Protein 1XL7 (pdb70)

Nearest PDB structures (foldseek):
  1xmc-assembly2_B  TM=1.001E+00  e=0.000E+00  Mus musculus
  1xmc-assembly1_A  TM=9.806E-01  e=1.579E-100  Mus musculus
  1xl8-assembly1_A  TM=9.799E-01  e=9.121E-100  Mus musculus
  1xmd-assembly1_A  TM=9.799E-01  e=5.006E-99  Mus musculus
  1q6x-assembly1_A  TM=9.072E-01  e=4.981E-45  Rattus norvegicus

Radius of gyration: 62.58 Å; Cα contacts (8 Å, |Δi|>4): 2323; chains: 2; bounding box: 121×152×108 Å

InterPro domains:
  IPR000542 Acyltransferase ChoActase/COT/CPT [PS00439] (20-35)
  IPR000542 Acyltransferase ChoActase/COT/CPT [PS00440] (305-332)
  IPR000542 Acyltransferase ChoActase/COT/CPT [PTHR22589] (8-606)
  IPR023213 Chloramphenicol acetyltransferase-like domain superfamily [G3DSA:3.30.559.10] (394-590)
  IPR039551 Choline/Carnitine o-acyltransferase, domain 1 and 2 [PF00755] (23-596)
  IPR042231 Choline/Carnitine o-acyltransferase, domain 2 [G3DSA:3.30.559.70] (82-559)
  IPR042572 Carnitine o-acyltransferase, N-terminal [G3DSA:1.10.275.20] (17-537)

Secondary structure (DSSP, 8-state):
--TTTTGGGPPPPP---HHHHHHHHHHHHGGG--HHHHHHHHHHHHHHHHTHHHHHHHHHHHHHHH-TTSSHHHHIIIIIIS--S-HHHHT-EEEE-GGGGTT----TT-HHHHH--HHHHHHHHHHHTT-SPPPEETTEE---TT---S-B-B--SS--B------TTT-----EEEEEETTEEEEEESEETTEEPPHHHHHHHHHHHHHHHHTS-----GGGGGGS-HHHHHHHHHHHHHH-HHHHHHHHHHHHSS-EEEE--------SS--HHHH---SS-GGG--TTBS-EEEE-TTS-EEEEE-SSS-----HHHHHHHHHHHHTTT---S------PPPPEE------HHHHHHHHHHHHHHHHHHHTEEEEEEEE---HHHHHHHHHHHHHHHHHSSPPPEEEE--TTSTT----EEE---HHHHHHHH---TT--HHHHHH--HHHHHHH--TTTTT--SHHHHHHHHHHHHHTTPPPPGGGTSHHHHHTTTTT--SEEEEE--SSS---B----TT-EEEEEEEETTEEEEEEEEETT-TT--HHHHH--HHHHH-----TTT-/--TTTTGGGSPPPP---HHHHHHHHHHHHGGG--HHHHHHHHHHHHHHHHTHHHHHHHHHHHHHHT-S-SSHHHHIIIIIIT--S-HHHHT-EEEE-GGGGTT----TT-HHHHH--HHHHHHHHHHHTT-SPPPEETTEE---TT---S-B-B--SS--B------TTT-----EEEEEETTEEEEEESEETTEEPPHHHHHHHHHHHHHHHHTS-----GGGGGGS-HHHHHHHHHHHHHH-THHHHHHHHHHHSS-EEEE--------SS--HHHH---SS-GGG--TTBS-EEEE-TTS-EEEEE-SSS-----HHHHHHHHHHHHHTTS--S------PPPPEE------HHHHHHHHHHHHHHHHHHHTEEEEEEEETT--HHHHGGGT--HHHHHHHHHHHHHHHHHSS---EEEE--TTSTT----EEE---HHHHHHHH---TT--HHHHHH--HHHHHHH--TTTTT--SHHHHHHHHHHHHHHTPPPPHHHHSHHHHHTTTTT--SEEEEE--SSS---B----TT-EEEEEEEETTEEEEEEEEETT-SS--HHHHH--HHHHH-------

Structure (mmCIF, N/CA/C/O backbone):
data_1XL7
#
_entry.id   1XL7
#
_cell.length_a   162.630
_cell.length_b   162.630
_cell.length_c   158.580
_cell.angle_alpha   90.00
_cell.angle_beta   90.00
_cell.angle_gamma   120.00
#
_symmetry.space_group_name_H-M   'H 3'
#
loop_
_entity.id
_entity.type
_entity.pdbx_description
1 polymer 'Peroxisomal carnitine O-octanoyltransferase'
2 non-polymer '4-(2-HYDROXYETHYL)-1-PIPERAZINE ETHANESULFONIC ACID'
3 non-polymer (4S)-2-METHYL-2,4-PENTANEDIOL
4 water water
#
loop_
_atom_site.group_PDB
_atom_site.id
_atom_site.type_symbol
_atom_site.label_atom_id
_atom_site.label_alt_id
_atom_site.label_comp_id
_atom_site.label_asym_id
_atom_site.label_entity_id
_atom_site.label_seq_id
_atom_site.pdbx_PDB_ins_code
_atom_site.Cartn_x
_atom_site.Cartn_y
_atom_site.Cartn_z
_atom_site.occupancy
_atom_site.B_iso_or_equiv
_atom_site.auth_seq_id
_atom_site.auth_comp_id
_atom_site.auth_asym_id
_atom_site.auth_atom_id
_atom_site.pdbx_PDB_model_num
ATOM 1 N N . GLU A 1 11 ? -12.585 163.551 57.171 1.00 43.41 11 GLU A N 1
ATOM 2 C CA . GLU A 1 11 ? -12.474 162.985 58.550 1.00 43.35 11 GLU A CA 1
ATOM 3 C C . GLU A 1 11 ? -11.227 162.118 58.711 1.00 41.65 11 GLU A C 1
ATOM 4 O O . GLU A 1 11 ? -10.955 161.246 57.884 1.00 41.44 11 GLU A O 1
ATOM 10 N N . ARG A 1 12 ? -10.477 162.368 59.781 1.00 39.36 12 ARG A N 1
ATOM 11 C CA . ARG A 1 12 ? -9.249 161.631 60.069 1.00 37.24 12 ARG A CA 1
ATOM 12 C C . ARG A 1 12 ? -9.421 160.634 61.218 1.00 33.84 12 ARG A C 1
ATOM 13 O O . ARG A 1 12 ? -10.087 160.917 62.212 1.00 31.29 12 ARG A O 1
ATOM 21 N N . THR A 1 13 ? -8.792 159.473 61.064 1.00 30.32 13 THR A N 1
ATOM 22 C CA . THR A 1 13 ? -8.852 158.377 62.031 1.00 27.79 13 THR A CA 1
ATOM 23 C C . THR A 1 13 ? -8.775 158.737 63.518 1.00 26.25 13 THR A C 1
ATOM 24 O O . THR A 1 13 ? -9.547 158.211 64.320 1.00 23.65 13 THR A O 1
ATOM 28 N N . PHE A 1 14 ? -7.857 159.626 63.890 1.00 25.37 14 PHE A N 1
ATOM 29 C CA . PHE A 1 14 ? -7.696 159.993 65.296 1.00 25.94 14 PHE A CA 1
ATOM 30 C C . PHE A 1 14 ? -8.141 161.407 65.669 1.00 26.00 14 PHE A C 1
ATOM 31 O O . PHE A 1 14 ? -7.766 161.898 66.729 1.00 25.33 14 PHE A O 1
ATOM 39 N N . GLN A 1 15 ? -8.942 162.058 64.831 1.00 27.03 15 GLN A N 1
ATOM 40 C CA . GLN A 1 15 ? -9.353 163.434 65.124 1.00 29.02 15 GLN A CA 1
ATOM 41 C C . GLN A 1 15 ? -10.267 163.646 66.330 1.00 28.77 15 GLN A C 1
ATOM 42 O O . GLN A 1 15 ? -10.373 164.764 66.833 1.00 29.46 15 GLN A O 1
ATOM 48 N N . TYR A 1 16 ? -10.925 162.592 66.798 1.00 28.60 16 TYR A N 1
ATOM 49 C CA . TYR A 1 16 ? -11.826 162.722 67.941 1.00 30.31 16 TYR A CA 1
ATOM 50 C C . TYR A 1 16 ? -11.175 162.363 69.273 1.00 30.07 16 TYR A C 1
ATOM 51 O O . TYR A 1 16 ? -11.793 162.514 70.328 1.00 30.06 16 TYR A O 1
ATOM 60 N N . GLN A 1 17 ? -9.933 161.891 69.231 1.00 29.38 17 GLN A N 1
ATOM 61 C CA . GLN A 1 17 ? -9.243 161.501 70.457 1.00 28.56 17 GLN A CA 1
ATOM 62 C C . GLN A 1 17 ? -9.219 162.596 71.524 1.00 28.99 17 GLN A C 1
ATOM 63 O O . GLN A 1 17 ? -9.521 162.331 72.688 1.00 26.10 17 GLN A O 1
ATOM 69 N N . ASP A 1 18 ? -8.870 163.820 71.134 1.00 29.28 18 ASP A N 1
ATOM 70 C CA . ASP A 1 18 ? -8.818 164.928 72.088 1.00 31.66 18 ASP A CA 1
ATOM 71 C C . ASP A 1 18 ? -10.195 165.363 72.574 1.00 30.88 18 ASP A C 1
ATOM 72 O O . ASP A 1 18 ? -10.303 166.247 73.417 1.00 32.52 18 ASP A O 1
ATOM 77 N N . SER A 1 19 ? -11.242 164.743 72.043 1.00 30.72 19 SER A N 1
ATOM 78 C CA . SER A 1 19 ? -12.608 165.087 72.427 1.00 31.39 19 SER A CA 1
ATOM 79 C C . SER A 1 19 ? -13.294 164.010 73.255 1.00 29.37 19 SER A C 1
ATOM 80 O O . SER A 1 19 ? -14.411 164.212 73.734 1.00 30.17 19 SER A O 1
ATOM 83 N N . LEU A 1 20 ? -12.645 162.863 73.415 1.00 25.46 20 LEU A N 1
ATOM 84 C CA . LEU A 1 20 ? -13.247 161.773 74.172 1.00 23.11 20 LEU A CA 1
ATOM 85 C C . LEU A 1 20 ? -13.360 162.103 75.650 1.00 21.49 20 LEU A C 1
ATOM 86 O O . LEU A 1 20 ? -12.465 162.718 76.229 1.00 21.50 20 LEU A O 1
ATOM 91 N N . PRO A 1 21 ? -14.475 161.707 76.279 1.00 21.15 21 PRO A N 1
ATOM 92 C CA . PRO A 1 21 ? -14.673 161.973 77.706 1.00 20.54 21 PRO A CA 1
ATOM 93 C C . PRO A 1 21 ? -13.773 161.080 78.568 1.00 20.69 21 PRO A C 1
ATOM 94 O O . PRO A 1 21 ? -13.308 160.025 78.122 1.00 19.69 21 PRO A O 1
ATOM 98 N N . SER A 1 22 ? -13.527 161.515 79.798 1.00 17.36 22 SER A N 1
ATOM 99 C CA . SER A 1 22 ? -12.694 160.765 80.733 1.00 17.29 22 SER A CA 1
ATOM 100 C C . SER A 1 22 ? -13.349 159.465 81.197 1.00 17.38 22 SER A C 1
ATOM 101 O O . SER A 1 22 ? -14.578 159.369 81.271 1.00 17.03 22 SER A O 1
ATOM 104 N N . LEU A 1 23 ? -12.533 158.454 81.491 1.00 16.46 23 LEU A N 1
ATOM 105 C CA . LEU A 1 23 ? -13.071 157.198 82.002 1.00 16.39 23 LEU A CA 1
ATOM 106 C C . LEU A 1 23 ? -13.660 157.615 83.346 1.00 16.55 23 LEU A C 1
ATOM 107 O O . LEU A 1 23 ? -12.982 158.239 84.162 1.00 15.62 23 LEU A O 1
ATOM 112 N N . PRO A 1 24 ? -14.928 157.285 83.597 1.00 17.44 24 PRO A N 1
ATOM 113 C CA . PRO A 1 24 ? -15.492 157.696 84.885 1.00 17.69 24 PRO A CA 1
ATOM 114 C C . PRO A 1 24 ? -15.163 156.799 86.067 1.00 18.93 24 PRO A C 1
ATOM 115 O O . PRO A 1 24 ? -14.636 155.689 85.915 1.00 17.77 24 PRO A O 1
ATOM 119 N N . VAL A 1 25 ? -15.462 157.314 87.255 1.00 18.41 25 VAL A N 1
ATOM 120 C CA . VAL A 1 25 ? -15.295 156.562 88.482 1.00 18.47 25 VAL A CA 1
ATOM 121 C C . VAL A 1 25 ? -16.724 156.496 89.009 1.00 19.67 25 VAL A C 1
ATOM 122 O O . VAL A 1 25 ? -17.311 157.524 89.331 1.00 18.99 25 VAL A O 1
ATOM 126 N N . PRO A 1 26 ? -17.306 155.290 89.080 1.00 20.47 26 PRO A N 1
ATOM 127 C CA . PRO A 1 26 ? -18.677 155.102 89.565 1.00 20.89 26 PRO A CA 1
ATOM 128 C C . PRO A 1 26 ? -18.816 155.519 91.022 1.00 20.83 26 PRO A C 1
ATOM 129 O O . PRO A 1 26 ? -17.817 155.684 91.722 1.00 19.67 26 PRO A O 1
ATOM 133 N N . ALA A 1 27 ? -20.057 155.687 91.471 1.00 20.93 27 ALA A N 1
ATOM 134 C CA . ALA A 1 27 ? -20.320 156.042 92.862 1.00 20.57 27 ALA A CA 1
ATOM 135 C C . ALA A 1 27 ? -20.023 154.787 93.677 1.00 19.82 27 ALA A C 1
ATOM 136 O O . ALA A 1 27 ? -20.390 153.681 93.278 1.00 20.63 27 ALA A O 1
ATOM 138 N N . LEU A 1 28 ? -19.356 154.958 94.812 1.00 20.61 28 LEU A N 1
ATOM 139 C CA . LEU A 1 28 ? -18.988 153.835 95.671 1.00 22.34 28 LEU A CA 1
ATOM 140 C C . LEU A 1 28 ? -20.193 152.971 96.032 1.00 23.32 28 LEU A C 1
ATOM 141 O O . LEU A 1 28 ? -20.153 151.746 95.927 1.00 22.15 28 LEU A O 1
ATOM 146 N N . GLU A 1 29 ? -21.262 153.625 96.470 1.00 24.72 29 GLU A N 1
ATOM 147 C CA . GLU A 1 29 ? -22.481 152.941 96.873 1.00 26.06 29 GLU A CA 1
ATOM 148 C C . GLU A 1 29 ? -23.048 152.030 95.789 1.00 24.91 29 GLU A C 1
ATOM 149 O O . GLU A 1 29 ? -23.454 150.904 96.070 1.00 21.92 29 GLU A O 1
ATOM 155 N N . GLU A 1 30 ? -23.094 152.520 94.554 1.00 23.40 30 GLU A N 1
ATOM 156 C CA . GLU A 1 30 ? -23.623 151.711 93.462 1.00 23.87 30 GLU A CA 1
ATOM 157 C C . GLU A 1 30 ? -22.726 150.502 93.209 1.00 22.27 30 GLU A C 1
ATOM 158 O O . GLU A 1 30 ? -23.213 149.382 93.056 1.00 21.94 30 GLU A O 1
ATOM 164 N N . SER A 1 31 ? -21.414 150.728 93.172 1.00 19.99 31 SER A N 1
ATOM 165 C CA . SER A 1 31 ? -20.473 149.637 92.942 1.00 19.89 31 SER A CA 1
ATOM 166 C C . SER A 1 31 ? -20.576 148.556 94.014 1.00 18.41 31 SER A C 1
ATOM 167 O O . SER A 1 31 ? -20.574 147.369 93.703 1.00 19.26 31 SER A O 1
ATOM 170 N N . LEU A 1 32 ? -20.668 148.965 95.274 1.00 18.57 32 LEU A N 1
ATOM 171 C CA . LEU A 1 32 ? -20.770 147.996 96.358 1.00 19.66 32 LEU A CA 1
ATOM 172 C C . LEU A 1 32 ? -22.107 147.257 96.323 1.00 20.48 32 LEU A C 1
ATOM 173 O O . LEU A 1 32 ? -22.176 146.083 96.673 1.00 22.29 32 LEU A O 1
ATOM 178 N N . LYS A 1 33 ? -23.167 147.940 95.899 1.00 21.97 33 LYS A N 1
ATOM 179 C CA . LYS A 1 33 ? -24.477 147.299 95.792 1.00 24.76 33 LYS A CA 1
ATOM 180 C C . LYS A 1 33 ? -24.424 146.206 94.721 1.00 23.47 33 LYS A C 1
ATOM 181 O O . LYS A 1 33 ? -24.919 145.097 94.923 1.00 21.11 33 LYS A O 1
ATOM 187 N N . LYS A 1 34 ? -23.818 146.525 93.579 1.00 22.29 34 LYS A N 1
ATOM 188 C CA . LYS A 1 34 ? -23.703 145.558 92.493 1.00 21.00 34 LYS A CA 1
ATOM 189 C C . LYS A 1 34 ? -22.831 144.377 92.907 1.00 21.53 34 LYS A C 1
ATOM 190 O O . LYS A 1 34 ? -23.119 143.230 92.553 1.00 21.14 34 LYS A O 1
ATOM 196 N N . TYR A 1 35 ? -21.769 144.655 93.662 1.00 20.23 35 TYR A N 1
ATOM 197 C CA . TYR A 1 35 ? -20.875 143.592 94.128 1.00 20.56 35 TYR A CA 1
ATOM 198 C C . TYR A 1 35 ? -21.633 142.622 95.032 1.00 20.14 35 TYR A C 1
ATOM 199 O O . TYR A 1 35 ? -21.570 141.407 94.844 1.00 20.21 35 TYR A O 1
ATOM 208 N N . LEU A 1 36 ? -22.338 143.162 96.021 1.00 22.04 36 LEU A N 1
ATOM 209 C CA . LEU A 1 36 ? -23.111 142.336 96.948 1.00 23.89 36 LEU A CA 1
ATOM 210 C C . LEU A 1 36 ? -24.105 141.460 96.202 1.00 22.92 36 LEU A C 1
ATOM 211 O O . LEU A 1 36 ? -24.252 140.275 96.497 1.00 23.34 36 LEU A O 1
ATOM 216 N N . GLU A 1 37 ? -24.796 142.056 95.240 1.00 22.20 37 GLU A N 1
ATOM 217 C CA . GLU A 1 37 ? -25.771 141.330 94.444 1.00 23.20 37 GLU A CA 1
ATOM 218 C C . GLU A 1 37 ? -25.073 140.208 93.655 1.00 22.91 37 GLU A C 1
ATOM 219 O O . GLU A 1 37 ? -25.623 139.118 93.498 1.00 22.90 37 GLU A O 1
ATOM 225 N N . SER A 1 38 ? -23.851 140.466 93.192 1.00 20.56 38 SER A N 1
ATOM 226 C CA . SER A 1 38 ? -23.116 139.476 92.406 1.00 21.83 38 SER A CA 1
ATOM 227 C C . SER A 1 38 ? -22.643 138.237 93.168 1.00 20.75 38 SER A C 1
ATOM 228 O O . SER A 1 38 ? -22.429 137.189 92.556 1.00 20.65 38 SER A O 1
ATOM 231 N N . VAL A 1 39 ? -22.483 138.332 94.485 1.00 20.81 39 VAL A N 1
ATOM 232 C CA . VAL A 1 39 ? -22.026 137.167 95.249 1.00 22.92 39 VAL A CA 1
ATOM 233 C C . VAL A 1 39 ? -23.150 136.232 95.696 1.00 22.94 39 VAL A C 1
ATOM 234 O O . VAL A 1 39 ? -22.893 135.109 96.128 1.00 23.65 39 VAL A O 1
ATOM 238 N N . LYS A 1 40 ? -24.393 136.686 95.582 1.00 22.54 40 LYS A N 1
ATOM 239 C CA . LYS A 1 40 ? -25.530 135.878 96.017 1.00 24.42 40 LYS A CA 1
ATOM 240 C C . LYS A 1 40 ? -25.587 134.450 95.473 1.00 25.78 40 LYS A C 1
ATOM 241 O O . LYS A 1 40 ? -25.861 133.511 96.226 1.00 26.42 40 LYS A O 1
ATOM 247 N N . PRO A 1 41 ? -25.320 134.261 94.167 1.00 26.46 41 PRO A N 1
ATOM 248 C CA . PRO A 1 41 ? -25.360 132.917 93.576 1.00 25.42 41 PRO A CA 1
ATOM 249 C C . PRO A 1 41 ? -24.369 131.916 94.162 1.00 26.20 41 PRO A C 1
ATOM 250 O O . PRO A 1 41 ? -24.511 130.710 93.959 1.00 27.59 41 PRO A O 1
ATOM 254 N N . PHE A 1 42 ? -23.369 132.402 94.891 1.00 25.52 42 PHE A N 1
ATOM 255 C CA . PHE A 1 42 ? -22.352 131.506 95.436 1.00 25.84 42 PHE A CA 1
ATOM 256 C C . PHE A 1 42 ? -22.282 131.481 96.959 1.00 26.50 42 PHE A C 1
ATOM 257 O O . PHE A 1 42 ? -21.312 130.979 97.525 1.00 24.66 42 PHE A O 1
ATOM 265 N N . ALA A 1 43 ? -23.303 132.004 97.627 1.00 27.42 43 ALA A N 1
ATOM 266 C CA . ALA A 1 43 ? -23.268 132.038 99.084 1.00 28.90 43 ALA A CA 1
ATOM 267 C C . ALA A 1 43 ? -24.537 131.582 99.781 1.00 30.27 43 ALA A C 1
ATOM 268 O O . ALA A 1 43 ? -25.632 131.630 99.216 1.00 30.33 43 ALA A O 1
ATOM 270 N N . ASN A 1 44 ? -24.371 131.132 101.021 1.00 31.04 44 ASN A N 1
ATOM 271 C CA . ASN A 1 44 ? -25.503 130.727 101.836 1.00 32.63 44 ASN A CA 1
ATOM 272 C C . ASN A 1 44 ? -25.766 131.934 102.732 1.00 33.52 44 ASN A C 1
ATOM 273 O O . ASN A 1 44 ? -25.019 132.917 102.686 1.00 32.33 44 ASN A O 1
ATOM 278 N N . GLU A 1 45 ? -26.816 131.861 103.540 1.00 33.53 45 GLU A N 1
ATOM 279 C CA . GLU A 1 45 ? -27.184 132.957 104.432 1.00 35.04 45 GLU A CA 1
ATOM 280 C C . GLU A 1 45 ? -26.046 133.524 105.273 1.00 33.68 45 GLU A C 1
ATOM 281 O O . GLU A 1 45 ? -25.862 134.739 105.335 1.00 33.62 45 GLU A O 1
ATOM 287 N N . ASP A 1 46 ? -25.295 132.649 105.931 1.00 32.29 46 ASP A N 1
ATOM 288 C CA . ASP A 1 46 ? -24.203 133.092 106.790 1.00 33.54 46 ASP A CA 1
ATOM 289 C C . ASP A 1 46 ? -23.124 133.876 106.050 1.00 32.32 46 ASP A C 1
ATOM 290 O O . ASP A 1 46 ? -22.794 135.001 106.430 1.00 30.45 46 ASP A O 1
ATOM 295 N N . GLU A 1 47 ? -22.576 133.282 104.995 1.00 30.37 47 GLU A N 1
ATOM 296 C CA . GLU A 1 47 ? -21.533 133.937 104.217 1.00 29.50 47 GLU A CA 1
ATOM 297 C C . GLU A 1 47 ? -22.003 135.281 103.668 1.00 28.20 47 GLU A C 1
ATOM 298 O O . GLU A 1 47 ? -21.252 136.261 103.678 1.00 27.80 47 GLU A O 1
ATOM 304 N N . TYR A 1 48 ? -23.249 135.339 103.208 1.00 27.51 48 TYR A N 1
ATOM 305 C CA . TYR A 1 48 ? -23.776 136.583 102.667 1.00 28.12 48 TYR A CA 1
ATOM 306 C C . TYR A 1 48 ? -23.847 137.674 103.731 1.00 28.41 48 TYR A C 1
ATOM 307 O O . TYR A 1 48 ? -23.485 138.823 103.473 1.00 27.23 48 TYR A O 1
ATOM 316 N N . LYS A 1 49 ? -24.322 137.314 104.921 1.00 28.53 49 LYS A N 1
ATOM 317 C CA . LYS A 1 49 ? -24.432 138.268 106.019 1.00 29.19 49 LYS A CA 1
ATOM 318 C C . LYS A 1 49 ? -23.059 138.794 106.398 1.00 27.93 49 LYS A C 1
ATOM 319 O O . LYS A 1 49 ? -22.897 139.979 106.689 1.00 27.52 49 LYS A O 1
ATOM 325 N N . LYS A 1 50 ? -22.071 137.906 106.400 1.00 27.78 50 LYS A N 1
ATOM 326 C CA . LYS A 1 50 ? -20.704 138.293 106.726 1.00 28.63 50 LYS A CA 1
ATOM 327 C C . LYS A 1 50 ? -20.205 139.301 105.692 1.00 27.56 50 LYS A C 1
ATOM 328 O O . LYS A 1 50 ? -19.678 140.357 106.042 1.00 27.31 50 LYS A O 1
ATOM 334 N N . THR A 1 51 ? -20.384 138.969 104.418 1.00 26.88 51 THR A N 1
ATOM 335 C CA . THR A 1 51 ? -19.950 139.835 103.329 1.00 25.91 51 THR A CA 1
ATOM 336 C C . THR A 1 51 ? -20.662 141.182 103.371 1.00 26.87 51 THR A C 1
ATOM 337 O O . THR A 1 51 ? -20.053 142.221 103.112 1.00 27.36 51 THR A O 1
ATOM 341 N N . GLU A 1 52 ? -21.949 141.167 103.705 1.00 27.33 52 GLU A N 1
ATOM 342 C CA . GLU A 1 52 ? -22.719 142.403 103.777 1.00 27.72 52 GLU A CA 1
ATOM 343 C C . GLU A 1 52 ? -22.146 143.355 104.833 1.00 28.58 52 GLU A C 1
ATOM 344 O O . GLU A 1 52 ? -22.031 144.561 104.596 1.00 26.64 52 GLU A O 1
ATOM 350 N N . GLU A 1 53 ? -21.785 142.814 105.994 1.00 29.05 53 GLU A N 1
ATOM 351 C CA . GLU A 1 53 ? -21.219 143.636 107.059 1.00 31.23 53 GLU A CA 1
ATOM 352 C C . GLU A 1 53 ? -19.833 144.142 106.663 1.00 28.91 53 GLU A C 1
ATOM 353 O O . GLU A 1 53 ? -19.463 145.271 106.976 1.00 27.85 53 GLU A O 1
ATOM 359 N N . ILE A 1 54 ? -19.067 143.301 105.980 1.00 26.82 54 ILE A N 1
ATOM 360 C CA . ILE A 1 54 ? -17.737 143.695 105.531 1.00 25.45 54 ILE A CA 1
ATOM 361 C C . ILE A 1 54 ? -17.875 144.862 104.552 1.00 23.50 54 ILE A C 1
ATOM 362 O O . ILE A 1 54 ? -17.163 145.859 104.645 1.00 23.61 54 ILE A O 1
ATOM 367 N N . VAL A 1 55 ? -18.807 144.737 103.615 1.00 23.56 55 VAL A N 1
ATOM 368 C CA . VAL A 1 55 ? -19.036 145.788 102.629 1.00 23.00 55 VAL A CA 1
ATOM 369 C C . VAL A 1 55 ? -19.533 147.080 103.281 1.00 24.87 55 VAL A C 1
ATOM 370 O O . VAL A 1 55 ? -19.125 148.179 102.895 1.00 22.93 55 VAL A O 1
ATOM 374 N N . GLN A 1 56 ? -20.413 146.954 104.269 1.00 25.56 56 GLN A N 1
ATOM 375 C CA . GLN A 1 56 ? -20.935 148.135 104.947 1.00 28.13 56 GLN A CA 1
ATOM 376 C C . GLN A 1 56 ? -19.817 148.889 105.670 1.00 26.71 56 GLN A C 1
ATOM 377 O O . GLN A 1 56 ? -19.720 150.106 105.562 1.00 26.53 56 GLN A O 1
ATOM 383 N N . LYS A 1 57 ? -18.970 148.170 106.398 1.00 27.22 57 LYS A N 1
ATOM 384 C CA . LYS A 1 57 ? -17.863 148.815 107.103 1.00 28.53 57 LYS A CA 1
ATOM 385 C C . LYS A 1 57 ? -16.939 149.494 106.098 1.00 26.40 57 LYS A C 1
ATOM 386 O O . LYS A 1 57 ? -16.468 150.610 106.324 1.00 24.49 57 LYS A O 1
ATOM 392 N N . PHE A 1 58 ? -16.689 148.812 104.986 1.00 25.46 58 PHE A N 1
ATOM 393 C CA . PHE A 1 58 ? -15.826 149.341 103.937 1.00 24.49 58 PHE A CA 1
ATOM 394 C C . PHE A 1 58 ? -16.402 150.647 103.411 1.00 24.43 58 PHE A C 1
ATOM 395 O O . PHE A 1 58 ? -15.692 151.638 103.277 1.00 23.75 58 PHE A O 1
ATOM 403 N N . GLN A 1 59 ? -17.698 150.641 103.120 1.00 25.34 59 GLN A N 1
ATOM 404 C CA . GLN A 1 59 ? -18.359 151.825 102.598 1.00 27.63 59 GLN A CA 1
ATOM 405 C C . GLN A 1 59 ? -18.257 153.004 103.557 1.00 28.94 59 GLN A C 1
ATOM 406 O O . GLN A 1 59 ? -18.095 154.147 103.131 1.00 28.32 59 GLN A O 1
ATOM 412 N N . GLU A 1 60 ? -18.347 152.710 104.850 1.00 29.86 60 GLU A N 1
ATOM 413 C CA . GLU A 1 60 ? -18.295 153.725 105.892 1.00 32.65 60 GLU A CA 1
ATOM 414 C C . GLU A 1 60 ? -16.886 154.174 106.258 1.00 31.85 60 GLU A C 1
ATOM 415 O O . GLU A 1 60 ? -16.690 155.297 106.717 1.00 32.15 60 GLU A O 1
ATOM 421 N N . GLY A 1 61 ? -15.904 153.304 106.055 1.00 30.30 61 GLY A N 1
ATOM 422 C CA . GLY A 1 61 ? -14.545 153.666 106.412 1.00 28.63 61 GLY A CA 1
ATOM 423 C C . GLY A 1 61 ? -13.513 153.736 105.304 1.00 27.74 61 GLY A C 1
ATOM 424 O O . GLY A 1 61 ? -13.536 154.642 104.467 1.00 25.55 61 GLY A O 1
ATOM 425 N N . ALA A 1 62 ? -12.598 152.770 105.315 1.00 27.41 62 ALA A N 1
ATOM 426 C CA . ALA A 1 62 ? -11.508 152.702 104.348 1.00 26.49 62 ALA A CA 1
ATOM 427 C C . ALA A 1 62 ? -11.935 152.905 102.897 1.00 25.13 62 ALA A C 1
ATOM 428 O O . ALA A 1 62 ? -11.268 153.614 102.146 1.00 25.32 62 ALA A O 1
ATOM 430 N N . GLY A 1 63 ? -13.044 152.284 102.508 1.00 25.60 63 GLY A N 1
ATOM 431 C CA . GLY A 1 63 ? -13.516 152.403 101.140 1.00 23.43 63 GLY A CA 1
ATOM 432 C C . GLY A 1 63 ? -13.849 153.827 100.741 1.00 25.08 63 GLY A C 1
ATOM 433 O O . GLY A 1 63 ? -13.532 154.266 99.633 1.00 23.60 63 GLY A O 1
ATOM 434 N N . LYS A 1 64 ? -14.499 154.552 101.643 1.00 24.32 64 LYS A N 1
ATOM 435 C CA . LYS A 1 64 ? -14.874 155.931 101.375 1.00 26.43 64 LYS A CA 1
ATOM 436 C C . LYS A 1 64 ? -13.616 156.762 101.135 1.00 25.61 64 LYS A C 1
ATOM 437 O O . LYS A 1 64 ? -13.572 157.605 100.239 1.00 25.39 64 LYS A O 1
ATOM 443 N N . ARG A 1 65 ? -12.589 156.502 101.934 1.00 24.72 65 ARG A N 1
ATOM 444 C CA . ARG A 1 65 ? -11.333 157.224 101.822 1.00 23.87 65 ARG A CA 1
ATOM 445 C C . ARG A 1 65 ? -10.577 156.847 100.544 1.00 23.04 65 ARG A C 1
ATOM 446 O O . ARG A 1 65 ? -10.086 157.721 99.832 1.00 23.50 65 ARG A O 1
ATOM 454 N N . LEU A 1 66 ? -10.487 155.552 100.254 1.00 20.24 66 LEU A N 1
ATOM 455 C CA . LEU A 1 66 ? -9.802 155.096 99.046 1.00 19.05 66 LEU A CA 1
ATOM 456 C C . LEU A 1 66 ? -10.522 155.626 97.805 1.00 18.19 66 LEU A C 1
ATOM 457 O O . LEU A 1 66 ? -9.889 155.980 96.811 1.00 17.89 66 LEU A O 1
ATOM 462 N N . HIS A 1 67 ? -11.848 155.681 97.872 1.00 16.82 67 HIS A N 1
ATOM 463 C CA . HIS A 1 67 ? -12.650 156.176 96.760 1.00 18.74 67 HIS A CA 1
ATOM 464 C C . HIS A 1 67 ? -12.305 157.637 96.467 1.00 18.27 67 HIS A C 1
ATOM 465 O O . HIS A 1 67 ? -12.140 158.025 95.310 1.00 17.46 67 HIS A O 1
ATOM 472 N N . GLN A 1 68 ? -12.199 158.440 97.523 1.00 19.31 68 GLN A N 1
ATOM 473 C CA . GLN A 1 68 ? -11.856 159.854 97.392 1.00 20.13 68 GLN A CA 1
ATOM 474 C C . GLN A 1 68 ? -10.499 159.997 96.703 1.00 20.10 68 GLN A C 1
ATOM 475 O O . GLN A 1 68 ? -10.318 160.853 95.841 1.00 18.66 68 GLN A O 1
AT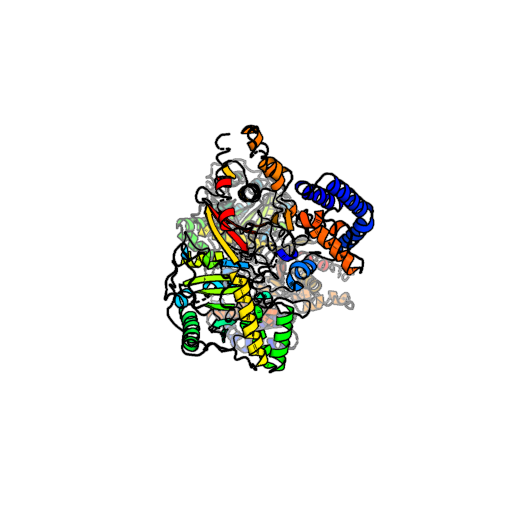OM 481 N N . LYS A 1 69 ? -9.547 159.152 97.091 1.00 19.66 69 LYS A N 1
ATOM 482 C CA . LYS A 1 69 ? -8.211 159.181 96.503 1.00 20.90 69 LYS A CA 1
ATOM 483 C C . LYS A 1 69 ? -8.285 158.782 95.028 1.00 18.99 69 LYS A C 1
ATOM 484 O O . LYS A 1 69 ? -7.541 159.298 94.198 1.00 17.65 69 LYS A O 1
ATOM 490 N N . LEU A 1 70 ? -9.190 157.865 94.708 1.00 19.03 70 LEU A N 1
ATOM 491 C CA . LEU A 1 70 ? -9.360 157.427 93.326 1.00 18.96 70 LEU A CA 1
ATOM 492 C C . LEU A 1 70 ? -9.920 158.602 92.519 1.00 20.57 70 LEU A C 1
ATOM 493 O O . LEU A 1 70 ? -9.516 158.834 91.378 1.00 18.65 70 LEU A O 1
ATOM 498 N N . LEU A 1 71 ? -10.857 159.340 93.114 1.00 20.62 71 LEU A N 1
ATOM 499 C CA . LEU A 1 71 ? -11.442 160.500 92.441 1.00 21.11 71 LEU A CA 1
ATOM 500 C C . LEU A 1 71 ? -10.348 161.520 92.150 1.00 21.21 71 LEU A C 1
ATOM 501 O O . LEU A 1 71 ? -10.336 162.144 91.094 1.00 22.37 71 LEU A O 1
ATOM 506 N N . GLU A 1 72 ? -9.421 161.683 93.087 1.00 22.73 72 GLU A N 1
ATOM 507 C CA . GLU A 1 72 ? -8.317 162.616 92.901 1.00 24.06 72 GLU A CA 1
ATOM 508 C C . GLU A 1 72 ? -7.397 162.160 91.755 1.00 24.16 72 GLU A C 1
ATOM 509 O O . GLU A 1 72 ? -6.832 162.987 91.036 1.00 22.93 72 GLU A O 1
ATOM 515 N N . ARG A 1 73 ? -7.254 160.847 91.583 1.00 22.08 73 ARG A N 1
ATOM 516 C CA . ARG A 1 73 ? -6.421 160.317 90.507 1.00 20.88 73 ARG A CA 1
ATOM 517 C C . ARG A 1 73 ? -7.088 160.655 89.180 1.00 19.81 73 ARG A C 1
ATOM 518 O O . ARG A 1 73 ? -6.438 161.089 88.228 1.00 18.65 73 ARG A O 1
ATOM 526 N N . ALA A 1 74 ? -8.400 160.449 89.130 1.00 19.88 74 ALA A N 1
ATOM 527 C CA . ALA A 1 74 ? -9.183 160.723 87.935 1.00 19.49 74 ALA A CA 1
ATOM 528 C C . ALA A 1 74 ? -9.156 162.206 87.573 1.00 20.56 74 ALA A C 1
ATOM 529 O O . ALA A 1 74 ? -9.277 162.569 86.403 1.00 19.67 74 ALA A O 1
ATOM 531 N N . ARG A 1 75 ? -9.004 163.069 88.573 1.00 20.85 75 ARG A N 1
ATOM 532 C CA . ARG A 1 75 ? -8.955 164.506 88.313 1.00 23.81 75 ARG A CA 1
ATOM 533 C C . ARG A 1 75 ? -7.736 164.853 87.455 1.00 22.76 75 ARG A C 1
ATOM 534 O O . ARG A 1 75 ? -7.763 165.807 86.678 1.00 21.53 75 ARG A O 1
ATOM 542 N N . GLY A 1 76 ? -6.673 164.065 87.594 1.00 21.82 76 GLY A N 1
ATOM 543 C CA . GLY A 1 76 ? -5.465 164.315 86.831 1.00 21.48 76 GLY A CA 1
ATOM 544 C C . GLY A 1 76 ? -5.214 163.385 85.652 1.00 22.62 76 GLY A C 1
ATOM 545 O O . GLY A 1 76 ? -4.217 163.547 84.948 1.00 24.38 76 GLY A O 1
ATOM 546 N N . LYS A 1 77 ? -6.099 162.418 85.420 1.00 21.91 77 LYS A N 1
ATOM 547 C CA . LYS A 1 77 ? -5.916 161.478 84.306 1.00 21.67 77 LYS A CA 1
ATOM 548 C C . LYS A 1 77 ? -7.204 161.239 83.522 1.00 20.38 77 LYS A C 1
ATOM 549 O O . LYS A 1 77 ? -8.225 160.848 84.096 1.00 19.52 77 LYS A O 1
ATOM 555 N N . ARG A 1 78 ? -7.147 161.462 82.212 1.00 19.02 78 ARG A N 1
ATOM 556 C CA . ARG A 1 78 ? -8.310 161.257 81.356 1.00 19.02 78 ARG A CA 1
ATOM 557 C C . ARG A 1 78 ? -8.754 159.797 81.436 1.00 18.69 78 ARG A C 1
ATOM 558 O O . ARG A 1 78 ? -9.896 159.465 81.113 1.00 17.28 78 ARG A O 1
ATOM 566 N N . ASN A 1 79 ? -7.837 158.924 81.847 1.00 16.70 79 ASN A N 1
ATOM 567 C CA . ASN A 1 79 ? -8.160 157.513 82.048 1.00 16.31 79 ASN A CA 1
ATOM 568 C C . ASN A 1 79 ? -7.338 157.032 83.233 1.00 17.30 79 ASN A C 1
ATOM 569 O O . ASN A 1 79 ? -6.170 156.647 83.087 1.00 14.45 79 ASN A O 1
ATOM 574 N N . TRP A 1 80 ? -7.967 157.064 84.405 1.00 16.13 80 TRP A N 1
ATOM 575 C CA . TRP A 1 80 ? -7.341 156.671 85.660 1.00 16.08 80 TRP A CA 1
ATOM 576 C C . TRP A 1 80 ? -6.917 155.209 85.754 1.00 15.60 80 TRP A C 1
ATOM 577 O O . TRP A 1 80 ? -6.101 154.857 86.601 1.00 14.72 80 TRP A O 1
ATOM 588 N N . LEU A 1 81 ? -7.473 154.365 84.893 1.00 16.10 81 LEU A N 1
ATOM 589 C CA . LEU A 1 81 ? -7.194 152.932 84.919 1.00 16.00 81 LEU A CA 1
ATOM 590 C C . LEU A 1 81 ? -6.100 152.414 83.973 1.00 18.04 81 LEU A C 1
ATOM 591 O O . LEU A 1 81 ? -5.384 151.467 84.299 1.00 19.10 81 LEU A O 1
ATOM 596 N N . GLU A 1 82 ? -6.000 153.034 82.805 1.00 17.87 82 GLU A N 1
ATOM 597 C CA . GLU A 1 82 ? -5.063 152.651 81.755 1.00 20.43 82 GLU A CA 1
ATOM 598 C C . GLU A 1 82 ? -3.715 152.044 82.148 1.00 19.38 82 GLU A C 1
ATOM 599 O O . GLU A 1 82 ? -3.435 150.890 81.824 1.00 18.14 82 GLU A O 1
ATOM 605 N N . GLU A 1 83 ? -2.880 152.820 82.826 1.00 18.85 83 GLU A N 1
ATOM 606 C CA . GLU A 1 83 ? -1.559 152.346 83.227 1.00 19.90 83 GLU A CA 1
ATOM 607 C C . GLU A 1 83 ? -1.627 151.170 84.209 1.00 18.37 83 GLU A C 1
ATOM 608 O O . GLU A 1 83 ? -0.916 150.174 84.048 1.00 17.49 83 GLU A O 1
ATOM 614 N N . TRP A 1 84 ? -2.484 151.283 85.218 1.00 16.89 84 TRP A N 1
ATOM 615 C CA . TRP A 1 84 ? -2.659 150.216 86.203 1.00 16.20 84 TRP A CA 1
ATOM 616 C C . TRP A 1 84 ? -3.079 148.893 85.565 1.00 17.23 84 TRP A C 1
ATOM 617 O O . TRP A 1 84 ? -2.537 147.831 85.888 1.00 17.67 84 TRP A O 1
ATOM 628 N N . TRP A 1 85 ? -4.073 148.963 84.681 1.00 16.79 85 TRP A N 1
ATOM 629 C CA . TRP A 1 85 ? -4.592 147.779 84.001 1.00 17.24 85 TRP A CA 1
ATOM 630 C C . TRP A 1 85 ? -3.499 147.107 83.176 1.00 17.33 85 TRP A C 1
ATOM 631 O O . TRP A 1 85 ? -3.337 145.885 83.218 1.00 16.28 85 TRP A O 1
ATOM 642 N N . LEU A 1 86 ? -2.753 147.909 82.424 1.00 17.85 86 LEU A N 1
ATOM 643 C CA . LEU A 1 86 ? -1.682 147.368 81.598 1.00 20.94 86 LEU A CA 1
ATOM 644 C C . LEU A 1 86 ? -0.667 146.587 82.449 1.00 20.17 86 LEU A C 1
ATOM 645 O O . LEU A 1 86 ? -0.270 145.478 82.088 1.00 21.22 86 LEU A O 1
ATOM 650 N N . ASN A 1 87 ? -0.268 147.156 83.583 1.00 19.89 87 ASN A N 1
ATOM 651 C CA . ASN A 1 87 ? 0.709 146.514 84.478 1.00 20.52 87 ASN A CA 1
ATOM 652 C C . ASN A 1 87 ? 0.183 145.309 85.250 1.00 20.28 87 ASN A C 1
ATOM 653 O O . ASN A 1 87 ? 0.787 144.230 85.231 1.00 19.54 87 ASN A O 1
ATOM 658 N N . VAL A 1 88 ? -0.941 145.492 85.939 1.00 18.97 88 VAL A N 1
ATOM 659 C CA . VAL A 1 88 ? -1.506 144.420 86.753 1.00 18.16 88 VAL A CA 1
ATOM 660 C C . VAL A 1 88 ? -2.143 143.267 85.984 1.00 17.55 88 VAL A C 1
ATOM 661 O O . VAL A 1 88 ? -2.050 142.112 86.397 1.00 18.30 88 VAL A O 1
ATOM 665 N N . ALA A 1 89 ? -2.789 143.571 84.869 1.00 16.97 89 ALA A N 1
ATOM 666 C CA . ALA A 1 89 ? -3.440 142.529 84.086 1.00 17.36 89 ALA A CA 1
ATOM 667 C C . ALA A 1 89 ? -2.503 141.853 83.090 1.00 16.40 89 ALA A C 1
ATOM 668 O O . ALA A 1 89 ? -2.746 140.715 82.695 1.00 17.00 89 ALA A O 1
ATOM 670 N N . TYR A 1 90 ? -1.430 142.537 82.702 1.00 16.39 90 TYR A N 1
ATOM 671 C CA . TYR A 1 90 ? -0.515 141.982 81.704 1.00 16.59 90 TYR A CA 1
ATOM 672 C C . TYR A 1 90 ? 0.989 142.003 81.950 1.00 16.73 90 TYR A C 1
ATOM 673 O O . TYR A 1 90 ? 1.618 140.955 82.067 1.00 18.23 90 TYR A O 1
ATOM 682 N N . LEU A 1 91 ? 1.561 143.201 82.001 1.00 16.50 91 LEU A N 1
ATOM 683 C CA . LEU A 1 91 ? 3.006 143.356 82.125 1.00 18.23 91 LEU A CA 1
ATOM 684 C C . LEU A 1 91 ? 3.706 142.781 83.349 1.00 19.77 91 LEU A C 1
ATOM 685 O O . LEU A 1 91 ? 4.856 142.341 83.247 1.00 18.42 91 LEU A O 1
ATOM 690 N N . ASP A 1 92 ? 3.029 142.773 84.494 1.00 20.14 92 ASP A N 1
ATOM 691 C CA . ASP A 1 92 ? 3.624 142.234 85.710 1.00 21.79 92 ASP A CA 1
ATOM 692 C C . ASP A 1 92 ? 3.470 140.722 85.800 1.00 22.53 92 ASP A C 1
ATOM 693 O O . ASP A 1 92 ? 4.247 140.058 86.484 1.00 21.33 92 ASP A O 1
ATOM 698 N N . VAL A 1 93 ? 2.467 140.178 85.115 1.00 22.01 93 VAL A N 1
ATOM 699 C CA . VAL A 1 93 ? 2.224 138.739 85.146 1.00 21.07 93 VAL A CA 1
ATOM 700 C C . VAL A 1 93 ? 3.461 138.009 84.627 1.00 21.52 93 VAL A C 1
ATOM 701 O O . VAL A 1 93 ? 4.038 138.385 83.605 1.00 19.69 93 VAL A O 1
ATOM 705 N N . ARG A 1 94 ? 3.859 136.963 85.343 1.00 22.47 94 ARG A N 1
ATOM 706 C CA . ARG A 1 94 ? 5.063 136.204 85.018 1.00 23.94 94 ARG A CA 1
ATOM 707 C C . ARG A 1 94 ? 4.905 134.940 84.173 1.00 24.00 94 ARG A C 1
ATOM 708 O O . ARG A 1 94 ? 5.872 134.490 83.551 1.00 24.61 94 ARG A O 1
ATOM 716 N N . ILE A 1 95 ? 3.710 134.358 84.145 1.00 22.78 95 ILE A N 1
ATOM 717 C CA . ILE A 1 95 ? 3.512 133.136 83.370 1.00 24.02 95 ILE A CA 1
ATOM 718 C C . ILE A 1 95 ? 3.797 133.364 81.889 1.00 21.87 95 ILE A C 1
ATOM 719 O O . ILE A 1 95 ? 3.763 134.496 81.413 1.00 20.59 95 ILE A O 1
ATOM 724 N N . PRO A 1 96 ? 4.111 132.289 81.146 1.00 22.67 96 PRO A N 1
ATOM 725 C CA . PRO A 1 96 ? 4.392 132.438 79.711 1.00 22.55 96 PRO A CA 1
ATOM 726 C C . PRO A 1 96 ? 3.164 133.064 79.044 1.00 21.37 96 PRO A C 1
ATOM 727 O O . PRO A 1 96 ? 2.093 132.461 79.013 1.00 21.41 96 PRO A O 1
ATOM 731 N N . SER A 1 97 ? 3.325 134.270 78.517 1.00 20.78 97 SER A N 1
ATOM 732 C CA . SER A 1 97 ? 2.213 134.985 77.896 1.00 21.77 97 SER A CA 1
ATOM 733 C C . SER A 1 97 ? 1.840 134.533 76.484 1.00 21.76 97 SER A C 1
ATOM 734 O O . SER A 1 97 ? 0.676 134.609 76.086 1.00 21.20 97 SER A O 1
ATOM 737 N N . GLN A 1 98 ? 2.822 134.053 75.731 1.00 22.36 98 GLN A N 1
ATOM 738 C CA . GLN A 1 98 ? 2.569 133.622 74.368 1.00 22.08 98 GLN A CA 1
ATOM 739 C C . GLN A 1 98 ? 1.419 132.635 74.298 1.00 20.72 98 GLN A C 1
ATOM 740 O O . GLN A 1 98 ? 0.498 132.810 73.514 1.00 19.17 98 GLN A O 1
ATOM 746 N N . LEU A 1 99 ? 1.468 131.603 75.129 1.00 20.67 99 LEU A N 1
ATOM 747 C CA . LEU A 1 99 ? 0.416 130.600 75.138 1.00 20.03 99 LEU A CA 1
ATOM 748 C C . LEU A 1 99 ? -0.786 130.942 76.018 1.00 21.01 99 LEU A C 1
ATOM 749 O O . LEU A 1 99 ? -1.932 130.796 75.600 1.00 18.94 99 LEU A O 1
ATOM 754 N N . ASN A 1 100 ? -0.517 131.409 77.231 1.00 19.72 100 ASN A N 1
ATOM 755 C CA . ASN A 1 100 ? -1.576 131.677 78.195 1.00 20.34 100 ASN A CA 1
ATOM 756 C C . ASN A 1 100 ? -2.282 133.023 78.176 1.00 19.31 100 ASN A C 1
ATOM 757 O O . ASN A 1 100 ? -3.274 133.202 78.882 1.00 18.36 100 ASN A O 1
ATOM 762 N N . VAL A 1 101 ? -1.798 133.964 77.377 1.00 19.91 101 VAL A N 1
ATOM 763 C CA . VAL A 1 101 ? -2.422 135.279 77.351 1.00 19.13 101 VAL A CA 1
ATOM 764 C C . VAL A 1 101 ? -2.736 135.782 75.948 1.00 17.75 101 VAL A C 1
ATOM 765 O O . VAL A 1 101 ? -3.785 136.381 75.732 1.00 15.67 101 VAL A O 1
ATOM 769 N N . ASN A 1 102 ? -1.832 135.548 74.997 1.00 18.22 102 ASN A N 1
ATOM 770 C CA . ASN A 1 102 ? -2.053 135.989 73.619 1.00 17.19 102 ASN A CA 1
ATOM 771 C C . ASN A 1 102 ? -3.375 135.434 73.099 1.00 17.34 102 ASN A C 1
ATOM 772 O O . ASN A 1 102 ? -3.806 134.355 73.512 1.00 15.88 102 ASN A O 1
ATOM 777 N N . PHE A 1 103 ? -4.019 136.174 72.200 1.00 17.31 103 PHE A N 1
ATOM 778 C CA . PHE A 1 103 ? -5.248 135.690 71.592 1.00 17.48 103 PHE A CA 1
ATOM 779 C C . PHE A 1 103 ? -4.935 135.414 70.128 1.00 18.33 103 PHE A C 1
ATOM 780 O O . PHE A 1 103 ? -4.028 136.021 69.551 1.00 15.93 103 PHE A O 1
ATOM 788 N N . VAL A 1 104 ? -5.659 134.476 69.531 1.00 18.05 104 VAL A N 1
ATOM 789 C CA . VAL A 1 104 ? -5.413 134.142 68.135 1.00 20.07 104 VAL A CA 1
ATOM 790 C C . VAL A 1 104 ? -6.697 134.154 67.325 1.00 21.83 104 VAL A C 1
ATOM 791 O O . VAL A 1 104 ? -7.786 133.930 67.858 1.00 21.84 104 VAL A O 1
ATOM 795 N N . GLY A 1 105 ? -6.560 134.417 66.033 1.00 21.54 105 GLY A N 1
ATOM 796 C CA . GLY A 1 105 ? -7.721 134.444 65.166 1.00 23.62 105 GLY A CA 1
ATOM 797 C C . GLY A 1 105 ? -7.425 133.909 63.777 1.00 23.36 105 GLY A C 1
ATOM 798 O O . GLY A 1 105 ? -6.549 134.428 63.089 1.00 21.55 105 GLY A O 1
ATOM 799 N N . PRO A 1 106 ? -8.131 132.855 63.341 1.00 24.32 106 PRO A N 1
ATOM 800 C CA . PRO A 1 106 ? -7.910 132.284 62.009 1.00 24.69 106 PRO A CA 1
ATOM 801 C C . PRO A 1 106 ? -8.431 133.261 60.964 1.00 24.47 106 PRO A C 1
ATOM 802 O O . PRO A 1 106 ? -9.419 133.959 61.206 1.00 24.33 106 PRO A O 1
ATOM 806 N N . CYS A 1 107 ? -7.770 133.327 59.814 1.00 23.33 107 CYS A N 1
ATOM 807 C CA . CYS A 1 107 ? -8.232 134.204 58.742 1.00 25.56 107 CYS A CA 1
ATOM 808 C C . CYS A 1 107 ? -9.277 133.358 57.998 1.00 25.82 107 CYS A C 1
ATOM 809 O O . CYS A 1 107 ? -8.970 132.275 57.505 1.00 24.97 107 CYS A O 1
ATOM 812 N N . PRO A 1 108 ? -10.533 133.839 57.933 1.00 27.40 108 PRO A N 1
ATOM 813 C CA . PRO A 1 108 ? -11.675 133.171 57.289 1.00 28.16 108 PRO A CA 1
ATOM 814 C C . PRO A 1 108 ? -11.716 133.041 55.769 1.00 29.14 108 PRO A C 1
ATOM 815 O O . PRO A 1 108 ? -12.791 132.894 55.188 1.00 30.20 108 PRO A O 1
ATOM 819 N N . HIS A 1 109 ? -10.559 133.051 55.127 1.00 29.12 109 HIS A N 1
ATOM 820 C CA . HIS A 1 109 ? -10.513 132.968 53.674 1.00 31.11 109 HIS A CA 1
ATOM 821 C C . HIS A 1 109 ? -10.786 131.577 53.101 1.00 31.10 109 HIS A C 1
ATOM 822 O O . HIS A 1 109 ? -11.071 131.443 51.909 1.00 31.50 109 HIS A O 1
ATOM 829 N N . PHE A 1 110 ? -10.717 130.545 53.938 1.00 30.32 110 PHE A N 1
ATOM 830 C CA . PHE A 1 110 ? -10.974 129.194 53.456 1.00 31.76 110 PHE A CA 1
ATOM 831 C C . PHE A 1 110 ? -12.473 128.933 53.327 1.00 33.80 110 PHE A C 1
ATOM 832 O O . PHE A 1 110 ? -12.896 127.838 52.956 1.00 33.85 110 PHE A O 1
ATOM 840 N N . GLU A 1 111 ? -13.274 129.950 53.628 1.00 34.62 111 GLU A N 1
ATOM 841 C CA . GLU A 1 111 ? -14.723 129.839 53.501 1.00 36.26 111 GLU A CA 1
ATOM 842 C C . GLU A 1 111 ? -15.107 130.052 52.041 1.00 35.61 111 GLU A C 1
ATOM 843 O O . GLU A 1 111 ? -16.184 129.646 51.608 1.00 35.41 111 GLU A O 1
ATOM 849 N N . HIS A 1 112 ? -14.223 130.700 51.287 1.00 34.24 112 HIS A N 1
ATOM 850 C CA . HIS A 1 112 ? -14.497 130.975 49.887 1.00 32.81 112 HIS A CA 1
ATOM 851 C C . HIS A 1 112 ? -13.354 130.685 48.914 1.00 31.57 112 HIS A C 1
ATOM 852 O O . HIS A 1 112 ? -13.042 129.530 48.637 1.00 31.06 112 HIS A O 1
ATOM 859 N N . TYR A 1 113 ? -12.734 131.741 48.400 1.00 31.04 113 TYR A N 1
ATOM 860 C CA . TYR A 1 113 ? -11.662 131.613 47.418 1.00 32.32 113 TYR A CA 1
ATOM 861 C C . TYR A 1 113 ? -10.361 130.915 47.821 1.00 32.64 113 TYR A C 1
ATOM 862 O O . TYR A 1 113 ? -9.640 130.426 46.952 1.00 32.51 113 TYR A O 1
ATOM 871 N N . TRP A 1 114 ? -10.048 130.857 49.112 1.00 31.70 114 TRP A N 1
ATOM 872 C CA . TRP A 1 114 ? -8.803 130.212 49.535 1.00 31.03 114 TRP A CA 1
ATOM 873 C C . TRP A 1 114 ? -8.970 128.961 50.390 1.00 31.37 114 TRP A C 1
ATOM 874 O O . TRP A 1 114 ? -8.538 128.928 51.543 1.00 31.08 114 TRP A O 1
ATOM 885 N N . PRO A 1 115 ? -9.594 127.910 49.839 1.00 31.90 115 PRO A N 1
ATOM 886 C CA . PRO A 1 115 ? -9.766 126.686 50.625 1.00 32.03 115 PRO A CA 1
ATOM 887 C C . PRO A 1 115 ? -8.401 126.047 50.873 1.00 32.54 115 PRO A C 1
ATOM 888 O O . PRO A 1 115 ? -7.446 126.332 50.154 1.00 31.83 115 PRO A O 1
ATOM 892 N N . ALA A 1 116 ? -8.305 125.196 51.889 1.00 33.09 116 ALA A N 1
ATOM 893 C CA . ALA A 1 116 ? -7.041 124.535 52.195 1.00 34.83 116 ALA A CA 1
ATOM 894 C C . ALA A 1 116 ? -6.533 123.803 50.954 1.00 36.26 116 ALA A C 1
ATOM 895 O O . ALA A 1 116 ? -7.273 123.046 50.325 1.00 36.39 116 ALA A O 1
ATOM 897 N N . ARG A 1 117 ? -5.273 124.040 50.600 1.00 37.14 117 ARG A N 1
ATOM 898 C CA . ARG A 1 117 ? -4.668 123.397 49.437 1.00 39.62 117 ARG A CA 1
ATOM 899 C C . ARG A 1 117 ? -3.150 123.514 49.474 1.00 39.34 117 ARG A C 1
ATOM 900 O O . ARG A 1 117 ? -2.602 124.615 49.525 1.00 38.21 117 ARG A O 1
ATOM 908 N N . GLU A 1 118 ? -2.476 122.369 49.450 1.00 40.70 118 GLU A N 1
ATOM 909 C CA . GLU A 1 118 ? -1.018 122.333 49.480 1.00 41.81 118 GLU A CA 1
ATOM 910 C C . GLU A 1 118 ? -0.432 123.078 48.285 1.00 41.15 118 GLU A C 1
ATOM 911 O O . GLU A 1 118 ? -1.025 123.105 47.208 1.00 41.42 118 GLU A O 1
ATOM 917 N N . GLY A 1 119 ? 0.730 123.690 48.483 1.00 40.35 119 GLY A N 1
ATOM 918 C CA . GLY A 1 119 ? 1.380 124.412 47.405 1.00 39.13 119 GLY A CA 1
ATOM 919 C C . GLY A 1 119 ? 0.912 125.835 47.154 1.00 38.99 119 GLY A C 1
ATOM 920 O O . GLY A 1 119 ? 1.402 126.484 46.228 1.00 39.48 119 GLY A O 1
ATOM 921 N N . THR A 1 120 ? -0.019 126.335 47.964 1.00 37.31 120 THR A N 1
ATOM 922 C CA . THR A 1 120 ? -0.527 127.696 47.780 1.00 35.52 120 THR A CA 1
ATOM 923 C C . THR A 1 120 ? -0.031 128.676 48.847 1.00 33.96 120 THR A C 1
ATOM 924 O O . THR A 1 120 ? -0.425 129.840 48.856 1.00 33.15 120 THR A O 1
ATOM 928 N N . GLN A 1 121 ? 0.840 128.206 49.732 1.00 32.88 121 GLN A N 1
ATOM 929 C CA . GLN A 1 121 ? 1.360 129.038 50.813 1.00 32.50 121 GLN A CA 1
ATOM 930 C C . GLN A 1 121 ? 2.037 130.337 50.377 1.00 31.37 121 GLN A C 1
ATOM 931 O O . GLN A 1 121 ? 1.697 131.416 50.860 1.00 30.15 121 GLN A O 1
ATOM 937 N N . LEU A 1 122 ? 3.000 130.234 49.472 1.00 31.04 122 LEU A N 1
ATOM 938 C CA . LEU A 1 122 ? 3.724 131.410 49.003 1.00 31.15 122 LEU A CA 1
ATOM 939 C C . LEU A 1 122 ? 2.863 132.392 48.221 1.00 30.98 122 LEU A C 1
ATOM 940 O O . LEU A 1 122 ? 2.872 133.591 48.502 1.00 30.30 122 LEU A O 1
ATOM 945 N N . GLU A 1 123 ? 2.114 131.888 47.244 1.00 30.26 123 GLU A N 1
ATOM 946 C CA . GLU A 1 123 ? 1.258 132.742 46.430 1.00 30.45 123 GLU A CA 1
ATOM 947 C C . GLU A 1 123 ? 0.222 133.494 47.259 1.00 28.25 123 GLU A C 1
ATOM 948 O O . GLU A 1 123 ? 0.111 134.715 47.163 1.00 26.25 123 GLU A O 1
ATOM 954 N N . ARG A 1 124 ? -0.541 132.773 48.074 1.00 27.33 124 ARG A N 1
ATOM 955 C CA . ARG A 1 124 ? -1.545 133.434 48.900 1.00 27.55 124 ARG A CA 1
ATOM 956 C C . ARG A 1 124 ? -0.835 134.365 49.879 1.00 27.47 124 ARG A C 1
ATOM 957 O O . ARG A 1 124 ? -1.305 135.469 50.154 1.00 27.28 124 ARG A O 1
ATOM 965 N N . GLY A 1 125 ? 0.315 133.918 50.377 1.00 26.68 125 GLY A N 1
ATOM 966 C CA . GLY A 1 125 ? 1.086 134.714 51.313 1.00 27.22 125 GLY A CA 1
ATOM 967 C C . GLY A 1 125 ? 1.443 136.086 50.771 1.00 27.28 125 GLY A C 1
ATOM 968 O O . GLY A 1 125 ? 1.363 137.085 51.491 1.00 26.81 125 GLY A O 1
ATOM 969 N N . SER A 1 126 ? 1.832 136.142 49.500 1.00 26.24 126 SER A N 1
ATOM 970 C CA . SER A 1 126 ? 2.204 137.407 48.877 1.00 24.90 126 SER A CA 1
ATOM 971 C C . SER A 1 126 ? 1.033 138.382 48.907 1.00 24.43 126 SER A C 1
ATOM 972 O O . SER A 1 126 ? 1.220 139.585 49.079 1.00 24.01 126 SER A O 1
ATOM 991 N N . LEU A 1 129 ? 0.213 139.667 52.618 1.00 26.21 129 LEU A N 1
ATOM 992 C CA . LEU A 1 129 ? 1.093 140.767 53.000 1.00 25.00 129 LEU A CA 1
ATOM 993 C C . LEU A 1 129 ? 0.680 142.069 52.323 1.00 24.88 129 LEU A C 1
ATOM 994 O O . LEU A 1 129 ? 0.700 143.137 52.942 1.00 23.35 129 LEU A O 1
ATOM 999 N N . TRP A 1 130 ? 0.318 141.975 51.046 1.00 24.26 130 TRP A N 1
ATOM 1000 C CA . TRP A 1 130 ? -0.098 143.140 50.265 1.00 24.19 130 TRP A CA 1
ATOM 1001 C C . TRP A 1 130 ? -1.292 143.852 50.904 1.00 22.62 130 TRP A C 1
ATOM 1002 O O . TRP A 1 130 ? -1.264 145.066 51.117 1.00 22.58 130 TRP A O 1
ATOM 1013 N N . HIS A 1 131 ? -2.335 143.094 51.217 1.00 22.10 131 HIS A N 1
ATOM 1014 C CA . HIS A 1 131 ? -3.526 143.668 51.836 1.00 21.99 131 HIS A CA 1
ATOM 1015 C C . HIS A 1 131 ? -3.244 144.191 53.247 1.00 21.97 131 HIS A C 1
ATOM 1016 O O . HIS A 1 131 ? -3.717 145.264 53.629 1.00 22.38 131 HIS A O 1
ATOM 1023 N N . ASN A 1 132 ? -2.467 143.446 54.022 1.00 21.84 132 ASN A N 1
ATOM 1024 C CA . ASN A 1 132 ? -2.141 143.891 55.370 1.00 23.23 132 ASN A CA 1
ATOM 1025 C C . ASN A 1 132 ? -1.400 145.220 55.309 1.00 22.98 132 ASN A C 1
ATOM 1026 O O . ASN A 1 132 ? -1.677 146.136 56.090 1.00 22.95 132 ASN A O 1
ATOM 1031 N N . LEU A 1 133 ? -0.475 145.332 54.360 1.00 22.38 133 LEU A N 1
ATOM 1032 C CA . LEU A 1 133 ? 0.303 146.555 54.200 1.00 23.10 133 LEU A CA 1
ATOM 1033 C C . LEU A 1 133 ? -0.545 147.724 53.711 1.00 23.64 133 LEU A C 1
ATOM 1034 O O . LEU A 1 133 ? -0.273 148.875 54.052 1.00 23.64 133 LEU A O 1
ATOM 1039 N N . ASN A 1 134 ? -1.565 147.438 52.908 1.00 23.62 134 ASN A N 1
ATOM 1040 C CA . ASN A 1 134 ? -2.447 148.500 52.436 1.00 25.08 134 ASN A CA 1
ATOM 1041 C C . ASN A 1 134 ? -3.232 149.025 53.641 1.00 24.37 134 ASN A C 1
ATOM 1042 O O . ASN A 1 134 ? -3.555 150.208 53.715 1.00 21.24 134 ASN A O 1
ATOM 1047 N N . TYR A 1 135 ? -3.532 148.140 54.588 1.00 23.89 135 TYR A N 1
ATOM 1048 C CA . TYR A 1 135 ? -4.259 148.559 55.781 1.00 24.22 135 TYR A CA 1
ATOM 1049 C C . TYR A 1 135 ? -3.369 149.534 56.541 1.00 23.99 135 TYR A C 1
ATOM 1050 O O . TYR A 1 135 ? -3.824 150.595 56.978 1.00 23.24 135 TYR A O 1
ATOM 1059 N N . TRP A 1 136 ? -2.095 149.173 56.678 1.00 24.43 136 TRP A N 1
ATOM 1060 C CA . TRP A 1 136 ? -1.118 150.018 57.358 1.00 24.74 136 TRP A CA 1
ATOM 1061 C C . TRP A 1 136 ? -1.039 151.401 56.710 1.00 25.76 136 TRP A C 1
ATOM 1062 O O . TRP A 1 136 ? -0.988 152.416 57.405 1.00 25.33 136 TRP A O 1
ATOM 1073 N N . GLN A 1 137 ? -1.021 151.443 55.379 1.00 27.66 137 GLN A N 1
ATOM 1074 C CA . GLN A 1 137 ? -0.953 152.720 54.676 1.00 28.85 137 GLN A CA 1
ATOM 1075 C C . GLN A 1 137 ? -2.163 153.580 55.019 1.00 29.13 137 GLN A C 1
ATOM 1076 O O . GLN A 1 137 ? -2.035 154.785 55.245 1.00 28.16 137 GLN A O 1
ATOM 1082 N N . LEU A 1 138 ? -3.337 152.956 55.046 1.00 27.76 138 LEU A N 1
ATOM 1083 C CA . LEU A 1 138 ? -4.570 153.664 55.371 1.00 30.30 138 LEU A CA 1
ATOM 1084 C C . LEU A 1 138 ? -4.482 154.261 56.772 1.00 30.19 138 LEU A C 1
ATOM 1085 O O . LEU A 1 138 ? -4.890 155.400 57.004 1.00 28.55 138 LEU A O 1
ATOM 1090 N N . LEU A 1 139 ? -3.942 153.482 57.703 1.00 30.01 139 LEU A N 1
ATOM 1091 C CA . LEU A 1 139 ? -3.809 153.929 59.080 1.00 30.53 139 LEU A CA 1
ATOM 1092 C C . LEU A 1 139 ? -2.803 155.070 59.186 1.00 30.39 139 LEU A C 1
ATOM 1093 O O . LEU A 1 139 ? -3.051 156.070 59.859 1.00 28.88 139 LEU A O 1
ATOM 1098 N N . ARG A 1 140 ? -1.664 154.921 58.519 1.00 30.75 140 ARG A N 1
ATOM 1099 C CA . ARG A 1 140 ? -0.641 155.955 58.565 1.00 32.96 140 ARG A CA 1
ATOM 1100 C C . ARG A 1 140 ? -1.139 157.277 57.977 1.00 33.37 140 ARG A C 1
ATOM 1101 O O . ARG A 1 140 ? -0.707 158.353 58.398 1.00 33.34 140 ARG A O 1
ATOM 1109 N N . ARG A 1 141 ? -2.051 157.196 57.012 1.00 31.95 141 ARG A N 1
ATOM 1110 C CA . ARG A 1 141 ? -2.605 158.388 56.385 1.00 33.74 141 ARG A CA 1
ATOM 1111 C C . ARG A 1 141 ? -3.882 158.812 57.105 1.00 33.87 141 ARG A C 1
ATOM 1112 O O . ARG A 1 141 ? -4.536 159.783 56.716 1.00 32.51 141 ARG A O 1
ATOM 1120 N N . GLU A 1 142 ? -4.228 158.077 58.159 1.00 33.40 142 GLU A N 1
ATOM 1121 C CA . GLU A 1 142 ? -5.432 158.348 58.935 1.00 33.16 142 GLU A CA 1
ATOM 1122 C C . GLU A 1 142 ? -6.672 158.345 58.049 1.00 32.62 142 GLU A C 1
ATOM 1123 O O . GLU A 1 142 ? -7.542 159.208 58.175 1.00 31.04 142 GLU A O 1
ATOM 1129 N N . LYS A 1 143 ? -6.744 157.364 57.156 1.00 31.42 143 LYS A N 1
ATOM 1130 C CA . LYS A 1 143 ? -7.870 157.228 56.242 1.00 32.21 143 LYS A CA 1
ATOM 1131 C C . LYS A 1 143 ? -8.845 156.171 56.744 1.00 31.92 143 LYS A C 1
ATOM 1132 O O . LYS A 1 143 ? -9.917 155.985 56.175 1.00 32.76 143 LYS A O 1
ATOM 1138 N N . LEU A 1 144 ? -8.461 155.474 57.808 1.00 30.76 144 LEU A N 1
ATOM 1139 C CA . LEU A 1 144 ? -9.306 154.444 58.391 1.00 30.00 144 LEU A CA 1
ATOM 1140 C C . LEU A 1 144 ? -10.518 155.119 59.035 1.00 28.42 144 LEU A C 1
ATOM 1141 O O . LEU A 1 144 ? -10.371 156.047 59.830 1.00 25.24 144 LEU A O 1
ATOM 1146 N N . PRO A 1 145 ? -11.731 154.662 58.691 1.00 28.31 145 PRO A N 1
ATOM 1147 C CA . PRO A 1 145 ? -12.971 155.227 59.235 1.00 29.33 145 PRO A CA 1
ATOM 1148 C C . PRO A 1 145 ? -13.024 155.212 60.763 1.00 28.69 145 PRO A C 1
ATOM 1149 O O . PRO A 1 145 ? -12.682 154.214 61.400 1.00 27.34 145 PRO A O 1
ATOM 1153 N N . VAL A 1 146 ? -13.447 156.328 61.342 1.00 28.66 146 VAL A N 1
ATOM 1154 C CA . VAL A 1 146 ? -13.571 156.438 62.788 1.00 28.57 146 VAL A CA 1
ATOM 1155 C C . VAL A 1 146 ? -14.763 155.602 63.233 1.00 28.80 146 VAL A C 1
ATOM 1156 O O . VAL A 1 146 ? -15.833 155.670 62.630 1.00 28.19 146 VAL A O 1
ATOM 1160 N N . HIS A 1 147 ? -14.579 154.802 64.276 1.00 28.03 147 HIS A N 1
ATOM 1161 C CA . HIS A 1 147 ? -15.676 153.988 64.781 1.00 29.05 147 HIS A CA 1
ATOM 1162 C C . HIS A 1 147 ? -16.638 154.870 65.563 1.00 29.93 147 HIS A C 1
ATOM 1163 O O . HIS A 1 147 ? -16.217 155.749 66.316 1.00 27.75 147 HIS A O 1
ATOM 1170 N N . LYS A 1 148 ? -17.931 154.633 65.383 1.00 31.78 148 LYS A N 1
ATOM 1171 C CA . LYS A 1 148 ? -18.935 155.429 66.072 1.00 32.83 148 LYS A CA 1
ATOM 1172 C C . LYS A 1 148 ? -20.155 154.624 66.471 1.00 33.59 148 LYS A C 1
ATOM 1173 O O . LYS A 1 148 ? -20.480 153.612 65.853 1.00 33.25 148 LYS A O 1
ATOM 1179 N N . SER A 1 149 ? -20.808 155.081 67.531 1.00 34.36 149 SER A N 1
ATOM 1180 C CA . SER A 1 149 ? -22.040 154.479 68.016 1.00 36.08 149 SER A CA 1
ATOM 1181 C C . SER A 1 149 ? -22.991 155.627 67.729 1.00 36.14 149 SER A C 1
ATOM 1182 O O . SER A 1 149 ? -22.972 156.646 68.421 1.00 35.15 149 SER A O 1
ATOM 1185 N N . GLY A 1 150 ? -23.804 155.482 66.691 1.00 36.65 150 GLY A N 1
ATOM 1186 C CA . GLY A 1 150 ? -24.686 156.572 66.332 1.00 38.44 150 GLY A CA 1
ATOM 1187 C C . GLY A 1 150 ? -23.759 157.658 65.816 1.00 38.38 150 GLY A C 1
ATOM 1188 O O . GLY A 1 150 ? -22.997 157.424 64.880 1.00 38.83 150 GLY A O 1
ATOM 1189 N N . ASN A 1 151 ? -23.799 158.836 66.424 1.00 39.05 151 ASN A N 1
ATOM 1190 C CA . ASN A 1 151 ? -22.929 159.928 66.001 1.00 39.33 151 ASN A CA 1
ATOM 1191 C C . ASN A 1 151 ? -21.830 160.138 67.036 1.00 38.27 151 ASN A C 1
ATOM 1192 O O . ASN A 1 151 ? -21.054 161.090 66.952 1.00 38.76 151 ASN A O 1
ATOM 1197 N N . THR A 1 152 ? -21.774 159.239 68.014 1.00 36.24 152 THR A N 1
ATOM 1198 C CA . THR A 1 152 ? -20.778 159.315 69.075 1.00 35.20 152 THR A CA 1
ATOM 1199 C C . THR A 1 152 ? -19.518 158.529 68.720 1.00 31.85 152 THR A C 1
ATOM 1200 O O . THR A 1 152 ? -19.561 157.313 68.546 1.00 30.80 152 THR A O 1
ATOM 1204 N N . PRO A 1 153 ? -18.375 159.221 68.614 1.00 30.34 153 PRO A N 1
ATOM 1205 C CA . PRO A 1 153 ? -17.104 158.572 68.278 1.00 28.78 153 PRO A CA 1
ATOM 1206 C C . PRO A 1 153 ? -16.593 157.652 69.384 1.00 27.00 153 PRO A C 1
ATOM 1207 O O . PRO A 1 153 ? -16.844 157.881 70.571 1.00 24.90 153 PRO A O 1
ATOM 1211 N N . LEU A 1 154 ? -15.882 156.607 68.980 1.00 24.88 154 LEU A N 1
ATOM 1212 C CA . LEU A 1 154 ? -15.312 155.656 69.921 1.00 23.43 154 LEU A CA 1
ATOM 1213 C C . LEU A 1 154 ? -13.793 155.798 69.866 1.00 22.47 154 LEU A C 1
ATOM 1214 O O . LEU A 1 154 ? -13.239 156.243 68.860 1.00 21.99 154 LEU A O 1
ATOM 1219 N N . ASP A 1 155 ? -13.123 155.422 70.949 1.00 20.76 155 ASP A N 1
ATOM 1220 C CA . ASP A 1 155 ? -11.673 155.525 71.022 1.00 20.09 155 ASP A CA 1
ATOM 1221 C C . ASP A 1 155 ? -11.012 154.682 69.934 1.00 20.37 155 ASP A C 1
ATOM 1222 O O . ASP A 1 155 ? -11.406 153.543 69.704 1.00 19.65 155 ASP A O 1
ATOM 1235 N N . ASN A 1 157 ? -7.421 154.583 69.784 1.00 19.10 157 ASN A N 1
ATOM 1236 C CA . ASN A 1 157 ? -6.035 154.413 70.225 1.00 18.38 157 ASN A CA 1
ATOM 1237 C C . ASN A 1 157 ? -5.426 153.023 70.035 1.00 18.95 157 ASN A C 1
ATOM 1238 O O . ASN A 1 157 ? -4.238 152.907 69.730 1.00 19.04 157 ASN A O 1
ATOM 1243 N N . GLN A 1 158 ? -6.224 151.974 70.209 1.00 17.20 158 GLN A N 1
ATOM 1244 C CA . GLN A 1 158 ? -5.709 150.612 70.052 1.00 18.16 158 GLN A CA 1
ATOM 1245 C C . GLN A 1 158 ? -5.181 150.310 68.647 1.00 19.25 158 GLN A C 1
ATOM 1246 O O . GLN A 1 158 ? -4.379 149.389 68.462 1.00 19.43 158 GLN A O 1
ATOM 1252 N N . PHE A 1 159 ? -5.631 151.073 67.658 1.00 18.33 159 PHE A N 1
ATOM 1253 C CA . PHE A 1 159 ? -5.166 150.861 66.294 1.00 19.75 159 PHE A CA 1
ATOM 1254 C C . PHE A 1 159 ? -3.692 151.247 66.149 1.00 20.05 159 PHE A C 1
ATOM 1255 O O . PHE A 1 159 ? -3.006 150.767 65.250 1.00 19.80 159 PHE A O 1
ATOM 1263 N N . ARG A 1 160 ? -3.201 152.098 67.047 1.00 20.76 160 ARG A N 1
ATOM 1264 C CA . ARG A 1 160 ? -1.794 152.494 67.019 1.00 21.77 160 ARG A CA 1
ATOM 1265 C C . ARG A 1 160 ? -0.895 151.324 67.424 1.00 21.56 160 ARG A C 1
ATOM 1266 O O . ARG A 1 160 ? 0.302 151.326 67.135 1.00 19.74 160 ARG A O 1
ATOM 1282 N N . LEU A 1 162 ? -1.343 148.111 66.477 1.00 20.84 162 LEU A N 1
ATOM 1283 C CA . LEU A 1 162 ? -1.357 147.035 65.492 1.00 20.24 162 LEU A CA 1
ATOM 1284 C C . LEU A 1 162 ? -0.017 146.858 64.783 1.00 20.19 162 LEU A C 1
ATOM 1285 O O . LEU A 1 162 ? 0.489 145.740 64.670 1.00 20.15 162 LEU A O 1
ATOM 1290 N N . PHE A 1 163 ? 0.559 147.963 64.320 1.00 19.93 163 PHE A N 1
ATOM 1291 C CA . PHE A 1 163 ? 1.832 147.921 63.610 1.00 19.96 163 PHE A CA 1
ATOM 1292 C C . PHE A 1 163 ? 3.008 148.485 64.404 1.00 21.33 163 PHE A C 1
ATOM 1293 O O . PHE A 1 163 ? 2.840 149.387 65.234 1.00 19.16 163 PHE A O 1
ATOM 1301 N N . SER A 1 164 ? 4.196 147.949 64.125 1.00 19.81 164 SER A N 1
ATOM 1302 C CA . SER A 1 164 ? 5.437 148.387 64.764 1.00 21.04 164 SER A CA 1
ATOM 1303 C C . SER A 1 164 ? 5.336 148.487 66.285 1.00 19.60 164 SER A C 1
ATOM 1304 O O . SER A 1 164 ? 5.814 149.444 66.894 1.00 19.50 164 SER A O 1
ATOM 1307 N N . THR A 1 165 ? 4.725 147.483 66.896 1.00 19.42 165 THR A N 1
ATOM 1308 C CA . THR A 1 165 ? 4.553 147.468 68.340 1.00 19.46 165 THR A CA 1
ATOM 1309 C C . THR A 1 165 ? 5.018 146.120 68.860 1.00 18.94 165 THR A C 1
ATOM 1310 O O . THR A 1 165 ? 4.700 145.081 68.282 1.00 20.91 165 THR A O 1
ATOM 1314 N N . CYS A 1 166 ? 5.772 146.132 69.952 1.00 18.66 166 CYS A N 1
ATOM 1315 C CA . CYS A 1 166 ? 6.282 144.884 70.493 1.00 19.04 166 CYS A CA 1
ATOM 1316 C C . CYS A 1 166 ? 6.532 144.979 71.988 1.00 19.58 166 CYS A C 1
ATOM 1317 O O . CYS A 1 166 ? 6.894 146.037 72.513 1.00 19.94 166 CYS A O 1
ATOM 1320 N N . LYS A 1 167 ? 6.324 143.866 72.673 1.00 18.83 167 LYS A N 1
ATOM 1321 C CA . LYS A 1 167 ? 6.547 143.818 74.107 1.00 20.54 167 LYS A CA 1
ATOM 1322 C C . LYS A 1 167 ? 8.014 143.431 74.319 1.00 22.78 167 LYS A C 1
ATOM 1323 O O . LYS A 1 167 ? 8.611 142.753 73.479 1.00 22.03 167 LYS A O 1
ATOM 1329 N N . VAL A 1 168 ? 8.593 143.884 75.426 1.00 23.91 168 VAL A N 1
ATOM 1330 C CA . VAL A 1 168 ? 9.977 143.568 75.775 1.00 23.53 168 VAL A CA 1
ATOM 1331 C C . VAL A 1 168 ? 9.917 143.008 77.192 1.00 23.28 168 VAL A C 1
ATOM 1332 O O . VAL A 1 168 ? 9.365 143.642 78.091 1.00 22.53 168 VAL A O 1
ATOM 1336 N N . PRO A 1 169 ? 10.480 141.808 77.411 1.00 22.22 169 PRO A N 1
ATOM 1337 C CA . PRO A 1 169 ? 10.464 141.185 78.738 1.00 22.24 169 PRO A CA 1
ATOM 1338 C C . PRO A 1 169 ? 11.281 141.942 79.780 1.00 22.33 169 PRO A C 1
ATOM 1339 O O . PRO A 1 169 ? 12.297 142.560 79.459 1.00 21.02 169 PRO A O 1
ATOM 1343 N N . GLY A 1 170 ? 10.816 141.891 81.025 1.00 21.37 170 GLY A N 1
ATOM 1344 C CA . GLY A 1 170 ? 11.505 142.546 82.121 1.00 20.79 170 GLY A CA 1
ATOM 1345 C C . GLY A 1 170 ? 11.652 141.542 83.246 1.00 21.50 170 GLY A C 1
ATOM 1346 O O . GLY A 1 170 ? 10.983 140.507 83.241 1.00 20.96 170 GLY A O 1
ATOM 1347 N N . ILE A 1 171 ? 12.521 141.832 84.211 1.00 22.70 171 ILE A N 1
ATOM 1348 C CA . ILE A 1 171 ? 12.728 140.926 85.333 1.00 23.90 171 ILE A CA 1
ATOM 1349 C C . ILE A 1 171 ? 11.471 140.824 86.194 1.00 21.74 171 ILE A C 1
ATOM 1350 O O . ILE A 1 171 ? 11.079 139.727 86.598 1.00 21.73 171 ILE A O 1
ATOM 1355 N N . THR A 1 172 ? 10.846 141.962 86.480 1.00 20.40 172 THR A N 1
ATOM 1356 C CA . THR A 1 172 ? 9.618 141.968 87.276 1.00 20.97 172 THR A CA 1
ATOM 1357 C C . THR A 1 172 ? 8.442 142.597 86.526 1.00 20.00 172 THR A C 1
ATOM 1358 O O . THR A 1 172 ? 7.283 142.356 86.864 1.00 19.89 172 THR A O 1
ATOM 1362 N N . ARG A 1 173 ? 8.744 143.410 85.518 1.00 19.50 173 ARG A N 1
ATOM 1363 C CA . ARG A 1 173 ? 7.706 144.073 84.734 1.00 19.56 173 ARG A CA 1
ATOM 1364 C C . ARG A 1 173 ? 8.119 144.254 83.275 1.00 19.50 173 ARG A C 1
ATOM 1365 O O . ARG A 1 173 ? 9.177 144.825 82.981 1.00 19.40 173 ARG A O 1
ATOM 1373 N N . ASP A 1 174 ? 7.289 143.749 82.362 1.00 18.20 174 ASP A N 1
ATOM 1374 C CA . ASP A 1 174 ? 7.557 143.876 80.931 1.00 18.86 174 ASP A CA 1
ATOM 1375 C C . ASP A 1 174 ? 7.187 145.288 80.504 1.00 19.66 174 ASP A C 1
ATOM 1376 O O . ASP A 1 174 ? 6.613 146.049 81.280 1.00 19.08 174 ASP A O 1
ATOM 1381 N N . SER A 1 175 ? 7.512 145.637 79.265 1.00 21.49 175 SER A N 1
ATOM 1382 C CA . SER A 1 175 ? 7.177 146.957 78.751 1.00 22.68 175 SER A CA 1
ATOM 1383 C C . SER A 1 175 ? 6.703 146.841 77.312 1.00 21.78 175 SER A C 1
ATOM 1384 O O . SER A 1 175 ? 6.977 145.849 76.636 1.00 22.05 175 SER A O 1
ATOM 1387 N N . ILE A 1 176 ? 5.976 147.854 76.857 1.00 21.22 176 ILE A N 1
ATOM 1388 C CA . ILE A 1 176 ? 5.464 147.882 75.499 1.00 21.15 176 ILE A CA 1
ATOM 1389 C C . ILE A 1 176 ? 6.154 148.996 74.725 1.00 21.91 176 ILE A C 1
ATOM 1390 O O . ILE A 1 176 ? 6.199 150.139 75.180 1.00 21.61 176 ILE A O 1
ATOM 1403 N N . ASN A 1 178 ? 5.962 151.089 71.369 1.00 22.09 178 ASN A N 1
ATOM 1404 C CA . ASN A 1 178 ? 5.067 151.446 70.274 1.00 23.16 178 ASN A CA 1
ATOM 1405 C C . ASN A 1 178 ? 5.787 152.417 69.347 1.00 23.37 178 ASN A C 1
ATOM 1406 O O . ASN A 1 178 ? 5.901 153.601 69.650 1.00 23.32 178 ASN A O 1
ATOM 1411 N N . TYR A 1 179 ? 6.273 151.902 68.220 1.00 24.37 179 TYR A N 1
ATOM 1412 C CA . TYR A 1 179 ? 7.019 152.705 67.252 1.00 25.39 179 TYR A CA 1
ATOM 1413 C C . TYR A 1 179 ? 6.162 153.279 66.124 1.00 26.26 179 TYR A C 1
ATOM 1414 O O . TYR A 1 179 ? 6.654 154.048 65.297 1.00 26.47 179 TYR A O 1
ATOM 1423 N N . PHE A 1 180 ? 4.888 152.903 66.076 1.00 27.07 180 PHE A N 1
ATOM 1424 C CA . PHE A 1 180 ? 4.009 153.401 65.025 1.00 26.13 180 PHE A CA 1
ATOM 1425 C C . PHE A 1 180 ? 3.821 154.908 65.105 1.00 26.23 180 PHE A C 1
ATOM 1426 O O . PHE A 1 180 ? 3.794 155.482 66.191 1.00 24.49 180 PHE A O 1
ATOM 1434 N N . LYS A 1 181 ? 3.687 155.533 63.940 1.00 26.35 181 LYS A N 1
ATOM 1435 C CA . LYS A 1 181 ? 3.465 156.971 63.830 1.00 27.21 181 LYS A CA 1
ATOM 1436 C C . LYS A 1 181 ? 2.682 157.249 62.552 1.00 27.53 181 LYS A C 1
ATOM 1437 O O . LYS A 1 181 ? 2.915 156.616 61.522 1.00 26.94 181 LYS A O 1
ATOM 1443 N N . THR A 1 182 ? 1.743 158.181 62.618 1.00 27.33 182 THR A N 1
ATOM 1444 C CA . THR A 1 182 ? 0.975 158.548 61.439 1.00 28.98 182 THR A CA 1
ATOM 1445 C C . THR A 1 182 ? 1.873 159.502 60.651 1.00 31.21 182 THR A C 1
ATOM 1446 O O . THR A 1 182 ? 2.891 159.963 61.170 1.00 29.82 182 THR A O 1
ATOM 1450 N N . GLU A 1 183 ? 1.502 159.804 59.411 1.00 34.37 183 GLU A N 1
ATOM 1451 C CA . GLU A 1 183 ? 2.302 160.708 58.585 1.00 38.12 183 GLU A CA 1
ATOM 1452 C C . GLU A 1 183 ? 2.492 162.073 59.242 1.00 39.25 183 GLU A C 1
ATOM 1453 O O . GLU A 1 183 ? 3.555 162.686 59.131 1.00 38.58 183 GLU A O 1
ATOM 1459 N N . SER A 1 184 ? 1.454 162.543 59.924 1.00 41.00 184 SER A N 1
ATOM 1460 C CA . SER A 1 184 ? 1.491 163.843 60.584 1.00 41.32 184 SER A CA 1
ATOM 1461 C C . SER A 1 184 ? 2.472 163.884 61.744 1.00 41.41 184 SER A C 1
ATOM 1462 O O . SER A 1 184 ? 3.008 164.942 62.075 1.00 41.07 184 SER A O 1
ATOM 1465 N N . GLU A 1 185 ? 2.709 162.731 62.357 1.00 40.97 185 GLU A N 1
ATOM 1466 C CA . GLU A 1 185 ? 3.603 162.655 63.506 1.00 41.46 185 GLU A CA 1
ATOM 1467 C C . GLU A 1 185 ? 5.071 162.456 63.141 1.00 41.58 185 GLU A C 1
ATOM 1468 O O . GLU A 1 185 ? 5.957 162.936 63.847 1.00 41.91 185 GLU A O 1
ATOM 1474 N N . GLY A 1 186 ? 5.334 161.753 62.046 1.00 41.59 186 GLY A N 1
ATOM 1475 C CA . GLY A 1 186 ? 6.714 161.542 61.651 1.00 41.82 186 GLY A CA 1
ATOM 1476 C C . GLY A 1 186 ? 6.970 160.242 60.918 1.00 41.87 186 GLY A C 1
ATOM 1477 O O . GLY A 1 186 ? 6.068 159.677 60.299 1.00 41.07 186 GLY A O 1
ATOM 1478 N N . HIS A 1 187 ? 8.211 159.769 60.995 1.00 41.46 187 HIS A N 1
ATOM 1479 C CA . HIS A 1 187 ? 8.614 158.536 60.332 1.00 42.03 187 HIS A CA 1
ATOM 1480 C C . HIS A 1 187 ? 8.145 157.297 61.084 1.00 40.81 187 HIS A C 1
ATOM 1481 O O . HIS A 1 187 ? 8.061 157.291 62.312 1.00 41.45 187 HIS A O 1
ATOM 1488 N N . CYS A 1 188 ? 7.844 156.250 60.326 1.00 39.14 188 CYS A N 1
ATOM 1489 C CA . CYS A 1 188 ? 7.395 154.974 60.873 1.00 37.48 188 CYS A CA 1
ATOM 1490 C C . CYS A 1 188 ? 8.247 153.899 60.212 1.00 36.11 188 CYS A C 1
ATOM 1491 O O . CYS A 1 188 ? 8.597 154.017 59.038 1.00 36.77 188 CYS A O 1
ATOM 1494 N N . PRO A 1 189 ? 8.618 152.850 60.960 1.00 34.93 189 PRO A N 1
ATOM 1495 C CA . PRO A 1 189 ? 9.431 151.797 60.343 1.00 32.44 189 PRO A CA 1
ATOM 1496 C C . PRO A 1 189 ? 8.708 151.328 59.085 1.00 31.59 189 PRO A C 1
ATOM 1497 O O . PRO A 1 189 ? 7.476 151.377 59.023 1.00 30.34 189 PRO A O 1
ATOM 1501 N N . THR A 1 190 ? 9.459 150.880 58.085 1.00 28.80 190 THR A N 1
ATOM 1502 C CA . THR A 1 190 ? 8.838 150.432 56.845 1.00 27.54 190 THR A CA 1
ATOM 1503 C C . THR A 1 190 ? 9.259 149.029 56.433 1.00 26.90 190 THR A C 1
ATOM 1504 O O . THR A 1 190 ? 9.140 148.653 55.269 1.00 26.41 190 THR A O 1
ATOM 1508 N N . HIS A 1 191 ? 9.742 148.249 57.391 1.00 25.19 191 HIS A N 1
ATOM 1509 C CA . HIS A 1 191 ? 10.157 146.889 57.093 1.00 26.10 191 HIS A CA 1
ATOM 1510 C C . HIS A 1 191 ? 9.318 145.902 57.876 1.00 25.81 191 HIS A C 1
ATOM 1511 O O . HIS A 1 191 ? 8.741 146.249 58.906 1.00 26.09 191 HIS A O 1
ATOM 1518 N N . ILE A 1 192 ? 9.231 144.678 57.370 1.00 26.02 192 ILE A N 1
ATOM 1519 C CA . ILE A 1 192 ? 8.520 143.625 58.074 1.00 26.33 192 ILE A CA 1
ATOM 1520 C C . ILE A 1 192 ? 9.580 142.584 58.393 1.00 26.70 192 ILE A C 1
ATOM 1521 O O . ILE A 1 192 ? 10.684 142.618 57.839 1.00 26.21 192 ILE A O 1
ATOM 1526 N N . ALA A 1 193 ? 9.251 141.667 59.290 1.00 25.10 193 ALA A N 1
ATOM 1527 C CA . ALA A 1 193 ? 10.183 140.621 59.666 1.00 25.45 193 ALA A CA 1
ATOM 1528 C C . ALA A 1 193 ? 9.531 139.280 59.361 1.00 25.32 193 ALA A C 1
ATOM 1529 O O . ALA A 1 193 ? 8.349 139.076 59.649 1.00 24.25 193 ALA A O 1
ATOM 1531 N N . VAL A 1 194 ? 10.301 138.375 58.767 1.00 23.95 194 VAL A N 1
ATOM 1532 C CA . VAL A 1 194 ? 9.797 137.053 58.425 1.00 24.71 194 VAL A CA 1
ATOM 1533 C C . VAL A 1 194 ? 10.569 135.973 59.170 1.00 24.30 194 VAL A C 1
ATOM 1534 O O . VAL A 1 194 ? 11.798 135.947 59.142 1.00 25.98 194 VAL A O 1
ATOM 1538 N N . LEU A 1 195 ? 9.842 135.087 59.844 1.00 24.36 195 LEU A N 1
ATOM 1539 C CA . LEU A 1 195 ? 10.463 133.995 60.585 1.00 25.04 195 LEU A CA 1
ATOM 1540 C C . LEU A 1 195 ? 10.262 132.717 59.788 1.00 25.44 195 LEU A C 1
ATOM 1541 O O . LEU A 1 195 ? 9.149 132.414 59.364 1.00 24.40 195 LEU A O 1
ATOM 1546 N N . CYS A 1 196 ? 11.343 131.971 59.582 1.00 26.66 196 CYS A N 1
ATOM 1547 C CA . CYS A 1 196 ? 11.276 130.729 58.821 1.00 25.98 196 CYS A CA 1
ATOM 1548 C C . CYS A 1 196 ? 12.366 129.765 59.268 1.00 26.14 196 CYS A C 1
ATOM 1549 O O . CYS A 1 196 ? 13.543 130.128 59.336 1.00 25.60 196 CYS A O 1
ATOM 1552 N N . ARG A 1 197 ? 11.967 128.541 59.592 1.00 25.94 197 ARG A N 1
ATOM 1553 C CA . ARG A 1 197 ? 12.917 127.516 60.011 1.00 27.64 197 ARG A CA 1
ATOM 1554 C C . ARG A 1 197 ? 13.893 128.011 61.078 1.00 27.04 197 ARG A C 1
ATOM 1555 O O . ARG A 1 197 ? 15.110 127.904 60.914 1.00 27.33 197 ARG A O 1
ATOM 1563 N N . GLY A 1 198 ? 13.359 128.557 62.166 1.00 26.49 198 GLY A N 1
ATOM 1564 C CA . GLY A 1 198 ? 14.206 129.035 63.247 1.00 24.28 198 GLY A CA 1
ATOM 1565 C C . GLY A 1 198 ? 15.154 130.158 62.875 1.00 24.76 198 GLY A C 1
ATOM 1566 O O . GLY A 1 198 ? 16.149 130.397 63.567 1.00 24.42 198 GLY A O 1
ATOM 1567 N N . ARG A 1 199 ? 14.849 130.854 61.787 1.00 23.35 199 ARG A N 1
ATOM 1568 C CA . ARG A 1 199 ? 15.682 131.957 61.329 1.00 23.84 199 ARG A CA 1
ATOM 1569 C C . ARG A 1 199 ? 14.831 133.211 61.139 1.00 24.92 199 ARG A C 1
ATOM 1570 O O . ARG A 1 199 ? 13.596 133.137 61.125 1.00 25.16 199 ARG A O 1
ATOM 1578 N N . ALA A 1 200 ? 15.486 134.361 60.995 1.00 24.17 200 ALA A N 1
ATOM 1579 C CA . ALA A 1 200 ? 14.768 135.621 60.833 1.00 25.64 200 ALA A CA 1
ATOM 1580 C C . ALA A 1 200 ? 15.304 136.499 59.710 1.00 25.75 200 ALA A C 1
ATOM 1581 O O . ALA A 1 200 ? 16.512 136.673 59.566 1.00 25.92 200 ALA A O 1
ATOM 1583 N N . PHE A 1 201 ? 14.391 137.062 58.926 1.00 25.93 201 PHE A N 1
ATOM 1584 C CA . PHE A 1 201 ? 14.763 137.938 57.821 1.00 27.36 201 PHE A CA 1
ATOM 1585 C C . PHE A 1 201 ? 13.912 139.203 57.861 1.00 27.82 201 PHE A C 1
ATOM 1586 O O . PHE A 1 201 ? 12.845 139.229 58.481 1.00 28.64 201 PHE A O 1
ATOM 1594 N N . VAL A 1 202 ? 14.388 140.250 57.199 1.00 26.44 202 VAL A N 1
ATOM 1595 C CA . VAL A 1 202 ? 13.658 141.507 57.126 1.00 26.78 202 VAL A CA 1
ATOM 1596 C C . VAL A 1 202 ? 13.880 142.142 55.763 1.00 28.34 202 VAL A C 1
ATOM 1597 O O . VAL A 1 202 ? 14.879 141.864 55.089 1.00 26.02 202 VAL A O 1
ATOM 1601 N N . PHE A 1 203 ? 12.930 142.974 55.356 1.00 27.39 203 PHE A N 1
ATOM 1602 C CA . PHE A 1 203 ? 13.027 143.704 54.101 1.00 29.68 203 PHE A CA 1
ATOM 1603 C C . PHE A 1 203 ? 12.039 144.861 54.097 1.00 30.23 203 PHE A C 1
ATOM 1604 O O . PHE A 1 203 ? 10.972 144.790 54.720 1.00 29.38 203 PHE A O 1
ATOM 1612 N N . ASP A 1 204 ? 12.412 145.935 53.411 1.00 30.44 204 ASP A N 1
ATOM 1613 C CA . ASP A 1 204 ? 11.575 147.123 53.328 1.00 31.65 204 ASP A CA 1
ATOM 1614 C C . ASP A 1 204 ? 10.390 146.854 52.408 1.00 31.99 204 ASP A C 1
ATOM 1615 O O . ASP A 1 204 ? 10.541 146.216 51.364 1.00 31.32 204 ASP A O 1
ATOM 1620 N N . VAL A 1 205 ? 9.210 147.329 52.797 1.00 30.34 205 VAL A N 1
ATOM 1621 C CA . VAL A 1 205 ? 8.015 147.107 51.991 1.00 31.12 205 VAL A CA 1
ATOM 1622 C C . VAL A 1 205 ? 7.795 148.212 50.966 1.00 32.35 205 VAL A C 1
ATOM 1623 O O . VAL A 1 205 ? 6.890 148.128 50.142 1.00 32.50 205 VAL A O 1
ATOM 1627 N N . LEU A 1 206 ? 8.627 149.245 51.018 1.00 33.94 206 LEU A N 1
ATOM 1628 C CA . LEU A 1 206 ? 8.509 150.356 50.083 1.00 37.03 206 LEU A CA 1
ATOM 1629 C C . LEU A 1 206 ? 9.635 150.349 49.055 1.00 39.06 206 LEU A C 1
ATOM 1630 O O . LEU A 1 206 ? 10.731 149.859 49.320 1.00 39.41 206 LEU A O 1
ATOM 1635 N N . HIS A 1 207 ? 9.348 150.892 47.879 1.00 41.73 207 HIS A N 1
ATOM 1636 C CA . HIS A 1 207 ? 10.331 150.974 46.810 1.00 45.59 207 HIS A CA 1
ATOM 1637 C C . HIS A 1 207 ? 10.001 152.169 45.929 1.00 47.00 207 HIS A C 1
ATOM 1638 O O . HIS A 1 207 ? 8.938 152.220 45.308 1.00 47.25 207 HIS A O 1
ATOM 1645 N N . GLU A 1 208 ? 10.918 153.128 45.887 1.00 49.52 208 GLU A N 1
ATOM 1646 C CA . GLU A 1 208 ? 10.741 154.337 45.094 1.00 52.08 208 GLU A CA 1
ATOM 1647 C C . GLU A 1 208 ? 9.515 155.125 45.542 1.00 52.19 208 GLU A C 1
ATOM 1648 O O . GLU A 1 208 ? 8.903 155.844 44.753 1.00 52.84 208 GLU A O 1
ATOM 1654 N N . GLY A 1 209 ? 9.155 154.980 46.813 1.00 51.89 209 GLY A N 1
ATOM 1655 C CA . GLY A 1 209 ? 8.017 155.708 47.342 1.00 51.39 209 GLY A CA 1
ATOM 1656 C C . GLY A 1 209 ? 6.693 154.969 47.432 1.00 50.76 209 GLY A C 1
ATOM 1657 O O . GLY A 1 209 ? 5.782 155.434 48.117 1.00 51.63 209 GLY A O 1
ATOM 1658 N N . CYS A 1 210 ? 6.567 153.830 46.758 1.00 49.18 210 CYS A N 1
ATOM 1659 C CA . CYS A 1 210 ? 5.313 153.087 46.804 1.00 47.32 210 CYS A CA 1
ATOM 1660 C C . CYS A 1 210 ? 5.462 151.674 47.356 1.00 44.18 210 CYS A C 1
ATOM 1661 O O . CYS A 1 210 ? 6.562 151.128 47.429 1.00 42.95 210 CYS A O 1
ATOM 1664 N N . LEU A 1 211 ? 4.334 151.090 47.739 1.00 40.96 211 LEU A N 1
ATOM 1665 C CA . LEU A 1 211 ? 4.297 149.747 48.300 1.00 38.85 211 LEU A CA 1
ATOM 1666 C C . LEU A 1 211 ? 4.576 148.705 47.224 1.00 36.69 211 LEU A C 1
ATOM 1667 O O . LEU A 1 211 ? 4.042 148.795 46.117 1.00 35.29 211 LEU A O 1
ATOM 1672 N N . ILE A 1 212 ? 5.411 147.718 47.539 1.00 33.81 212 ILE A N 1
ATOM 1673 C CA . ILE A 1 212 ? 5.713 146.682 46.561 1.00 31.86 212 ILE A CA 1
ATOM 1674 C C . ILE A 1 212 ? 4.511 145.763 46.370 1.00 32.20 212 ILE A C 1
ATOM 1675 O O . ILE A 1 212 ? 3.714 145.551 47.287 1.00 31.65 212 ILE A O 1
ATOM 1680 N N . THR A 1 213 ? 4.395 145.223 45.164 1.00 31.18 213 THR A N 1
ATOM 1681 C CA . THR A 1 213 ? 3.276 144.375 44.780 1.00 30.36 213 THR A CA 1
ATOM 1682 C C . THR A 1 213 ? 3.382 142.902 45.159 1.00 29.42 213 THR A C 1
ATOM 1683 O O . THR A 1 213 ? 4.442 142.418 45.550 1.00 29.24 213 THR A O 1
ATOM 1687 N N . PRO A 1 214 ? 2.262 142.171 45.045 1.00 28.31 214 PRO A N 1
ATOM 1688 C CA . PRO A 1 214 ? 2.208 140.744 45.363 1.00 29.99 214 PRO A CA 1
ATOM 1689 C C . PRO A 1 214 ? 3.297 139.942 44.650 1.00 31.52 214 PRO A C 1
ATOM 1690 O O . PRO A 1 214 ? 3.936 139.082 45.256 1.00 32.64 214 PRO A O 1
ATOM 1694 N N . PRO A 1 215 ? 3.518 140.202 43.348 1.00 31.68 215 PRO A N 1
ATOM 1695 C CA . PRO A 1 215 ? 4.562 139.451 42.640 1.00 30.91 215 PRO A CA 1
ATOM 1696 C C . PRO A 1 215 ? 5.929 139.696 43.286 1.00 30.06 215 PRO A C 1
ATOM 1697 O O . PRO A 1 215 ? 6.735 138.779 43.433 1.00 30.21 215 PRO A O 1
ATOM 1701 N N . GLU A 1 216 ? 6.174 140.943 43.673 1.00 29.19 216 GLU A N 1
ATOM 1702 C CA . GLU A 1 216 ? 7.428 141.315 44.311 1.00 29.81 216 GLU A CA 1
ATOM 1703 C C . GLU A 1 216 ? 7.509 140.686 45.705 1.00 29.45 216 GLU A C 1
ATOM 1704 O O . GLU A 1 216 ? 8.556 140.175 46.112 1.00 27.85 216 GLU A O 1
ATOM 1710 N N . LEU A 1 217 ? 6.396 140.719 46.429 1.00 28.24 217 LEU A N 1
ATOM 1711 C CA . LEU A 1 217 ? 6.346 140.134 47.761 1.00 28.21 217 LEU A CA 1
ATOM 1712 C C . LEU A 1 217 ? 6.537 138.630 47.640 1.00 28.05 217 LEU A C 1
ATOM 1713 O O . LEU A 1 217 ? 7.121 137.994 48.516 1.00 27.29 217 LEU A O 1
ATOM 1718 N N . LEU A 1 218 ? 6.042 138.064 46.542 1.00 27.73 218 LEU A N 1
ATOM 1719 C CA . LEU A 1 218 ? 6.167 136.635 46.309 1.00 28.40 218 LEU A CA 1
ATOM 1720 C C . LEU A 1 218 ? 7.630 136.253 46.098 1.00 29.26 218 LEU A C 1
ATOM 1721 O O . LEU A 1 218 ? 8.059 135.174 46.509 1.00 30.26 218 LEU A O 1
ATOM 1726 N N . ARG A 1 219 ? 8.399 137.133 45.465 1.00 30.19 219 ARG A N 1
ATOM 1727 C CA . ARG A 1 219 ? 9.810 136.836 45.234 1.00 32.31 219 ARG A CA 1
ATOM 1728 C C . ARG A 1 219 ? 10.554 136.806 46.566 1.00 31.08 219 ARG A C 1
ATOM 1729 O O . ARG A 1 219 ? 11.424 135.960 46.784 1.00 30.11 219 ARG A O 1
ATOM 1737 N N . GLN A 1 220 ? 10.205 137.732 47.456 1.00 30.10 220 GLN A N 1
ATOM 1738 C CA . GLN A 1 220 ? 10.839 137.798 48.769 1.00 30.13 220 GLN A CA 1
ATOM 1739 C C . GLN A 1 220 ? 10.554 136.528 49.569 1.00 29.63 220 GLN A C 1
ATOM 1740 O O . GLN A 1 220 ? 11.472 135.903 50.096 1.00 28.26 220 GLN A O 1
ATOM 1746 N N . LEU A 1 221 ? 9.282 136.147 49.653 1.00 29.77 221 LEU A N 1
ATOM 1747 C CA . LEU A 1 221 ? 8.898 134.952 50.400 1.00 30.23 221 LEU A CA 1
ATOM 1748 C C . LEU A 1 221 ? 9.466 133.682 49.784 1.00 30.15 221 LEU A C 1
ATOM 1749 O O . LEU A 1 221 ? 9.936 132.796 50.499 1.00 29.27 221 LEU A O 1
ATOM 1754 N N . THR A 1 222 ? 9.411 133.586 48.459 1.00 29.94 222 THR A N 1
ATOM 1755 C CA . THR A 1 222 ? 9.930 132.403 47.781 1.00 29.57 222 THR A CA 1
ATOM 1756 C C . THR A 1 222 ? 11.413 132.276 48.078 1.00 28.25 222 THR A C 1
ATOM 1757 O O . THR A 1 222 ? 11.903 131.191 48.407 1.00 28.39 222 THR A O 1
ATOM 1761 N N . TYR A 1 223 ? 12.124 133.391 47.963 1.00 27.54 223 TYR A N 1
ATOM 1762 C CA . TYR A 1 223 ? 13.551 133.405 48.243 1.00 28.09 223 TYR A CA 1
ATOM 1763 C C . TYR A 1 223 ? 13.815 132.851 49.640 1.00 28.12 223 TYR A C 1
ATOM 1764 O O . TYR A 1 223 ? 14.610 131.927 49.811 1.00 26.52 223 TYR A O 1
ATOM 1773 N N . ILE A 1 224 ? 13.137 133.413 50.640 1.00 28.31 224 ILE A N 1
ATOM 1774 C CA . ILE A 1 224 ? 13.309 132.962 52.018 1.00 27.27 224 ILE A CA 1
ATOM 1775 C C . ILE A 1 224 ? 12.949 131.490 52.181 1.00 27.59 224 ILE A C 1
ATOM 1776 O O . ILE A 1 224 ? 13.728 130.714 52.739 1.00 27.25 224 ILE A O 1
ATOM 1781 N N . HIS A 1 225 ? 11.774 131.103 51.690 1.00 27.81 225 HIS A N 1
ATOM 1782 C CA . HIS A 1 225 ? 11.330 129.716 51.813 1.00 30.54 225 HIS A CA 1
ATOM 1783 C C . HIS A 1 225 ? 12.321 128.710 51.223 1.00 30.82 225 HIS A C 1
ATOM 1784 O O . HIS A 1 225 ? 12.705 127.746 51.889 1.00 29.74 225 HIS A O 1
ATOM 1791 N N . LYS A 1 226 ? 12.712 128.932 49.969 1.00 31.74 226 LYS A N 1
ATOM 1792 C CA . LYS A 1 226 ? 13.653 128.054 49.273 1.00 33.29 226 LYS A CA 1
ATOM 1793 C C . LYS A 1 226 ? 15.012 127.969 49.965 1.00 32.57 226 LYS A C 1
ATOM 1794 O O . LYS A 1 226 ? 15.587 126.885 50.088 1.00 32.18 226 LYS A O 1
ATOM 1800 N N . LYS A 1 227 ? 15.528 129.113 50.404 1.00 30.79 227 LYS A N 1
ATOM 1801 C CA . LYS A 1 227 ? 16.816 129.156 51.089 1.00 30.65 227 LYS A CA 1
ATOM 1802 C C . LYS A 1 227 ? 16.859 128.278 52.342 1.00 30.59 227 LYS A C 1
ATOM 1803 O O . LYS A 1 227 ? 17.818 127.536 52.556 1.00 28.40 227 LYS A O 1
ATOM 1809 N N . CYS A 1 228 ? 15.815 128.366 53.162 1.00 31.38 228 CYS A N 1
ATOM 1810 C CA . CYS A 1 228 ? 15.739 127.618 54.418 1.00 32.19 228 CYS A CA 1
ATOM 1811 C C . CYS A 1 228 ? 15.253 126.171 54.335 1.00 33.44 228 CYS A C 1
ATOM 1812 O O . CYS A 1 228 ? 15.654 125.338 55.148 1.00 33.28 228 CYS A O 1
ATOM 1815 N N . SER A 1 229 ? 14.385 125.878 53.369 1.00 34.80 229 SER A N 1
ATOM 1816 C CA . SER A 1 229 ? 13.812 124.539 53.221 1.00 35.59 229 SER A CA 1
ATOM 1817 C C . SER A 1 229 ? 14.803 123.380 53.279 1.00 36.12 229 SER A C 1
ATOM 1818 O O . SER A 1 229 ? 14.613 122.442 54.052 1.00 36.19 229 SER A O 1
ATOM 1821 N N . ASN A 1 230 ? 15.854 123.437 52.467 1.00 35.84 230 ASN A N 1
ATOM 1822 C CA . ASN A 1 230 ? 16.842 122.360 52.443 1.00 35.99 230 ASN A CA 1
ATOM 1823 C C . ASN A 1 230 ? 18.091 122.646 53.279 1.00 36.71 230 ASN A C 1
ATOM 1824 O O . ASN A 1 230 ? 19.190 122.196 52.948 1.00 35.46 230 ASN A O 1
ATOM 1829 N N . GLU A 1 231 ? 17.909 123.401 54.359 1.00 36.45 231 GLU A N 1
ATOM 1830 C CA . GLU A 1 231 ? 18.992 123.740 55.279 1.00 36.02 231 GLU A CA 1
ATOM 1831 C C . GLU A 1 231 ? 18.477 123.499 56.698 1.00 35.48 231 GLU A C 1
ATOM 1832 O O . GLU A 1 231 ? 17.282 123.642 56.965 1.00 34.49 231 GLU A O 1
ATOM 1838 N N . PRO A 1 232 ? 19.370 123.125 57.628 1.00 34.65 232 PRO A N 1
ATOM 1839 C CA . PRO A 1 232 ? 18.940 122.872 59.008 1.00 33.39 232 PRO A CA 1
ATOM 1840 C C . PRO A 1 232 ? 18.267 124.066 59.684 1.00 32.03 232 PRO A C 1
ATOM 1841 O O . PRO A 1 232 ? 18.509 125.223 59.328 1.00 28.81 232 PRO A O 1
ATOM 1845 N N . VAL A 1 233 ? 17.412 123.771 60.656 1.00 32.39 233 VAL A N 1
ATOM 1846 C CA . VAL A 1 233 ? 16.705 124.807 61.400 1.00 32.01 233 VAL A CA 1
ATOM 1847 C C . VAL A 1 233 ? 17.738 125.701 62.078 1.00 31.43 233 VAL A C 1
ATOM 1848 O O . VAL A 1 233 ? 18.751 125.212 62.579 1.00 30.74 233 VAL A O 1
ATOM 1852 N N . GLY A 1 234 ? 17.482 127.008 62.084 1.00 31.28 234 GLY A N 1
ATOM 1853 C CA . GLY A 1 234 ? 18.405 127.952 62.695 1.00 29.07 234 GLY A CA 1
ATOM 1854 C C . GLY A 1 234 ? 18.442 127.908 64.214 1.00 28.72 234 GLY A C 1
ATOM 1855 O O . GLY A 1 234 ? 17.824 127.034 64.824 1.00 29.77 234 GLY A O 1
ATOM 1856 N N . PRO A 1 235 ? 19.156 128.846 64.859 1.00 28.60 235 PRO A N 1
ATOM 1857 C CA . PRO A 1 235 ? 19.257 128.887 66.323 1.00 28.72 235 PRO A CA 1
ATOM 1858 C C . PRO A 1 235 ? 17.908 129.048 67.042 1.00 28.96 235 PRO A C 1
ATOM 1859 O O . PRO A 1 235 ? 17.806 128.819 68.248 1.00 28.90 235 PRO A O 1
ATOM 1863 N N . SER A 1 236 ? 16.879 129.446 66.298 1.00 28.67 236 SER A N 1
ATOM 1864 C CA . SER A 1 236 ? 15.536 129.589 66.859 1.00 27.34 236 SER A CA 1
ATOM 1865 C C . SER A 1 236 ? 15.425 130.525 68.065 1.00 26.45 236 SER A C 1
ATOM 1866 O O . SER A 1 236 ? 14.791 130.174 69.058 1.00 25.86 236 SER A O 1
ATOM 1869 N N . ILE A 1 237 ? 16.033 131.704 67.980 1.00 25.73 237 ILE A N 1
ATOM 1870 C CA . ILE A 1 237 ? 15.981 132.675 69.071 1.00 25.76 237 ILE A CA 1
ATOM 1871 C C . ILE A 1 237 ? 14.532 133.044 69.409 1.00 26.03 237 ILE A C 1
ATOM 1872 O O . ILE A 1 237 ? 14.197 133.281 70.569 1.00 27.19 237 ILE A O 1
ATOM 1877 N N . ALA A 1 238 ? 13.674 133.081 68.392 1.00 24.67 238 ALA A N 1
ATOM 1878 C CA . ALA A 1 238 ? 12.267 133.419 68.590 1.00 23.95 238 ALA A CA 1
ATOM 1879 C C . ALA A 1 238 ? 11.579 132.544 69.642 1.00 23.69 238 ALA A C 1
ATOM 1880 O O . ALA A 1 238 ? 10.691 133.013 70.357 1.00 24.00 238 ALA A O 1
ATOM 1882 N N . ALA A 1 239 ? 11.985 131.281 69.744 1.00 21.81 239 ALA A N 1
ATOM 1883 C CA . ALA A 1 239 ? 11.367 130.371 70.706 1.00 22.85 239 ALA A CA 1
ATOM 1884 C C . ALA A 1 239 ? 11.448 130.886 72.143 1.00 23.16 239 ALA A C 1
ATOM 1885 O O . ALA A 1 239 ? 10.638 130.508 72.995 1.00 22.92 239 ALA A O 1
ATOM 1887 N N . LEU A 1 240 ? 12.423 131.746 72.414 1.00 23.54 240 LEU A N 1
ATOM 1888 C CA . LEU A 1 240 ? 12.581 132.292 73.757 1.00 23.87 240 LEU A CA 1
ATOM 1889 C C . LEU A 1 240 ? 11.399 133.185 74.149 1.00 24.44 240 LEU A C 1
ATOM 1890 O O . LEU A 1 240 ? 11.138 133.385 75.333 1.00 25.46 240 LEU A O 1
ATOM 1895 N N . THR A 1 241 ? 10.683 133.720 73.163 1.00 23.25 241 THR A N 1
ATOM 1896 C CA . THR A 1 241 ? 9.550 134.593 73.460 1.00 21.85 241 THR A CA 1
ATOM 1897 C C . THR A 1 241 ? 8.366 133.845 74.068 1.00 21.56 241 THR A C 1
ATOM 1898 O O . THR A 1 241 ? 7.445 134.465 74.597 1.00 21.55 241 THR A O 1
ATOM 1902 N N . SER A 1 242 ? 8.392 132.517 74.009 1.00 20.24 242 SER A N 1
ATOM 1903 C CA . SER A 1 242 ? 7.291 131.718 74.540 1.00 20.42 242 SER A CA 1
ATOM 1904 C C . SER A 1 242 ? 7.494 131.281 75.984 1.00 20.12 242 SER A C 1
ATOM 1905 O O . SER A 1 242 ? 6.657 130.580 76.550 1.00 18.67 242 SER A O 1
ATOM 1908 N N . GLU A 1 243 ? 8.610 131.691 76.572 1.00 21.77 243 GLU A N 1
ATOM 1909 C CA . GLU A 1 243 ? 8.956 131.318 77.940 1.00 22.46 243 GLU A CA 1
ATOM 1910 C C . GLU A 1 243 ? 8.308 132.136 79.048 1.00 22.74 243 GLU A C 1
ATOM 1911 O O . GLU A 1 243 ? 7.630 133.132 78.799 1.00 20.84 243 GLU A O 1
ATOM 1917 N N . GLU A 1 244 ? 8.537 131.678 80.276 1.00 22.61 244 GLU A N 1
ATOM 1918 C CA . GLU A 1 244 ? 8.075 132.343 81.488 1.00 22.69 244 GLU A CA 1
ATOM 1919 C C . GLU A 1 244 ? 8.736 133.714 81.333 1.00 21.74 244 GLU A C 1
ATOM 1920 O O . GLU A 1 244 ? 9.882 133.795 80.899 1.00 21.77 244 GLU A O 1
ATOM 1926 N N . ARG A 1 245 ? 8.025 134.787 81.669 1.00 20.15 245 ARG A N 1
ATOM 1927 C CA . ARG A 1 245 ? 8.546 136.137 81.463 1.00 20.34 245 ARG A CA 1
ATOM 1928 C C . ARG A 1 245 ? 9.923 136.492 82.025 1.00 21.10 245 ARG A C 1
ATOM 1929 O O . ARG A 1 245 ? 10.712 137.167 81.359 1.00 19.64 245 ARG A O 1
ATOM 1937 N N . THR A 1 246 ? 10.213 136.057 83.242 1.00 20.95 246 THR A N 1
ATOM 1938 C CA . THR A 1 246 ? 11.503 136.357 83.845 1.00 23.88 246 THR A CA 1
ATOM 1939 C C . THR A 1 246 ? 12.617 135.554 83.174 1.00 23.32 246 THR A C 1
ATOM 1940 O O . THR A 1 246 ? 13.716 136.064 82.974 1.00 22.52 246 THR A O 1
ATOM 1944 N N . ARG A 1 247 ? 12.332 134.306 82.816 1.00 24.41 247 ARG A N 1
ATOM 1945 C CA . ARG A 1 247 ? 13.334 133.485 82.144 1.00 26.23 247 ARG A CA 1
ATOM 1946 C C . ARG A 1 247 ? 13.711 134.102 80.798 1.00 25.40 247 ARG A C 1
ATOM 1947 O O . ARG A 1 247 ? 14.874 134.076 80.401 1.00 26.03 247 ARG A O 1
ATOM 1955 N N . TRP A 1 248 ? 12.724 134.664 80.102 1.00 24.28 248 TRP A N 1
ATOM 1956 C CA . TRP A 1 248 ? 12.951 135.307 78.806 1.00 22.60 248 TRP A CA 1
ATOM 1957 C C . TRP A 1 248 ? 13.734 136.610 79.008 1.00 22.55 248 TRP A C 1
ATOM 1958 O O . TRP A 1 248 ? 14.652 136.917 78.248 1.00 22.64 248 TRP A O 1
ATOM 1969 N N . ALA A 1 249 ? 13.385 137.375 80.039 1.00 22.29 249 ALA A N 1
ATOM 1970 C CA . ALA A 1 249 ? 14.093 138.625 80.301 1.00 22.72 249 ALA A CA 1
ATOM 1971 C C . ALA A 1 249 ? 15.581 138.350 80.525 1.00 22.99 249 ALA A C 1
ATOM 1972 O O . ALA A 1 249 ? 16.436 139.056 79.996 1.00 22.41 249 ALA A O 1
ATOM 1974 N N . LYS A 1 250 ? 15.886 137.321 81.310 1.00 23.93 250 LYS A N 1
ATOM 1975 C CA . LYS A 1 250 ? 17.278 136.977 81.591 1.00 27.00 250 LYS A CA 1
ATOM 1976 C C . LYS A 1 250 ? 17.972 136.418 80.355 1.00 26.88 250 LYS A C 1
ATOM 1977 O O . LYS A 1 250 ? 19.126 136.742 80.088 1.00 27.42 250 LYS A O 1
ATOM 1983 N N . ALA A 1 251 ? 17.267 135.583 79.597 1.00 26.56 251 ALA A N 1
ATOM 1984 C CA . ALA A 1 251 ? 17.846 135.013 78.386 1.00 26.78 251 ALA A CA 1
ATOM 1985 C C . ALA A 1 251 ? 18.157 136.140 77.408 1.00 27.63 251 ALA A C 1
ATOM 1986 O O . ALA A 1 251 ? 19.169 136.105 76.708 1.00 28.36 251 ALA A O 1
ATOM 1988 N N . ARG A 1 252 ? 17.285 137.146 77.372 1.00 28.14 252 ARG A N 1
ATOM 1989 C CA . ARG A 1 252 ? 17.457 138.290 76.482 1.00 28.29 252 ARG A CA 1
ATOM 1990 C C . ARG A 1 252 ? 18.670 139.125 76.878 1.00 30.66 252 ARG A C 1
ATOM 1991 O O . ARG A 1 252 ? 19.394 139.636 76.015 1.00 29.26 252 ARG A O 1
ATOM 1999 N N . GLU A 1 253 ? 18.891 139.269 78.183 1.00 31.91 253 GLU A N 1
ATOM 2000 C CA . GLU A 1 253 ? 20.035 140.040 78.664 1.00 35.41 253 GLU A CA 1
ATOM 2001 C C . GLU A 1 253 ? 21.315 139.287 78.326 1.00 34.51 253 GLU A C 1
ATOM 2002 O O . GLU A 1 253 ? 22.296 139.881 77.881 1.00 34.89 253 GLU A O 1
ATOM 2008 N N . TYR A 1 254 ? 21.296 137.976 78.539 1.00 34.18 254 TYR A N 1
ATOM 2009 C CA . TYR A 1 254 ? 22.454 137.143 78.251 1.00 34.66 254 TYR A CA 1
ATOM 2010 C C . TYR A 1 254 ? 22.776 137.205 76.765 1.00 34.13 254 TYR A C 1
ATOM 2011 O O . TYR A 1 254 ? 23.924 137.418 76.379 1.00 32.90 254 TYR A O 1
ATOM 2020 N N . LEU A 1 255 ? 21.755 137.027 75.934 1.00 33.05 255 LEU A N 1
ATOM 2021 C CA . LEU A 1 255 ? 21.933 137.073 74.487 1.00 32.29 255 LEU A CA 1
ATOM 2022 C C . LEU A 1 255 ? 22.608 138.379 74.072 1.00 31.92 255 LEU A C 1
ATOM 2023 O O . LEU A 1 255 ? 23.539 138.386 73.263 1.00 31.27 255 LEU A O 1
ATOM 2028 N N . ILE A 1 256 ? 22.140 139.485 74.638 1.00 31.97 256 ILE A N 1
ATOM 2029 C CA . ILE A 1 256 ? 22.693 140.795 74.320 1.00 32.71 256 ILE A CA 1
ATOM 2030 C C . ILE A 1 256 ? 24.139 140.943 74.796 1.00 34.88 256 ILE A C 1
ATOM 2031 O O . ILE A 1 256 ? 24.945 141.604 74.143 1.00 35.15 256 ILE A O 1
ATOM 2036 N N . SER A 1 257 ? 24.470 140.326 75.926 1.00 35.97 257 SER A N 1
ATOM 2037 C CA . SER A 1 257 ? 25.828 140.418 76.452 1.00 38.42 257 SER A CA 1
ATOM 2038 C C . SER A 1 257 ? 26.818 139.709 75.531 1.00 40.28 257 SER A C 1
ATOM 2039 O O . SER A 1 257 ? 27.993 140.073 75.478 1.00 41.51 257 SER A O 1
ATOM 2042 N N . LEU A 1 258 ? 26.340 138.699 74.807 1.00 40.48 258 LEU A N 1
ATOM 2043 C CA . LEU A 1 258 ? 27.183 137.942 73.886 1.00 41.67 258 LEU A CA 1
ATOM 2044 C C . LEU A 1 258 ? 27.653 138.777 72.703 1.00 41.84 258 LEU A C 1
ATOM 2045 O O . LEU A 1 258 ? 28.716 138.522 72.137 1.00 42.18 258 LEU A O 1
ATOM 2050 N N . ASP A 1 259 ? 26.858 139.773 72.329 1.00 41.84 259 ASP A N 1
ATOM 2051 C CA . ASP A 1 259 ? 27.200 140.627 71.200 1.00 42.08 259 ASP A CA 1
ATOM 2052 C C . ASP A 1 259 ? 26.250 141.817 71.134 1.00 43.21 259 ASP A C 1
ATOM 2053 O O . ASP A 1 259 ? 25.044 141.649 70.961 1.00 44.12 259 ASP A O 1
ATOM 2058 N N . PRO A 1 260 ? 26.785 143.039 71.274 1.00 43.50 260 PRO A N 1
ATOM 2059 C CA . PRO A 1 260 ? 25.962 144.250 71.227 1.00 43.95 260 PRO A CA 1
ATOM 2060 C C . PRO A 1 260 ? 25.024 144.232 70.026 1.00 43.96 260 PRO A C 1
ATOM 2061 O O . PRO A 1 260 ? 23.858 144.616 70.121 1.00 43.81 260 PRO A O 1
ATOM 2065 N N . GLU A 1 261 ? 25.547 143.770 68.898 1.00 43.10 261 GLU A N 1
ATOM 2066 C CA . GLU A 1 261 ? 24.778 143.703 67.664 1.00 42.50 261 GLU A CA 1
ATOM 2067 C C . GLU A 1 261 ? 23.485 142.912 67.833 1.00 38.92 261 GLU A C 1
ATOM 2068 O O . GLU A 1 261 ? 22.513 143.155 67.118 1.00 38.56 261 GLU A O 1
ATOM 2074 N N . ASN A 1 262 ? 23.472 141.966 68.769 1.00 34.79 262 ASN A N 1
ATOM 2075 C CA . ASN A 1 262 ? 22.272 141.175 69.003 1.00 32.46 262 ASN A CA 1
ATOM 2076 C C . ASN A 1 262 ? 21.095 142.061 69.401 1.00 32.07 262 ASN A C 1
ATOM 2077 O O . ASN A 1 262 ? 19.948 141.765 69.072 1.00 30.26 262 ASN A O 1
ATOM 2082 N N . LEU A 1 263 ? 21.378 143.147 70.113 1.00 31.48 263 LEU A N 1
ATOM 2083 C CA . LEU A 1 263 ? 20.322 144.064 70.517 1.00 30.89 263 LEU A CA 1
ATOM 2084 C C . LEU A 1 263 ? 19.748 144.703 69.259 1.00 30.82 263 LEU A C 1
ATOM 2085 O O . LEU A 1 263 ? 18.534 144.858 69.121 1.00 31.61 263 LEU A O 1
ATOM 2090 N N . THR A 1 264 ? 20.635 145.069 68.341 1.00 29.47 264 THR A N 1
ATOM 2091 C CA . THR A 1 264 ? 20.237 145.688 67.084 1.00 29.53 264 THR A CA 1
ATOM 2092 C C . THR A 1 264 ? 19.287 144.752 66.337 1.00 29.21 264 THR A C 1
ATOM 2093 O O . THR A 1 264 ? 18.289 145.192 65.767 1.00 28.93 264 THR A O 1
ATOM 2097 N N . LEU A 1 265 ? 19.610 143.461 66.339 1.00 28.57 265 LEU A N 1
ATOM 2098 C CA . LEU A 1 265 ? 18.778 142.467 65.677 1.00 28.86 265 LEU A CA 1
ATOM 2099 C C . LEU A 1 265 ? 17.406 142.411 66.354 1.00 29.46 265 LEU A C 1
ATOM 2100 O O . LEU A 1 265 ? 16.370 142.417 65.680 1.00 27.71 265 LEU A O 1
ATOM 2105 N N . LEU A 1 266 ? 17.404 142.366 67.684 1.00 27.60 266 LEU A N 1
ATOM 2106 C CA . LEU A 1 266 ? 16.157 142.327 68.446 1.00 28.36 266 LEU A CA 1
ATOM 2107 C C . LEU A 1 266 ? 15.287 143.542 68.132 1.00 28.28 266 LEU A C 1
ATOM 2108 O O . LEU A 1 266 ? 14.085 143.412 67.891 1.00 28.45 266 LEU A O 1
ATOM 2113 N N . GLU A 1 267 ? 15.897 144.721 68.128 1.00 28.44 267 GLU A N 1
ATOM 2114 C CA . GLU A 1 267 ? 15.166 145.948 67.840 1.00 29.84 267 GLU A CA 1
ATOM 2115 C C . GLU A 1 267 ? 14.582 145.946 66.426 1.00 29.77 267 GLU A C 1
ATOM 2116 O O . GLU A 1 267 ? 13.513 146.515 66.188 1.00 28.03 267 GLU A O 1
ATOM 2122 N N . LYS A 1 268 ? 15.284 145.316 65.488 1.00 27.79 268 LYS A N 1
ATOM 2123 C CA . LYS A 1 268 ? 14.796 145.248 64.118 1.00 27.59 268 LYS A CA 1
ATOM 2124 C C . LYS A 1 268 ? 13.490 144.463 64.094 1.00 26.07 268 LYS A C 1
ATOM 2125 O O . LYS A 1 268 ? 12.556 144.804 63.364 1.00 25.51 268 LYS A O 1
ATOM 2131 N N . ILE A 1 269 ? 13.428 143.408 64.898 1.00 24.77 269 ILE A N 1
ATOM 2132 C CA . ILE A 1 269 ? 12.225 142.594 64.974 1.00 24.66 269 ILE A CA 1
ATOM 2133 C C . ILE A 1 269 ? 11.146 143.409 65.684 1.00 25.02 269 ILE A C 1
ATOM 2134 O O . ILE A 1 269 ? 9.988 143.433 65.260 1.00 24.94 269 ILE A O 1
ATOM 2139 N N . GLN A 1 270 ? 11.549 144.096 66.751 1.00 23.99 270 GLN A N 1
ATOM 2140 C CA . GLN A 1 270 ? 10.644 144.922 67.547 1.00 23.81 270 GLN A CA 1
ATOM 2141 C C . GLN A 1 270 ? 9.970 146.028 66.746 1.00 23.12 270 GLN A C 1
ATOM 2142 O O . GLN A 1 270 ? 8.767 146.262 66.885 1.00 23.20 270 GLN A O 1
ATOM 2148 N N . THR A 1 271 ? 10.748 146.701 65.905 1.00 22.77 271 THR A N 1
ATOM 2149 C CA . THR A 1 271 ? 10.241 147.810 65.106 1.00 23.33 271 THR A CA 1
ATOM 2150 C C . THR A 1 271 ? 9.558 147.424 63.796 1.00 23.13 271 THR A C 1
ATOM 2151 O O . THR A 1 271 ? 8.988 148.287 63.132 1.00 25.27 271 THR A O 1
ATOM 2155 N N . SER A 1 272 ? 9.617 146.151 63.410 1.00 22.37 272 SER A N 1
ATOM 2156 C CA . SER A 1 272 ? 8.993 145.738 62.154 1.00 22.10 272 SER A CA 1
ATOM 2157 C C . SER A 1 272 ? 7.490 146.008 62.171 1.00 22.28 272 SER A C 1
ATOM 2158 O O . SER A 1 272 ? 6.850 145.910 63.222 1.00 20.80 272 SER A O 1
ATOM 2161 N N . LEU A 1 273 ? 6.935 146.364 61.013 1.00 22.19 273 LEU A N 1
ATOM 2162 C CA . LEU A 1 273 ? 5.504 146.646 60.913 1.00 22.98 273 LEU A CA 1
ATOM 2163 C C . LEU A 1 273 ? 4.749 145.521 61.603 1.00 23.12 273 LEU A C 1
ATOM 2164 O O . LEU A 1 273 ? 3.777 145.751 62.325 1.00 22.36 273 LEU A O 1
ATOM 2169 N N . PHE A 1 274 ? 5.211 144.301 61.367 1.00 22.28 274 PHE A N 1
ATOM 2170 C CA . PHE A 1 274 ? 4.643 143.121 61.990 1.00 23.09 274 PHE A CA 1
ATOM 2171 C C . PHE A 1 274 ? 5.519 141.937 61.632 1.00 23.93 274 PHE A C 1
ATOM 2172 O O . PHE A 1 274 ? 6.402 142.042 60.773 1.00 24.97 274 PHE A O 1
ATOM 2180 N N . VAL A 1 275 ? 5.304 140.822 62.315 1.00 22.96 275 VAL A N 1
ATOM 2181 C CA . VAL A 1 275 ? 6.087 139.632 62.054 1.00 24.02 275 VAL A CA 1
ATOM 2182 C C . VAL A 1 275 ? 5.241 138.641 61.275 1.00 25.03 275 VAL A C 1
ATOM 2183 O O . VAL A 1 275 ? 4.087 138.384 61.627 1.00 24.32 275 VAL A O 1
ATOM 2187 N N . TYR A 1 276 ? 5.825 138.106 60.207 1.00 24.48 276 TYR A N 1
ATOM 2188 C CA . TYR A 1 276 ? 5.161 137.128 59.356 1.00 25.17 276 TYR A CA 1
ATOM 2189 C C . TYR A 1 276 ? 5.866 135.793 59.588 1.00 25.82 276 TYR A C 1
ATOM 2190 O O . TYR A 1 276 ? 7.079 135.682 59.389 1.00 24.84 276 TYR A O 1
ATOM 2199 N N . SER A 1 277 ? 5.108 134.784 60.014 1.00 25.05 277 SER A N 1
ATOM 2200 C CA . SER A 1 277 ? 5.675 133.470 60.301 1.00 24.56 277 SER A CA 1
ATOM 2201 C C . SER A 1 277 ? 5.308 132.387 59.288 1.00 27.14 277 SER A C 1
ATOM 2202 O O . SER A 1 277 ? 4.132 132.177 58.978 1.00 26.66 277 SER A O 1
ATOM 2205 N N . ILE A 1 278 ? 6.326 131.692 58.788 1.00 26.84 278 ILE A N 1
ATOM 2206 C CA . ILE A 1 278 ? 6.122 130.611 57.834 1.00 26.62 278 ILE A CA 1
ATOM 2207 C C . ILE A 1 278 ? 6.189 129.282 58.580 1.00 26.82 278 ILE A C 1
ATOM 2208 O O . ILE A 1 278 ? 7.225 128.922 59.139 1.00 26.11 278 ILE A O 1
ATOM 2213 N N . GLU A 1 279 ? 5.065 128.573 58.608 1.00 26.71 279 GLU A N 1
ATOM 2214 C CA . GLU A 1 279 ? 4.980 127.282 59.276 1.00 28.24 279 GLU A CA 1
ATOM 2215 C C . GLU A 1 279 ? 4.878 126.178 58.231 1.00 28.78 279 GLU A C 1
ATOM 2216 O O . GLU A 1 279 ? 4.350 126.400 57.143 1.00 28.46 279 GLU A O 1
ATOM 2222 N N . ASP A 1 280 ? 5.384 124.993 58.554 1.00 30.10 280 ASP A N 1
ATOM 2223 C CA . ASP A 1 280 ? 5.334 123.878 57.614 1.00 30.79 280 ASP A CA 1
ATOM 2224 C C . ASP A 1 280 ? 4.187 122.921 57.902 1.00 31.27 280 ASP A C 1
ATOM 2225 O O . ASP A 1 280 ? 3.996 121.932 57.188 1.00 31.21 280 ASP A O 1
ATOM 2230 N N . SER A 1 281 ? 3.419 123.218 58.946 1.00 28.63 281 SER A N 1
ATOM 2231 C CA . SER A 1 281 ? 2.291 122.376 59.320 1.00 29.23 281 SER A CA 1
ATOM 2232 C C . SER A 1 281 ? 1.043 122.718 58.500 1.00 29.30 281 SER A C 1
ATOM 2233 O O . SER A 1 281 ? 0.956 123.789 57.890 1.00 27.54 281 SER A O 1
ATOM 2236 N N . SER A 1 282 ? 0.082 121.800 58.489 1.00 29.30 282 SER A N 1
ATOM 2237 C CA . SER A 1 282 ? -1.149 121.993 57.734 1.00 31.05 282 SER A CA 1
ATOM 2238 C C . SER A 1 282 ? -2.378 121.628 58.561 1.00 32.62 282 SER A C 1
ATOM 2239 O O . SER A 1 282 ? -2.812 120.473 58.579 1.00 31.27 282 SER A O 1
ATOM 2242 N N . PRO A 1 283 ? -2.959 122.615 59.260 1.00 33.54 283 PRO A N 1
ATOM 2243 C CA . PRO A 1 283 ? -4.143 122.345 60.079 1.00 34.24 283 PRO A CA 1
ATOM 2244 C C . PRO A 1 283 ? -5.385 122.081 59.234 1.00 35.74 283 PRO A C 1
ATOM 2245 O O . PRO A 1 283 ? -5.614 122.755 58.229 1.00 35.28 283 PRO A O 1
ATOM 2249 N N . HIS A 1 284 ? -6.179 121.092 59.631 1.00 37.75 284 HIS A N 1
ATOM 2250 C CA . HIS A 1 284 ? -7.405 120.794 58.900 1.00 40.40 284 HIS A CA 1
ATOM 2251 C C . HIS A 1 284 ? -8.274 122.040 59.021 1.00 40.17 284 HIS A C 1
ATOM 2252 O O . HIS A 1 284 ? -8.623 122.454 60.130 1.00 38.96 284 HIS A O 1
ATOM 2259 N N . ALA A 1 285 ? -8.613 122.643 57.885 1.00 39.66 285 ALA A N 1
ATOM 2260 C CA . ALA A 1 285 ? -9.416 123.857 57.892 1.00 39.99 285 ALA A CA 1
ATOM 2261 C C . ALA A 1 285 ? -10.486 123.899 56.808 1.00 40.95 285 ALA A C 1
ATOM 2262 O O . ALA A 1 285 ? -10.209 124.249 55.660 1.00 41.34 285 ALA A O 1
ATOM 2264 N N . THR A 1 286 ? -11.710 123.547 57.186 1.00 41.70 286 THR A N 1
ATOM 2265 C CA . THR A 1 286 ? -12.838 123.572 56.264 1.00 42.89 286 THR A CA 1
ATOM 2266 C C . THR A 1 286 ? -13.952 124.352 56.947 1.00 44.16 286 THR A C 1
ATOM 2267 O O . THR A 1 286 ? -13.949 124.504 58.168 1.00 43.42 286 THR A O 1
ATOM 2271 N N . PRO A 1 287 ? -14.918 124.865 56.171 1.00 45.08 287 PRO A N 1
ATOM 2272 C CA . PRO A 1 287 ? -16.017 125.623 56.776 1.00 45.96 287 PRO A CA 1
ATOM 2273 C C . PRO A 1 287 ? -16.705 124.829 57.888 1.00 46.40 287 PRO A C 1
ATOM 2274 O O . PRO A 1 287 ? -17.268 125.404 58.819 1.00 45.86 287 PRO A O 1
ATOM 2278 N N . GLU A 1 288 ? -16.640 123.504 57.787 1.00 46.96 288 GLU A N 1
ATOM 2279 C CA . GLU A 1 288 ? -17.260 122.624 58.772 1.00 48.83 288 GLU A CA 1
ATOM 2280 C C . GLU A 1 288 ? -16.413 122.418 60.024 1.00 48.58 288 GLU A C 1
ATOM 2281 O O . GLU A 1 288 ? -16.900 122.591 61.140 1.00 49.35 288 GLU A O 1
ATOM 2287 N N . GLU A 1 289 ? -15.151 122.042 59.838 1.00 47.51 289 GLU A N 1
ATOM 2288 C CA . GLU A 1 289 ? -14.259 121.802 60.967 1.00 46.73 289 GLU A CA 1
ATOM 2289 C C . GLU A 1 289 ? -12.918 122.510 60.815 1.00 44.78 289 GLU A C 1
ATOM 2290 O O . GLU A 1 289 ? -12.182 122.271 59.857 1.00 43.79 289 GLU A O 1
ATOM 2296 N N . TYR A 1 290 ? -12.602 123.382 61.767 1.00 42.84 290 TYR A N 1
ATOM 2297 C CA . TYR A 1 290 ? -11.344 124.114 61.723 1.00 40.65 290 TYR A CA 1
ATOM 2298 C C . TYR A 1 290 ? -10.786 124.418 63.108 1.00 38.51 290 TYR A C 1
ATOM 2299 O O . TYR A 1 290 ? -9.961 125.314 63.272 1.00 35.46 290 TYR A O 1
ATOM 2308 N N . SER A 1 291 ? -11.232 123.657 64.103 1.00 36.33 291 SER A N 1
ATOM 2309 C CA . SER A 1 291 ? -10.762 123.848 65.468 1.00 35.09 291 SER A CA 1
ATOM 2310 C C . SER A 1 291 ? -9.244 123.695 65.517 1.00 33.19 291 SER A C 1
ATOM 2311 O O . SER A 1 291 ? -8.567 124.309 66.344 1.00 32.84 291 SER A O 1
ATOM 2314 N N . GLN A 1 292 ? -8.713 122.889 64.607 1.00 31.13 292 GLN A N 1
ATOM 2315 C CA . GLN A 1 292 ? -7.278 122.641 64.542 1.00 30.33 292 GLN A CA 1
ATOM 2316 C C . GLN A 1 292 ? -6.457 123.896 64.223 1.00 28.57 292 GLN A C 1
ATOM 2317 O O . GLN A 1 292 ? -5.289 123.991 64.600 1.00 28.20 292 GLN A O 1
ATOM 2323 N N . VAL A 1 293 ? -7.059 124.854 63.524 1.00 26.58 293 VAL A N 1
ATOM 2324 C CA . VAL A 1 293 ? -6.357 126.088 63.189 1.00 25.39 293 VAL A CA 1
ATOM 2325 C C . VAL A 1 293 ? -6.103 126.858 64.489 1.00 25.77 293 VAL A C 1
ATOM 2326 O O . VAL A 1 293 ? -5.022 127.410 64.699 1.00 24.08 293 VAL A O 1
ATOM 2330 N N . PHE A 1 294 ? -7.106 126.883 65.362 1.00 24.73 294 PHE A N 1
ATOM 2331 C CA . PHE A 1 294 ? -6.975 127.562 66.647 1.00 25.93 294 PHE A CA 1
ATOM 2332 C C . PHE A 1 294 ? -5.861 126.909 67.461 1.00 26.68 294 PHE A C 1
ATOM 2333 O O . PHE A 1 294 ? -5.036 127.595 68.058 1.00 26.20 294 PHE A O 1
ATOM 2341 N N . GLU A 1 295 ? -5.845 125.578 67.478 1.00 28.59 295 GLU A N 1
ATOM 2342 C CA . GLU A 1 295 ? -4.845 124.829 68.238 1.00 31.30 295 GLU A CA 1
ATOM 2343 C C . GLU A 1 295 ? -3.417 125.062 67.775 1.00 30.34 295 GLU A C 1
ATOM 2344 O O . GLU A 1 295 ? -2.515 125.237 68.594 1.00 30.82 295 GLU A O 1
ATOM 2358 N N . LEU A 1 297 ? -2.442 127.620 66.154 1.00 28.37 297 LEU A N 1
ATOM 2359 C CA . LEU A 1 297 ? -2.190 129.045 66.282 1.00 27.65 297 LEU A CA 1
ATOM 2360 C C . LEU A 1 297 ? -1.665 129.310 67.696 1.00 27.84 297 LEU A C 1
ATOM 2361 O O . LEU A 1 297 ? -0.694 130.043 67.878 1.00 26.57 297 LEU A O 1
ATOM 2366 N N . LEU A 1 298 ? -2.307 128.704 68.693 1.00 26.83 298 LEU A N 1
ATOM 2367 C CA . LEU A 1 298 ? -1.885 128.874 70.083 1.00 28.02 298 LEU A CA 1
ATOM 2368 C C . LEU A 1 298 ? -0.668 128.004 70.401 1.00 29.40 298 LEU A C 1
ATOM 2369 O O . LEU A 1 298 ? 0.133 128.341 71.276 1.00 30.92 298 LEU A O 1
ATOM 2374 N N . GLY A 1 299 ? -0.539 126.885 69.690 1.00 28.64 299 GLY A N 1
ATOM 2375 C CA . GLY A 1 299 ? 0.598 126.002 69.882 1.00 27.66 299 GLY A CA 1
ATOM 2376 C C . GLY A 1 299 ? 1.635 126.332 68.822 1.00 27.76 299 GLY A C 1
ATOM 2377 O O . GLY A 1 299 ? 2.373 127.311 68.948 1.00 26.08 299 GLY A O 1
ATOM 2378 N N . GLY A 1 300 ? 1.682 125.520 67.770 1.00 27.08 300 GLY A N 1
ATOM 2379 C CA . GLY A 1 300 ? 2.617 125.756 66.685 1.00 27.49 300 GLY A CA 1
ATOM 2380 C C . GLY A 1 300 ? 4.065 125.444 67.005 1.00 28.69 300 GLY A C 1
ATOM 2381 O O . GLY A 1 300 ? 4.368 124.738 67.968 1.00 27.76 300 GLY A O 1
ATOM 2382 N N . ASP A 1 301 ? 4.963 125.973 66.181 1.00 28.76 301 ASP A N 1
ATOM 2383 C CA . ASP A 1 301 ? 6.396 125.770 66.362 1.00 28.19 301 ASP A CA 1
ATOM 2384 C C . ASP A 1 301 ? 7.012 127.078 66.848 1.00 25.59 301 ASP A C 1
ATOM 2385 O O . ASP A 1 301 ? 7.151 128.034 66.085 1.00 23.49 301 ASP A O 1
ATOM 2390 N N . PRO A 1 302 ? 7.403 127.130 68.127 1.00 25.54 302 PRO A N 1
ATOM 2391 C CA . PRO A 1 302 ? 8.005 128.317 68.740 1.00 26.06 302 PRO A CA 1
ATOM 2392 C C . PRO A 1 302 ? 9.178 128.916 67.972 1.00 25.47 302 PRO A C 1
ATOM 2393 O O . PRO A 1 302 ? 9.457 130.112 68.092 1.00 23.50 302 PRO A O 1
ATOM 2397 N N . SER A 1 303 ? 9.858 128.087 67.182 1.00 25.12 303 SER A N 1
ATOM 2398 C CA . SER A 1 303 ? 11.021 128.541 66.425 1.00 25.58 303 SER A CA 1
ATOM 2399 C C . SER A 1 303 ? 10.725 129.604 65.372 1.00 24.39 303 SER A C 1
ATOM 2400 O O . SER A 1 303 ? 11.648 130.259 64.880 1.00 24.44 303 SER A O 1
ATOM 2403 N N . VAL A 1 304 ? 9.452 129.772 65.016 1.00 24.26 304 VAL A N 1
ATOM 2404 C CA . VAL A 1 304 ? 9.069 130.781 64.027 1.00 23.61 304 VAL A CA 1
ATOM 2405 C C . VAL A 1 304 ? 7.921 131.681 64.505 1.00 25.15 304 VAL A C 1
ATOM 2406 O O . VAL A 1 304 ? 7.137 132.177 63.697 1.00 23.60 304 VAL A O 1
ATOM 2410 N N . ARG A 1 305 ? 7.830 131.889 65.819 1.00 25.19 305 ARG A N 1
ATOM 2411 C CA . ARG A 1 305 ? 6.794 132.746 66.396 1.00 23.87 305 ARG A CA 1
ATOM 2412 C C . ARG A 1 305 ? 7.434 133.768 67.327 1.00 23.63 305 ARG A C 1
ATOM 2413 O O . ARG A 1 305 ? 8.283 133.413 68.149 1.00 22.23 305 ARG A O 1
ATOM 2421 N N . TRP A 1 306 ? 7.040 135.034 67.201 1.00 21.96 306 TRP A N 1
ATOM 2422 C CA . TRP A 1 306 ? 7.567 136.053 68.097 1.00 20.89 306 TRP A CA 1
ATOM 2423 C C . TRP A 1 306 ? 6.405 136.472 68.995 1.00 20.09 306 TRP A C 1
ATOM 2424 O O . TRP A 1 306 ? 5.705 137.452 68.728 1.00 18.95 306 TRP A O 1
ATOM 2435 N N . GLY A 1 307 ? 6.210 135.691 70.055 1.00 19.98 307 GLY A N 1
ATOM 2436 C CA . GLY A 1 307 ? 5.134 135.920 71.002 1.00 21.11 307 GLY A CA 1
ATOM 2437 C C . GLY A 1 307 ? 4.935 137.330 71.523 1.00 21.56 307 GLY A C 1
ATOM 2438 O O . GLY A 1 307 ? 3.806 137.698 71.864 1.00 20.25 307 GLY A O 1
ATOM 2439 N N . ASP A 1 308 ? 6.015 138.109 71.592 1.00 21.43 308 ASP A N 1
ATOM 2440 C CA . ASP A 1 308 ? 5.952 139.480 72.089 1.00 20.63 308 ASP A CA 1
ATOM 2441 C C . ASP A 1 308 ? 5.384 140.478 71.086 1.00 20.32 308 ASP A C 1
ATOM 2442 O O . ASP A 1 308 ? 4.996 141.586 71.457 1.00 19.58 308 ASP A O 1
ATOM 2447 N N . LYS A 1 309 ? 5.339 140.097 69.815 1.00 18.27 309 LYS A N 1
ATOM 2448 C CA . LYS A 1 309 ? 4.831 141.003 68.794 1.00 18.78 309 LYS A CA 1
ATOM 2449 C C . LYS A 1 309 ? 3.331 141.229 68.989 1.00 18.83 309 LYS A C 1
ATOM 2450 O O . LYS A 1 309 ? 2.590 140.295 69.309 1.00 18.04 309 LYS A O 1
ATOM 2456 N N . SER A 1 310 ? 2.889 142.471 68.809 1.00 17.36 310 SER A N 1
ATOM 2457 C CA . SER A 1 310 ? 1.474 142.782 68.971 1.00 18.21 310 SER A CA 1
ATOM 2458 C C . SER A 1 310 ? 0.674 142.072 67.885 1.00 19.12 310 SER A C 1
ATOM 2459 O O . SER A 1 310 ? -0.453 141.639 68.114 1.00 17.93 310 SER A O 1
ATOM 2462 N N . TYR A 1 311 ? 1.274 141.944 66.705 1.00 18.44 311 TYR A N 1
ATOM 2463 C CA . TYR A 1 311 ? 0.607 141.307 65.576 1.00 18.49 311 TYR A CA 1
ATOM 2464 C C . TYR A 1 311 ? 1.564 140.364 64.841 1.00 19.57 311 TYR A C 1
ATOM 2465 O O . TYR A 1 311 ? 2.488 140.809 64.165 1.00 20.05 311 TYR A O 1
ATOM 2474 N N . ASN A 1 312 ? 1.339 139.062 64.989 1.00 20.64 312 ASN A N 1
ATOM 2475 C CA . ASN A 1 312 ? 2.168 138.045 64.344 1.00 21.79 312 ASN A CA 1
ATOM 2476 C C . ASN A 1 312 ? 1.266 137.266 63.383 1.00 21.75 312 ASN A C 1
ATOM 2477 O O . ASN A 1 312 ? 0.456 136.441 63.809 1.00 21.88 312 ASN A O 1
ATOM 2482 N N . LEU A 1 313 ? 1.397 137.563 62.091 1.00 23.42 313 LEU A N 1
ATOM 2483 C CA . LEU A 1 313 ? 0.606 136.912 61.043 1.00 24.32 313 LEU A CA 1
ATOM 2484 C C . LEU A 1 313 ? 1.223 135.538 60.773 1.00 24.19 313 LEU A C 1
ATOM 2485 O O . LEU A 1 313 ? 2.419 135.434 60.504 1.00 25.84 313 LEU A O 1
ATOM 2490 N N . ILE A 1 314 ? 0.406 134.492 60.830 1.00 23.86 314 ILE A N 1
ATOM 2491 C CA . ILE A 1 314 ? 0.886 133.124 60.635 1.00 23.31 314 ILE A CA 1
ATOM 2492 C C . ILE A 1 314 ? 0.425 132.491 59.318 1.00 25.53 314 ILE A C 1
ATOM 2493 O O . ILE A 1 314 ? -0.753 132.560 58.961 1.00 23.92 314 ILE A O 1
ATOM 2498 N N . SER A 1 315 ? 1.364 131.848 58.622 1.00 25.20 315 SER A N 1
ATOM 2499 C CA . SER A 1 315 ? 1.094 131.197 57.341 1.00 25.88 315 SER A CA 1
ATOM 2500 C C . SER A 1 315 ? 1.371 129.695 57.390 1.00 26.31 315 SER A C 1
ATOM 2501 O O . SER A 1 315 ? 2.500 129.279 57.648 1.00 25.74 315 SER A O 1
ATOM 2504 N N . PHE A 1 316 ? 0.345 128.885 57.140 1.00 26.05 316 PHE A N 1
ATOM 2505 C CA . PHE A 1 316 ? 0.513 127.435 57.150 1.00 26.54 316 PHE A CA 1
ATOM 2506 C C . PHE A 1 316 ? 0.745 126.862 55.742 1.00 27.50 316 PHE A C 1
ATOM 2507 O O . PHE A 1 316 ? 0.410 127.491 54.737 1.00 25.86 316 PHE A O 1
ATOM 2515 N N . ALA A 1 317 ? 1.317 125.662 55.687 1.00 27.36 317 ALA A N 1
ATOM 2516 C CA . ALA A 1 317 ? 1.636 124.998 54.426 1.00 28.53 317 ALA A CA 1
ATOM 2517 C C . ALA A 1 317 ? 0.466 124.759 53.472 1.00 29.57 317 ALA A C 1
ATOM 2518 O O . ALA A 1 317 ? 0.670 124.671 52.262 1.00 29.85 317 ALA A O 1
ATOM 2520 N N . ASN A 1 318 ? -0.749 124.645 53.999 1.00 28.07 318 ASN A N 1
ATOM 2521 C CA . ASN A 1 318 ? -1.908 124.409 53.145 1.00 27.75 318 ASN A CA 1
ATOM 2522 C C . ASN A 1 318 ? -2.643 125.680 52.728 1.00 27.35 318 ASN A C 1
ATOM 2523 O O . ASN A 1 318 ? -3.834 125.645 52.427 1.00 27.72 318 ASN A O 1
ATOM 2528 N N . GLY A 1 319 ? -1.934 126.804 52.705 1.00 26.58 319 GLY A N 1
ATOM 2529 C CA . GLY A 1 319 ? -2.558 128.051 52.302 1.00 27.25 319 GLY A CA 1
ATOM 2530 C C . GLY A 1 319 ? -3.547 128.627 53.301 1.00 28.15 319 GLY A C 1
ATOM 2531 O O . GLY A 1 319 ? -4.381 129.461 52.947 1.00 27.74 319 GLY A O 1
ATOM 2532 N N . ILE A 1 320 ? -3.466 128.174 54.548 1.00 27.68 320 ILE A N 1
ATOM 2533 C CA . ILE A 1 320 ? -4.347 128.672 55.600 1.00 26.97 320 ILE A CA 1
ATOM 2534 C C . ILE A 1 320 ? -3.566 129.709 56.399 1.00 26.04 320 ILE A C 1
ATOM 2535 O O . ILE A 1 320 ? -2.346 129.608 56.525 1.00 27.21 320 ILE A O 1
ATOM 2540 N N . PHE A 1 321 ? -4.265 130.702 56.939 1.00 25.91 321 PHE A N 1
ATOM 2541 C CA . PHE A 1 321 ? -3.615 131.767 57.700 1.00 24.97 321 PHE A CA 1
ATOM 2542 C C . PHE A 1 321 ? -4.299 132.055 59.034 1.00 24.93 321 PHE A C 1
ATOM 2543 O O . PHE A 1 321 ? -5.443 131.659 59.261 1.00 23.30 321 PHE A O 1
ATOM 2551 N N . GLY A 1 322 ? -3.583 132.751 59.909 1.00 23.10 322 GLY A N 1
ATOM 2552 C CA . GLY A 1 322 ? -4.128 133.103 61.207 1.00 23.31 322 GLY A CA 1
ATOM 2553 C C . GLY A 1 322 ? -3.292 134.197 61.838 1.00 24.71 322 GLY A C 1
ATOM 2554 O O . GLY A 1 322 ? -2.182 134.479 61.374 1.00 23.42 322 GLY A O 1
ATOM 2555 N N . CYS A 1 323 ? -3.818 134.813 62.893 1.00 24.00 323 CYS A N 1
ATOM 2556 C CA . CYS A 1 323 ? -3.115 135.885 63.594 1.00 25.64 323 CYS A CA 1
ATOM 2557 C C . CYS A 1 323 ? -2.920 135.514 65.070 1.00 25.77 323 CYS A C 1
ATOM 2558 O O . CYS A 1 323 ? -3.821 134.952 65.691 1.00 26.23 323 CYS A O 1
ATOM 2561 N N . CYS A 1 324 ? -1.744 135.810 65.618 1.00 24.42 324 CYS A N 1
ATOM 2562 C CA . CYS A 1 324 ? -1.471 135.569 67.038 1.00 24.42 324 CYS A CA 1
ATOM 2563 C C . CYS A 1 324 ? -1.041 136.929 67.573 1.00 23.58 324 CYS A C 1
ATOM 2564 O O . CYS A 1 324 ? -0.061 137.509 67.098 1.00 22.64 324 CYS A O 1
ATOM 2567 N N . CYS A 1 325 ? -1.771 137.437 68.560 1.00 20.74 325 CYS A N 1
ATOM 2568 C CA . CYS A 1 325 ? -1.485 138.761 69.092 1.00 19.01 325 CYS A CA 1
ATOM 2569 C C . CYS A 1 325 ? -1.240 138.848 70.591 1.00 17.45 325 CYS A C 1
ATOM 2570 O O . CYS A 1 325 ? -1.850 138.130 71.381 1.00 16.82 325 CYS A O 1
ATOM 2573 N N . ASP A 1 326 ? -0.343 139.751 70.965 1.00 18.14 326 ASP A N 1
ATOM 2574 C CA . ASP A 1 326 ? -0.047 140.001 72.368 1.00 17.91 326 ASP A CA 1
ATOM 2575 C C . ASP A 1 326 ? -1.289 140.747 72.857 1.00 16.91 326 ASP A C 1
ATOM 2576 O O . ASP A 1 326 ? -1.703 141.736 72.253 1.00 17.46 326 ASP A O 1
ATOM 2581 N N . HIS A 1 327 ? -1.891 140.262 73.935 1.00 17.38 327 HIS A N 1
ATOM 2582 C CA . HIS A 1 327 ? -3.103 140.876 74.475 1.00 17.64 327 HIS A CA 1
ATOM 2583 C C . HIS A 1 327 ? -2.819 142.149 75.273 1.00 17.60 327 HIS A C 1
ATOM 2584 O O . HIS A 1 327 ? -3.722 142.940 75.540 1.00 16.49 327 HIS A O 1
ATOM 2591 N N . ALA A 1 328 ? -1.558 142.353 75.642 1.00 17.22 328 ALA A N 1
ATOM 2592 C CA . ALA A 1 328 ? -1.181 143.504 76.453 1.00 16.66 328 ALA A CA 1
ATOM 2593 C C . ALA A 1 328 ? -1.509 144.907 75.945 1.00 16.74 328 ALA A C 1
ATOM 2594 O O . ALA A 1 328 ? -2.156 145.679 76.655 1.00 16.69 328 ALA A O 1
ATOM 2596 N N . PRO A 1 329 ? -1.075 145.260 74.718 1.00 16.12 329 PRO A N 1
ATOM 2597 C CA . PRO A 1 329 ? -1.329 146.594 74.157 1.00 17.11 329 PRO A CA 1
ATOM 2598 C C . PRO A 1 329 ? -2.729 146.887 73.624 1.00 18.16 329 PRO A C 1
ATOM 2599 O O . PRO A 1 329 ? -3.113 148.049 73.490 1.00 17.39 329 PRO A O 1
ATOM 2603 N N . TYR A 1 330 ? -3.484 145.849 73.293 1.00 18.51 330 TYR A N 1
ATOM 2604 C CA . TYR A 1 330 ? -4.829 146.063 72.781 1.00 18.34 330 TYR A CA 1
ATOM 2605 C C . TYR A 1 330 ? -5.675 144.822 72.885 1.00 19.01 330 TYR A C 1
ATOM 2606 O O . TYR A 1 330 ? -5.182 143.740 73.196 1.00 18.49 330 TYR A O 1
ATOM 2615 N N . ASP A 1 331 ? -6.966 144.993 72.642 1.00 19.55 331 ASP A N 1
ATOM 2616 C CA . ASP A 1 331 ? -7.895 143.889 72.713 1.00 19.69 331 ASP A CA 1
ATOM 2617 C C . ASP A 1 331 ? -8.174 143.402 71.297 1.00 20.06 331 ASP A C 1
ATOM 2618 O O . ASP A 1 331 ? -7.789 144.054 70.328 1.00 20.02 331 ASP A O 1
ATOM 2623 N N . ALA A 1 332 ? -8.837 142.257 71.189 1.00 21.16 332 ALA A N 1
ATOM 2624 C CA . ALA A 1 332 ? -9.113 141.609 69.907 1.00 22.70 332 ALA A CA 1
ATOM 2625 C C . ALA A 1 332 ? -9.773 142.375 68.764 1.00 23.20 332 ALA A C 1
ATOM 2626 O O . ALA A 1 332 ? -9.550 142.044 67.598 1.00 21.56 332 ALA A O 1
ATOM 2636 N N . VAL A 1 334 ? -9.168 145.130 67.234 1.00 20.93 334 VAL A N 1
ATOM 2637 C CA . VAL A 1 334 ? -8.315 145.724 66.212 1.00 20.43 334 VAL A CA 1
ATOM 2638 C C . VAL A 1 334 ? -7.942 144.631 65.206 1.00 20.90 334 VAL A C 1
ATOM 2639 O O . VAL A 1 334 ? -8.031 144.822 63.992 1.00 19.40 334 VAL A O 1
ATOM 2651 N N . VAL A 1 336 ? -9.575 141.899 64.635 1.00 20.78 336 VAL A N 1
ATOM 2652 C CA . VAL A 1 336 ? -10.778 141.501 63.907 1.00 20.95 336 VAL A CA 1
ATOM 2653 C C . VAL A 1 336 ? -10.971 142.428 62.705 1.00 20.84 336 VAL A C 1
ATOM 2654 O O . VAL A 1 336 ? -11.254 141.976 61.591 1.00 20.68 336 VAL A O 1
ATOM 2658 N N . ASN A 1 337 ? -10.805 143.725 62.943 1.00 19.47 337 ASN A N 1
ATOM 2659 C CA . ASN A 1 337 ? -10.957 144.729 61.901 1.00 20.79 337 ASN A CA 1
ATOM 2660 C C . ASN A 1 337 ? -9.999 144.544 60.721 1.00 20.95 337 ASN A C 1
ATOM 2661 O O . ASN A 1 337 ? -10.432 144.553 59.566 1.00 20.05 337 ASN A O 1
ATOM 2666 N N . ILE A 1 338 ? -8.706 144.374 60.984 1.00 19.21 338 ILE A N 1
ATOM 2667 C CA . ILE A 1 338 ? -7.787 144.186 59.865 1.00 19.11 338 ILE A CA 1
ATOM 2668 C C . ILE A 1 338 ? -8.057 142.842 59.177 1.00 18.82 338 ILE A C 1
ATOM 2669 O O . ILE A 1 338 ? -8.081 142.766 57.950 1.00 18.84 338 ILE A O 1
ATOM 2674 N N . ALA A 1 339 ? -8.292 141.790 59.955 1.00 18.07 339 ALA A N 1
ATOM 2675 C CA . ALA A 1 339 ? -8.564 140.479 59.371 1.00 20.12 339 ALA A CA 1
ATOM 2676 C C . ALA A 1 339 ? -9.793 140.534 58.463 1.00 22.06 339 ALA A C 1
ATOM 2677 O O . ALA A 1 339 ? -9.829 139.889 57.415 1.00 22.65 339 ALA A O 1
ATOM 2679 N N . HIS A 1 340 ? -10.801 141.298 58.870 1.00 22.90 340 HIS A N 1
ATOM 2680 C CA . HIS A 1 340 ? -12.012 141.433 58.069 1.00 24.23 340 HIS A CA 1
ATOM 2681 C C . HIS A 1 340 ? -11.696 142.243 56.817 1.00 24.18 340 HIS A C 1
ATOM 2682 O O . HIS A 1 340 ? -12.142 141.909 55.720 1.00 26.22 340 HIS A O 1
ATOM 2689 N N . TYR A 1 341 ? -10.940 143.321 56.992 1.00 24.44 341 TYR A N 1
ATOM 2690 C CA . TYR A 1 341 ? -10.557 144.167 55.870 1.00 25.34 341 TYR A CA 1
ATOM 2691 C C . TYR A 1 341 ? -9.927 143.290 54.801 1.00 25.77 341 TYR A C 1
ATOM 2692 O O . TYR A 1 341 ? -10.297 143.355 53.628 1.00 24.78 341 TYR A O 1
ATOM 2701 N N . VAL A 1 342 ? -8.973 142.462 55.215 1.00 23.71 342 VAL A N 1
ATOM 2702 C CA . VAL A 1 342 ? -8.296 141.579 54.278 1.00 23.51 342 VAL A CA 1
ATOM 2703 C C . VAL A 1 342 ? -9.283 140.604 53.640 1.00 24.21 342 VAL A C 1
ATOM 2704 O O . VAL A 1 342 ? -9.233 140.353 52.435 1.00 23.78 342 VAL A O 1
ATOM 2708 N N . ASP A 1 343 ? -10.184 140.062 54.450 1.00 24.38 343 ASP A N 1
ATOM 2709 C CA . ASP A 1 343 ? -11.178 139.117 53.955 1.00 26.18 343 ASP A CA 1
ATOM 2710 C C . ASP A 1 343 ? -12.029 139.741 52.843 1.00 26.98 343 ASP A C 1
ATOM 2711 O O . ASP A 1 343 ? -12.386 139.068 51.874 1.00 27.28 343 ASP A O 1
ATOM 2716 N N . GLU A 1 344 ? -12.345 141.026 52.980 1.00 28.25 344 GLU A N 1
ATOM 2717 C CA . GLU A 1 344 ? -13.146 141.718 51.977 1.00 30.77 344 GLU A CA 1
ATOM 2718 C C . GLU A 1 344 ? -12.333 141.900 50.706 1.00 30.95 344 GLU A C 1
ATOM 2719 O O . GLU A 1 344 ? -12.852 141.745 49.599 1.00 31.03 344 GLU A O 1
ATOM 2725 N N . ARG A 1 345 ? -11.056 142.233 50.871 1.00 29.59 345 ARG A N 1
ATOM 2726 C CA . ARG A 1 345 ? -10.170 142.430 49.733 1.00 30.22 345 ARG A CA 1
ATOM 2727 C C . ARG A 1 345 ? -10.037 141.125 48.952 1.00 30.15 345 ARG A C 1
ATOM 2728 O O . ARG A 1 345 ? -10.089 141.125 47.723 1.00 31.30 345 ARG A O 1
ATOM 2736 N N . VAL A 1 346 ? -9.874 140.013 49.663 1.00 29.28 346 VAL A N 1
ATOM 2737 C CA . VAL A 1 346 ? -9.754 138.711 49.014 1.00 29.17 346 VAL A CA 1
ATOM 2738 C C . VAL A 1 346 ? -11.041 138.384 48.251 1.00 30.82 346 VAL A C 1
ATOM 2739 O O . VAL A 1 346 ? -11.001 137.821 47.153 1.00 29.48 346 VAL A O 1
ATOM 2743 N N . LEU A 1 347 ? -12.179 138.741 48.837 1.00 30.78 347 LEU A N 1
ATOM 2744 C CA . LEU A 1 347 ? -13.468 138.496 48.202 1.00 33.05 347 LEU A CA 1
ATOM 2745 C C . LEU A 1 347 ? -13.635 139.320 46.927 1.00 33.53 347 LEU A C 1
ATOM 2746 O O . LEU A 1 347 ? -14.032 138.793 45.890 1.00 34.47 347 LEU A O 1
ATOM 2751 N N . GLU A 1 348 ? -13.325 140.610 47.004 1.00 34.71 348 GLU A N 1
ATOM 2752 C CA . GLU A 1 348 ? -13.455 141.489 45.848 1.00 37.39 348 GLU A CA 1
ATOM 2753 C C . GLU A 1 348 ? -12.525 141.110 44.694 1.00 37.04 348 GLU A C 1
ATOM 2754 O O . GLU A 1 348 ? -12.851 141.338 43.530 1.00 37.11 348 GLU A O 1
ATOM 2760 N N . THR A 1 349 ? -11.375 140.530 45.023 1.00 35.88 349 THR A N 1
ATOM 2761 C CA . THR A 1 349 ? -10.380 140.146 44.023 1.00 34.20 349 THR A CA 1
ATOM 2762 C C . THR A 1 349 ? -10.405 138.666 43.664 1.00 34.43 349 THR A C 1
ATOM 2763 O O . THR A 1 349 ? -9.549 138.190 42.914 1.00 33.79 349 THR A O 1
ATOM 2767 N N . GLU A 1 350 ? -11.382 137.939 44.193 1.00 33.93 350 GLU A N 1
ATOM 2768 C CA . GLU A 1 350 ? -11.479 136.512 43.933 1.00 35.30 350 GLU A CA 1
ATOM 2769 C C . GLU A 1 350 ? -10.184 135.836 44.367 1.00 34.05 350 GLU A C 1
ATOM 2770 O O . GLU A 1 350 ? -9.769 134.828 43.791 1.00 32.70 350 GLU A O 1
ATOM 2776 N N . GLY A 1 351 ? -9.549 136.412 45.386 1.00 33.81 351 GLY A N 1
ATOM 2777 C CA . GLY A 1 351 ? -8.310 135.868 45.914 1.00 32.16 351 GLY A CA 1
ATOM 2778 C C . GLY A 1 351 ? -7.171 135.849 44.917 1.00 32.04 351 GLY A C 1
ATOM 2779 O O . GLY A 1 351 ? -6.320 134.960 44.961 1.00 31.92 351 GLY A O 1
ATOM 2780 N N . ARG A 1 352 ? -7.144 136.831 44.022 1.00 31.84 352 ARG A N 1
ATOM 2781 C CA . ARG A 1 352 ? -6.097 136.902 43.008 1.00 32.14 352 ARG A CA 1
ATOM 2782 C C . ARG A 1 352 ? -5.540 138.305 42.825 1.00 32.38 352 ARG A C 1
ATOM 2783 O O . ARG A 1 352 ? -6.177 139.301 43.178 1.00 32.20 352 ARG A O 1
ATOM 2791 N N . TRP A 1 353 ? -4.334 138.365 42.274 1.00 31.71 353 TRP A N 1
ATOM 2792 C CA . TRP A 1 353 ? -3.682 139.629 41.976 1.00 31.65 353 TRP A CA 1
ATOM 2793 C C . TRP A 1 353 ? -3.845 139.781 40.472 1.00 32.57 353 TRP A C 1
ATOM 2794 O O . TRP A 1 353 ? -3.287 139.003 39.697 1.00 31.42 353 TRP A O 1
ATOM 2805 N N . LYS A 1 354 ? -4.622 140.773 40.061 1.00 32.54 354 LYS A N 1
ATOM 2806 C CA . LYS A 1 354 ? -4.868 140.991 38.645 1.00 33.29 354 LYS A CA 1
ATOM 2807 C C . LYS A 1 354 ? -4.168 142.238 38.126 1.00 32.95 354 LYS A C 1
ATOM 2808 O O . LYS A 1 354 ? -4.576 142.823 37.124 1.00 33.49 354 LYS A O 1
ATOM 2814 N N . GLY A 1 355 ? -3.106 142.632 38.822 1.00 33.37 355 GLY A N 1
ATOM 2815 C CA . GLY A 1 355 ? -2.340 143.796 38.424 1.00 32.77 355 GLY A CA 1
ATOM 2816 C C . GLY A 1 355 ? -1.099 143.374 37.654 1.00 33.64 355 GLY A C 1
ATOM 2817 O O . GLY A 1 355 ? -0.987 142.226 37.222 1.00 32.63 355 GLY A O 1
ATOM 2818 N N . SER A 1 356 ? -0.162 144.299 37.485 1.00 34.75 356 SER A N 1
ATOM 2819 C CA . SER A 1 356 ? 1.068 144.010 36.756 1.00 36.87 356 SER A CA 1
ATOM 2820 C C . SER A 1 356 ? 1.838 142.830 37.336 1.00 37.54 356 SER A C 1
ATOM 2821 O O . SER A 1 356 ? 1.927 142.676 38.554 1.00 36.32 356 SER A O 1
ATOM 2824 N N . GLU A 1 357 ? 2.388 142.000 36.453 1.00 38.21 357 GLU A N 1
ATOM 2825 C CA . GLU A 1 357 ? 3.173 140.845 36.870 1.00 40.93 357 GLU A CA 1
ATOM 2826 C C . GLU A 1 357 ? 4.646 141.227 36.984 1.00 40.96 357 GLU A C 1
ATOM 2827 O O . GLU A 1 357 ? 5.491 140.388 37.299 1.00 41.35 357 GLU A O 1
ATOM 2833 N N . LYS A 1 358 ? 4.948 142.497 36.728 1.00 42.08 358 LYS A N 1
ATOM 2834 C CA . LYS A 1 358 ? 6.322 142.985 36.792 1.00 43.47 358 LYS A CA 1
ATOM 2835 C C . LYS A 1 358 ? 6.908 142.857 38.192 1.00 43.96 358 LYS A C 1
ATOM 2836 O O . LYS A 1 358 ? 6.206 143.017 39.194 1.00 43.82 358 LYS A O 1
ATOM 2842 N N . VAL A 1 359 ? 8.203 142.568 38.249 1.00 42.80 359 VAL A N 1
ATOM 2843 C CA . VAL A 1 359 ? 8.915 142.444 39.511 1.00 42.27 359 VAL A CA 1
ATOM 2844 C C . VAL A 1 359 ? 10.156 143.320 39.422 1.00 42.65 359 VAL A C 1
ATOM 2845 O O . VAL A 1 359 ? 11.146 142.945 38.797 1.00 42.01 359 VAL A O 1
ATOM 2849 N N . ARG A 1 360 ? 10.092 144.497 40.036 1.00 43.26 360 ARG A N 1
ATOM 2850 C CA . ARG A 1 360 ? 11.216 145.424 40.014 1.00 44.48 360 ARG A CA 1
ATOM 2851 C C . ARG A 1 360 ? 12.427 144.852 40.742 1.00 44.68 360 ARG A C 1
ATOM 2852 O O . ARG A 1 360 ? 12.314 143.895 41.508 1.00 44.51 360 ARG A O 1
ATOM 2860 N N . ASP A 1 361 ? 13.588 145.443 40.490 1.00 45.03 361 ASP A N 1
ATOM 2861 C CA . ASP A 1 361 ? 14.826 144.989 41.108 1.00 45.13 361 ASP A CA 1
ATOM 2862 C C . ASP A 1 361 ? 14.967 145.551 42.522 1.00 43.58 361 ASP A C 1
ATOM 2863 O O . ASP A 1 361 ? 15.686 146.525 42.747 1.00 43.67 361 ASP A O 1
ATOM 2868 N N . ILE A 1 362 ? 14.267 144.934 43.469 1.00 40.97 362 ILE A N 1
ATOM 2869 C CA . ILE A 1 362 ? 14.310 145.369 44.860 1.00 38.05 362 ILE A CA 1
ATOM 2870 C C . ILE A 1 362 ? 15.279 144.495 45.652 1.00 35.47 362 ILE A C 1
ATOM 2871 O O . ILE A 1 362 ? 15.492 143.332 45.319 1.00 33.42 362 ILE A O 1
ATOM 2876 N N . PRO A 1 363 ? 15.876 145.050 46.718 1.00 34.05 363 PRO A N 1
ATOM 2877 C CA . PRO A 1 363 ? 16.824 144.305 47.550 1.00 32.65 363 PRO A CA 1
ATOM 2878 C C . PRO A 1 363 ? 16.230 143.004 48.080 1.00 32.64 363 PRO A C 1
ATOM 2879 O O . PRO A 1 363 ? 15.042 142.935 48.388 1.00 32.70 363 PRO A O 1
ATOM 2883 N N . LEU A 1 364 ? 17.056 141.972 48.178 1.00 31.21 364 LEU A N 1
ATOM 2884 C CA . LEU A 1 364 ? 16.595 140.696 48.707 1.00 31.29 364 LEU A CA 1
ATOM 2885 C C . LEU A 1 364 ? 16.507 140.801 50.225 1.00 30.92 364 LEU A C 1
ATOM 2886 O O . LEU A 1 364 ? 17.188 141.625 50.839 1.00 30.07 364 LEU A O 1
ATOM 2891 N N . PRO A 1 365 ? 15.662 139.968 50.852 1.00 31.81 365 PRO A N 1
ATOM 2892 C CA . PRO A 1 365 ? 15.521 140.002 52.312 1.00 32.14 365 PRO A CA 1
ATOM 2893 C C . PRO A 1 365 ? 16.885 139.794 52.970 1.00 33.85 365 PRO A C 1
ATOM 2894 O O . PRO A 1 365 ? 17.708 139.031 52.467 1.00 31.62 365 PRO A O 1
ATOM 2898 N N . GLU A 1 366 ? 17.122 140.480 54.082 1.00 34.81 366 GLU A N 1
ATOM 2899 C CA . GLU A 1 366 ? 18.380 140.346 54.805 1.00 36.34 366 GLU A CA 1
ATOM 2900 C C . GLU A 1 366 ? 18.131 139.479 56.035 1.00 35.38 366 GLU A C 1
ATOM 2901 O O . GLU A 1 366 ? 17.123 139.644 56.721 1.00 34.86 366 GLU A O 1
ATOM 2907 N N . GLU A 1 367 ? 19.036 138.543 56.306 1.00 33.47 367 GLU A N 1
ATOM 2908 C CA . GLU A 1 367 ? 18.873 137.672 57.462 1.00 32.70 367 GLU A CA 1
ATOM 2909 C C . GLU A 1 367 ? 19.492 138.270 58.713 1.00 32.29 367 GLU A C 1
ATOM 2910 O O . GLU A 1 367 ? 20.548 138.901 58.657 1.00 30.58 367 GLU A O 1
ATOM 2916 N N . LEU A 1 368 ? 18.814 138.074 59.839 1.00 32.28 368 LEU A N 1
ATOM 2917 C CA . LEU A 1 368 ? 19.292 138.554 61.130 1.00 32.40 368 LEU A CA 1
ATOM 2918 C C . LEU A 1 368 ? 20.001 137.363 61.762 1.00 31.82 368 LEU A C 1
ATOM 2919 O O . LEU A 1 368 ? 19.357 136.435 62.255 1.00 31.68 368 LEU A O 1
ATOM 2924 N N . VAL A 1 369 ? 21.328 137.382 61.724 1.00 32.28 369 VAL A N 1
ATOM 2925 C CA . VAL A 1 369 ? 22.123 136.290 62.271 1.00 33.26 369 VAL A CA 1
ATOM 2926 C C . VAL A 1 369 ? 22.565 136.590 63.694 1.00 33.43 369 VAL A C 1
ATOM 2927 O O . VAL A 1 369 ? 23.503 137.357 63.912 1.00 32.86 369 VAL A O 1
ATOM 2931 N N . PHE A 1 370 ? 21.885 135.980 64.659 1.00 33.39 370 PHE A N 1
ATOM 2932 C CA . PHE A 1 370 ? 22.210 136.194 66.061 1.00 34.72 370 PHE A CA 1
ATOM 2933 C C . PHE A 1 370 ? 23.481 135.472 66.486 1.00 35.10 370 PHE A C 1
ATOM 2934 O O . PHE A 1 370 ? 23.757 134.354 66.042 1.00 33.30 370 PHE A O 1
ATOM 2942 N N . THR A 1 371 ? 24.255 136.127 67.346 1.00 34.80 371 THR A N 1
ATOM 2943 C CA . THR A 1 371 ? 25.470 135.534 67.877 1.00 35.28 371 THR A CA 1
ATOM 2944 C C . THR A 1 371 ? 24.999 134.699 69.058 1.00 36.14 371 THR A C 1
ATOM 2945 O O . THR A 1 371 ? 24.414 135.229 70.005 1.00 35.82 371 THR A O 1
ATOM 2949 N N . VAL A 1 372 ? 25.240 133.395 69.000 1.00 37.06 372 VAL A N 1
ATOM 2950 C CA . VAL A 1 372 ? 24.810 132.504 70.071 1.00 39.00 372 VAL A CA 1
ATOM 2951 C C . VAL A 1 372 ? 25.923 131.575 70.544 1.00 39.63 372 VAL A C 1
ATOM 2952 O O . VAL A 1 372 ? 26.933 131.399 69.864 1.00 39.23 372 VAL A O 1
ATOM 2956 N N . ASP A 1 373 ? 25.732 130.991 71.723 1.00 39.71 373 ASP A N 1
ATOM 2957 C CA . ASP A 1 373 ? 26.695 130.049 72.279 1.00 40.94 373 ASP A CA 1
ATOM 2958 C C . ASP A 1 373 ? 25.927 128.848 72.819 1.00 41.40 373 ASP A C 1
ATOM 2959 O O . ASP A 1 373 ? 24.714 128.744 72.625 1.00 41.68 373 ASP A O 1
ATOM 2964 N N . GLU A 1 374 ? 26.624 127.949 73.503 1.00 41.19 374 GLU A N 1
ATOM 2965 C CA . GLU A 1 374 ? 25.988 126.754 74.037 1.00 41.92 374 GLU A CA 1
ATOM 2966 C C . GLU A 1 374 ? 24.884 127.034 75.053 1.00 40.95 374 GLU A C 1
ATOM 2967 O O . GLU A 1 374 ? 23.871 126.339 75.072 1.00 39.09 374 GLU A O 1
ATOM 2973 N N . LYS A 1 375 ? 25.069 128.044 75.897 1.00 40.29 375 LYS A N 1
ATOM 2974 C CA . LYS A 1 375 ? 24.050 128.357 76.891 1.00 41.05 375 LYS A CA 1
ATOM 2975 C C . LYS A 1 375 ? 22.748 128.835 76.250 1.00 40.48 375 LYS A C 1
ATOM 2976 O O . LYS A 1 375 ? 21.670 128.344 76.584 1.00 40.66 375 LYS A O 1
ATOM 2982 N N . ILE A 1 376 ? 22.851 129.801 75.341 1.00 39.63 376 ILE A N 1
ATOM 2983 C CA . ILE A 1 376 ? 21.676 130.333 74.660 1.00 40.34 376 ILE A CA 1
ATOM 2984 C C . ILE A 1 376 ? 20.913 129.232 73.933 1.00 40.21 376 ILE A C 1
ATOM 2985 O O . ILE A 1 376 ? 19.681 129.205 73.953 1.00 40.22 376 ILE A O 1
ATOM 2990 N N . LEU A 1 377 ? 21.644 128.321 73.298 1.00 38.55 377 LEU A N 1
ATOM 2991 C CA . LEU A 1 377 ? 21.010 127.229 72.572 1.00 37.37 377 LEU A CA 1
ATOM 2992 C C . LEU A 1 377 ? 20.306 126.264 73.525 1.00 36.07 377 LEU A C 1
ATOM 2993 O O . LEU A 1 377 ? 19.304 125.643 73.162 1.00 34.49 377 LEU A O 1
ATOM 2998 N N . ASN A 1 378 ? 20.823 126.137 74.743 1.00 35.16 378 ASN A N 1
ATOM 2999 C CA . ASN A 1 378 ? 20.195 125.261 75.726 1.00 36.45 378 ASN A CA 1
ATOM 3000 C C . ASN A 1 378 ? 18.917 125.923 76.242 1.00 34.84 378 ASN A C 1
ATOM 3001 O O . ASN A 1 378 ? 17.927 125.245 76.521 1.00 33.53 378 ASN A O 1
ATOM 3006 N N . ASP A 1 379 ? 18.939 127.246 76.375 1.00 33.35 379 ASP A N 1
ATOM 3007 C CA . ASP A 1 379 ? 17.754 127.963 76.833 1.00 34.24 379 ASP A CA 1
ATOM 3008 C C . ASP A 1 379 ? 16.694 127.857 75.740 1.00 32.57 379 ASP A C 1
ATOM 3009 O O . ASP A 1 379 ? 15.524 127.603 76.023 1.00 32.31 379 ASP A O 1
ATOM 3014 N N . VAL A 1 380 ? 17.117 128.044 74.493 1.00 31.45 380 VAL A N 1
ATOM 3015 C CA . VAL A 1 380 ? 16.208 127.953 73.355 1.00 31.21 380 VAL A CA 1
ATOM 3016 C C . VAL A 1 380 ? 15.548 126.582 73.359 1.00 31.89 380 VAL A C 1
ATOM 3017 O O . VAL A 1 380 ? 14.335 126.457 73.175 1.00 31.87 380 VAL A O 1
ATOM 3021 N N . SER A 1 381 ? 16.361 125.553 73.571 1.00 32.32 381 SER A N 1
ATOM 3022 C CA . SER A 1 381 ? 15.868 124.186 73.601 1.00 32.35 381 SER A CA 1
ATOM 3023 C C . SER A 1 381 ? 14.828 124.041 74.702 1.00 31.43 381 SER A C 1
ATOM 3024 O O . SER A 1 381 ? 13.764 123.459 74.495 1.00 29.01 381 SER A O 1
ATOM 3027 N N . GLN A 1 382 ? 15.147 124.581 75.874 1.00 30.82 382 GLN A N 1
ATOM 3028 C CA . GLN A 1 382 ? 14.252 124.518 77.023 1.00 31.70 382 GLN A CA 1
ATOM 3029 C C . GLN A 1 382 ? 12.942 125.258 76.720 1.00 29.85 382 GLN A C 1
ATOM 3030 O O . GLN A 1 382 ? 11.852 124.782 77.054 1.00 28.46 382 GLN A O 1
ATOM 3036 N N . ALA A 1 383 ? 13.063 126.415 76.075 1.00 27.84 383 ALA A N 1
ATOM 3037 C CA . ALA A 1 383 ? 11.906 127.235 75.717 1.00 28.53 383 ALA A CA 1
ATOM 3038 C C . ALA A 1 383 ? 10.930 126.486 74.809 1.00 28.24 383 ALA A C 1
ATOM 3039 O O . ALA A 1 383 ? 9.725 126.458 75.075 1.00 26.40 383 ALA A O 1
ATOM 3041 N N . LYS A 1 384 ? 11.454 125.886 73.740 1.00 28.13 384 LYS A N 1
ATOM 3042 C CA . LYS A 1 384 ? 10.630 125.139 72.794 1.00 28.74 384 LYS A CA 1
ATOM 3043 C C . LYS A 1 384 ? 9.889 124.020 73.500 1.00 27.97 384 LYS A C 1
ATOM 3044 O O . LYS A 1 384 ? 8.684 123.843 73.312 1.00 29.15 384 LYS A O 1
ATOM 3050 N N . ALA A 1 385 ? 10.621 123.260 74.308 1.00 26.31 385 ALA A N 1
ATOM 3051 C CA . ALA A 1 385 ? 10.046 122.130 75.024 1.00 25.57 385 ALA A CA 1
ATOM 3052 C C . ALA A 1 385 ? 8.894 122.492 75.960 1.00 25.87 385 ALA A C 1
ATOM 3053 O O . ALA A 1 385 ? 7.846 121.839 75.943 1.00 28.05 385 ALA A O 1
ATOM 3055 N N . GLN A 1 386 ? 9.081 123.515 76.783 1.00 24.42 386 GLN A N 1
ATOM 3056 C CA . GLN A 1 386 ? 8.033 123.903 77.713 1.00 25.52 386 GLN A CA 1
ATOM 3057 C C . GLN A 1 386 ? 6.791 124.398 76.978 1.00 26.65 386 GLN A C 1
ATOM 3058 O O . GLN A 1 386 ? 5.667 124.086 77.375 1.00 26.89 386 GLN A O 1
ATOM 3064 N N . HIS A 1 387 ? 6.985 125.142 75.893 1.00 26.57 387 HIS A N 1
ATOM 3065 C CA . HIS A 1 387 ? 5.846 125.642 75.134 1.00 28.37 387 HIS A CA 1
ATOM 3066 C C . HIS A 1 387 ? 5.086 124.490 74.483 1.00 29.52 387 HIS A C 1
ATOM 3067 O O . HIS A 1 387 ? 3.860 124.414 74.582 1.00 28.39 387 HIS A O 1
ATOM 3074 N N . LEU A 1 388 ? 5.810 123.583 73.831 1.00 29.92 388 LEU A N 1
ATOM 3075 C CA . LEU A 1 388 ? 5.168 122.449 73.175 1.00 31.16 388 LEU A CA 1
ATOM 3076 C C . LEU A 1 388 ? 4.414 121.579 74.171 1.00 31.88 388 LEU A C 1
ATOM 3077 O O . LEU A 1 388 ? 3.293 121.143 73.903 1.00 31.98 388 LEU A O 1
ATOM 3082 N N . LYS A 1 389 ? 5.023 121.328 75.324 1.00 31.86 389 LYS A N 1
ATOM 3083 C CA . LYS A 1 389 ? 4.372 120.500 76.326 1.00 32.78 389 LYS A CA 1
ATOM 3084 C C . LYS A 1 389 ? 3.104 121.174 76.844 1.00 32.12 389 LYS A C 1
ATOM 3085 O O . LYS A 1 389 ? 2.043 120.551 76.912 1.00 30.79 389 LYS A O 1
ATOM 3091 N N . ALA A 1 390 ? 3.220 122.449 77.208 1.00 30.14 390 ALA A N 1
ATO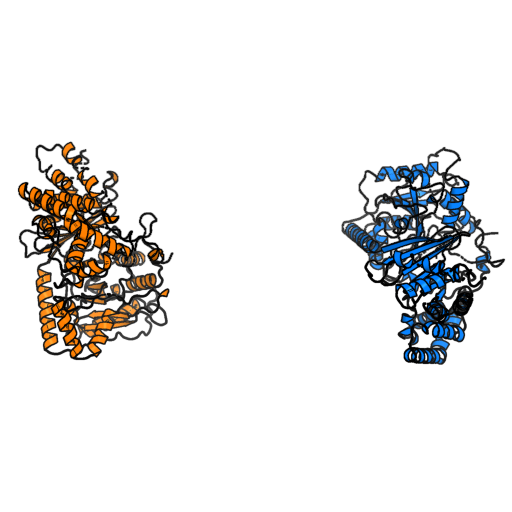M 3092 C CA . ALA A 1 390 ? 2.076 123.195 77.719 1.00 29.19 390 ALA A CA 1
ATOM 3093 C C . ALA A 1 390 ? 0.955 123.265 76.679 1.00 28.48 390 ALA A C 1
ATOM 3094 O O . ALA A 1 390 ? -0.211 123.039 76.996 1.00 27.64 390 ALA A O 1
ATOM 3096 N N . ALA A 1 391 ? 1.319 123.566 75.436 1.00 27.79 391 ALA A N 1
ATOM 3097 C CA . ALA A 1 391 ? 0.346 123.673 74.354 1.00 29.06 391 ALA A CA 1
ATOM 3098 C C . ALA A 1 391 ? -0.370 122.356 74.067 1.00 30.73 391 ALA A C 1
ATOM 3099 O O . ALA A 1 391 ? -1.527 122.354 73.641 1.00 29.11 391 ALA A O 1
ATOM 3101 N N . SER A 1 392 ? 0.312 121.239 74.305 1.00 31.02 392 SER A N 1
ATOM 3102 C CA . SER A 1 392 ? -0.276 119.930 74.041 1.00 32.84 392 SER A CA 1
ATOM 3103 C C . SER A 1 392 ? -1.432 119.608 74.977 1.00 33.37 392 SER A C 1
ATOM 3104 O O . SER A 1 392 ? -2.218 118.702 74.705 1.00 34.31 392 SER A O 1
ATOM 3107 N N . ASP A 1 393 ? -1.543 120.344 76.078 1.00 33.79 393 ASP A N 1
ATOM 3108 C CA . ASP A 1 393 ? -2.622 120.095 77.027 1.00 34.57 393 ASP A CA 1
ATOM 3109 C C . ASP A 1 393 ? -3.870 120.905 76.686 1.00 34.17 393 ASP A C 1
ATOM 3110 O O . ASP A 1 393 ? -4.911 120.772 77.334 1.00 33.46 393 ASP A O 1
ATOM 3115 N N . LEU A 1 394 ? -3.760 121.732 75.653 1.00 34.33 394 LEU A N 1
ATOM 3116 C CA . LEU A 1 394 ? -4.865 122.576 75.224 1.00 35.17 394 LEU A CA 1
ATOM 3117 C C . LEU A 1 394 ? -5.895 121.837 74.368 1.00 36.00 394 LEU A C 1
ATOM 3118 O O . LEU A 1 394 ? -5.544 121.093 73.451 1.00 36.01 394 LEU A O 1
ATOM 3123 N N . GLN A 1 395 ? -7.169 122.035 74.687 1.00 36.11 395 GLN A N 1
ATOM 3124 C CA . GLN A 1 395 ? -8.248 121.434 73.913 1.00 36.82 395 GLN A CA 1
ATOM 3125 C C . GLN A 1 395 ? -9.102 122.566 73.357 1.00 36.14 395 GLN A C 1
ATOM 3126 O O . GLN A 1 395 ? -9.486 123.477 74.089 1.00 34.71 395 GLN A O 1
ATOM 3132 N N . ILE A 1 396 ? -9.391 122.512 72.062 1.00 35.70 396 ILE A N 1
ATOM 3133 C CA . ILE A 1 396 ? -10.210 123.537 71.430 1.00 34.94 396 ILE A CA 1
ATOM 3134 C C . ILE A 1 396 ? -11.384 122.909 70.692 1.00 34.81 396 ILE A C 1
ATOM 3135 O O . ILE A 1 396 ? -11.218 121.947 69.943 1.00 34.90 396 ILE A O 1
ATOM 3140 N N . ALA A 1 397 ? -12.570 123.459 70.919 1.00 33.23 397 ALA A N 1
ATOM 3141 C CA . ALA A 1 397 ? -13.778 122.982 70.267 1.00 33.39 397 ALA A CA 1
ATOM 3142 C C . ALA A 1 397 ? -14.394 124.184 69.572 1.00 33.90 397 ALA A C 1
ATOM 3143 O O . ALA A 1 397 ? -14.659 125.206 70.206 1.00 34.29 397 ALA A O 1
ATOM 3145 N N . ALA A 1 398 ? -14.611 124.069 68.267 1.00 33.86 398 ALA A N 1
ATOM 3146 C CA . ALA A 1 398 ? -15.187 125.162 67.495 1.00 33.97 398 ALA A CA 1
ATOM 3147 C C . ALA A 1 398 ? -16.284 124.652 66.569 1.00 34.10 398 ALA A C 1
ATOM 3148 O O . ALA A 1 398 ? -16.090 123.670 65.850 1.00 34.42 398 ALA A O 1
ATOM 3150 N N . SER A 1 399 ? -17.436 125.319 66.593 1.00 34.21 399 SER A N 1
ATOM 3151 C CA . SER A 1 399 ? -18.569 124.931 65.755 1.00 35.08 399 SER A CA 1
ATOM 3152 C C . SER A 1 399 ? -19.436 126.122 65.376 1.00 35.21 399 SER A C 1
ATOM 3153 O O . SER A 1 399 ? -19.292 127.215 65.924 1.00 33.65 399 SER A O 1
ATOM 3156 N N . THR A 1 400 ? -20.348 125.888 64.437 1.00 35.99 400 THR A N 1
ATOM 3157 C CA . THR A 1 400 ? -21.256 126.922 63.962 1.00 36.52 400 THR A CA 1
ATOM 3158 C C . THR A 1 400 ? -22.696 126.486 64.170 1.00 37.81 400 THR A C 1
ATOM 3159 O O . THR A 1 400 ? -23.058 125.350 63.864 1.00 37.90 400 THR A O 1
ATOM 3163 N N . PHE A 1 401 ? -23.514 127.387 64.699 1.00 39.44 401 PHE A N 1
ATOM 3164 C CA . PHE A 1 401 ? -24.924 127.094 64.920 1.00 41.97 401 PHE A CA 1
ATOM 3165 C C . PHE A 1 401 ? -25.720 127.919 63.913 1.00 44.37 401 PHE A C 1
ATOM 3166 O O . PHE A 1 401 ? -25.466 129.115 63.748 1.00 44.17 401 PHE A O 1
ATOM 3174 N N . THR A 1 402 ? -26.673 127.282 63.239 1.00 46.40 402 THR A N 1
ATOM 3175 C CA . THR A 1 402 ? -27.489 127.972 62.243 1.00 49.03 402 THR A CA 1
ATOM 3176 C C . THR A 1 402 ? -28.970 127.646 62.405 1.00 50.04 402 THR A C 1
ATOM 3177 O O . THR A 1 402 ? -29.371 127.000 63.373 1.00 50.92 402 THR A O 1
ATOM 3181 N N . LEU A 1 414 ? -34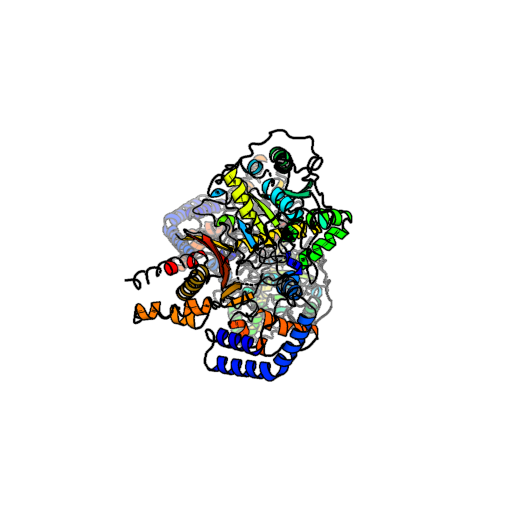.468 140.490 71.736 1.00 40.90 414 LEU A N 1
ATOM 3182 C CA . LEU A 1 414 ? -33.502 139.679 72.471 1.00 40.54 414 LEU A CA 1
ATOM 3183 C C . LEU A 1 414 ? -32.128 139.747 71.815 1.00 39.02 414 LEU A C 1
ATOM 3184 O O . LEU A 1 414 ? -31.849 139.020 70.860 1.00 38.63 414 LEU A O 1
ATOM 3189 N N . HIS A 1 415 ? -31.275 140.622 72.337 1.00 37.30 415 HIS A N 1
ATOM 3190 C CA . HIS A 1 415 ? -29.928 140.796 71.805 1.00 34.63 415 HIS A CA 1
ATOM 3191 C C . HIS A 1 415 ? -29.217 139.450 71.728 1.00 31.18 415 HIS A C 1
ATOM 3192 O O . HIS A 1 415 ? -29.219 138.681 72.690 1.00 28.37 415 HIS A O 1
ATOM 3199 N N . PRO A 1 416 ? -28.592 139.154 70.579 1.00 28.61 416 PRO A N 1
ATOM 3200 C CA . PRO A 1 416 ? -27.872 137.897 70.361 1.00 26.77 416 PRO A CA 1
ATOM 3201 C C . PRO A 1 416 ? -26.800 137.616 71.411 1.00 25.79 416 PRO A C 1
ATOM 3202 O O . PRO A 1 416 ? -26.633 136.476 71.838 1.00 24.93 416 PRO A O 1
ATOM 3206 N N . ASP A 1 417 ? -26.073 138.651 71.824 1.00 24.52 417 ASP A N 1
ATOM 3207 C CA . ASP A 1 417 ? -25.017 138.460 72.814 1.00 24.88 417 ASP A CA 1
ATOM 3208 C C . ASP A 1 417 ? -25.576 137.970 74.135 1.00 24.02 417 ASP A C 1
ATOM 3209 O O . ASP A 1 417 ? -25.038 137.045 74.741 1.00 22.80 417 ASP A O 1
ATOM 3214 N N . THR A 1 418 ? -26.652 138.605 74.589 1.00 23.72 418 THR A N 1
ATOM 3215 C CA . THR A 1 418 ? -27.276 138.216 75.847 1.00 24.34 418 THR A CA 1
ATOM 3216 C C . THR A 1 418 ? -27.804 136.793 75.719 1.00 24.23 418 THR A C 1
ATOM 3217 O O . THR A 1 418 ? -27.658 135.975 76.629 1.00 24.55 418 THR A O 1
ATOM 3221 N N . PHE A 1 419 ? -28.408 136.502 74.572 1.00 24.26 419 PHE A N 1
ATOM 3222 C CA . PHE A 1 419 ? -28.949 135.175 74.298 1.00 23.68 419 PHE A CA 1
ATOM 3223 C C . PHE A 1 419 ? -27.850 134.127 74.484 1.00 22.69 419 PHE A C 1
ATOM 3224 O O . PHE A 1 419 ? -28.036 133.124 75.170 1.00 22.48 419 PHE A O 1
ATOM 3232 N N . ILE A 1 420 ? -26.700 134.371 73.868 1.00 22.23 420 ILE A N 1
ATOM 3233 C CA . ILE A 1 420 ? -25.572 133.450 73.958 1.00 22.47 420 ILE A CA 1
ATOM 3234 C C . ILE A 1 420 ? -25.032 133.342 75.383 1.00 21.31 420 ILE A C 1
ATOM 3235 O O . ILE A 1 420 ? -24.708 132.251 75.841 1.00 21.25 420 ILE A O 1
ATOM 3240 N N . GLN A 1 421 ? -24.947 134.465 76.089 1.00 20.94 421 GLN A N 1
ATOM 3241 C CA . GLN A 1 421 ? -24.450 134.437 77.461 1.00 21.83 421 GLN A CA 1
ATOM 3242 C C . GLN A 1 421 ? -25.343 133.585 78.370 1.00 23.01 421 GLN A C 1
ATOM 3243 O O . GLN A 1 421 ? -24.850 132.799 79.183 1.00 20.70 421 GLN A O 1
ATOM 3249 N N . LEU A 1 422 ? -26.656 133.737 78.225 1.00 22.70 422 LEU A N 1
ATOM 3250 C CA . LEU A 1 422 ? -27.594 132.973 79.034 1.00 23.05 422 LEU A CA 1
ATOM 3251 C C . LEU A 1 422 ? -27.556 131.499 78.667 1.00 23.31 422 LEU A C 1
ATOM 3252 O O . LEU A 1 422 ? -27.623 130.638 79.541 1.00 25.08 422 LEU A O 1
ATOM 3257 N N . ALA A 1 423 ? -27.441 131.210 77.375 1.00 23.39 423 ALA A N 1
ATOM 3258 C CA . ALA A 1 423 ? -27.374 129.833 76.908 1.00 23.06 423 ALA A CA 1
ATOM 3259 C C . ALA A 1 423 ? -26.141 129.169 77.509 1.00 22.81 423 ALA A C 1
ATOM 3260 O O . ALA A 1 423 ? -26.174 127.994 77.874 1.00 22.93 423 ALA A O 1
ATOM 3262 N N . LEU A 1 424 ? -25.048 129.924 77.599 1.00 22.39 424 LEU A N 1
ATOM 3263 C CA . LEU A 1 424 ? -23.811 129.401 78.174 1.00 21.67 424 LEU A CA 1
ATOM 3264 C C . LEU A 1 424 ? -24.036 129.112 79.659 1.00 20.38 424 LEU A C 1
ATOM 3265 O O . LEU A 1 424 ? -23.594 128.086 80.171 1.00 21.02 424 LEU A O 1
ATOM 3270 N N . GLN A 1 425 ? -24.733 130.013 80.347 1.00 21.66 425 GLN A N 1
ATOM 3271 C CA . GLN A 1 425 ? -25.030 129.803 81.759 1.00 22.76 425 GLN A CA 1
ATOM 3272 C C . GLN A 1 425 ? -25.788 128.487 81.917 1.00 23.55 425 GLN A C 1
ATOM 3273 O O . GLN A 1 425 ? -25.423 127.641 82.737 1.00 24.02 425 GLN A O 1
ATOM 3279 N N . LEU A 1 426 ? -26.840 128.314 81.122 1.00 24.68 426 LEU A N 1
ATOM 3280 C CA . LEU A 1 426 ? -27.640 127.090 81.181 1.00 24.92 426 LEU A CA 1
ATOM 3281 C C . LEU A 1 426 ? -26.805 125.854 80.857 1.00 24.42 426 LEU A C 1
ATOM 3282 O O . LEU A 1 426 ? -26.869 124.854 81.566 1.00 24.68 426 LEU A O 1
ATOM 3287 N N . ALA A 1 427 ? -26.018 125.929 79.788 1.00 24.80 427 ALA A N 1
ATOM 3288 C CA . ALA A 1 427 ? -25.178 124.808 79.381 1.00 24.51 427 ALA A CA 1
ATOM 3289 C C . ALA A 1 427 ? -24.219 124.372 80.487 1.00 25.37 427 ALA A C 1
ATOM 3290 O O . ALA A 1 427 ? -24.089 123.181 80.770 1.00 26.31 427 ALA A O 1
ATOM 3292 N N . TYR A 1 428 ? -23.544 125.330 81.110 1.00 24.79 428 TYR A N 1
ATOM 3293 C CA . TYR A 1 428 ? -22.603 125.002 82.170 1.00 25.68 428 TYR A CA 1
ATOM 3294 C C . TYR A 1 428 ? -23.354 124.421 83.361 1.00 27.06 428 TYR A C 1
ATOM 3295 O O . TYR A 1 428 ? -22.906 123.453 83.981 1.00 27.92 428 TYR A O 1
ATOM 3304 N N . TYR A 1 429 ? -24.501 125.017 83.668 1.00 28.42 429 TYR A N 1
ATOM 3305 C CA . TYR A 1 429 ? -25.337 124.572 84.776 1.00 29.85 429 TYR A CA 1
ATOM 3306 C C . TYR A 1 429 ? -25.739 123.112 84.566 1.00 30.07 429 TYR A C 1
ATOM 3307 O O . TYR A 1 429 ? -25.687 122.304 85.493 1.00 27.45 429 TYR A O 1
ATOM 3316 N N . ARG A 1 430 ? -26.120 122.781 83.334 1.00 29.83 430 ARG A N 1
ATOM 3317 C CA . ARG A 1 430 ? -26.523 121.422 82.986 1.00 30.33 430 ARG A CA 1
ATOM 3318 C C . ARG A 1 430 ? -25.359 120.437 82.961 1.00 31.71 430 ARG A C 1
ATOM 3319 O O . ARG A 1 430 ? -25.496 119.299 83.403 1.00 31.95 430 ARG A O 1
ATOM 3327 N N . LEU A 1 431 ? -24.218 120.874 82.438 1.00 31.78 431 LEU A N 1
ATOM 3328 C CA . LEU A 1 431 ? -23.051 120.006 82.327 1.00 32.94 431 LEU A CA 1
ATOM 3329 C C . LEU A 1 431 ? -22.282 119.780 83.621 1.00 33.48 431 LEU A C 1
ATOM 3330 O O . LEU A 1 431 ? -21.732 118.700 83.837 1.00 32.78 431 LEU A O 1
ATOM 3335 N N . HIS A 1 432 ? -22.236 120.789 84.483 1.00 33.42 432 HIS A N 1
ATOM 3336 C CA . HIS A 1 432 ? -21.488 120.659 85.725 1.00 32.95 432 HIS A CA 1
ATOM 3337 C C . HIS A 1 432 ? -22.320 120.715 87.003 1.00 32.81 432 HIS A C 1
ATOM 3338 O O . HIS A 1 432 ? -21.780 120.636 88.104 1.00 31.88 432 HIS A O 1
ATOM 3345 N N . GLY A 1 433 ? -23.633 120.852 86.850 1.00 33.35 433 GLY A N 1
ATOM 3346 C CA . GLY A 1 433 ? -24.525 120.874 87.998 1.00 33.04 433 GLY A CA 1
ATOM 3347 C C . GLY A 1 433 ? -24.414 122.029 88.974 1.00 33.12 433 GLY A C 1
ATOM 3348 O O . GLY A 1 433 ? -24.812 121.903 90.133 1.00 31.46 433 GLY A O 1
ATOM 3349 N N . ARG A 1 434 ? -23.885 123.158 88.520 1.00 32.28 434 ARG A N 1
ATOM 3350 C CA . ARG A 1 434 ? -23.750 124.322 89.387 1.00 32.59 434 ARG A CA 1
ATOM 3351 C C . ARG A 1 434 ? -23.554 125.582 88.554 1.00 29.82 434 ARG A C 1
ATOM 3352 O O . ARG A 1 434 ? -23.065 125.518 87.431 1.00 30.32 434 ARG A O 1
ATOM 3360 N N . PRO A 1 435 ? -23.942 126.746 89.092 1.00 28.91 435 PRO A N 1
ATOM 3361 C CA . PRO A 1 435 ? -23.776 127.996 88.342 1.00 28.19 435 PRO A CA 1
ATOM 3362 C C . PRO A 1 435 ? -22.292 128.256 88.113 1.00 26.69 435 PRO A C 1
ATOM 3363 O O . PRO A 1 435 ? -21.486 128.103 89.027 1.00 25.28 435 PRO A O 1
ATOM 3367 N N . GLY A 1 436 ? -21.922 128.636 86.897 1.00 26.74 436 GLY A N 1
ATOM 3368 C CA . GLY A 1 436 ? -20.520 128.906 86.636 1.00 24.96 436 GLY A CA 1
ATOM 3369 C C . GLY A 1 436 ? -20.217 130.389 86.693 1.00 24.17 436 GLY A C 1
ATOM 3370 O O . GLY A 1 436 ? -20.766 131.144 85.891 1.00 23.98 436 GLY A O 1
ATOM 3371 N N . CYS A 1 437 ? -19.368 130.823 87.630 1.00 24.04 437 CYS A N 1
ATOM 3372 C CA . CYS A 1 437 ? -19.025 132.246 87.709 1.00 25.02 437 CYS A CA 1
ATOM 3373 C C . CYS A 1 437 ? -18.415 132.579 86.359 1.00 23.24 437 CYS A C 1
ATOM 3374 O O . CYS A 1 437 ? -17.476 131.920 85.902 1.00 21.68 437 CYS A O 1
ATOM 3377 N N . CYS A 1 438 ? -18.957 133.609 85.721 1.00 23.00 438 CYS A N 1
ATOM 3378 C CA . CYS A 1 438 ? -18.529 133.971 84.384 1.00 20.59 438 CYS A CA 1
ATOM 3379 C C . CYS A 1 438 ? -18.093 135.411 84.171 1.00 20.98 438 CYS A C 1
ATOM 3380 O O . CYS A 1 438 ? -18.691 136.355 84.700 1.00 21.13 438 CYS A O 1
ATOM 3383 N N . TYR A 1 439 ? -17.039 135.553 83.373 1.00 18.48 439 TYR A N 1
ATOM 3384 C CA . TYR A 1 439 ? -16.475 136.845 83.009 1.00 17.78 439 TYR A CA 1
ATOM 3385 C C . TYR A 1 439 ? -16.811 137.108 81.543 1.00 16.99 439 TYR A C 1
ATOM 3386 O O . TYR A 1 439 ? -16.539 136.272 80.677 1.00 16.58 439 TYR A O 1
ATOM 3395 N N . GLU A 1 440 ? -17.435 138.245 81.262 1.00 16.80 440 GLU A N 1
ATOM 3396 C CA . GLU A 1 440 ? -17.712 138.601 79.882 1.00 16.88 440 GLU A CA 1
ATOM 3397 C C . GLU A 1 440 ? -17.132 139.976 79.639 1.00 16.54 440 GLU A C 1
ATOM 3398 O O . GLU A 1 440 ? -17.410 140.919 80.379 1.00 18.11 440 GLU A O 1
ATOM 3404 N N . THR A 1 441 ? -16.328 140.088 78.596 1.00 17.09 441 THR A N 1
ATOM 3405 C CA . THR A 1 441 ? -15.713 141.356 78.260 1.00 17.63 441 THR A CA 1
ATOM 3406 C C . THR A 1 441 ? -16.744 142.399 77.854 1.00 18.22 441 THR A C 1
ATOM 3407 O O . THR A 1 441 ? -17.677 142.111 77.102 1.00 19.20 441 THR A O 1
ATOM 3411 N N . ALA A 1 442 ? -16.570 143.608 78.369 1.00 18.26 442 ALA A N 1
ATOM 3412 C CA . ALA A 1 442 ? -17.423 144.731 78.007 1.00 20.25 442 ALA A CA 1
ATOM 3413 C C . ALA A 1 442 ? -16.444 145.809 77.558 1.00 19.69 442 ALA A C 1
ATOM 3414 O O . ALA A 1 442 ? -15.492 146.123 78.276 1.00 19.92 442 ALA A O 1
ATOM 3424 N N . THR A 1 444 ? -15.238 149.604 76.742 1.00 20.05 444 THR A N 1
ATOM 3425 C CA . THR A 1 444 ? -15.505 150.928 77.293 1.00 18.47 444 THR A CA 1
ATOM 3426 C C . THR A 1 444 ? -14.888 151.986 76.377 1.00 18.21 444 THR A C 1
ATOM 3427 O O . THR A 1 444 ? -14.385 153.010 76.844 1.00 16.59 444 THR A O 1
ATOM 3431 N N . ARG A 1 445 ? -14.941 151.745 75.070 1.00 16.63 445 ARG A N 1
ATOM 3432 C CA . ARG A 1 445 ? -14.355 152.677 74.107 1.00 16.68 445 ARG A CA 1
ATOM 3433 C C . ARG A 1 445 ? -15.049 154.028 73.952 1.00 18.55 445 ARG A C 1
ATOM 3434 O O . ARG A 1 445 ? -14.617 154.866 73.155 1.00 17.27 445 ARG A O 1
ATOM 3442 N N . TYR A 1 446 ? -16.121 154.248 74.703 1.00 17.45 446 TYR A N 1
ATOM 3443 C CA . TYR A 1 446 ? -16.800 155.537 74.652 1.00 20.05 446 TYR A CA 1
ATOM 3444 C C . TYR A 1 446 ? -15.854 156.543 75.287 1.00 18.36 446 TYR A C 1
ATOM 3445 O O . TYR A 1 446 ? -15.895 157.727 74.983 1.00 19.02 446 TYR A O 1
ATOM 3454 N N . PHE A 1 447 ? -14.984 156.044 76.161 1.00 16.84 447 PHE A N 1
ATOM 3455 C CA . PHE A 1 447 ? -14.052 156.885 76.898 1.00 17.36 447 PHE A CA 1
ATOM 3456 C C . PHE A 1 447 ? -12.606 156.879 76.386 1.00 17.94 447 PHE A C 1
ATOM 3457 O O . PHE A 1 447 ? -12.159 155.922 75.750 1.00 17.22 447 PHE A O 1
ATOM 3465 N N . TYR A 1 448 ? -11.883 157.956 76.675 1.00 18.08 448 TYR A N 1
ATOM 3466 C CA . TYR A 1 448 ? -10.487 158.094 76.254 1.00 19.92 448 TYR A CA 1
ATOM 3467 C C . TYR A 1 448 ? -9.646 156.881 76.649 1.00 18.77 448 TYR A C 1
ATOM 3468 O O . TYR A 1 448 ? -9.542 156.544 77.831 1.00 19.95 448 TYR A O 1
ATOM 3477 N N . HIS A 1 449 ? -9.057 156.230 75.649 1.00 18.71 449 HIS A N 1
ATOM 3478 C CA . HIS A 1 449 ? -8.220 155.048 75.856 1.00 17.96 449 HIS A CA 1
ATOM 3479 C C . HIS A 1 449 ? -8.953 153.964 76.634 1.00 18.82 449 HIS A C 1
ATOM 3480 O O . HIS A 1 449 ? -8.335 153.150 77.315 1.00 16.58 449 HIS A O 1
ATOM 3487 N N . GLY A 1 450 ? -10.277 153.955 76.527 1.00 19.17 450 GLY A N 1
ATOM 3488 C CA . GLY A 1 450 ? -11.053 152.962 77.239 1.00 18.90 450 GLY A CA 1
ATOM 3489 C C . GLY A 1 450 ? -10.835 151.582 76.663 1.00 20.34 450 GLY A C 1
ATOM 3490 O O . GLY A 1 450 ? -10.784 151.402 75.446 1.00 21.00 450 GLY A O 1
ATOM 3491 N N . ARG A 1 451 ? -10.685 150.594 77.529 1.00 18.83 451 ARG A N 1
ATOM 3492 C CA . ARG A 1 451 ? -10.497 149.250 77.032 1.00 19.58 451 ARG A CA 1
ATOM 3493 C C . ARG A 1 451 ? -11.629 148.325 77.422 1.00 18.06 451 ARG A C 1
ATOM 3494 O O . ARG A 1 451 ? -12.544 148.119 76.626 1.00 17.78 451 ARG A O 1
ATOM 3502 N N . THR A 1 452 ? -11.596 147.795 78.644 1.00 17.17 452 THR A N 1
ATOM 3503 C CA . THR A 1 452 ? -12.633 146.865 79.064 1.00 17.12 452 THR A CA 1
ATOM 3504 C C . THR A 1 452 ? -13.118 146.979 80.505 1.00 16.77 452 THR A C 1
ATOM 3505 O O . THR A 1 452 ? -12.517 147.642 81.347 1.00 16.48 452 THR A O 1
ATOM 3509 N N . GLU A 1 453 ? -14.225 146.297 80.759 1.00 16.61 453 GLU A N 1
ATOM 3510 C CA . GLU A 1 453 ? -14.837 146.224 82.073 1.00 17.43 453 GLU A CA 1
ATOM 3511 C C . GLU A 1 453 ? -15.363 144.801 82.156 1.00 16.98 453 GLU A C 1
ATOM 3512 O O . GLU A 1 453 ? -15.574 144.157 81.125 1.00 16.41 453 GLU A O 1
ATOM 3518 N N . THR A 1 454 ? -15.558 144.305 83.372 1.00 17.60 454 THR A N 1
ATOM 3519 C CA . THR A 1 454 ? -16.072 142.953 83.558 1.00 17.61 454 THR A CA 1
ATOM 3520 C C . THR A 1 454 ? -17.589 142.943 83.703 1.00 18.88 454 THR A C 1
ATOM 3521 O O . THR A 1 454 ? -18.158 143.769 84.412 1.00 18.53 454 THR A O 1
ATOM 3525 N N . VAL A 1 455 ? -18.231 142.002 83.020 1.00 19.31 455 VAL A N 1
ATOM 3526 C CA . VAL A 1 455 ? -19.671 141.811 83.124 1.00 20.10 455 VAL A CA 1
ATOM 3527 C C . VAL A 1 455 ? -19.785 140.435 83.771 1.00 20.48 455 VAL A C 1
ATOM 3528 O O . VAL A 1 455 ? -19.233 139.462 83.258 1.00 20.97 455 VAL A O 1
ATOM 3532 N N . ARG A 1 456 ? -20.478 140.354 84.903 1.00 20.33 456 ARG A N 1
ATOM 3533 C CA . ARG A 1 456 ? -20.642 139.083 85.603 1.00 21.05 456 ARG A CA 1
ATOM 3534 C C . ARG A 1 456 ? -21.974 138.437 85.221 1.00 21.20 456 ARG A C 1
ATOM 3535 O O . ARG A 1 456 ? -23.008 138.691 85.841 1.00 20.59 456 ARG A O 1
ATOM 3543 N N . SER A 1 457 ? -21.919 137.590 84.198 1.00 21.20 457 SER A N 1
ATOM 3544 C CA . SER A 1 457 ? -23.086 136.901 83.651 1.00 21.67 457 SER A CA 1
ATOM 3545 C C . SER A 1 457 ? -23.845 135.993 84.613 1.00 21.77 457 SER A C 1
ATOM 3546 O O . SER A 1 457 ? -25.041 135.760 84.427 1.00 21.62 457 SER A O 1
ATOM 3549 N N . CYS A 1 458 ? -23.168 135.467 85.629 1.00 21.89 458 CYS A N 1
ATOM 3550 C CA . CYS A 1 458 ? -23.840 134.569 86.563 1.00 21.76 458 CYS A CA 1
ATOM 3551 C C . CYS A 1 458 ? -24.619 135.340 87.622 1.00 23.32 458 CYS A C 1
ATOM 3552 O O . CYS A 1 458 ? -24.174 135.486 88.761 1.00 22.58 458 CYS A O 1
ATOM 3555 N N . THR A 1 459 ? -25.790 135.829 87.227 1.00 24.34 459 THR A N 1
ATOM 3556 C CA . THR A 1 459 ? -26.652 136.608 88.108 1.00 25.09 459 THR A CA 1
ATOM 3557 C C . THR A 1 459 ? -27.692 135.727 88.790 1.00 25.73 459 THR A C 1
ATOM 3558 O O . THR A 1 459 ? -27.888 134.570 88.408 1.00 25.92 459 THR A O 1
ATOM 3562 N N . VAL A 1 460 ? -28.360 136.278 89.801 1.00 24.84 460 VAL A N 1
ATOM 3563 C CA . VAL A 1 460 ? -29.403 135.537 90.501 1.00 26.30 460 VAL A CA 1
ATOM 3564 C C . VAL A 1 460 ? -30.490 135.202 89.486 1.00 24.93 460 VAL A C 1
ATOM 3565 O O . VAL A 1 460 ? -31.015 134.093 89.471 1.00 25.17 460 VAL A O 1
ATOM 3569 N N . GLU A 1 461 ? -30.807 136.170 88.627 1.00 26.24 461 GLU A N 1
ATOM 3570 C CA . GLU A 1 461 ? -31.828 135.986 87.593 1.00 25.10 461 GLU A CA 1
ATOM 3571 C C . GLU A 1 461 ? -31.482 134.825 86.660 1.00 25.09 461 GLU A C 1
ATOM 3572 O O . GLU A 1 461 ? -32.337 134.000 86.324 1.00 24.06 461 GLU A O 1
ATOM 3578 N N . ALA A 1 462 ? -30.223 134.764 86.240 1.00 24.44 462 ALA A N 1
ATOM 3579 C CA . ALA A 1 462 ? -29.772 133.707 85.344 1.00 23.53 462 ALA A CA 1
ATOM 3580 C C . ALA A 1 462 ? -29.944 132.339 85.985 1.00 23.75 462 ALA A C 1
ATOM 3581 O O . ALA A 1 462 ? -30.424 131.401 85.349 1.00 23.22 462 ALA A O 1
ATOM 3583 N N . VAL A 1 463 ? -29.547 132.228 87.248 1.00 22.84 463 VAL A N 1
ATOM 3584 C CA . VAL A 1 463 ? -29.654 130.967 87.961 1.00 22.76 463 VAL A CA 1
ATOM 3585 C C . VAL A 1 463 ? -31.110 130.567 88.189 1.00 23.65 463 VAL A C 1
ATOM 3586 O O . VAL A 1 463 ? -31.454 129.390 88.074 1.00 23.21 463 VAL A O 1
ATOM 3590 N N . ARG A 1 464 ? -31.963 131.537 88.511 1.00 24.87 464 ARG A N 1
ATOM 3591 C CA . ARG A 1 464 ? -33.377 131.240 88.732 1.00 26.83 464 ARG A CA 1
ATOM 3592 C C . ARG A 1 464 ? -33.974 130.671 87.452 1.00 26.32 464 ARG A C 1
ATOM 3593 O O . ARG A 1 464 ? -34.750 129.713 87.487 1.00 25.66 464 ARG A O 1
ATOM 3601 N N . TRP A 1 465 ? -33.602 131.264 86.321 1.00 24.75 465 TRP A N 1
ATOM 3602 C CA . TRP A 1 465 ? -34.087 130.803 85.026 1.00 25.73 465 TRP A CA 1
ATOM 3603 C C . TRP A 1 465 ? -33.562 129.393 84.750 1.00 25.93 465 TRP A C 1
ATOM 3604 O O . TRP A 1 465 ? -34.322 128.510 84.347 1.00 24.91 465 TRP A O 1
ATOM 3615 N N . CYS A 1 466 ? -32.265 129.182 84.972 1.00 24.68 466 CYS A N 1
ATOM 3616 C CA . CYS A 1 466 ? -31.661 127.872 84.752 1.00 25.73 466 CYS A CA 1
ATOM 3617 C C . CYS A 1 466 ? -32.378 126.796 85.567 1.00 28.25 466 CYS A C 1
ATOM 3618 O O . CYS A 1 466 ? -32.573 125.673 85.094 1.00 28.01 466 CYS A O 1
ATOM 3621 N N . GLN A 1 467 ? -32.761 127.135 86.795 1.00 29.25 467 GLN A N 1
ATOM 3622 C CA . GLN A 1 467 ? -33.467 126.181 87.647 1.00 30.95 467 GLN A CA 1
ATOM 3623 C C . GLN A 1 467 ? -34.837 125.853 87.056 1.00 30.38 467 GLN A C 1
ATOM 3624 O O . GLN A 1 467 ? -35.251 124.695 87.038 1.00 31.76 467 GLN A O 1
ATOM 3630 N N . SER A 1 468 ? -35.537 126.874 86.571 1.00 31.47 468 SER A N 1
ATOM 3631 C CA . SER A 1 468 ? -36.860 126.674 85.986 1.00 31.08 468 SER A CA 1
ATOM 3632 C C . SER A 1 468 ? -36.782 125.777 84.750 1.00 31.95 468 SER A C 1
ATOM 3633 O O . SER A 1 468 ? -37.677 124.968 84.497 1.00 31.25 468 SER A O 1
ATOM 3644 N N . GLN A 1 470 ? -34.836 123.351 84.314 1.00 31.82 470 GLN A N 1
ATOM 3645 C CA . GLN A 1 470 ? -34.604 121.971 84.727 1.00 33.95 470 GLN A CA 1
ATOM 3646 C C . GLN A 1 470 ? -35.713 121.501 85.656 1.00 34.15 470 GLN A C 1
ATOM 3647 O O . GLN A 1 470 ? -35.727 120.350 86.095 1.00 34.42 470 GLN A O 1
ATOM 3653 N N . ASP A 1 471 ? -36.642 122.407 85.946 1.00 34.96 471 ASP A N 1
ATOM 3654 C CA . ASP A 1 471 ? -37.764 122.125 86.831 1.00 35.34 471 ASP A CA 1
ATOM 3655 C C . ASP A 1 471 ? -38.969 121.558 86.079 1.00 35.99 471 ASP A C 1
ATOM 3656 O O . ASP A 1 471 ? -39.652 122.277 85.347 1.00 35.68 471 ASP A O 1
ATOM 3661 N N . PRO A 1 472 ? -39.248 120.255 86.265 1.00 37.00 472 PRO A N 1
ATOM 3662 C CA . PRO A 1 472 ? -40.359 119.535 85.632 1.00 37.89 472 PRO A CA 1
ATOM 3663 C C . PRO A 1 472 ? -41.732 120.155 85.890 1.00 38.64 472 PRO A C 1
ATOM 3664 O O . PRO A 1 472 ? -42.645 120.011 85.080 1.00 38.53 472 PRO A O 1
ATOM 3668 N N . SER A 1 473 ? -41.876 120.838 87.021 1.00 38.64 473 SER A N 1
ATOM 3669 C CA . SER A 1 473 ? -43.149 121.456 87.371 1.00 39.23 473 SER A CA 1
ATOM 3670 C C . SER A 1 473 ? -43.257 122.889 86.864 1.00 39.41 473 SER A C 1
ATOM 3671 O O . SER A 1 473 ? -44.301 123.525 86.999 1.00 39.85 473 SER A O 1
ATOM 3674 N N . ALA A 1 474 ? -42.179 123.400 86.281 1.00 38.35 474 ALA A N 1
ATOM 3675 C CA . ALA A 1 474 ? -42.184 124.764 85.771 1.00 38.01 474 ALA A CA 1
ATOM 3676 C C . ALA A 1 474 ? -43.039 124.878 84.515 1.00 38.17 474 ALA A C 1
ATOM 3677 O O . ALA A 1 474 ? -42.885 124.097 83.574 1.00 37.90 474 ALA A O 1
ATOM 3679 N N . SER A 1 475 ? -43.939 125.855 84.501 1.00 38.00 475 SER A N 1
ATOM 3680 C CA . SER A 1 475 ? -44.800 126.066 83.346 1.00 38.44 475 SER A CA 1
ATOM 3681 C C . SER A 1 475 ? -44.039 126.814 82.257 1.00 39.17 475 SER A C 1
ATOM 3682 O O . SER A 1 475 ? -43.063 127.515 82.532 1.00 37.81 475 SER A O 1
ATOM 3685 N N . LEU A 1 476 ? -44.494 126.659 81.020 1.00 39.12 476 LEU A N 1
ATOM 3686 C CA . LEU A 1 476 ? -43.872 127.324 79.886 1.00 39.79 476 LEU A CA 1
ATOM 3687 C C . LEU A 1 476 ? -43.812 128.821 80.168 1.00 39.47 476 LEU A C 1
ATOM 3688 O O . LEU A 1 476 ? -42.802 129.479 79.908 1.00 38.77 476 LEU A O 1
ATOM 3693 N N . LEU A 1 477 ? -44.903 129.352 80.708 1.00 38.08 477 LEU A N 1
ATOM 3694 C CA . LEU A 1 477 ? -44.984 130.770 81.026 1.00 38.90 477 LEU A CA 1
ATOM 3695 C C . LEU A 1 477 ? -43.949 131.183 82.068 1.00 37.87 477 LEU A C 1
ATOM 3696 O O . LEU A 1 477 ? -43.361 132.261 81.975 1.00 36.95 477 LEU A O 1
ATOM 3701 N N . GLU A 1 478 ? -43.732 130.331 83.064 1.00 36.40 478 GLU A N 1
ATOM 3702 C CA . GLU A 1 478 ? -42.764 130.634 84.110 1.00 35.96 478 GLU A CA 1
ATOM 3703 C C . GLU A 1 478 ? -41.373 130.748 83.500 1.00 35.12 478 GLU A C 1
ATOM 3704 O O . GLU A 1 478 ? -40.672 131.736 83.702 1.00 34.37 478 GLU A O 1
ATOM 3710 N N . ARG A 1 479 ? -40.986 129.721 82.753 1.00 34.80 479 ARG A N 1
ATOM 3711 C CA . ARG A 1 479 ? -39.681 129.683 82.114 1.00 35.87 479 ARG A CA 1
ATOM 3712 C C . ARG A 1 479 ? -39.456 130.881 81.202 1.00 36.85 479 ARG A C 1
ATOM 3713 O O . ARG A 1 479 ? -38.368 131.462 81.190 1.00 35.04 479 ARG A O 1
ATOM 3721 N N . GLN A 1 480 ? -40.483 131.257 80.444 1.00 36.91 480 GLN A N 1
ATOM 3722 C CA . GLN A 1 480 ? -40.363 132.397 79.547 1.00 37.03 480 GLN A CA 1
ATOM 3723 C C . GLN A 1 480 ? -40.195 133.679 80.349 1.00 36.08 480 GLN A C 1
ATOM 3724 O O . GLN A 1 480 ? -39.354 134.521 80.030 1.00 34.65 480 GLN A O 1
ATOM 3730 N N . GLN A 1 481 ? -41.002 133.820 81.393 1.00 33.38 481 GLN A N 1
ATOM 3731 C CA . GLN A 1 481 ? -40.948 135.004 82.233 1.00 33.43 481 GLN A CA 1
ATOM 3732 C C . GLN A 1 481 ? -39.574 135.165 82.873 1.00 32.19 481 GLN A C 1
ATOM 3733 O O . GLN A 1 481 ? -38.972 136.239 82.806 1.00 29.45 481 GLN A O 1
ATOM 3739 N N . LYS A 1 482 ? -39.081 134.098 83.490 1.00 28.47 482 LYS A N 1
ATOM 3740 C CA . LYS A 1 482 ? -37.782 134.150 84.139 1.00 29.45 482 LYS A CA 1
ATOM 3741 C C . LYS A 1 482 ? -36.640 134.356 83.150 1.00 29.42 482 LYS A C 1
ATOM 3742 O O . LYS A 1 482 ? -35.633 134.976 83.483 1.00 27.99 482 LYS A O 1
ATOM 3756 N N . LEU A 1 484 ? -36.848 136.110 80.351 1.00 31.34 484 LEU A N 1
ATOM 3757 C CA . LEU A 1 484 ? -36.925 137.515 79.981 1.00 33.16 484 LEU A CA 1
ATOM 3758 C C . LEU A 1 484 ? -36.342 138.393 81.082 1.00 33.42 484 LEU A C 1
ATOM 3759 O O . LEU A 1 484 ? -35.708 139.411 80.804 1.00 33.28 484 LEU A O 1
ATOM 3764 N N . GLU A 1 485 ? -36.559 138.005 82.335 1.00 31.70 485 GLU A N 1
ATOM 3765 C CA . GLU A 1 485 ? -36.022 138.776 83.446 1.00 31.46 485 GLU A CA 1
ATOM 3766 C C . GLU A 1 485 ? -34.496 138.660 83.428 1.00 29.23 485 GLU A C 1
ATOM 3767 O O . GLU A 1 485 ? -33.784 139.613 83.748 1.00 26.57 485 GLU A O 1
ATOM 3773 N N . ALA A 1 486 ? -33.999 137.493 83.033 1.00 27.20 486 ALA A N 1
ATOM 3774 C CA . ALA A 1 486 ? -32.559 137.271 82.955 1.00 27.74 486 ALA A CA 1
ATOM 3775 C C . ALA A 1 486 ? -31.979 138.151 81.843 1.00 27.06 486 ALA A C 1
ATOM 3776 O O . ALA A 1 486 ? -30.912 138.744 82.005 1.00 27.24 486 ALA A O 1
ATOM 3778 N N . PHE A 1 487 ? -32.687 138.233 80.716 1.00 26.80 487 PHE A N 1
ATOM 3779 C CA . PHE A 1 487 ? -32.245 139.058 79.591 1.00 26.76 487 PHE A CA 1
ATOM 3780 C C . PHE A 1 487 ? -32.149 140.518 80.021 1.00 26.28 487 PHE A C 1
ATOM 3781 O O . PHE A 1 487 ? -31.133 141.176 79.803 1.00 26.80 487 PHE A O 1
ATOM 3789 N N . ALA A 1 488 ? -33.220 141.016 80.633 1.00 25.16 488 ALA A N 1
ATOM 3790 C CA . ALA A 1 488 ? -33.284 142.399 81.091 1.00 25.22 488 ALA A CA 1
ATOM 3791 C C . ALA A 1 488 ? -32.134 142.756 82.029 1.00 25.38 488 ALA A C 1
ATOM 3792 O O . ALA A 1 488 ? -31.549 143.838 81.933 1.00 25.71 488 ALA A O 1
ATOM 3794 N N . LYS A 1 489 ? -31.825 141.851 82.948 1.00 24.85 489 LYS A N 1
ATOM 3795 C CA . LYS A 1 489 ? -30.742 142.071 83.891 1.00 23.95 489 LYS A CA 1
ATOM 3796 C C . LYS A 1 489 ? -29.408 142.154 83.144 1.00 25.00 489 LYS A C 1
ATOM 3797 O O . LYS A 1 489 ? -28.638 143.099 83.326 1.00 25.69 489 LYS A O 1
ATOM 3803 N N . HIS A 1 490 ? -29.141 141.174 82.289 1.00 24.92 490 HIS A N 1
ATOM 3804 C CA . HIS A 1 490 ? -27.888 141.163 81.550 1.00 24.69 490 HIS A CA 1
ATOM 3805 C C . HIS A 1 490 ? -27.749 142.393 80.653 1.00 27.63 490 HIS A C 1
ATOM 3806 O O . HIS A 1 490 ? -26.671 142.992 80.577 1.00 26.63 490 HIS A O 1
ATOM 3813 N N . ASN A 1 491 ? -28.835 142.780 79.986 1.00 27.30 491 ASN A N 1
ATOM 3814 C CA . ASN A 1 491 ? -28.798 143.951 79.114 1.00 28.56 491 ASN A CA 1
ATOM 3815 C C . ASN A 1 491 ? -28.416 145.209 79.884 1.00 28.14 491 ASN A C 1
ATOM 3816 O O . ASN A 1 491 ? -27.531 145.956 79.465 1.00 29.01 491 ASN A O 1
ATOM 3821 N N . LYS A 1 492 ? -29.093 145.448 81.002 1.00 27.75 492 LYS A N 1
ATOM 3822 C CA . LYS A 1 492 ? -28.810 146.618 81.823 1.00 28.72 492 LYS A CA 1
ATOM 3823 C C . LYS A 1 492 ? -27.362 146.583 82.312 1.00 29.44 492 LYS A C 1
ATOM 3824 O O . LYS A 1 492 ? -26.670 147.602 82.328 1.00 29.25 492 LYS A O 1
ATOM 3846 N N . LYS A 1 495 ? -24.974 147.392 79.491 1.00 26.04 495 LYS A N 1
ATOM 3847 C CA . LYS A 1 495 ? -25.067 148.809 79.168 1.00 27.24 495 LYS A CA 1
ATOM 3848 C C . LYS A 1 495 ? -24.290 149.645 80.174 1.00 24.91 495 LYS A C 1
ATOM 3849 O O . LYS A 1 495 ? -23.484 150.488 79.792 1.00 25.37 495 LYS A O 1
ATOM 3855 N N . ASP A 1 496 ? -24.537 149.412 81.459 1.00 23.79 496 ASP A N 1
ATOM 3856 C CA . ASP A 1 496 ? -23.849 150.152 82.512 1.00 24.83 496 ASP A CA 1
ATOM 3857 C C . ASP A 1 496 ? -22.338 149.949 82.437 1.00 22.89 496 ASP A C 1
ATOM 3858 O O . ASP A 1 496 ? -21.566 150.907 82.518 1.00 19.97 496 ASP A O 1
ATOM 3863 N N . CYS A 1 497 ? -21.921 148.697 82.285 1.00 21.56 497 CYS A N 1
ATOM 3864 C CA . CYS A 1 497 ? -20.502 148.383 82.218 1.00 21.88 497 CYS A CA 1
ATOM 3865 C C . CYS A 1 497 ? -19.817 149.085 81.055 1.00 21.51 497 CYS A C 1
ATOM 3866 O O . CYS A 1 497 ? -18.793 149.732 81.242 1.00 21.17 497 CYS A O 1
ATOM 3869 N N . SER A 1 498 ? -20.386 148.975 79.858 1.00 21.68 498 SER A N 1
ATOM 3870 C CA . SER A 1 498 ? -19.782 149.618 78.699 1.00 22.39 498 SER A CA 1
ATOM 3871 C C . SER A 1 498 ? -19.805 151.134 78.864 1.00 22.98 498 SER A C 1
ATOM 3872 O O . SER A 1 498 ? -19.014 151.848 78.240 1.00 22.31 498 SER A O 1
ATOM 3875 N N . HIS A 1 499 ? -20.695 151.623 79.728 1.00 23.08 499 HIS A N 1
ATOM 3876 C CA . HIS A 1 499 ? -20.797 153.055 79.982 1.00 23.80 499 HIS A CA 1
ATOM 3877 C C . HIS A 1 499 ? -19.972 153.502 81.180 1.00 22.77 499 HIS A C 1
ATOM 3878 O O . HIS A 1 499 ? -20.140 154.615 81.678 1.00 22.65 499 HIS A O 1
ATOM 3885 N N . GLY A 1 500 ? -19.081 152.631 81.641 1.00 21.92 500 GLY A N 1
ATOM 3886 C CA . GLY A 1 500 ? -18.223 152.971 82.762 1.00 20.63 500 GLY A CA 1
ATOM 3887 C C . GLY A 1 500 ? -18.838 152.882 84.145 1.00 20.92 500 GLY A C 1
ATOM 3888 O O . GLY A 1 500 ? -18.266 153.398 85.110 1.00 18.67 500 GLY A O 1
ATOM 3889 N N . LYS A 1 501 ? -19.989 152.225 84.253 1.00 20.80 501 LYS A N 1
ATOM 3890 C CA . LYS A 1 501 ? -20.667 152.087 85.535 1.00 21.55 501 LYS A CA 1
ATOM 3891 C C . LYS A 1 501 ? -20.580 150.678 86.110 1.00 21.52 501 LYS A C 1
ATOM 3892 O O . LYS A 1 501 ? -21.338 150.323 87.017 1.00 21.68 501 LYS A O 1
ATOM 3898 N N . GLY A 1 502 ? -19.663 149.875 85.579 1.00 19.54 502 GLY A N 1
ATOM 3899 C CA . GLY A 1 502 ? -19.476 148.533 86.098 1.00 19.73 502 GLY A CA 1
ATOM 3900 C C . GLY A 1 502 ? -18.766 148.710 87.427 1.00 19.66 502 GLY A C 1
ATOM 3901 O O . GLY A 1 502 ? -18.495 149.847 87.811 1.00 20.46 502 GLY A O 1
ATOM 3902 N N . PHE A 1 503 ? -18.444 147.628 88.131 1.00 19.22 503 PHE A N 1
ATOM 3903 C CA . PHE A 1 503 ? -17.776 147.780 89.422 1.00 20.47 503 PHE A CA 1
ATOM 3904 C C . PHE A 1 503 ? -16.441 147.051 89.594 1.00 20.04 503 PHE A C 1
ATOM 3905 O O . PHE A 1 503 ? -15.684 147.363 90.511 1.00 20.34 503 PHE A O 1
ATOM 3913 N N . ASP A 1 504 ? -16.146 146.085 88.730 1.00 20.17 504 ASP A N 1
ATOM 3914 C CA . ASP A 1 504 ? -14.898 145.332 88.858 1.00 19.60 504 ASP A CA 1
ATOM 3915 C C . ASP A 1 504 ? -13.629 146.172 88.770 1.00 18.22 504 ASP A C 1
ATOM 3916 O O . ASP A 1 504 ? -12.734 146.035 89.608 1.00 18.23 504 ASP A O 1
ATOM 3921 N N . ARG A 1 505 ? -13.536 147.029 87.761 1.00 16.29 505 ARG A N 1
ATOM 3922 C CA . ARG A 1 505 ? -12.358 147.872 87.625 1.00 15.61 505 ARG A CA 1
ATOM 3923 C C . ARG A 1 505 ? -12.316 148.861 88.785 1.00 16.77 505 ARG A C 1
ATOM 3924 O O . ARG A 1 505 ? -11.248 149.166 89.315 1.00 15.83 505 ARG A O 1
ATOM 3932 N N . HIS A 1 506 ? -13.488 149.353 89.178 1.00 15.51 506 HIS A N 1
ATOM 3933 C CA . HIS A 1 506 ? -13.586 150.301 90.279 1.00 16.32 506 HIS A CA 1
ATOM 3934 C C . HIS A 1 506 ? -12.968 149.721 91.555 1.00 16.07 506 HIS A C 1
ATOM 3935 O O . HIS A 1 506 ? -12.141 150.367 92.200 1.00 16.57 506 HIS A O 1
ATOM 3942 N N . LEU A 1 507 ? -13.360 148.505 91.918 1.00 16.77 507 LEU A N 1
ATOM 3943 C CA . LEU A 1 507 ? -12.819 147.877 93.121 1.00 18.61 507 LEU A CA 1
ATOM 3944 C C . LEU A 1 507 ? -11.319 147.636 92.984 1.00 18.44 507 LEU A C 1
ATOM 3945 O O . LEU A 1 507 ? -10.576 147.758 93.960 1.00 17.69 507 LEU A O 1
ATOM 3950 N N . LEU A 1 508 ? -10.874 147.290 91.776 1.00 16.86 508 LEU A N 1
ATOM 3951 C CA . LEU A 1 508 ? -9.451 147.073 91.533 1.00 17.08 508 LEU A CA 1
ATOM 3952 C C . LEU A 1 508 ? -8.723 148.386 91.802 1.00 17.94 508 LEU A C 1
ATOM 3953 O O . LEU A 1 508 ? -7.653 148.411 92.427 1.00 19.66 508 LEU A O 1
ATOM 3958 N N . GLY A 1 509 ? -9.312 149.478 91.324 1.00 16.96 509 GLY A N 1
ATOM 3959 C CA . GLY A 1 509 ? -8.719 150.787 91.524 1.00 16.70 509 GLY A CA 1
ATOM 3960 C C . GLY A 1 509 ? -8.574 151.118 92.997 1.00 19.44 509 GLY A C 1
ATOM 3961 O O . GLY A 1 509 ? -7.575 151.713 93.413 1.00 19.78 509 GLY A O 1
ATOM 3962 N N . LEU A 1 510 ? -9.569 150.738 93.794 1.00 18.17 510 LEU A N 1
ATOM 3963 C CA . LEU A 1 510 ? -9.519 151.010 95.224 1.00 19.44 510 LEU A CA 1
ATOM 3964 C C . LEU A 1 510 ? -8.367 150.241 95.838 1.00 18.88 510 LEU A C 1
ATOM 3965 O O . LEU A 1 510 ? -7.627 150.764 96.665 1.00 19.67 510 LEU A O 1
ATOM 3970 N N . LEU A 1 511 ? -8.221 148.989 95.426 1.00 20.46 511 LEU A N 1
ATOM 3971 C CA . LEU A 1 511 ? -7.143 148.145 95.923 1.00 21.12 511 LEU A CA 1
ATOM 3972 C C . LEU A 1 511 ? -5.776 148.741 95.578 1.00 21.26 511 LEU A C 1
ATOM 3973 O O . LEU A 1 511 ? -4.891 148.825 96.431 1.00 20.85 511 LEU A O 1
ATOM 3978 N N . LEU A 1 512 ? -5.612 149.163 94.328 1.00 20.55 512 LEU A N 1
ATOM 3979 C CA . LEU A 1 512 ? -4.346 149.727 93.881 1.00 21.13 512 LEU A CA 1
ATOM 3980 C C . LEU A 1 512 ? -4.014 151.051 94.562 1.00 23.10 512 LEU A C 1
ATOM 3981 O O . LEU A 1 512 ? -2.838 151.365 94.760 1.00 23.55 512 LEU A O 1
ATOM 3986 N N . ILE A 1 513 ? -5.034 151.827 94.924 1.00 22.81 513 ILE A N 1
ATOM 3987 C CA . ILE A 1 513 ? -4.788 153.092 95.618 1.00 23.11 513 ILE A CA 1
ATOM 3988 C C . ILE A 1 513 ? -4.086 152.771 96.937 1.00 23.68 513 ILE A C 1
ATOM 3989 O O . ILE A 1 513 ? -3.095 153.406 97.299 1.00 24.42 513 ILE A O 1
ATOM 3994 N N . ALA A 1 514 ? -4.610 151.778 97.648 1.00 23.31 514 ALA A N 1
ATOM 3995 C CA . ALA A 1 514 ? -4.048 151.365 98.927 1.00 24.32 514 ALA A CA 1
ATOM 3996 C C . ALA A 1 514 ? -2.615 150.853 98.772 1.00 26.48 514 ALA A C 1
ATOM 3997 O O . ALA A 1 514 ? -1.706 151.323 99.450 1.00 25.97 514 ALA A O 1
ATOM 3999 N N . LYS A 1 515 ? -2.419 149.891 97.876 1.00 27.36 515 LYS A N 1
ATOM 4000 C CA . LYS A 1 515 ? -1.095 149.324 97.656 1.00 30.47 515 LYS A CA 1
ATOM 4001 C C . LYS A 1 515 ? -0.037 150.353 97.279 1.00 30.83 515 LYS A C 1
ATOM 4002 O O . LYS A 1 515 ? 1.061 150.357 97.834 1.00 29.26 515 LYS A O 1
ATOM 4008 N N . GLU A 1 516 ? -0.377 151.229 96.343 1.00 30.72 516 GLU A N 1
ATOM 4009 C CA . GLU A 1 516 ? 0.556 152.241 95.882 1.00 33.48 516 GLU A CA 1
ATOM 4010 C C . GLU A 1 516 ? 1.021 153.186 96.986 1.00 33.46 516 GLU A C 1
ATOM 4011 O O . GLU A 1 516 ? 2.042 153.859 96.837 1.00 33.35 516 GLU A O 1
ATOM 4017 N N . GLU A 1 517 ? 0.277 153.235 98.089 1.00 32.48 517 GLU A N 1
ATOM 4018 C CA . GLU A 1 517 ? 0.643 154.092 99.215 1.00 33.96 517 GLU A CA 1
ATOM 4019 C C . GLU A 1 517 ? 1.190 153.280 100.383 1.00 32.93 517 GLU A C 1
ATOM 4020 O O . GLU A 1 517 ? 1.433 153.822 101.463 1.00 32.80 517 GLU A O 1
ATOM 4026 N N . GLY A 1 518 ? 1.360 151.979 100.173 1.00 31.82 518 GLY A N 1
ATOM 4027 C CA . GLY A 1 518 ? 1.880 151.130 101.228 1.00 31.67 518 GLY A CA 1
ATOM 4028 C C . GLY A 1 518 ? 0.858 150.772 102.293 1.00 31.52 518 GLY A C 1
ATOM 4029 O O . GLY A 1 518 ? 1.218 150.269 103.357 1.00 30.86 518 GLY A O 1
ATOM 4030 N N . LEU A 1 519 ? -0.415 151.027 102.011 1.00 29.24 519 LEU A N 1
ATOM 4031 C CA . LEU A 1 519 ? -1.482 150.716 102.956 1.00 28.83 519 LEU A CA 1
ATOM 4032 C C . LEU A 1 519 ? -1.932 149.264 102.774 1.00 27.83 519 LEU A C 1
ATOM 4033 O O . LEU A 1 519 ? -1.915 148.730 101.664 1.00 25.82 519 LEU A O 1
ATOM 4038 N N . PRO A 1 520 ? -2.349 148.610 103.867 1.00 26.89 520 PRO A N 1
ATOM 4039 C CA . PRO A 1 520 ? -2.791 147.214 103.799 1.00 26.10 520 PRO A CA 1
ATOM 4040 C C . PRO A 1 520 ? -3.980 146.951 102.883 1.00 24.64 520 PRO A C 1
ATOM 4041 O O . PRO A 1 520 ? -4.749 147.852 102.556 1.00 22.42 520 PRO A O 1
ATOM 4045 N N . VAL A 1 521 ? -4.115 145.698 102.474 1.00 23.76 521 VAL A N 1
ATOM 4046 C CA . VAL A 1 521 ? -5.209 145.282 101.612 1.00 24.56 521 VAL A CA 1
ATOM 4047 C C . VAL A 1 521 ? -6.490 145.234 102.441 1.00 23.31 521 VAL A C 1
ATOM 4048 O O . VAL A 1 521 ? -6.532 144.583 103.483 1.00 22.36 521 VAL A O 1
ATOM 4052 N N . PRO A 1 522 ? -7.548 145.939 101.997 1.00 23.07 522 PRO A N 1
ATOM 4053 C CA . PRO A 1 522 ? -8.827 145.956 102.719 1.00 23.19 522 PRO A CA 1
ATOM 4054 C C . PRO A 1 522 ? -9.376 144.539 102.873 1.00 24.16 522 PRO A C 1
ATOM 4055 O O . PRO A 1 522 ? -9.160 143.686 102.009 1.00 22.15 522 PRO A O 1
ATOM 4059 N N . GLU A 1 523 ? -10.094 144.296 103.967 1.00 24.91 523 GLU A N 1
ATOM 4060 C CA . GLU A 1 523 ? -10.652 142.974 104.250 1.00 27.33 523 GLU A CA 1
ATOM 4061 C C . GLU A 1 523 ? -11.640 142.483 103.194 1.00 25.95 523 GLU A C 1
ATOM 4062 O O . GLU A 1 523 ? -11.820 141.281 103.015 1.00 26.49 523 GLU A O 1
ATOM 4068 N N . LEU A 1 524 ? -12.285 143.414 102.504 1.00 25.11 524 LEU A N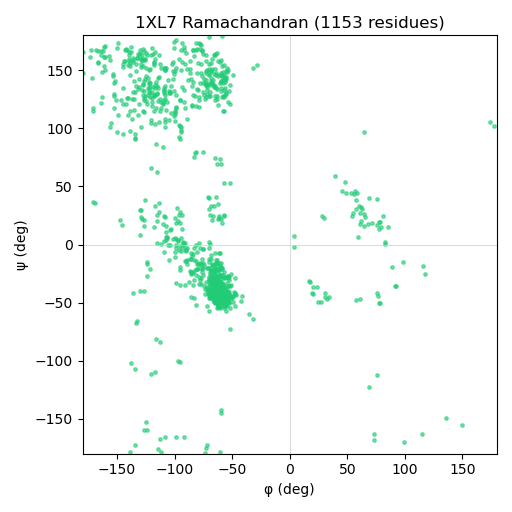 1
ATOM 4069 C CA . LEU A 1 524 ? -13.251 143.063 101.470 1.00 25.46 524 LEU A CA 1
ATOM 4070 C C . LEU A 1 524 ? -12.655 142.116 100.431 1.00 25.07 524 LEU A C 1
ATOM 4071 O O . LEU A 1 524 ? -13.339 141.219 99.934 1.00 23.56 524 LEU A O 1
ATOM 4076 N N . PHE A 1 525 ? -11.377 142.306 100.116 1.00 23.31 525 PHE A N 1
ATOM 4077 C CA . PHE A 1 525 ? -10.720 141.479 99.112 1.00 23.03 525 PHE A CA 1
ATOM 4078 C C . PHE A 1 525 ? -10.244 140.120 99.614 1.00 24.16 525 PHE A C 1
ATOM 4079 O O . PHE A 1 525 ? -9.972 139.227 98.810 1.00 24.16 525 PHE A O 1
ATOM 4087 N N . GLU A 1 526 ? -10.148 139.961 100.931 1.00 24.71 526 GLU A N 1
ATOM 4088 C CA . GLU A 1 526 ? -9.699 138.700 101.521 1.00 26.55 526 GLU A CA 1
ATOM 4089 C C . GLU A 1 526 ? -10.891 137.789 101.797 1.00 27.60 526 GLU A C 1
ATOM 4090 O O . GLU A 1 526 ? -10.737 136.590 102.050 1.00 28.00 526 GLU A O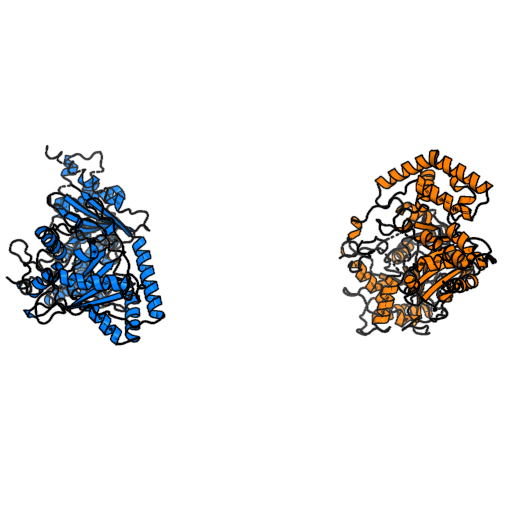 1
ATOM 4096 N N . ASP A 1 527 ? -12.079 138.381 101.748 1.00 27.20 527 ASP A N 1
ATOM 4097 C CA . ASP A 1 527 ? -13.332 137.672 101.968 1.00 27.54 527 ASP A CA 1
ATOM 4098 C C . ASP A 1 527 ? -13.430 136.519 100.971 1.00 28.15 527 ASP A C 1
ATOM 4099 O O . ASP A 1 527 ? -13.179 136.700 99.781 1.00 28.41 527 ASP A O 1
ATOM 4104 N N . PRO A 1 528 ? -13.784 135.313 101.445 1.00 28.14 528 PRO A N 1
ATOM 4105 C CA . PRO A 1 528 ? -13.904 134.151 100.559 1.00 28.01 528 PRO A CA 1
ATOM 4106 C C . PRO A 1 528 ? -14.822 134.389 99.356 1.00 27.12 528 PRO A C 1
ATOM 4107 O O . PRO A 1 528 ? -14.522 133.950 98.245 1.00 26.21 528 PRO A O 1
ATOM 4111 N N . LEU A 1 529 ? -15.938 135.083 99.576 1.00 26.57 529 LEU A N 1
ATOM 4112 C CA . LEU A 1 529 ? -16.882 135.347 98.495 1.00 25.55 529 LEU A CA 1
ATOM 4113 C C . LEU A 1 529 ? -16.339 136.241 97.389 1.00 24.88 529 LEU A C 1
ATOM 4114 O O . LEU A 1 529 ? -16.818 136.185 96.254 1.00 23.92 529 LEU A O 1
ATOM 4119 N N . PHE A 1 530 ? -15.348 137.068 97.703 1.00 24.15 530 PHE A N 1
ATOM 4120 C CA . PHE A 1 530 ? -14.790 137.939 96.680 1.00 24.69 530 PHE A CA 1
ATOM 4121 C C . PHE A 1 530 ? -14.148 137.119 95.560 1.00 25.39 530 PHE A C 1
ATOM 4122 O O . PHE A 1 530 ? -14.351 137.410 94.383 1.00 24.66 530 PHE A O 1
ATOM 4130 N N . SER A 1 531 ? -13.387 136.088 95.917 1.00 25.28 531 SER A N 1
ATOM 4131 C CA . SER A 1 531 ? -12.752 135.259 94.898 1.00 26.77 531 SER A CA 1
ATOM 4132 C C . SER A 1 531 ? -13.680 134.152 94.402 1.00 25.71 531 SER A C 1
ATOM 4133 O O . SER A 1 531 ? -13.538 133.682 93.277 1.00 24.24 531 SER A O 1
ATOM 4136 N N . ARG A 1 532 ? -14.637 133.734 95.227 1.00 26.21 532 ARG A N 1
ATOM 4137 C CA . ARG A 1 532 ? -15.549 132.679 94.798 1.00 26.23 532 ARG A CA 1
ATOM 4138 C C . ARG A 1 532 ? -16.487 133.207 93.717 1.00 25.99 532 ARG A C 1
ATOM 4139 O O . ARG A 1 532 ? -16.934 132.456 92.851 1.00 26.43 532 ARG A O 1
ATOM 4147 N N . SER A 1 533 ? -16.785 134.502 93.767 1.00 24.55 533 SER A N 1
ATOM 4148 C CA . SER A 1 533 ? -17.663 135.107 92.773 1.00 24.59 533 SER A CA 1
ATOM 4149 C C . SER A 1 533 ? -16.895 135.435 91.498 1.00 24.23 533 SER A C 1
ATOM 4150 O O . SER A 1 533 ? -17.469 135.946 90.536 1.00 24.28 533 SER A O 1
ATOM 4153 N N . GLY A 1 534 ? -15.595 135.148 91.494 1.00 23.56 534 GLY A N 1
ATOM 4154 C CA . GLY A 1 534 ? -14.788 135.413 90.313 1.00 24.14 534 GLY A CA 1
ATOM 4155 C C . GLY A 1 534 ? -13.660 136.413 90.495 1.00 24.91 534 GLY A C 1
ATOM 4156 O O . GLY A 1 534 ? -12.672 136.374 89.762 1.00 24.54 534 GLY A O 1
ATOM 4157 N N . GLY A 1 535 ? -13.799 137.308 91.468 1.00 24.28 535 GLY A N 1
ATOM 4158 C CA . GLY A 1 535 ? -12.771 138.308 91.708 1.00 25.09 535 GLY A CA 1
ATOM 4159 C C . GLY A 1 535 ? -11.364 137.747 91.804 1.00 25.09 535 GLY A C 1
ATOM 4160 O O . GLY A 1 535 ? -11.161 136.636 92.295 1.00 24.92 535 GLY A O 1
ATOM 4161 N N . GLY A 1 536 ? -10.389 138.522 91.334 1.00 25.37 536 GLY A N 1
ATOM 4162 C CA . GLY A 1 536 ? -9.005 138.083 91.376 1.00 26.87 536 GLY A CA 1
ATOM 4163 C C . GLY A 1 536 ? -8.658 137.139 90.238 1.00 28.44 536 GLY A C 1
ATOM 4164 O O . GLY A 1 536 ? -7.736 136.331 90.350 1.00 30.73 536 GLY A O 1
ATOM 4165 N N . GLY A 1 537 ? -9.402 137.238 89.141 1.00 28.71 537 GLY A N 1
ATOM 4166 C CA . GLY A 1 537 ? -9.158 136.388 87.990 1.00 28.77 537 GLY A CA 1
ATOM 4167 C C . GLY A 1 537 ? -9.488 134.924 88.221 1.00 28.94 537 GLY A C 1
ATOM 4168 O O . GLY A 1 537 ? -8.765 134.043 87.756 1.00 29.68 537 GLY A O 1
ATOM 4169 N N . ASN A 1 538 ? -10.583 134.658 88.926 1.00 28.10 538 ASN A N 1
ATOM 4170 C CA . ASN A 1 538 ? -10.990 133.290 89.217 1.00 29.47 538 ASN A CA 1
ATOM 4171 C C . ASN A 1 538 ? -12.295 132.852 88.557 1.00 27.64 538 ASN A C 1
ATOM 4172 O O . ASN A 1 538 ? -13.064 132.092 89.145 1.00 29.14 538 ASN A O 1
ATOM 4177 N N . PHE A 1 539 ? -12.547 133.322 87.342 1.00 25.69 539 PHE A N 1
ATOM 4178 C CA . PHE A 1 539 ? -13.764 132.939 86.628 1.00 23.54 539 PHE A CA 1
ATOM 4179 C C . PHE A 1 539 ? -13.592 131.606 85.904 1.00 23.14 539 PHE A C 1
ATOM 4180 O O . PHE A 1 539 ? -12.634 131.417 85.151 1.00 21.85 539 PHE A O 1
ATOM 4188 N N . VAL A 1 540 ? -14.529 130.690 86.133 1.00 23.25 540 VAL A N 1
ATOM 4189 C CA . VAL A 1 540 ? -14.488 129.378 85.503 1.00 23.63 540 VAL A CA 1
ATOM 4190 C C . VAL A 1 540 ? -14.880 129.488 84.029 1.00 23.86 540 VAL A C 1
ATOM 4191 O O . VAL A 1 540 ? -14.602 128.594 83.229 1.00 24.56 540 VAL A O 1
ATOM 4195 N N . LEU A 1 541 ? -15.523 130.597 83.676 1.00 22.86 541 LEU A N 1
ATOM 4196 C CA . LEU A 1 541 ? -15.911 130.859 82.293 1.00 20.46 541 LEU A CA 1
ATOM 4197 C C . LEU A 1 541 ? -15.356 132.234 81.923 1.00 19.88 541 LEU A C 1
ATOM 4198 O O . LEU A 1 541 ? -15.753 133.243 82.502 1.00 19.35 541 LEU A O 1
ATOM 4203 N N . SER A 1 542 ? -14.411 132.257 80.986 1.00 18.66 542 SER A N 1
ATOM 4204 C CA . SER A 1 542 ? -13.802 133.496 80.504 1.00 20.09 542 SER A CA 1
ATOM 4205 C C . SER A 1 542 ? -14.388 133.645 79.109 1.00 20.47 542 SER A C 1
ATOM 4206 O O . SER A 1 542 ? -14.143 132.816 78.234 1.00 20.22 542 SER A O 1
ATOM 4209 N N . THR A 1 543 ? -15.163 134.703 78.897 1.00 21.20 543 THR A N 1
ATOM 4210 C CA . THR A 1 543 ? -15.845 134.861 77.620 1.00 20.30 543 THR A CA 1
ATOM 4211 C C . THR A 1 543 ? -15.859 136.255 77.015 1.00 20.26 543 THR A C 1
ATOM 4212 O O . THR A 1 543 ? -15.509 137.244 77.657 1.00 19.77 543 THR A O 1
ATOM 4216 N N . SER A 1 544 ? -16.295 136.315 75.764 1.00 19.33 544 SER A N 1
ATOM 4217 C CA . SER A 1 544 ? -16.396 137.577 75.061 1.00 21.32 544 SER A CA 1
ATOM 4218 C C . SER A 1 544 ? -16.925 137.408 73.655 1.00 20.06 544 SER A C 1
ATOM 4219 O O . SER A 1 544 ? -16.692 136.389 73.002 1.00 20.55 544 SER A O 1
ATOM 4222 N N . LEU A 1 545 ? -17.656 138.419 73.208 1.00 20.30 545 LEU A N 1
ATOM 4223 C CA . LEU A 1 545 ? -18.173 138.452 71.856 1.00 21.39 545 LEU A CA 1
ATOM 4224 C C . LEU A 1 545 ? -16.980 139.009 71.094 1.00 22.44 545 LEU A C 1
ATOM 4225 O O . LEU A 1 545 ? -16.291 139.895 71.601 1.00 22.23 545 LEU A O 1
ATOM 4230 N N . VAL A 1 546 ? -16.710 138.490 69.903 1.00 24.80 546 VAL A N 1
ATOM 4231 C CA . VAL A 1 546 ? -15.592 139.004 69.123 1.00 28.72 546 VAL A CA 1
ATOM 4232 C C . VAL A 1 546 ? -16.074 139.787 67.898 1.00 30.65 546 VAL A C 1
ATOM 4233 O O . VAL A 1 546 ? -15.361 139.914 66.903 1.00 31.68 546 VAL A O 1
ATOM 4237 N N . GLY A 1 547 ? -17.299 140.305 67.979 1.00 31.72 547 GLY A N 1
ATOM 4238 C CA . GLY A 1 547 ? -17.845 141.105 66.895 1.00 31.36 547 GLY A CA 1
ATOM 4239 C C . GLY A 1 547 ? -18.800 140.455 65.912 1.00 31.30 547 GLY A C 1
ATOM 4240 O O . GLY A 1 547 ? -19.273 139.330 66.101 1.00 31.27 547 GLY A O 1
ATOM 4241 N N . TYR A 1 548 ? -19.088 141.195 64.848 1.00 31.25 548 TYR A N 1
ATOM 4242 C CA . TYR A 1 548 ? -19.982 140.730 63.797 1.00 32.22 548 TYR A CA 1
ATOM 4243 C C . TYR A 1 548 ? -19.259 140.830 62.453 1.00 32.42 548 TYR A C 1
ATOM 4244 O O . TYR A 1 548 ? -19.869 141.180 61.440 1.00 32.17 548 TYR A O 1
ATOM 4253 N N . LEU A 1 549 ? -17.965 140.515 62.441 1.00 30.60 549 LEU A N 1
ATOM 4254 C CA . LEU A 1 549 ? -17.184 140.607 61.210 1.00 29.92 549 LEU A CA 1
ATOM 4255 C C . LEU A 1 549 ? -16.596 139.298 60.671 1.00 28.78 549 LEU A C 1
ATOM 4256 O O . LEU A 1 549 ? -15.517 139.292 60.083 1.00 29.66 549 LEU A O 1
ATOM 4261 N N . ARG A 1 550 ? -17.307 138.195 60.864 1.00 28.77 550 ARG A N 1
ATOM 4262 C CA . ARG A 1 550 ? -16.859 136.891 60.363 1.00 29.82 550 ARG A CA 1
ATOM 4263 C C . ARG A 1 550 ? -15.504 136.386 60.872 1.00 28.78 550 ARG A C 1
ATOM 4264 O O . ARG A 1 550 ? -15.007 135.355 60.408 1.00 27.90 550 ARG A O 1
ATOM 4272 N N . VAL A 1 551 ? -14.903 137.101 61.815 1.00 27.60 551 VAL A N 1
ATOM 4273 C CA . VAL A 1 551 ? -13.619 136.682 62.363 1.00 27.00 551 VAL A CA 1
ATOM 4274 C C . VAL A 1 551 ? -13.818 136.174 63.788 1.00 26.98 551 VAL A C 1
ATOM 4275 O O . VAL A 1 551 ? -14.548 136.780 64.575 1.00 26.13 551 VAL A O 1
ATOM 4279 N N . GLN A 1 552 ? -13.180 135.055 64.113 1.00 26.32 552 GLN A N 1
ATOM 4280 C CA . GLN A 1 552 ? -13.296 134.475 65.446 1.00 26.69 552 GLN A CA 1
ATOM 4281 C C . GLN A 1 552 ? -11.962 134.504 66.180 1.00 27.77 552 GLN A C 1
ATOM 4282 O O . GLN A 1 552 ? -10.909 134.309 65.577 1.00 26.82 552 GLN A O 1
ATOM 4288 N N . GLY A 1 553 ? -12.018 134.749 67.485 1.00 27.70 553 GLY A N 1
ATOM 4289 C CA . GLY A 1 553 ? -10.809 134.788 68.289 1.00 26.34 553 GLY A CA 1
ATOM 4290 C C . GLY A 1 553 ? -10.946 133.863 69.482 1.00 26.18 553 GLY A C 1
ATOM 4291 O O . GLY A 1 553 ? -12.042 133.386 69.783 1.00 26.55 553 GLY A O 1
ATOM 4292 N N . VAL A 1 554 ? -9.842 133.606 70.174 1.00 25.19 554 VAL A N 1
ATOM 4293 C CA . VAL A 1 554 ? -9.888 132.723 71.329 1.00 24.74 554 VAL A CA 1
ATOM 4294 C C . VAL A 1 554 ? -8.609 132.835 72.150 1.00 22.84 554 VAL A C 1
ATOM 4295 O O . VAL A 1 554 ? -7.573 133.263 71.644 1.00 21.96 554 VAL A O 1
ATOM 4299 N N . VAL A 1 555 ? -8.709 132.481 73.427 1.00 21.20 555 VAL A N 1
ATOM 4300 C CA . VAL A 1 555 ? -7.566 132.456 74.337 1.00 20.03 555 VAL A CA 1
ATOM 4301 C C . VAL A 1 555 ? -7.812 131.231 75.199 1.00 19.31 555 VAL A C 1
ATOM 4302 O O . VAL A 1 555 ? -8.907 130.667 75.166 1.00 20.05 555 VAL A O 1
ATOM 4306 N N . VAL A 1 556 ? -6.808 130.812 75.960 1.00 18.59 556 VAL A N 1
ATOM 4307 C CA . VAL A 1 556 ? -6.969 129.653 76.827 1.00 19.17 556 VAL A CA 1
ATOM 4308 C C . VAL A 1 556 ? -7.796 130.079 78.044 1.00 21.17 556 VAL A C 1
ATOM 4309 O O . VAL A 1 556 ? -8.006 131.272 78.268 1.00 21.24 556 VAL A O 1
ATOM 4313 N N . PRO A 1 557 ? -8.282 129.111 78.840 1.00 21.60 557 PRO A N 1
ATOM 4314 C CA . PRO A 1 557 ? -9.085 129.434 80.025 1.00 23.30 557 PRO A CA 1
ATOM 4315 C C . PRO A 1 557 ? -8.329 130.293 81.030 1.00 24.01 557 PRO A C 1
ATOM 4316 O O . PRO A 1 557 ? -7.099 130.323 81.035 1.00 23.69 557 PRO A O 1
ATOM 4328 N N . VAL A 1 559 ? -8.630 129.887 84.316 1.00 27.34 559 VAL A N 1
ATOM 4329 C CA . VAL A 1 559 ? -8.247 129.002 85.408 1.00 28.12 559 VAL A CA 1
ATOM 4330 C C . VAL A 1 559 ? -8.148 127.563 84.910 1.00 28.01 559 VAL A C 1
ATOM 4331 O O . VAL A 1 559 ? -8.828 127.177 83.961 1.00 26.76 559 VAL A O 1
ATOM 4335 N N . HIS A 1 560 ? -7.296 126.776 85.559 1.00 29.73 560 HIS A N 1
ATOM 4336 C CA . HIS A 1 560 ? -7.079 125.381 85.187 1.00 29.47 560 HIS A CA 1
ATOM 4337 C C . HIS A 1 560 ? -8.346 124.546 85.000 1.00 29.25 560 HIS A C 1
ATOM 4338 O O . HIS A 1 560 ? -8.449 123.776 84.046 1.00 28.39 560 HIS A O 1
ATOM 4345 N N . ASN A 1 561 ? -9.301 124.680 85.913 1.00 28.79 561 ASN A N 1
ATOM 4346 C CA . ASN A 1 561 ? -10.539 123.913 85.820 1.00 31.28 561 ASN A CA 1
ATOM 4347 C C . ASN A 1 561 ? -11.634 124.727 85.143 1.00 30.96 561 ASN A C 1
ATOM 4348 O O . ASN A 1 561 ? -12.823 124.487 85.361 1.00 31.17 561 ASN A O 1
ATOM 4353 N N . GLY A 1 562 ? -11.225 125.681 84.313 1.00 29.85 562 GLY A N 1
ATOM 4354 C CA . GLY A 1 562 ? -12.191 126.525 83.637 1.00 28.33 562 GLY A CA 1
ATOM 4355 C C . GLY A 1 562 ? -12.258 126.399 82.128 1.00 27.22 562 GLY A C 1
ATOM 4356 O O . GLY A 1 562 ? -11.590 125.566 81.512 1.00 25.69 562 GLY A O 1
ATOM 4357 N N . TYR A 1 563 ? -13.086 127.250 81.536 1.00 25.76 563 TYR A N 1
ATOM 4358 C CA . TYR A 1 563 ? -13.286 127.275 80.099 1.00 24.46 563 TYR A CA 1
ATOM 4359 C C . TYR A 1 563 ? -13.048 128.663 79.534 1.00 24.50 563 TYR A C 1
ATOM 4360 O O . TYR A 1 563 ? -13.108 129.675 80.241 1.00 22.47 563 TYR A O 1
ATOM 4369 N N . GLY A 1 564 ? -12.770 128.683 78.241 1.00 24.15 564 GLY A N 1
ATOM 4370 C CA . GLY A 1 564 ? -12.613 129.920 77.519 1.00 21.61 564 GLY A CA 1
ATOM 4371 C C . GLY A 1 564 ? -13.752 129.754 76.528 1.00 21.21 564 GLY A C 1
ATOM 4372 O O . GLY A 1 564 ? -13.859 128.699 75.908 1.00 21.25 564 GLY A O 1
ATOM 4373 N N . PHE A 1 565 ? -14.628 130.744 76.397 1.00 21.35 565 PHE A N 1
ATOM 4374 C CA . PHE A 1 565 ? -15.735 130.628 75.447 1.00 20.86 565 PHE A CA 1
ATOM 4375 C C . PHE A 1 565 ? -15.938 131.955 74.724 1.00 20.98 565 PHE A C 1
ATOM 4376 O O . PHE A 1 565 ? -16.311 132.966 75.327 1.00 19.81 565 PHE A O 1
ATOM 4384 N N . PHE A 1 566 ? -15.691 131.934 73.419 1.00 19.07 566 PHE A N 1
ATOM 4385 C CA . PHE A 1 566 ? -15.795 133.128 72.600 1.00 19.92 566 PHE A CA 1
ATOM 4386 C C . PHE A 1 566 ? -16.652 132.857 71.379 1.00 19.99 566 PHE A C 1
ATOM 4387 O O . PHE A 1 566 ? -16.830 131.706 70.972 1.00 19.90 566 PHE A O 1
ATOM 4395 N N . TYR A 1 567 ? -17.175 133.919 70.785 1.00 19.13 567 TYR A N 1
ATOM 4396 C CA . TYR A 1 567 ? -18.073 133.744 69.661 1.00 20.93 567 TYR A CA 1
ATOM 4397 C C . TYR A 1 567 ? -18.254 135.032 68.880 1.00 22.08 567 TYR A C 1
ATOM 4398 O O . TYR A 1 567 ? -17.928 136.114 69.363 1.00 22.03 567 TYR A O 1
ATOM 4407 N N . HIS A 1 568 ? -18.765 134.903 67.661 1.00 22.63 568 HIS A N 1
ATOM 4408 C CA . HIS A 1 568 ? -19.060 136.069 66.846 1.00 24.47 568 HIS A CA 1
ATOM 4409 C C . HIS A 1 568 ? -20.401 135.778 66.183 1.00 26.32 568 HIS A C 1
ATOM 4410 O O . HIS A 1 568 ? -20.786 134.617 66.008 1.00 23.87 568 HIS A O 1
ATOM 4417 N N . ILE A 1 569 ? -21.122 136.839 65.849 1.00 27.56 569 ILE A N 1
ATOM 4418 C CA . ILE A 1 569 ? -22.456 136.706 65.291 1.00 30.31 569 ILE A CA 1
ATOM 4419 C C . ILE A 1 569 ? -22.632 137.188 63.861 1.00 31.70 569 ILE A C 1
ATOM 4420 O O . ILE A 1 569 ? -22.225 138.292 63.506 1.00 30.85 569 ILE A O 1
ATOM 4425 N N . ARG A 1 570 ? -23.240 136.339 63.044 1.00 35.51 570 ARG A N 1
ATOM 4426 C CA . ARG A 1 570 ? -23.527 136.687 61.661 1.00 40.23 570 ARG A CA 1
ATOM 4427 C C . ARG A 1 570 ? -25.046 136.753 61.581 1.00 42.47 570 ARG A C 1
ATOM 4428 O O . ARG A 1 570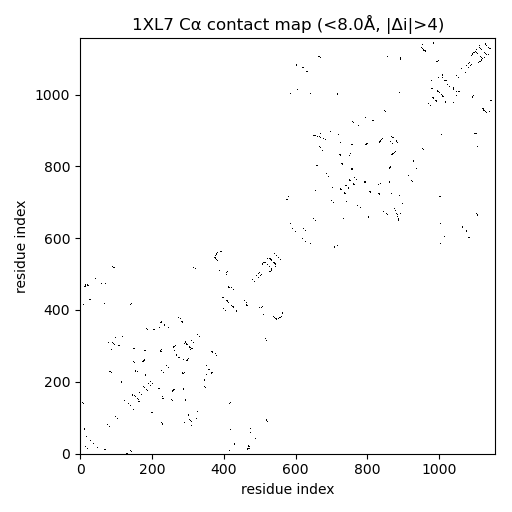 ? -25.739 136.255 62.470 1.00 41.71 570 ARG A O 1
ATOM 4436 N N . ASP A 1 571 ? -25.567 137.374 60.532 1.00 45.20 571 ASP A N 1
ATOM 4437 C CA . ASP A 1 571 ? -27.008 137.512 60.386 1.00 47.80 571 ASP A CA 1
ATOM 4438 C C . ASP A 1 571 ? -27.727 136.175 60.226 1.00 48.03 571 ASP A C 1
ATOM 4439 O O . ASP A 1 571 ? -28.950 136.108 60.355 1.00 48.41 571 ASP A O 1
ATOM 4444 N N . ASP A 1 572 ? -26.974 135.110 59.970 1.00 47.67 572 ASP A N 1
ATOM 4445 C CA . ASP A 1 572 ? -27.581 133.796 59.784 1.00 47.87 572 ASP A CA 1
ATOM 4446 C C . ASP A 1 572 ? -26.958 132.678 60.618 1.00 46.37 572 ASP A C 1
ATOM 4447 O O . ASP A 1 572 ? -27.300 131.509 60.434 1.00 45.48 572 ASP A O 1
ATOM 4452 N N . ARG A 1 573 ? -26.055 133.019 61.533 1.00 43.92 573 ARG A N 1
ATOM 4453 C CA . ARG A 1 573 ? -25.414 131.985 62.337 1.00 42.00 573 ARG A CA 1
ATOM 4454 C C . ARG A 1 573 ? -24.649 132.499 63.549 1.00 39.04 573 ARG A C 1
ATOM 4455 O O . ARG A 1 573 ? -24.383 133.695 63.684 1.00 37.81 573 ARG A O 1
ATOM 4463 N N . PHE A 1 574 ? -24.302 131.562 64.426 1.00 36.39 574 PHE A N 1
ATOM 4464 C CA . PHE A 1 574 ? -23.509 131.840 65.614 1.00 34.34 574 PHE A CA 1
ATOM 4465 C C . PHE A 1 574 ? -22.271 130.962 65.483 1.00 32.72 574 PHE A C 1
ATOM 4466 O O . PHE A 1 574 ? -22.380 129.754 65.262 1.00 32.10 574 PHE A O 1
ATOM 4474 N N . VAL A 1 575 ? -21.098 131.570 65.596 1.00 30.30 575 VAL A N 1
ATOM 4475 C CA . VAL A 1 575 ? -19.849 130.828 65.511 1.00 27.70 575 VAL A CA 1
ATOM 4476 C C . VAL A 1 575 ? -19.205 130.888 66.892 1.00 26.70 575 VAL A C 1
ATOM 4477 O O . VAL A 1 575 ? -19.011 131.972 67.444 1.00 23.20 575 VAL A O 1
ATOM 4481 N N . VAL A 1 576 ? -18.886 129.727 67.455 1.00 25.37 576 VAL A N 1
ATOM 4482 C CA . VAL A 1 576 ? -18.281 129.689 68.781 1.00 25.01 576 VAL A CA 1
ATOM 4483 C C . VAL A 1 576 ? -16.958 128.930 68.808 1.00 24.52 576 VAL A C 1
ATOM 4484 O O . VAL A 1 576 ? -16.723 128.032 67.997 1.00 25.01 576 VAL A O 1
ATOM 4488 N N . ALA A 1 577 ? -16.099 129.316 69.746 1.00 22.96 577 ALA A N 1
ATOM 4489 C CA . ALA A 1 577 ? -14.796 128.687 69.941 1.00 22.54 577 ALA A CA 1
ATOM 4490 C C . ALA A 1 577 ? -14.627 128.536 71.452 1.00 22.67 577 ALA A C 1
ATOM 4491 O O . ALA A 1 577 ? -14.742 129.508 72.196 1.00 21.63 577 ALA A O 1
ATOM 4493 N N . CYS A 1 578 ? -14.360 127.314 71.897 1.00 22.96 578 CYS A N 1
ATOM 4494 C CA . CYS A 1 578 ? -14.217 127.031 73.319 1.00 23.57 578 CYS A CA 1
ATOM 4495 C C . CYS A 1 578 ? -12.909 126.313 73.630 1.00 23.40 578 CYS A C 1
ATOM 4496 O O . CYS A 1 578 ? -12.499 125.413 72.900 1.00 23.29 578 CYS A O 1
ATOM 4499 N N . SER A 1 579 ? -12.259 126.717 74.718 1.00 22.05 579 SER A N 1
ATOM 4500 C CA . SER A 1 579 ? -11.003 126.107 75.133 1.00 23.68 579 SER A CA 1
ATOM 4501 C C . SER A 1 579 ? -11.093 125.536 76.545 1.00 25.67 579 SER A C 1
ATOM 4502 O O . SER A 1 579 ? -11.841 126.041 77.388 1.00 24.33 579 SER A O 1
ATOM 4505 N N . SER A 1 580 ? -10.322 124.480 76.786 1.00 25.81 580 SER A N 1
ATOM 4506 C CA . SER A 1 580 ? -10.261 123.824 78.086 1.00 28.14 580 SER A CA 1
ATOM 4507 C C . SER A 1 580 ? -8.932 123.084 78.182 1.00 29.92 580 SER A C 1
ATOM 4508 O O . SER A 1 580 ? -8.274 122.839 77.168 1.00 29.18 580 SER A O 1
ATOM 4511 N N . TRP A 1 581 ? -8.534 122.741 79.402 1.00 31.37 581 TRP A N 1
ATOM 4512 C CA . TRP A 1 581 ? -7.282 122.031 79.622 1.00 32.79 581 TRP A CA 1
ATOM 4513 C C . TRP A 1 581 ? -7.552 120.544 79.801 1.00 34.83 581 TRP A C 1
ATOM 4514 O O . TRP A 1 581 ? -8.395 120.149 80.602 1.00 35.63 581 TRP A O 1
ATOM 4525 N N . ARG A 1 582 ? -6.833 119.722 79.047 1.00 36.54 582 ARG A N 1
ATOM 4526 C CA . ARG A 1 582 ? -7.013 118.284 79.123 1.00 39.44 582 ARG A CA 1
ATOM 4527 C C . ARG A 1 582 ? -6.608 117.727 80.476 1.00 39.62 582 ARG A C 1
ATOM 4528 O O . ARG A 1 582 ? -7.241 116.801 80.980 1.00 40.31 582 ARG A O 1
ATOM 4536 N N . SER A 1 583 ? -5.567 118.298 81.074 1.00 39.30 583 SER A N 1
ATOM 4537 C CA . SER A 1 583 ? -5.110 117.831 82.377 1.00 40.28 583 SER A CA 1
ATOM 4538 C C . SER A 1 583 ? -6.210 117.995 83.424 1.00 41.60 583 SER A C 1
ATOM 4539 O O . SER A 1 583 ? -6.066 117.545 84.565 1.00 42.10 583 SER A O 1
ATOM 4542 N N . CYS A 1 584 ? -7.304 118.646 83.036 1.00 41.52 584 CYS A N 1
ATOM 4543 C CA . CYS A 1 584 ? -8.444 118.824 83.932 1.00 41.63 584 CYS A CA 1
ATOM 4544 C C . CYS A 1 584 ? -9.552 117.917 83.414 1.00 42.02 584 CYS A C 1
ATOM 4545 O O . CYS A 1 584 ? -10.242 118.248 82.445 1.00 41.42 584 CYS A O 1
ATOM 4548 N N . PRO A 1 585 ? -9.735 116.755 84.060 1.00 42.47 585 PRO A N 1
ATOM 4549 C CA . PRO A 1 585 ? -10.747 115.761 83.694 1.00 42.49 585 PRO A CA 1
ATOM 4550 C C . PRO A 1 585 ? -12.184 116.266 83.721 1.00 42.02 585 PRO A C 1
ATOM 4551 O O . PRO A 1 585 ? -13.014 115.825 82.928 1.00 41.72 585 PRO A O 1
ATOM 4555 N N . GLU A 1 586 ? -12.475 117.188 84.630 1.00 41.20 586 GLU A N 1
ATOM 4556 C CA . GLU A 1 586 ? -13.823 117.726 84.750 1.00 41.54 586 GLU A CA 1
ATOM 4557 C C . GLU A 1 586 ? -14.293 118.506 83.524 1.00 39.60 586 GLU A C 1
ATOM 4558 O O . GLU A 1 586 ? -15.466 118.438 83.160 1.00 38.67 586 GLU A O 1
ATOM 4564 N N . THR A 1 587 ? -13.385 119.238 82.883 1.00 36.85 587 THR A N 1
ATOM 4565 C CA . THR A 1 587 ? -13.752 120.041 81.718 1.00 34.60 587 THR A CA 1
ATOM 4566 C C . THR A 1 587 ? -13.545 119.368 80.364 1.00 35.32 587 THR A C 1
ATOM 4567 O O . THR A 1 587 ? -12.653 118.537 80.192 1.00 34.57 587 THR A O 1
ATOM 4571 N N . ASP A 1 588 ? -14.385 119.746 79.405 1.00 35.20 588 ASP A N 1
ATOM 4572 C CA . ASP A 1 588 ? -14.325 119.215 78.048 1.00 35.04 588 ASP A CA 1
ATOM 4573 C C . ASP A 1 588 ? -14.956 120.235 77.100 1.00 33.41 588 ASP A C 1
ATOM 4574 O O . ASP A 1 588 ? -16.178 120.366 77.047 1.00 31.68 588 ASP A O 1
ATOM 4579 N N . ALA A 1 589 ? -14.115 120.941 76.351 1.00 32.00 589 ALA A N 1
ATOM 4580 C CA . ALA A 1 589 ? -14.568 121.970 75.416 1.00 32.46 589 ALA A CA 1
ATOM 4581 C C . ALA A 1 589 ? -15.628 121.497 74.423 1.00 32.86 589 ALA A C 1
ATOM 4582 O O . ALA A 1 589 ? -16.588 122.220 74.140 1.00 32.00 589 ALA A O 1
ATOM 4584 N N . GLU A 1 590 ? -15.457 120.292 73.890 1.00 32.50 590 GLU A N 1
ATOM 4585 C CA . GLU A 1 590 ? -16.409 119.767 72.922 1.00 33.56 590 GLU A CA 1
ATOM 4586 C C . GLU A 1 590 ? -17.772 119.543 73.561 1.00 32.39 590 GLU A C 1
ATOM 4587 O O . GLU A 1 590 ? -18.803 119.908 72.994 1.00 32.16 590 GLU A O 1
ATOM 4593 N N . LYS A 1 591 ? -17.774 118.952 74.750 1.00 31.49 591 LYS A N 1
ATOM 4594 C CA . LYS A 1 591 ? -19.018 118.686 75.449 1.00 31.44 591 LYS A CA 1
ATOM 4595 C C . LYS A 1 591 ? -19.758 119.981 75.794 1.00 30.67 591 LYS A C 1
ATOM 4596 O O . LYS A 1 591 ? -20.985 120.045 75.682 1.00 28.48 591 LYS A O 1
ATOM 4602 N N . LEU A 1 592 ? -19.024 121.016 76.208 1.00 27.82 592 LEU A N 1
ATOM 4603 C CA . LEU A 1 592 ? -19.671 122.283 76.553 1.00 26.84 592 LEU A CA 1
ATOM 4604 C C . LEU A 1 592 ? -20.326 122.903 75.320 1.00 27.22 592 LEU A C 1
ATOM 4605 O O . LEU A 1 592 ? -21.435 123.433 75.396 1.00 25.92 592 LEU A O 1
ATOM 4610 N N . VAL A 1 593 ? -19.640 122.831 74.183 1.00 26.97 593 VAL A N 1
ATOM 4611 C CA . VAL A 1 593 ? -20.185 123.387 72.949 1.00 28.62 593 VAL A CA 1
ATOM 4612 C C . VAL A 1 593 ? -21.442 122.616 72.549 1.00 29.83 593 VAL A C 1
ATOM 4613 O O . VAL A 1 593 ? -22.432 123.209 72.129 1.00 29.76 593 VAL A O 1
ATOM 4617 N N . GLN A 1 594 ? -21.400 121.294 72.684 1.00 31.27 594 GLN A N 1
ATOM 4618 C CA . GLN A 1 594 ? -22.558 120.468 72.356 1.00 33.85 594 GLN A CA 1
ATOM 4619 C C . GLN A 1 594 ? -23.714 120.882 73.265 1.00 34.11 594 GLN A C 1
ATOM 4620 O O . GLN A 1 594 ? -24.857 121.028 72.824 1.00 32.77 594 GLN A O 1
ATOM 4634 N N . ILE A 1 596 ? -24.209 123.810 74.811 1.00 28.10 596 ILE A N 1
ATOM 4635 C CA . ILE A 1 596 ? -24.759 125.130 74.526 1.00 27.08 596 ILE A CA 1
ATOM 4636 C C . ILE A 1 596 ? -25.634 125.102 73.270 1.00 27.20 596 ILE A C 1
ATOM 4637 O O . ILE A 1 596 ? -26.601 125.853 73.167 1.00 26.85 596 ILE A O 1
ATOM 4642 N N . PHE A 1 597 ? -25.306 124.234 72.318 1.00 28.33 597 PHE A N 1
ATOM 4643 C CA . PHE A 1 597 ? -26.119 124.134 71.111 1.00 30.90 597 PHE A CA 1
ATOM 4644 C C . PHE A 1 597 ? -27.511 123.629 71.494 1.00 31.32 597 PHE A C 1
ATOM 4645 O O . PHE A 1 597 ? -28.523 124.126 70.994 1.00 30.97 597 PHE A O 1
ATOM 4653 N N . HIS A 1 598 ? -27.556 122.648 72.391 1.00 31.09 598 HIS A N 1
ATOM 4654 C CA . HIS A 1 598 ? -28.827 122.118 72.867 1.00 31.61 598 HIS A CA 1
ATOM 4655 C C . HIS A 1 598 ? -29.542 123.248 73.589 1.00 30.77 598 HIS A C 1
ATOM 4656 O O . HIS A 1 598 ? -30.761 123.385 73.501 1.00 30.50 598 HIS A O 1
ATOM 4663 N N . ALA A 1 599 ? -28.770 124.062 74.307 1.00 29.02 599 ALA A N 1
ATOM 4664 C CA . ALA A 1 599 ? -29.332 125.189 75.037 1.00 28.29 599 ALA A CA 1
ATOM 4665 C C . ALA A 1 599 ? -29.953 126.176 74.053 1.00 27.81 599 ALA A C 1
ATOM 4666 O O . ALA A 1 599 ? -31.047 126.687 74.293 1.00 27.58 599 ALA A O 1
ATOM 4668 N N . PHE A 1 600 ? -29.253 126.453 72.953 1.00 28.48 600 PHE A N 1
ATOM 4669 C CA . PHE A 1 600 ? -29.785 127.368 71.942 1.00 29.70 600 PHE A CA 1
ATOM 4670 C C . PHE A 1 600 ? -31.125 126.805 71.476 1.00 30.26 600 PHE A C 1
ATOM 4671 O O . PHE A 1 600 ? -32.118 127.522 71.385 1.00 28.86 600 PHE A O 1
ATOM 4679 N N . HIS A 1 601 ? -31.131 125.507 71.190 1.00 31.41 601 HIS A N 1
ATOM 4680 C CA . HIS A 1 601 ? -32.325 124.811 70.726 1.00 34.21 601 HIS A CA 1
ATOM 4681 C C . HIS A 1 601 ? -33.506 124.981 71.677 1.00 33.29 601 HIS A C 1
ATOM 4682 O O . HIS A 1 601 ? -34.567 125.459 71.276 1.00 32.39 601 HIS A O 1
ATOM 4689 N N . ASP A 1 602 ? -33.318 124.594 72.935 1.00 33.46 602 ASP A N 1
ATOM 4690 C CA . ASP A 1 602 ? -34.385 124.699 73.927 1.00 34.23 602 ASP A CA 1
ATOM 4691 C C . ASP A 1 602 ? -34.919 126.120 74.071 1.00 34.01 602 ASP A C 1
ATOM 4692 O O . ASP A 1 602 ? -36.128 126.331 74.177 1.00 34.27 602 ASP A O 1
ATOM 4705 N N . ILE A 1 604 ? -34.831 128.480 71.808 1.00 33.30 604 ILE A N 1
ATOM 4706 C CA . ILE A 1 604 ? -35.549 128.801 70.578 1.00 36.03 604 ILE A CA 1
ATOM 4707 C C . ILE A 1 604 ? -36.949 128.196 70.657 1.00 36.76 604 ILE A C 1
ATOM 4708 O O . ILE A 1 604 ? -37.948 128.869 70.411 1.00 35.22 604 ILE A O 1
ATOM 4713 N N . GLN A 1 605 ? -37.007 126.918 71.009 1.00 39.64 605 GLN A N 1
ATOM 4714 C CA . GLN A 1 605 ? -38.272 126.209 71.126 1.00 42.09 605 GLN A CA 1
ATOM 4715 C C . GLN A 1 605 ? -39.191 126.899 72.130 1.00 42.54 605 GLN A C 1
ATOM 4716 O O . GLN A 1 605 ? -40.385 127.070 71.879 1.00 41.63 605 GLN A O 1
ATOM 4722 N N . LEU A 1 606 ? -38.630 127.297 73.267 1.00 42.87 606 LEU A N 1
ATOM 4723 C CA . LEU A 1 606 ? -39.409 127.967 74.299 1.00 43.32 606 LEU A CA 1
ATOM 4724 C C . LEU A 1 606 ? -40.034 129.247 73.757 1.00 44.62 606 LEU A C 1
ATOM 4725 O O . LEU A 1 606 ? -41.223 129.501 73.956 1.00 43.25 606 LEU A O 1
ATOM 4738 N N . ASN A 1 608 ? -40.527 130.141 70.530 1.00 50.23 608 ASN A N 1
ATOM 4739 C CA . ASN A 1 608 ? -41.488 129.849 69.468 1.00 51.28 608 ASN A CA 1
ATOM 4740 C C . ASN A 1 608 ? -42.789 129.304 70.036 1.00 51.85 608 ASN A C 1
ATOM 4741 O O . ASN A 1 608 ? -43.874 129.681 69.596 1.00 51.48 608 ASN A O 1
ATOM 4746 N N . THR A 1 609 ? -42.679 128.403 71.005 1.00 52.77 609 THR A N 1
ATOM 4747 C CA . THR A 1 609 ? -43.864 127.833 71.625 1.00 53.96 609 THR A CA 1
ATOM 4748 C C . THR A 1 609 ? -44.624 128.953 72.316 1.00 55.30 609 THR A C 1
ATOM 4749 O O . THR A 1 609 ? -45.813 129.164 72.067 1.00 55.12 609 THR A O 1
ATOM 4753 N N . ALA A 1 610 ? -43.926 129.675 73.188 1.00 56.74 610 ALA A N 1
ATOM 4754 C CA . ALA A 1 610 ? -44.540 130.779 73.913 1.00 58.35 610 ALA A CA 1
ATOM 4755 C C . ALA A 1 610 ? -45.184 131.710 72.908 1.00 59.73 610 ALA A C 1
ATOM 4756 O O . ALA A 1 610 ? -46.194 132.346 73.196 1.00 59.34 610 ALA A O 1
ATOM 4758 N N . HIS A 1 611 ? -44.620 131.775 71.713 1.00 61.66 611 HIS A N 1
ATOM 4759 C CA . HIS A 1 611 ? -45.192 132.651 70.702 1.00 64.36 611 HIS A CA 1
ATOM 4760 C C . HIS A 1 611 ? -46.665 132.299 70.641 1.00 65.78 611 HIS A C 1
ATOM 4761 O O . HIS A 1 611 ? -47.481 133.096 71.103 1.00 66.26 611 HIS A O 1
ATOM 4768 N N . LEU A 1 612 ? -46.991 131.139 70.074 1.00 67.30 612 LEU A N 1
ATOM 4769 C CA . LEU A 1 612 ? -48.381 130.676 70.002 1.00 68.84 612 LEU A CA 1
ATOM 4770 C C . LEU A 1 612 ? -49.199 131.633 69.148 1.00 70.29 612 LEU A C 1
ATOM 4771 O O . LEU A 1 612 ? -49.759 131.210 68.104 1.00 70.72 612 LEU A O 1
ATOM 4777 N N . GLU B 1 11 ? 37.818 70.532 99.545 1.00 33.32 11 GLU B N 1
ATOM 4778 C CA . GLU B 1 11 ? 37.332 69.155 99.863 1.00 33.79 11 GLU B CA 1
ATOM 4779 C C . GLU B 1 11 ? 37.538 68.807 101.332 1.00 32.21 11 GLU B C 1
ATOM 4780 O O . GLU B 1 11 ? 38.524 69.211 101.948 1.00 33.48 11 GLU B O 1
ATOM 4786 N N . ARG B 1 12 ? 36.595 68.053 101.883 1.00 28.66 12 ARG B N 1
ATOM 4787 C CA . ARG B 1 12 ? 36.672 67.604 103.262 1.00 25.53 12 ARG B CA 1
ATOM 4788 C C . ARG B 1 12 ? 37.136 66.150 103.206 1.00 22.07 12 ARG B C 1
ATOM 4789 O O . ARG B 1 12 ? 36.745 65.397 102.310 1.00 17.63 12 ARG B O 1
ATOM 4797 N N . THR B 1 13 ? 37.976 65.773 104.161 1.00 18.30 13 THR B N 1
ATOM 4798 C CA . THR B 1 13 ? 38.539 64.429 104.240 1.00 17.66 13 THR B CA 1
ATOM 4799 C C . THR B 1 13 ? 37.577 63.271 103.974 1.00 16.61 13 THR B C 1
ATOM 4800 O O . THR B 1 13 ? 37.883 62.372 103.191 1.00 16.77 13 THR B O 1
ATOM 4804 N N . PHE B 1 14 ? 36.414 63.294 104.615 1.00 17.44 14 PHE B N 1
ATOM 4805 C CA . PHE B 1 14 ? 35.451 62.209 104.464 1.00 18.67 14 PHE B CA 1
ATOM 4806 C C . PHE B 1 14 ? 34.250 62.467 103.560 1.00 19.90 14 PHE B C 1
ATOM 4807 O O . PHE B 1 14 ? 33.300 61.678 103.559 1.00 18.89 14 PHE B O 1
ATOM 4815 N N . GLN B 1 15 ? 34.290 63.535 102.769 1.00 20.53 15 GLN B N 1
ATOM 4816 C CA . GLN B 1 15 ? 33.143 63.863 101.919 1.00 21.61 15 GLN B CA 1
ATOM 4817 C C . GLN B 1 15 ? 32.717 62.845 100.852 1.00 20.04 15 GLN B C 1
ATOM 4818 O O . GLN B 1 15 ? 31.552 62.827 100.458 1.00 20.11 15 GLN B O 1
ATOM 4824 N N . TYR B 1 16 ? 33.631 61.999 100.387 1.00 18.67 16 TYR B N 1
ATOM 4825 C CA . TYR B 1 16 ? 33.274 61.009 99.366 1.00 18.81 16 TYR B CA 1
ATOM 4826 C C . TYR B 1 16 ? 32.871 59.637 99.911 1.00 18.23 16 TYR B C 1
ATOM 4827 O O . TYR B 1 16 ? 32.513 58.747 99.145 1.00 18.52 16 TYR B O 1
ATOM 4836 N N . GLN B 1 17 ? 32.923 59.457 101.225 1.00 17.65 17 GLN B N 1
ATOM 4837 C CA . GLN B 1 17 ? 32.579 58.160 101.801 1.00 17.42 17 GLN B CA 1
ATOM 4838 C C . GLN B 1 17 ? 31.214 57.637 101.352 1.00 19.06 17 GLN B C 1
ATOM 4839 O O . GLN B 1 17 ? 31.066 56.451 101.052 1.00 17.71 17 GLN B O 1
ATOM 4845 N N . ASP B 1 18 ? 30.220 58.514 101.274 1.00 19.83 18 ASP B N 1
ATOM 4846 C CA . ASP B 1 18 ? 28.891 58.075 100.857 1.00 23.07 18 ASP B CA 1
ATOM 4847 C C . ASP B 1 18 ? 28.754 57.810 99.361 1.00 21.74 18 ASP B C 1
ATOM 4848 O O . ASP B 1 18 ? 27.701 57.354 98.910 1.00 23.37 18 ASP B O 1
ATOM 4853 N N . SER B 1 19 ? 29.807 58.078 98.594 1.00 19.44 19 SER B N 1
ATOM 4854 C CA . SER B 1 19 ? 29.763 57.857 97.147 1.00 21.02 19 SER B CA 1
ATOM 4855 C C . SER B 1 19 ? 30.541 56.619 96.707 1.00 18.80 19 SER B C 1
ATOM 4856 O O . SER B 1 19 ? 30.420 56.177 95.566 1.00 17.99 19 SER B O 1
ATOM 4859 N N . LEU B 1 20 ? 31.356 56.076 97.604 1.00 15.94 20 LEU B N 1
ATOM 4860 C CA . LEU B 1 20 ? 32.172 54.907 97.286 1.00 15.26 20 LEU B CA 1
ATOM 4861 C C . LEU B 1 20 ? 31.347 53.688 96.901 1.00 14.30 20 LEU B C 1
ATOM 4862 O O . LEU B 1 20 ? 30.323 53.405 97.513 1.00 16.14 20 LEU B O 1
ATOM 4867 N N . PRO B 1 21 ? 31.788 52.945 95.876 1.00 15.39 21 PRO B N 1
ATOM 4868 C CA . PRO B 1 21 ? 31.059 51.750 95.444 1.00 14.97 21 PRO B CA 1
ATOM 4869 C C . PRO B 1 21 ? 31.177 50.626 96.475 1.00 15.77 21 PRO B C 1
ATOM 4870 O O . PRO B 1 21 ? 32.135 50.573 97.254 1.00 15.61 21 PRO B O 1
ATOM 4874 N N . SER B 1 22 ? 30.199 49.728 96.474 1.00 13.24 22 SER B N 1
ATOM 4875 C CA . SER B 1 22 ? 30.174 48.616 97.412 1.00 15.52 22 SER B CA 1
ATOM 4876 C C . SER B 1 22 ? 31.219 47.561 97.066 1.00 15.35 22 SER B C 1
ATOM 4877 O O . SER B 1 22 ? 31.559 47.382 95.899 1.00 15.95 22 SER B O 1
ATOM 4880 N N . LEU B 1 23 ? 31.742 46.877 98.082 1.00 13.91 23 LEU B N 1
ATOM 4881 C CA . LEU B 1 23 ? 32.729 45.823 97.838 1.00 12.98 23 LEU B CA 1
ATOM 4882 C C . LEU B 1 23 ? 32.003 44.760 97.027 1.00 12.68 23 LEU B C 1
ATOM 4883 O O . LEU B 1 23 ? 30.931 44.300 97.413 1.00 12.54 23 LEU B O 1
ATOM 4888 N N . PRO B 1 24 ? 32.572 44.355 95.887 1.00 14.07 24 PRO B N 1
ATOM 4889 C CA . PRO B 1 24 ? 31.867 43.335 95.107 1.00 15.24 24 PRO B CA 1
ATOM 4890 C C . PRO B 1 24 ? 32.126 41.904 95.560 1.00 13.44 24 PRO B C 1
ATOM 4891 O O . PRO B 1 24 ? 33.026 41.636 96.364 1.00 12.02 24 PRO B O 1
ATOM 4895 N N . VAL B 1 25 ? 31.303 40.997 95.049 1.00 13.00 25 VAL B N 1
ATOM 4896 C CA . VAL B 1 25 ? 31.445 39.571 95.320 1.00 13.67 25 VAL B CA 1
ATOM 4897 C C . VAL B 1 25 ? 31.908 39.009 93.978 1.00 14.62 25 VAL B C 1
ATOM 4898 O O . VAL B 1 25 ? 31.227 39.169 92.964 1.00 14.40 25 VAL B O 1
ATOM 4902 N N . PRO B 1 26 ? 33.085 38.363 93.952 1.00 15.77 26 PRO B N 1
ATOM 4903 C CA . PRO B 1 26 ? 33.629 37.794 92.711 1.00 15.05 26 PRO B CA 1
ATOM 4904 C C . PRO B 1 26 ? 32.774 36.666 92.166 1.00 14.92 26 PRO B C 1
ATOM 4905 O O . PRO B 1 26 ? 31.924 36.129 92.872 1.00 14.26 26 PRO B O 1
ATOM 4909 N N . ALA B 1 27 ? 33.001 36.316 90.904 1.00 13.32 27 ALA B N 1
ATOM 4910 C CA . ALA B 1 27 ? 32.279 35.214 90.284 1.00 14.39 27 ALA B CA 1
ATOM 4911 C C . ALA B 1 27 ? 32.850 33.941 90.906 1.00 15.53 27 ALA B C 1
ATOM 4912 O O . ALA B 1 27 ? 34.068 33.825 91.075 1.00 16.17 27 ALA B O 1
ATOM 4914 N N . LEU B 1 28 ? 31.978 32.996 91.247 1.00 14.61 28 LEU B N 1
ATOM 4915 C CA . LEU B 1 28 ? 32.410 31.742 91.860 1.00 16.69 28 LEU B CA 1
ATOM 4916 C C . LEU B 1 28 ? 33.328 30.934 90.942 1.00 17.91 28 LEU B C 1
ATOM 4917 O O . LEU B 1 28 ? 34.356 30.410 91.382 1.00 16.37 28 LEU B O 1
ATOM 4922 N N . GLU B 1 29 ? 32.951 30.818 89.672 1.00 17.83 29 GLU B N 1
ATOM 4923 C CA . GLU B 1 29 ? 33.767 30.072 88.717 1.00 19.12 29 GLU B CA 1
ATOM 4924 C C . GLU B 1 29 ? 35.177 30.648 88.596 1.00 18.79 29 GLU B C 1
ATOM 4925 O O . GLU B 1 29 ? 36.156 29.900 88.580 1.00 16.49 29 GLU B O 1
ATOM 4931 N N . GLU B 1 30 ? 35.290 31.971 88.493 1.00 17.94 30 GLU B N 1
ATOM 4932 C CA . GLU B 1 30 ? 36.606 32.580 88.369 1.00 18.32 30 GLU B CA 1
ATOM 4933 C C . GLU B 1 30 ? 37.453 32.368 89.614 1.00 17.16 30 GLU B C 1
ATOM 4934 O O . GLU B 1 30 ? 38.624 32.008 89.513 1.00 17.11 30 GLU B O 1
ATOM 4940 N N . SER B 1 31 ? 36.866 32.594 90.786 1.00 15.45 31 SER B N 1
ATOM 4941 C CA . SER B 1 31 ? 37.602 32.413 92.033 1.00 14.91 31 SER B CA 1
ATOM 4942 C C . SER B 1 31 ? 38.150 30.992 92.143 1.00 14.39 31 SER B C 1
ATOM 4943 O O . SER B 1 31 ? 39.320 30.800 92.459 1.00 15.72 31 SER B O 1
ATOM 4946 N N . LEU B 1 32 ? 37.310 29.999 91.867 1.00 14.46 32 LEU B N 1
ATOM 4947 C CA . LEU B 1 32 ? 37.737 28.609 91.969 1.00 16.04 32 LEU B CA 1
ATOM 4948 C C . LEU B 1 32 ? 38.807 28.242 90.942 1.00 18.71 32 LEU B C 1
ATOM 4949 O O . LEU B 1 32 ? 39.731 27.489 91.255 1.00 16.80 32 LEU B O 1
ATOM 4954 N N . LYS B 1 33 ? 38.692 28.779 89.729 1.00 18.70 33 LYS B N 1
ATOM 4955 C CA . LYS B 1 33 ? 39.684 28.511 88.694 1.00 20.78 33 LYS B CA 1
ATOM 4956 C C . LYS B 1 33 ? 41.005 29.169 89.100 1.00 18.89 33 LYS B C 1
ATOM 4957 O O . LYS B 1 33 ? 42.080 28.618 88.862 1.00 17.31 33 LYS B O 1
ATOM 4963 N N . LYS B 1 34 ? 40.928 30.350 89.706 1.00 17.64 34 LYS B N 1
ATOM 4964 C CA . LYS B 1 34 ? 42.143 31.028 90.143 1.00 17.98 34 LYS B CA 1
ATOM 4965 C C . LYS B 1 34 ? 42.772 30.220 91.281 1.00 16.91 34 LYS B C 1
ATOM 4966 O O . LYS B 1 34 ? 43.992 30.085 91.357 1.00 15.18 34 LYS B O 1
ATOM 4972 N N . TYR B 1 35 ? 41.931 29.678 92.157 1.00 16.23 35 TYR B N 1
ATOM 4973 C CA . TYR B 1 35 ? 42.418 28.875 93.274 1.00 17.31 35 TYR B CA 1
ATOM 4974 C C . TYR B 1 35 ? 43.173 27.654 92.751 1.00 18.57 35 TYR B C 1
ATOM 4975 O O . TYR B 1 35 ? 44.301 27.394 93.172 1.00 17.73 35 TYR B O 1
ATOM 4984 N N . LEU B 1 36 ? 42.548 26.915 91.835 1.00 18.37 36 LEU B N 1
ATOM 4985 C CA . LEU B 1 36 ? 43.171 25.725 91.249 1.00 19.44 36 LEU B CA 1
ATOM 4986 C C . LEU B 1 36 ? 44.539 26.067 90.678 1.00 19.94 36 LEU B C 1
ATOM 4987 O O . LEU B 1 36 ? 45.526 25.370 90.926 1.00 19.53 36 LEU B O 1
ATOM 4992 N N . GLU B 1 37 ? 44.582 27.133 89.888 1.00 17.73 37 GLU B N 1
ATOM 4993 C CA . GLU B 1 37 ? 45.820 27.578 89.270 1.00 18.17 37 GLU B CA 1
ATOM 4994 C C . GLU B 1 37 ? 46.881 27.861 90.340 1.00 17.90 37 GLU B C 1
ATOM 4995 O O . GLU B 1 37 ? 48.054 27.524 90.166 1.00 15.87 37 GLU B O 1
ATOM 5001 N N . SER B 1 38 ? 46.456 28.452 91.456 1.00 15.95 38 SER B N 1
ATOM 5002 C CA . SER B 1 38 ? 47.377 28.800 92.533 1.00 15.37 38 SER B CA 1
ATOM 5003 C C . SER B 1 38 ? 47.960 27.614 93.317 1.00 14.59 38 SER B C 1
ATOM 5004 O O . SER B 1 38 ? 48.994 27.757 93.957 1.00 15.20 38 SER B O 1
ATOM 5007 N N . VAL B 1 39 ? 47.325 26.447 93.280 1.00 15.04 39 VAL B N 1
ATOM 5008 C CA . VAL B 1 39 ? 47.881 25.318 94.023 1.00 16.25 39 VAL B CA 1
ATOM 5009 C C . VAL B 1 39 ? 48.879 24.493 93.196 1.00 16.83 39 VAL B C 1
ATOM 5010 O O . VAL B 1 39 ? 49.671 23.728 93.746 1.00 16.63 39 VAL B O 1
ATOM 5014 N N . LYS B 1 40 ? 48.858 24.668 91.880 1.00 15.98 40 LYS B N 1
ATOM 5015 C CA . LYS B 1 40 ? 49.752 23.917 90.996 1.00 18.37 40 LYS B CA 1
ATOM 5016 C C . LYS B 1 40 ? 51.226 23.860 91.394 1.00 19.41 40 LYS B C 1
ATOM 5017 O O . LYS B 1 40 ? 51.851 22.804 91.296 1.00 19.47 40 LYS B O 1
ATOM 5023 N N . PRO B 1 41 ? 51.808 24.988 91.840 1.00 19.20 41 PRO B N 1
ATOM 5024 C CA . PRO B 1 41 ? 53.224 24.967 92.229 1.00 18.55 41 PRO B CA 1
ATOM 5025 C C . PRO B 1 41 ? 53.528 24.054 93.419 1.00 18.93 41 PRO B C 1
ATOM 5026 O O . PRO B 1 41 ? 54.681 23.698 93.659 1.00 19.66 41 PRO B O 1
ATOM 5030 N N . PHE B 1 42 ? 52.488 23.661 94.145 1.00 19.02 42 PHE B N 1
ATOM 5031 C CA . PHE B 1 42 ? 52.660 22.857 95.347 1.00 19.38 42 PHE B CA 1
ATOM 5032 C C . PHE B 1 42 ? 52.156 21.414 95.289 1.00 20.69 42 PHE B C 1
ATOM 5033 O O . PHE B 1 42 ? 52.283 20.676 96.265 1.00 18.73 42 PHE B O 1
ATOM 5041 N N . ALA B 1 43 ? 51.609 20.996 94.156 1.00 21.89 43 ALA B N 1
ATOM 5042 C CA . ALA B 1 43 ? 51.051 19.652 94.079 1.00 23.81 43 ALA B CA 1
ATOM 5043 C C . ALA B 1 43 ? 51.671 18.675 93.092 1.00 24.74 43 ALA B C 1
ATOM 5044 O O . ALA B 1 43 ? 52.259 19.071 92.085 1.00 24.47 43 ALA B O 1
ATOM 5046 N N . ASN B 1 44 ? 51.539 17.385 93.397 1.00 25.93 44 ASN B N 1
ATOM 5047 C CA . ASN B 1 44 ? 52.016 16.363 92.480 1.00 26.73 44 ASN B CA 1
ATOM 5048 C C . ASN B 1 44 ? 50.768 16.027 91.663 1.00 27.39 44 ASN B C 1
ATOM 5049 O O . ASN B 1 44 ? 49.678 16.519 91.970 1.00 26.10 44 ASN B O 1
ATOM 5054 N N . GLU B 1 45 ? 50.918 15.207 90.630 1.00 27.86 45 GLU B N 1
ATOM 5055 C CA . GLU B 1 45 ? 49.793 14.853 89.768 1.00 29.73 45 GLU B CA 1
ATOM 5056 C C . GLU B 1 45 ? 48.545 14.321 90.459 1.00 28.76 45 GLU B C 1
ATOM 5057 O O . GLU B 1 45 ? 47.431 14.719 90.120 1.00 29.46 45 GLU B O 1
ATOM 5063 N N . ASP B 1 46 ? 48.722 13.415 91.414 1.00 27.82 46 ASP B N 1
ATOM 5064 C CA . ASP B 1 46 ? 47.581 12.830 92.106 1.00 27.63 46 ASP B CA 1
ATOM 5065 C C . ASP B 1 46 ? 46.848 13.810 93.012 1.00 26.40 46 ASP B C 1
ATOM 5066 O O . ASP B 1 46 ? 45.617 13.827 93.048 1.00 23.67 46 ASP B O 1
ATOM 5071 N N . GLU B 1 47 ? 47.601 14.619 93.750 1.00 23.92 47 GLU B N 1
ATOM 5072 C CA . GLU B 1 47 ? 46.993 15.597 94.642 1.00 23.34 47 GLU B CA 1
ATOM 5073 C C . GLU B 1 47 ? 46.193 16.618 93.839 1.00 23.06 47 GLU B C 1
ATOM 5074 O O . GLU B 1 47 ? 45.111 17.042 94.257 1.00 23.10 47 GLU B O 1
ATOM 5080 N N . TYR B 1 48 ? 46.720 17.004 92.682 1.00 22.62 48 TYR B N 1
ATOM 5081 C CA . TYR B 1 48 ? 46.043 17.989 91.857 1.00 22.40 48 TYR B CA 1
ATOM 5082 C C . TYR B 1 48 ? 44.737 17.457 91.288 1.00 22.54 48 TYR B C 1
ATOM 5083 O O . TYR B 1 48 ? 43.723 18.156 91.279 1.00 21.59 48 TYR B O 1
ATOM 5092 N N . LYS B 1 49 ? 44.758 16.220 90.806 1.00 24.28 49 LYS B N 1
ATOM 5093 C CA . LYS B 1 49 ? 43.550 15.629 90.253 1.00 25.47 49 LYS B CA 1
ATOM 5094 C C . LYS B 1 49 ? 42.504 15.501 91.346 1.00 23.53 49 LYS B C 1
ATOM 5095 O O . LYS B 1 49 ? 41.314 15.687 91.104 1.00 23.40 49 LYS B O 1
ATOM 5101 N N . LYS B 1 50 ? 42.954 15.196 92.556 1.00 23.14 50 LYS B N 1
ATOM 5102 C CA . LYS B 1 50 ? 42.042 15.072 93.686 1.00 22.36 50 LYS B CA 1
ATOM 5103 C C . LYS B 1 50 ? 41.395 16.429 93.983 1.00 21.58 50 LYS B C 1
ATOM 5104 O O . LYS B 1 50 ? 40.196 16.510 94.236 1.00 19.22 50 LYS B O 1
ATOM 5110 N N . THR B 1 51 ? 42.194 17.492 93.946 1.00 19.41 51 THR B N 1
ATOM 5111 C CA . THR B 1 51 ? 41.680 18.826 94.223 1.00 20.31 51 THR B CA 1
ATOM 5112 C C . THR B 1 51 ? 40.703 19.284 93.134 1.00 19.68 51 THR B C 1
ATOM 5113 O O . THR B 1 51 ? 39.699 19.932 93.431 1.00 18.39 51 THR B O 1
ATOM 5117 N N . GLU B 1 52 ? 40.996 18.943 91.880 1.00 20.61 52 GLU B N 1
ATOM 5118 C CA . GLU B 1 52 ? 40.111 19.303 90.772 1.00 21.70 52 GLU B CA 1
ATOM 5119 C C . GLU B 1 52 ? 38.720 18.737 91.014 1.00 22.14 52 GLU B C 1
ATOM 5120 O O . GLU B 1 52 ? 37.721 19.421 90.800 1.00 21.59 52 GLU B O 1
ATOM 5126 N N . GLU B 1 53 ? 38.663 17.480 91.451 1.00 22.41 53 GLU B N 1
ATOM 5127 C CA . GLU B 1 53 ? 37.390 16.815 91.718 1.00 23.71 53 GLU B CA 1
ATOM 5128 C C . GLU B 1 53 ? 36.658 17.502 92.865 1.00 22.52 53 GLU B C 1
ATOM 5129 O O . GLU B 1 53 ? 35.455 17.743 92.786 1.00 20.77 53 GLU B O 1
ATOM 5135 N N . ILE B 1 54 ? 37.393 17.797 93.936 1.00 21.22 54 ILE B N 1
ATOM 5136 C CA . ILE B 1 54 ? 36.831 18.464 95.107 1.00 19.05 54 ILE B CA 1
ATOM 5137 C C . ILE B 1 54 ? 36.241 19.814 94.709 1.00 18.10 54 ILE B C 1
ATOM 5138 O O . ILE B 1 54 ? 35.114 20.156 95.081 1.00 18.75 54 ILE B O 1
ATOM 5143 N N . VAL B 1 55 ? 37.016 20.575 93.946 1.00 18.16 55 VAL B N 1
ATOM 5144 C CA . VAL B 1 55 ? 36.604 21.896 93.497 1.00 16.52 55 VAL B CA 1
ATOM 5145 C C . VAL B 1 55 ? 35.413 21.869 92.535 1.00 16.96 55 VAL B C 1
ATOM 5146 O O . VAL B 1 55 ? 34.509 22.690 92.653 1.00 17.22 55 VAL B O 1
ATOM 5150 N N . GLN B 1 56 ? 35.403 20.941 91.580 1.00 17.34 56 GLN B N 1
ATOM 5151 C CA . GLN B 1 56 ? 34.276 20.879 90.650 1.00 16.93 56 GLN B CA 1
ATOM 5152 C C . GLN B 1 56 ? 32.998 20.535 91.397 1.00 16.59 56 GLN B C 1
ATOM 5153 O O . GLN B 1 56 ? 31.945 21.133 91.158 1.00 17.51 56 GLN B O 1
ATOM 5159 N N . LYS B 1 57 ? 33.090 19.558 92.293 1.00 17.00 57 LYS B N 1
ATOM 5160 C CA . LYS B 1 57 ? 31.937 19.136 93.078 1.00 20.08 57 LYS B CA 1
ATOM 5161 C C . LYS B 1 57 ? 31.411 20.308 93.898 1.00 19.23 57 LYS B C 1
ATOM 5162 O O . LYS B 1 57 ? 30.204 20.529 93.991 1.00 18.92 57 LYS B O 1
ATOM 5168 N N . PHE B 1 58 ? 32.334 21.057 94.489 1.00 18.60 58 PHE B N 1
ATOM 5169 C CA . PHE B 1 58 ? 31.999 22.220 95.306 1.00 19.67 58 PHE B CA 1
ATOM 5170 C C . PHE B 1 58 ? 31.282 23.267 94.449 1.00 19.71 58 PHE B C 1
ATOM 5171 O O . PHE B 1 58 ? 30.216 23.765 94.809 1.00 19.16 58 PHE B O 1
ATOM 5179 N N . GLN B 1 59 ? 31.886 23.596 93.316 1.00 21.05 59 GLN B N 1
ATOM 5180 C CA . GLN B 1 59 ? 31.333 24.588 92.402 1.00 21.85 59 GLN B CA 1
ATOM 5181 C C . GLN B 1 59 ? 29.923 24.255 91.921 1.00 20.14 59 GLN B C 1
ATOM 5182 O O . GLN B 1 59 ? 29.049 25.122 91.857 1.00 17.67 59 GLN B O 1
ATOM 5188 N N . GLU B 1 60 ? 29.713 22.994 91.573 1.00 18.32 60 GLU B N 1
ATOM 5189 C CA . GLU B 1 60 ? 28.422 22.564 91.063 1.00 19.40 60 GLU B CA 1
ATOM 5190 C C . GLU B 1 60 ? 27.412 22.196 92.144 1.00 19.43 60 GLU B C 1
ATOM 5191 O O . GLU B 1 60 ? 26.227 22.073 91.855 1.00 19.52 60 GLU B O 1
ATOM 5197 N N . GLY B 1 61 ? 27.874 22.050 93.387 1.00 18.69 61 GLY B N 1
ATOM 5198 C CA . GLY B 1 61 ? 26.972 21.679 94.463 1.00 17.98 61 GLY B CA 1
ATOM 5199 C C . GLY B 1 61 ? 26.857 22.638 95.636 1.00 19.08 61 GLY B C 1
ATOM 5200 O O . GLY B 1 61 ? 26.336 23.743 95.503 1.00 17.84 61 GLY B O 1
ATOM 5201 N N . ALA B 1 62 ? 27.350 22.207 96.794 1.00 18.51 62 ALA B N 1
ATOM 5202 C CA . ALA B 1 62 ? 27.288 23.003 98.016 1.00 18.48 62 ALA B CA 1
ATOM 5203 C C . ALA B 1 62 ? 27.920 24.397 97.920 1.00 17.77 62 ALA B C 1
ATOM 5204 O O . ALA B 1 62 ? 27.414 25.345 98.519 1.00 17.94 62 ALA B O 1
ATOM 5206 N N . GLY B 1 63 ? 29.019 24.521 97.177 1.00 17.40 63 GLY B N 1
ATOM 5207 C CA . GLY B 1 63 ? 29.683 25.809 97.038 1.00 16.01 63 GLY B CA 1
ATOM 5208 C C . GLY B 1 63 ? 28.827 26.833 96.316 1.00 15.83 63 GLY B C 1
ATOM 5209 O O . GLY B 1 63 ? 28.839 28.023 96.642 1.00 14.27 63 GLY B O 1
ATOM 5210 N N . LYS B 1 64 ? 28.080 26.365 95.324 1.00 16.61 64 LYS B N 1
ATOM 5211 C CA . LYS B 1 64 ? 27.194 27.230 94.559 1.00 15.66 64 LYS B CA 1
ATOM 5212 C C . LYS B 1 64 ? 26.145 27.792 95.520 1.00 16.97 64 LYS B C 1
ATOM 5213 O O . LYS B 1 64 ? 25.823 28.983 95.482 1.00 15.02 64 LYS B O 1
ATOM 5219 N N . ARG B 1 65 ? 25.610 26.923 96.379 1.00 17.64 65 ARG B N 1
ATOM 5220 C CA . ARG B 1 65 ? 24.598 27.340 97.351 1.00 20.10 65 ARG B CA 1
ATOM 5221 C C . ARG B 1 65 ? 25.173 28.323 98.367 1.00 17.54 65 ARG B C 1
ATOM 5222 O O . ARG B 1 65 ? 24.532 29.314 98.712 1.00 17.32 65 ARG B O 1
ATOM 5230 N N . LEU B 1 66 ? 26.380 28.043 98.848 1.00 17.73 66 LEU B N 1
ATOM 5231 C CA . LEU B 1 66 ? 27.031 28.931 99.802 1.00 15.34 66 LEU B CA 1
ATOM 5232 C C . LEU B 1 66 ? 27.270 30.276 99.115 1.00 15.46 66 LEU B C 1
ATOM 5233 O O . LEU B 1 66 ? 27.065 31.334 99.710 1.00 14.50 66 LEU B O 1
ATOM 5238 N N . HIS B 1 67 ? 27.693 30.228 97.853 1.00 14.79 67 HIS B N 1
ATOM 5239 C CA . HIS B 1 67 ? 27.964 31.450 97.092 1.00 16.10 67 HIS B CA 1
ATOM 5240 C C . HIS B 1 67 ? 26.697 32.280 96.901 1.00 15.25 67 HIS B C 1
ATOM 5241 O O . HIS B 1 67 ? 26.727 33.512 96.971 1.00 16.44 67 HIS B O 1
ATOM 5248 N N . GLN B 1 68 ? 25.576 31.607 96.666 1.00 16.86 68 GLN B N 1
ATOM 5249 C CA . GLN B 1 68 ? 24.313 32.317 96.480 1.00 17.75 68 GLN B CA 1
ATOM 5250 C C . GLN B 1 68 ? 23.927 33.049 97.765 1.00 16.53 68 GLN B C 1
ATOM 5251 O O . GLN B 1 68 ? 23.368 34.142 97.718 1.00 16.36 68 GLN B O 1
ATOM 5257 N N . LYS B 1 69 ? 24.240 32.454 98.914 1.00 17.22 69 LYS B N 1
ATOM 5258 C CA . LYS B 1 69 ? 23.952 33.104 100.188 1.00 17.58 69 LYS B CA 1
ATOM 5259 C C . LYS B 1 69 ? 24.886 34.296 100.372 1.00 17.18 69 LYS B C 1
ATOM 5260 O O . LYS B 1 69 ? 24.523 35.287 101.000 1.00 17.10 69 LYS B O 1
ATOM 5266 N N . LEU B 1 70 ? 26.092 34.211 99.813 1.00 16.95 70 LEU B N 1
ATOM 5267 C CA . LEU B 1 70 ? 27.032 35.324 99.922 1.00 16.00 70 LEU B CA 1
ATOM 5268 C C . LEU B 1 70 ? 26.505 36.498 99.093 1.00 16.85 70 LEU B C 1
ATOM 5269 O O . LEU B 1 70 ? 26.559 37.648 99.524 1.00 16.99 70 LEU B O 1
ATOM 5274 N N . LEU B 1 71 ? 25.991 36.206 97.901 1.00 17.68 71 LEU B N 1
ATOM 5275 C CA . LEU B 1 71 ? 25.448 37.262 97.051 1.00 17.48 71 LEU B CA 1
ATOM 5276 C C . LEU B 1 71 ? 24.295 37.941 97.791 1.00 17.89 71 LEU B C 1
ATOM 5277 O O . LEU B 1 71 ? 24.121 39.159 97.718 1.00 18.01 71 LEU B O 1
ATOM 5282 N N . GLU B 1 72 ? 23.511 37.143 98.512 1.00 19.77 72 GLU B N 1
ATOM 5283 C CA . GLU B 1 72 ? 22.385 37.677 99.271 1.00 21.98 72 GLU B CA 1
ATOM 5284 C C . GLU B 1 72 ? 22.879 38.627 100.363 1.00 21.70 72 GLU B C 1
ATOM 5285 O O . GLU B 1 72 ? 22.342 39.723 100.534 1.00 20.81 72 GLU B O 1
ATOM 5291 N N . ARG B 1 73 ? 23.908 38.204 101.093 1.00 21.40 73 ARG B N 1
ATOM 5292 C CA . ARG B 1 73 ? 24.476 39.018 102.164 1.00 20.29 73 ARG B CA 1
ATOM 5293 C C . ARG B 1 73 ? 24.976 40.348 101.611 1.00 20.77 73 ARG B C 1
ATOM 5294 O O . ARG B 1 73 ? 24.770 41.405 102.214 1.00 21.02 73 ARG B O 1
ATOM 5302 N N . ALA B 1 74 ? 25.632 40.293 100.457 1.00 17.67 74 ALA B N 1
ATOM 5303 C CA . ALA B 1 74 ? 26.172 41.495 99.840 1.00 20.00 74 ALA B CA 1
ATOM 5304 C C . ALA B 1 74 ? 25.084 42.468 99.410 1.00 19.98 74 ALA B C 1
ATOM 5305 O O . ALA B 1 74 ? 25.324 43.670 99.322 1.00 20.05 74 ALA B O 1
ATOM 5307 N N . ARG B 1 75 ? 23.890 41.948 99.133 1.00 21.77 75 ARG B N 1
ATOM 5308 C CA . ARG B 1 75 ? 22.772 42.795 98.724 1.00 22.67 75 ARG B CA 1
ATOM 5309 C C . ARG B 1 75 ? 22.459 43.823 99.801 1.00 22.16 75 ARG B C 1
ATOM 5310 O O . ARG B 1 75 ? 22.113 44.963 99.501 1.00 20.66 75 ARG B O 1
ATOM 5318 N N . GLY B 1 76 ? 22.580 43.415 101.058 1.00 20.77 76 GLY B N 1
ATOM 5319 C CA . GLY B 1 76 ? 22.293 44.335 102.144 1.00 24.46 76 GLY B CA 1
ATOM 5320 C C . GLY B 1 76 ? 23.506 44.999 102.777 1.00 24.99 76 GLY B C 1
ATOM 5321 O O . GLY B 1 76 ? 23.403 45.517 103.888 1.00 25.21 76 GLY B O 1
ATOM 5322 N N . LYS B 1 77 ? 24.646 45.009 102.085 1.00 22.93 77 LYS B N 1
ATOM 5323 C CA . LYS B 1 77 ? 25.849 45.615 102.658 1.00 23.35 77 LYS B CA 1
ATOM 5324 C C . LYS B 1 77 ? 26.780 46.329 101.682 1.00 20.57 77 LYS B C 1
ATOM 5325 O O . LYS B 1 77 ? 27.092 45.815 100.612 1.00 20.67 77 LYS B O 1
ATOM 5331 N N . ARG B 1 78 ? 27.234 47.515 102.069 1.00 18.66 78 ARG B N 1
ATOM 5332 C CA . ARG B 1 78 ? 28.167 48.267 101.243 1.00 17.32 78 ARG B CA 1
ATOM 5333 C C . ARG B 1 78 ? 29.523 47.551 101.280 1.00 15.84 78 ARG B C 1
ATOM 5334 O O . ARG B 1 78 ? 30.364 47.752 100.411 1.00 17.27 78 ARG B O 1
ATOM 5342 N N . ASN B 1 79 ? 29.728 46.718 102.300 1.00 14.44 79 ASN B N 1
ATOM 5343 C CA . ASN B 1 79 ? 30.946 45.912 102.409 1.00 13.35 79 ASN B CA 1
ATOM 5344 C C . ASN B 1 79 ? 30.595 44.628 103.146 1.00 14.05 79 ASN B C 1
ATOM 5345 O O . ASN B 1 79 ? 30.565 44.602 104.378 1.00 13.97 79 ASN B O 1
ATOM 5350 N N . TRP B 1 80 ? 30.337 43.572 102.374 1.00 12.23 80 TRP B N 1
ATOM 5351 C CA . TRP B 1 80 ? 29.942 42.266 102.898 1.00 11.51 80 TRP B CA 1
ATOM 5352 C C . TRP B 1 80 ? 30.995 41.565 103.728 1.00 12.85 80 TRP B C 1
ATOM 5353 O O . TRP B 1 80 ? 30.684 40.636 104.477 1.00 12.65 80 TRP B O 1
ATOM 5364 N N . LEU B 1 81 ? 32.234 42.024 103.602 1.00 11.69 81 LEU B N 1
ATOM 5365 C CA . LEU B 1 81 ? 33.364 41.407 104.285 1.00 12.82 81 LEU B CA 1
ATOM 5366 C C . LEU B 1 81 ? 33.855 42.054 105.580 1.00 14.43 81 LEU B C 1
ATOM 5367 O O . LEU B 1 81 ? 34.342 41.364 106.469 1.00 13.96 81 LEU B O 1
ATOM 5372 N N . GLU B 1 82 ? 33.743 43.375 105.658 1.00 15.59 82 GLU B N 1
ATOM 5373 C CA . GLU B 1 82 ? 34.230 44.161 106.790 1.00 18.26 82 GLU B CA 1
ATOM 5374 C C . GLU B 1 82 ? 34.144 43.552 108.192 1.00 17.97 82 GLU B C 1
ATOM 5375 O O . GLU B 1 82 ? 35.165 43.398 108.876 1.00 16.18 82 GLU B O 1
ATOM 5381 N N . GLU B 1 83 ? 32.933 43.223 108.626 1.00 17.05 83 GLU B N 1
ATOM 5382 C CA . GLU B 1 83 ? 32.732 42.659 109.957 1.00 17.49 83 GLU B CA 1
ATOM 5383 C C . GLU B 1 83 ? 33.385 41.291 110.125 1.00 16.01 83 GLU B C 1
ATOM 5384 O O . GLU B 1 83 ? 34.064 41.039 111.119 1.00 15.06 83 GLU B O 1
ATOM 5390 N N . TRP B 1 84 ? 33.172 40.411 109.155 1.00 14.09 84 TRP B N 1
ATOM 5391 C CA . TRP B 1 84 ? 33.754 39.076 109.194 1.00 15.09 84 TRP B CA 1
ATOM 5392 C C . TRP B 1 84 ? 35.281 39.147 109.296 1.00 12.64 84 TRP B C 1
ATOM 5393 O O . TRP B 1 84 ? 35.893 38.434 110.087 1.00 13.54 84 TRP B O 1
ATOM 5404 N N . TRP B 1 85 ? 35.885 39.997 108.472 1.00 11.76 85 TRP B N 1
ATOM 5405 C CA . TRP B 1 85 ? 37.340 40.158 108.448 1.00 13.38 85 TRP B CA 1
ATOM 5406 C C . TRP B 1 85 ? 37.863 40.648 109.796 1.00 13.43 85 TRP B C 1
ATOM 5407 O O . TRP B 1 85 ? 38.798 40.075 110.355 1.00 13.96 85 TRP B O 1
ATOM 5418 N N . LEU B 1 86 ? 37.256 41.706 110.322 1.00 11.86 86 LEU B N 1
ATOM 5419 C CA . LEU B 1 86 ? 37.677 42.234 111.608 1.00 14.59 86 LEU B CA 1
ATOM 5420 C C . LEU B 1 86 ? 37.667 41.121 112.655 1.00 14.19 86 LEU B C 1
ATOM 5421 O O . LEU B 1 86 ? 38.640 40.945 113.401 1.00 14.36 86 LEU B O 1
ATOM 5426 N N . ASN B 1 87 ? 36.577 40.362 112.701 1.00 12.61 87 ASN B N 1
ATOM 5427 C CA . ASN B 1 87 ? 36.446 39.278 113.676 1.00 14.10 87 ASN B CA 1
ATOM 5428 C C . ASN B 1 87 ? 37.353 38.074 113.444 1.00 13.44 87 ASN B C 1
ATOM 5429 O O . ASN B 1 87 ? 38.130 37.698 114.315 1.00 14.47 87 ASN B O 1
ATOM 5434 N N . VAL B 1 88 ? 37.255 37.467 112.270 1.00 14.47 88 VAL B N 1
ATOM 5435 C CA . VAL B 1 88 ? 38.033 36.275 111.979 1.00 16.02 88 VAL B CA 1
ATOM 5436 C C . VAL B 1 88 ? 39.533 36.487 111.846 1.00 15.56 88 VAL B C 1
ATOM 5437 O O . VAL B 1 88 ? 40.313 35.662 112.312 1.00 13.59 88 VAL B O 1
ATOM 5441 N N . ALA B 1 89 ? 39.943 37.594 111.235 1.00 14.21 89 ALA B N 1
ATOM 5442 C CA . ALA B 1 89 ? 41.363 37.862 111.068 1.00 13.92 89 ALA B CA 1
ATOM 5443 C C . ALA B 1 89 ? 42.026 38.473 112.301 1.00 13.75 89 ALA B C 1
ATOM 5444 O O . ALA B 1 89 ? 43.246 38.370 112.463 1.00 13.77 89 ALA B O 1
ATOM 5446 N N . TYR B 1 90 ? 41.236 39.098 113.171 1.00 10.68 90 TYR B N 1
ATOM 5447 C CA . TYR B 1 90 ? 41.806 39.760 114.342 1.00 11.38 90 TYR B CA 1
ATOM 5448 C C . TYR B 1 90 ? 41.176 39.554 115.718 1.00 12.02 90 TYR B C 1
ATOM 5449 O O . TYR B 1 90 ? 41.797 38.973 116.612 1.00 13.40 90 TYR B O 1
ATOM 5458 N N . LEU B 1 91 ? 39.957 40.063 115.890 1.00 12.60 91 LEU B N 1
ATOM 5459 C CA . LEU B 1 91 ? 39.289 40.030 117.188 1.00 11.65 91 LEU B CA 1
ATOM 5460 C C . LEU B 1 91 ? 39.023 38.675 117.833 1.00 12.75 91 LEU B C 1
ATOM 5461 O O . LEU B 1 91 ? 38.995 38.580 119.058 1.00 12.67 91 LEU B O 1
ATOM 5466 N N . ASP B 1 92 ? 38.836 37.632 117.030 1.00 14.39 92 ASP B N 1
ATOM 5467 C CA . ASP B 1 92 ? 38.588 36.292 117.571 1.00 15.12 92 ASP B CA 1
ATOM 5468 C C . ASP B 1 92 ? 39.873 35.539 117.907 1.00 16.07 92 ASP B C 1
ATOM 5469 O O . ASP B 1 92 ? 39.865 34.618 118.726 1.00 17.39 92 ASP B O 1
ATOM 5474 N N . VAL B 1 93 ? 40.967 35.914 117.248 1.00 15.84 93 VAL B N 1
ATOM 5475 C CA . VAL B 1 93 ? 42.261 35.269 117.454 1.00 15.77 93 VAL B CA 1
ATOM 5476 C C . VAL B 1 93 ? 42.674 35.419 118.920 1.00 15.56 93 VAL B C 1
ATOM 5477 O O . VAL B 1 93 ? 42.602 36.505 119.492 1.00 13.70 93 VAL B O 1
ATOM 5481 N N . ARG B 1 94 ? 43.101 34.318 119.524 1.00 15.89 94 ARG B N 1
ATOM 5482 C CA . ARG B 1 94 ? 43.451 34.315 120.939 1.00 16.72 94 ARG B CA 1
ATOM 5483 C C . ARG B 1 94 ? 44.922 34.517 121.295 1.00 16.95 94 ARG B C 1
ATOM 5484 O O . ARG B 1 94 ? 45.234 34.869 122.432 1.00 16.82 94 ARG B O 1
ATOM 5492 N N . ILE B 1 95 ? 45.825 34.299 120.344 1.00 17.32 95 ILE B N 1
ATOM 5493 C CA . ILE B 1 95 ? 47.246 34.454 120.633 1.00 18.70 95 ILE B CA 1
ATOM 5494 C C . ILE B 1 95 ? 47.570 35.889 121.024 1.00 18.03 95 ILE B C 1
ATOM 5495 O O . ILE B 1 95 ? 46.820 36.812 120.708 1.00 17.79 95 ILE B O 1
ATOM 5500 N N . PRO B 1 96 ? 48.690 36.093 121.733 1.00 16.58 96 PRO B N 1
ATOM 5501 C CA . PRO B 1 96 ? 49.054 37.456 122.139 1.00 16.46 96 PRO B CA 1
ATOM 5502 C C . PRO B 1 96 ? 49.167 38.336 120.891 1.00 16.46 96 PRO B C 1
ATOM 5503 O O . PRO B 1 96 ? 50.037 38.123 120.047 1.00 16.70 96 PRO B O 1
ATOM 5507 N N . SER B 1 97 ? 48.284 39.322 120.774 1.00 14.55 97 SER B N 1
ATOM 5508 C CA . SER B 1 97 ? 48.288 40.197 119.609 1.00 12.96 97 SER B CA 1
ATOM 5509 C C . SER B 1 97 ? 49.380 41.271 119.584 1.00 13.35 97 SER B C 1
ATOM 5510 O O . SER B 1 97 ? 49.811 41.692 118.512 1.00 13.83 97 SER B O 1
ATOM 5513 N N . GLN B 1 98 ? 49.827 41.718 120.753 1.00 12.13 98 GLN B N 1
ATOM 5514 C CA . GLN B 1 98 ? 50.837 42.770 120.810 1.00 12.63 98 GLN B CA 1
ATOM 5515 C C . GLN B 1 98 ? 52.092 42.423 120.018 1.00 13.53 98 GLN B C 1
ATOM 5516 O O . GLN B 1 98 ? 52.550 43.205 119.180 1.00 13.75 98 GLN B O 1
ATOM 5522 N N . LEU B 1 99 ? 52.650 41.250 120.281 1.00 13.84 99 LEU B N 1
ATOM 5523 C CA . LEU B 1 99 ? 53.851 40.836 119.567 1.00 14.16 99 LEU B CA 1
ATOM 5524 C C . LEU B 1 99 ? 53.567 40.211 118.206 1.00 13.55 99 LEU B C 1
ATOM 5525 O O . LEU B 1 99 ? 54.205 40.550 117.209 1.00 12.65 99 LEU B O 1
ATOM 5530 N N . ASN B 1 100 ? 52.592 39.312 118.171 1.00 12.67 100 ASN B N 1
ATOM 5531 C CA . ASN B 1 100 ? 52.288 38.560 116.958 1.00 12.45 100 ASN B CA 1
ATOM 5532 C C . ASN B 1 100 ? 51.394 39.164 115.889 1.00 13.36 100 ASN B C 1
ATOM 5533 O O . ASN B 1 100 ? 51.343 38.640 114.775 1.00 13.06 100 ASN B O 1
ATOM 5538 N N . VAL B 1 101 ? 50.700 40.253 116.197 1.00 11.21 101 VAL B N 1
ATOM 5539 C CA . VAL B 1 101 ? 49.801 40.830 115.203 1.00 11.11 101 VAL B CA 1
ATOM 5540 C C . VAL B 1 101 ? 50.032 42.312 114.927 1.00 10.45 101 VAL B C 1
ATOM 5541 O O . VAL B 1 101 ? 49.958 42.741 113.776 1.00 11.77 101 VAL B O 1
ATOM 5545 N N . ASN B 1 102 ? 50.304 43.090 115.971 1.00 10.00 102 ASN B N 1
ATOM 5546 C CA . ASN B 1 102 ? 50.560 44.525 115.807 1.00 11.87 102 ASN B CA 1
ATOM 5547 C C . ASN B 1 102 ? 51.672 44.760 114.800 1.00 13.04 102 ASN B C 1
ATOM 5548 O O . ASN B 1 102 ? 52.586 43.942 114.680 1.00 13.29 102 ASN B O 1
ATOM 5553 N N . PHE B 1 103 ? 51.599 45.875 114.080 1.00 12.66 103 PHE B N 1
ATOM 5554 C CA . PHE B 1 103 ? 52.659 46.211 113.150 1.00 11.97 103 PHE B CA 1
ATOM 5555 C C . PHE B 1 103 ? 53.398 47.406 113.737 1.00 14.37 103 PHE B C 1
ATOM 5556 O O . PHE B 1 103 ? 52.827 48.181 114.523 1.00 12.78 103 PHE B O 1
ATOM 5564 N N . VAL B 1 104 ? 54.678 47.530 113.406 1.00 12.52 104 VAL B N 1
ATOM 5565 C CA . VAL B 1 104 ? 55.463 48.636 113.928 1.00 13.46 104 VAL B CA 1
ATOM 5566 C C . VAL B 1 104 ? 56.170 49.378 112.818 1.00 16.14 104 VAL B C 1
ATOM 5567 O O . VAL B 1 104 ? 56.377 48.844 111.718 1.00 14.51 104 VAL B O 1
ATOM 5571 N N . GLY B 1 105 ? 56.540 50.617 113.119 1.00 14.82 105 GLY B N 1
ATOM 5572 C CA . GLY B 1 105 ? 57.233 51.428 112.147 1.00 16.70 105 GLY B CA 1
ATOM 5573 C C . GLY B 1 105 ? 58.159 52.437 112.794 1.00 16.00 105 GLY B C 1
ATOM 5574 O O . GLY B 1 105 ? 57.732 53.221 113.639 1.00 14.97 105 GLY B O 1
ATOM 5575 N N . PRO B 1 106 ? 59.449 52.417 112.437 1.00 16.10 106 PRO B N 1
ATOM 5576 C CA . PRO B 1 106 ? 60.413 53.363 113.000 1.00 15.27 106 PRO B CA 1
ATOM 5577 C C . PRO B 1 106 ? 60.142 54.737 112.393 1.00 15.63 106 PRO B C 1
ATOM 5578 O O . PRO B 1 106 ? 59.805 54.838 111.210 1.00 16.05 106 PRO B O 1
ATOM 5582 N N . CYS B 1 107 ? 60.269 55.790 113.193 1.00 15.49 107 CYS B N 1
ATOM 5583 C CA . CYS B 1 107 ? 60.086 57.145 112.678 1.00 16.88 107 CYS B CA 1
ATOM 5584 C C . CYS B 1 107 ? 61.457 57.420 112.044 1.00 17.38 107 CYS B C 1
ATOM 5585 O O . CYS B 1 107 ? 62.479 57.400 112.727 1.00 17.87 107 CYS B O 1
ATOM 5588 N N . PRO B 1 108 ? 61.491 57.669 110.724 1.00 19.46 108 PRO B N 1
ATOM 5589 C CA . PRO B 1 108 ? 62.705 57.927 109.933 1.00 18.23 108 PRO B CA 1
ATOM 5590 C C . PRO B 1 108 ? 63.460 59.239 110.129 1.00 19.05 108 PRO B C 1
ATOM 5591 O O . PRO B 1 108 ? 64.106 59.726 109.200 1.00 20.44 108 PRO B O 1
ATOM 5595 N N . HIS B 1 109 ? 63.415 59.794 111.331 1.00 17.29 109 HIS B N 1
ATOM 5596 C CA . HIS B 1 109 ? 64.075 61.067 111.584 1.00 17.12 109 HIS B CA 1
ATOM 5597 C C . HIS B 1 109 ? 65.585 60.968 111.825 1.00 17.20 109 HIS B C 1
ATOM 5598 O O . HIS B 1 109 ? 66.312 61.949 111.652 1.00 18.20 109 HIS B O 1
ATOM 5605 N N . PHE B 1 110 ? 66.062 59.789 112.206 1.00 17.81 110 PHE B N 1
ATOM 5606 C CA . PHE B 1 110 ? 67.488 59.617 112.460 1.00 19.75 110 PHE B CA 1
ATOM 5607 C C . PHE B 1 110 ? 68.259 59.543 111.145 1.00 20.97 110 PHE B C 1
ATOM 5608 O O . PHE B 1 110 ? 69.487 59.485 111.131 1.00 22.67 110 PHE B O 1
ATOM 5616 N N . GLU B 1 111 ? 67.523 59.559 110.041 1.00 20.51 111 GLU B N 1
ATOM 5617 C CA . GLU B 1 111 ? 68.117 59.523 108.715 1.00 23.74 111 GLU B CA 1
ATOM 5618 C C . GLU B 1 111 ? 68.603 60.937 108.374 1.00 23.81 111 GLU B C 1
ATOM 5619 O O . GLU B 1 111 ? 69.393 61.130 107.448 1.00 24.19 111 GLU B O 1
ATOM 5625 N N . HIS B 1 112 ? 68.118 61.930 109.115 1.00 20.66 112 HIS B N 1
ATOM 5626 C CA . HIS B 1 112 ? 68.537 63.297 108.859 1.00 19.99 112 HIS B CA 1
ATOM 5627 C C . HIS B 1 112 ? 68.831 64.151 110.091 1.00 19.28 112 HIS B C 1
ATOM 5628 O O . HIS B 1 112 ? 69.889 64.012 110.697 1.00 18.90 112 HIS B O 1
ATOM 5635 N N . TYR B 1 113 ? 67.896 65.020 110.463 1.00 18.03 113 TYR B N 1
ATOM 5636 C CA . TYR B 1 113 ? 68.080 65.933 111.587 1.00 19.18 113 TYR B CA 1
ATOM 5637 C C . TYR B 1 113 ? 68.142 65.382 113.005 1.00 19.91 113 TYR B C 1
ATOM 5638 O O . TYR B 1 113 ? 68.672 66.046 113.891 1.00 19.40 113 TYR B O 1
ATOM 5647 N N . TRP B 1 114 ? 67.608 64.189 113.239 1.00 18.36 114 TRP B N 1
ATOM 5648 C CA . TRP B 1 114 ? 67.622 63.635 114.588 1.00 17.80 114 TRP B CA 1
ATOM 5649 C C . TRP B 1 114 ? 68.347 62.303 114.713 1.00 18.35 114 TRP B C 1
ATOM 5650 O O . TRP B 1 114 ? 67.728 61.279 115.011 1.00 18.04 114 TRP B O 1
ATOM 5661 N N . PRO B 1 115 ? 69.668 62.289 114.488 1.00 17.77 115 PRO B N 1
ATOM 5662 C CA . PRO B 1 115 ? 70.353 61.000 114.619 1.00 18.82 115 PRO B CA 1
ATOM 5663 C C . PRO B 1 115 ? 70.298 60.557 116.077 1.00 18.40 115 PRO B C 1
ATOM 5664 O O . PRO B 1 115 ? 70.021 61.368 116.959 1.00 18.08 115 PRO B O 1
ATOM 5668 N N . ALA B 1 116 ? 70.545 59.276 116.329 1.00 17.17 116 ALA B N 1
ATOM 5669 C CA . ALA B 1 116 ? 70.535 58.763 117.692 1.00 19.34 116 ALA B CA 1
ATOM 5670 C C . ALA B 1 116 ? 71.514 59.566 118.549 1.00 21.52 116 ALA B C 1
ATOM 5671 O O . ALA B 1 116 ? 72.663 59.794 118.159 1.00 20.89 116 ALA B O 1
ATOM 5673 N N . ARG B 1 117 ? 71.050 59.998 119.713 1.00 21.23 117 ARG B N 1
ATOM 5674 C CA . ARG B 1 117 ? 71.884 60.770 120.623 1.00 24.42 117 ARG B CA 1
ATOM 5675 C C . ARG B 1 117 ? 71.278 60.775 122.016 1.00 24.58 117 ARG B C 1
ATOM 5676 O O . ARG B 1 117 ? 70.105 61.111 122.194 1.00 22.40 117 ARG B O 1
ATOM 5684 N N . GLU B 1 118 ? 72.080 60.401 123.004 1.00 26.37 118 GLU B N 1
ATOM 5685 C CA . GLU B 1 118 ? 71.612 60.374 124.384 1.00 28.10 118 GLU B CA 1
ATOM 5686 C C . GLU B 1 118 ? 71.288 61.789 124.864 1.00 26.45 118 GLU B C 1
ATOM 5687 O O . GLU B 1 118 ? 71.872 62.766 124.391 1.00 25.52 118 GLU B O 1
ATOM 5693 N N . GLY B 1 119 ? 70.341 61.888 125.793 1.00 24.87 119 GLY B N 1
ATOM 5694 C CA . GLY B 1 119 ? 69.956 63.179 126.338 1.00 23.35 119 GLY B CA 1
ATOM 5695 C C . GLY B 1 119 ? 68.957 63.981 125.522 1.00 22.71 119 GLY B C 1
ATOM 5696 O O . GLY B 1 119 ? 68.581 65.079 125.926 1.00 22.85 119 GLY B O 1
ATOM 5697 N N . THR B 1 120 ? 68.508 63.440 124.391 1.00 20.76 120 THR B N 1
ATOM 5698 C CA . THR B 1 120 ? 67.566 64.149 123.523 1.00 18.57 120 THR B CA 1
ATOM 5699 C C . THR B 1 120 ? 66.130 63.632 123.568 1.00 19.08 120 THR B C 1
ATOM 5700 O O . THR B 1 120 ? 65.259 64.163 122.882 1.00 17.74 120 THR B O 1
ATOM 5704 N N . GLN B 1 121 ? 65.882 62.604 124.372 1.00 18.59 121 GLN B N 1
ATOM 5705 C CA . GLN B 1 121 ? 64.553 62.010 124.466 1.00 18.99 121 GLN B CA 1
ATOM 5706 C C . GLN B 1 121 ? 63.401 62.979 124.742 1.00 18.45 121 GLN B C 1
ATOM 5707 O O . GLN B 1 121 ? 62.427 63.017 123.997 1.00 17.97 121 GLN B O 1
ATOM 5713 N N . LEU B 1 122 ? 63.513 63.759 125.809 1.00 17.89 122 LEU B N 1
ATOM 5714 C CA . LEU B 1 122 ? 62.450 64.685 126.184 1.00 18.55 122 LEU B CA 1
ATOM 5715 C C . LEU B 1 122 ? 62.258 65.872 125.241 1.00 18.95 122 LEU B C 1
ATOM 5716 O O . LEU B 1 122 ? 61.123 66.216 124.908 1.00 16.58 122 LEU B O 1
ATOM 5721 N N . GLU B 1 123 ? 63.352 66.501 124.815 1.00 19.84 123 GLU B N 1
ATOM 5722 C CA . GLU B 1 123 ? 63.254 67.642 123.904 1.00 20.27 123 GLU B CA 1
ATOM 5723 C C . GLU B 1 123 ? 62.610 67.239 122.587 1.00 18.87 123 GLU B C 1
ATOM 5724 O O . GLU B 1 123 ? 61.669 67.882 122.133 1.00 18.52 123 GLU B O 1
ATOM 5730 N N . ARG B 1 124 ? 63.136 66.191 121.959 1.00 16.82 124 ARG B N 1
ATOM 5731 C CA . ARG B 1 124 ? 62.575 65.730 120.694 1.00 16.68 124 ARG B CA 1
ATOM 5732 C C . ARG B 1 124 ? 61.154 65.236 120.933 1.00 15.07 124 ARG B C 1
ATOM 5733 O O . ARG B 1 124 ? 60.271 65.427 120.105 1.00 15.85 124 ARG B O 1
ATOM 5741 N N . GLY B 1 125 ? 60.944 64.593 122.075 1.00 14.90 125 GLY B N 1
ATOM 5742 C CA . GLY B 1 125 ? 59.623 64.090 122.393 1.00 16.45 125 GLY B CA 1
ATOM 5743 C C . GLY B 1 125 ? 58.570 65.184 122.406 1.00 16.24 125 GLY B C 1
ATOM 5744 O O . GLY B 1 125 ? 57.442 64.972 121.958 1.00 15.75 125 GLY B O 1
ATOM 5745 N N . SER B 1 126 ? 58.933 66.361 122.909 1.00 15.76 126 SER B N 1
ATOM 5746 C CA . SER B 1 126 ? 57.983 67.471 122.976 1.00 15.66 126 SER B CA 1
ATOM 5747 C C . SER B 1 126 ? 57.554 67.886 121.573 1.00 16.70 126 SER B C 1
ATOM 5748 O O . SER B 1 126 ? 56.398 68.254 121.349 1.00 18.47 126 SER B O 1
ATOM 5767 N N . LEU B 1 129 ? 55.284 65.007 119.893 1.00 14.47 129 LEU B N 1
ATOM 5768 C CA . LEU B 1 129 ? 53.905 65.105 120.360 1.00 14.71 129 LEU B CA 1
ATOM 5769 C C . LEU B 1 129 ? 53.200 66.255 119.640 1.00 14.60 129 LEU B C 1
ATOM 5770 O O . LEU B 1 129 ? 52.064 66.121 119.185 1.00 15.59 129 LEU B O 1
ATOM 5775 N N . TRP B 1 130 ? 53.888 67.386 119.542 1.00 14.06 130 TRP B N 1
ATOM 5776 C CA . TRP B 1 130 ? 53.350 68.572 118.889 1.00 14.74 130 TRP B CA 1
ATOM 5777 C C . TRP B 1 130 ? 52.976 68.315 117.423 1.00 14.82 130 TRP B C 1
ATOM 5778 O O . TRP B 1 130 ? 51.897 68.707 116.977 1.00 15.32 130 TRP B O 1
ATOM 5789 N N . HIS B 1 131 ? 53.849 67.646 116.672 1.00 14.49 131 HIS B N 1
ATOM 5790 C CA . HIS B 1 131 ? 53.553 67.366 115.271 1.00 14.44 131 HIS B CA 1
ATOM 5791 C C . HIS B 1 131 ? 52.414 66.358 115.139 1.00 13.65 131 HIS B C 1
ATOM 5792 O O . HIS B 1 131 ? 51.537 66.500 114.286 1.00 14.50 131 HIS B O 1
ATOM 5799 N N . ASN B 1 132 ? 52.426 65.342 115.989 1.00 13.91 132 ASN B N 1
ATOM 5800 C CA . ASN B 1 132 ? 51.380 64.325 115.962 1.00 13.98 132 ASN B CA 1
ATOM 5801 C C . ASN B 1 132 ? 50.025 64.955 116.282 1.00 14.05 132 ASN B C 1
ATOM 5802 O O . ASN B 1 132 ? 49.023 64.658 115.634 1.00 14.67 132 ASN B O 1
ATOM 5807 N N . LEU B 1 133 ? 50.003 65.831 117.283 1.00 13.81 133 LEU B N 1
ATOM 5808 C CA . LEU B 1 133 ? 48.766 66.495 117.675 1.00 14.09 133 LEU B CA 1
ATOM 5809 C C . LEU B 1 133 ? 48.261 67.444 116.595 1.00 15.19 133 LEU B C 1
ATOM 5810 O O . LEU B 1 133 ? 47.051 67.637 116.442 1.00 16.62 133 LEU B O 1
ATOM 5815 N N . ASN B 1 134 ? 49.175 68.043 115.840 1.00 14.33 134 ASN B N 1
ATOM 5816 C CA . ASN B 1 134 ? 48.745 68.927 114.767 1.00 15.82 134 ASN B CA 1
ATOM 5817 C C . ASN B 1 134 ? 48.048 68.079 113.707 1.00 16.11 134 ASN B C 1
ATOM 5818 O O . ASN B 1 134 ? 47.077 68.522 113.094 1.00 14.16 134 ASN B O 1
ATOM 5823 N N . TYR B 1 135 ? 48.529 66.854 113.503 1.00 12.93 135 TYR B N 1
ATOM 5824 C CA . TYR B 1 135 ? 47.897 65.973 112.522 1.00 14.88 135 TYR B CA 1
ATOM 5825 C C . TYR B 1 135 ? 46.474 65.675 112.993 1.00 14.34 135 TYR B C 1
ATOM 5826 O O . TYR B 1 135 ? 45.548 65.627 112.187 1.00 14.87 135 TYR B O 1
ATOM 5835 N N . TRP B 1 136 ? 46.308 65.465 114.299 1.00 14.83 136 TRP B N 1
ATOM 5836 C CA . TRP B 1 136 ? 44.982 65.207 114.858 1.00 15.61 136 TRP B CA 1
ATOM 5837 C C . TRP B 1 136 ? 44.063 66.397 114.567 1.00 15.05 136 TRP B C 1
ATOM 5838 O O . TRP B 1 136 ? 42.923 66.215 114.152 1.00 15.94 136 TRP B O 1
ATOM 5849 N N . GLN B 1 137 ? 44.559 67.613 114.780 1.00 17.14 137 GLN B N 1
ATOM 5850 C CA . GLN B 1 137 ? 43.751 68.806 114.520 1.00 19.22 137 GLN B CA 1
ATOM 5851 C C . GLN B 1 137 ? 43.320 68.862 113.060 1.00 19.01 137 GLN B C 1
ATOM 5852 O O . GLN B 1 137 ? 42.183 69.228 112.753 1.00 19.52 137 GLN B O 1
ATOM 5858 N N . LEU B 1 138 ? 44.231 68.517 112.156 1.00 18.31 138 LEU B N 1
ATOM 5859 C CA . LEU B 1 138 ? 43.909 68.531 110.736 1.00 19.84 138 LEU B CA 1
ATOM 5860 C C . LEU B 1 138 ? 42.779 67.558 110.447 1.00 19.14 138 LEU B C 1
ATOM 5861 O O . LEU B 1 138 ? 41.861 67.866 109.685 1.00 19.68 138 LEU B O 1
ATOM 5866 N N . LEU B 1 139 ? 42.852 66.378 111.057 1.00 19.74 139 LEU B N 1
ATOM 5867 C CA . LEU B 1 139 ? 41.829 65.353 110.865 1.00 19.90 139 LEU B CA 1
ATOM 5868 C C . LEU B 1 139 ? 40.485 65.790 111.423 1.00 19.26 139 LEU B C 1
ATOM 5869 O O . LEU B 1 139 ? 39.449 65.611 110.782 1.00 18.43 139 LEU B O 1
ATOM 5874 N N . ARG B 1 140 ? 40.492 66.348 112.629 1.00 19.58 140 ARG B N 1
ATOM 5875 C CA . ARG B 1 140 ? 39.240 66.786 113.231 1.00 22.26 140 ARG B CA 1
ATOM 5876 C C . ARG B 1 140 ? 38.587 67.891 112.408 1.00 21.66 140 ARG B C 1
ATOM 5877 O O . ARG B 1 140 ? 37.364 68.031 112.398 1.00 22.19 140 ARG B O 1
ATOM 5885 N N . ARG B 1 141 ? 39.405 68.670 111.711 1.00 21.28 141 ARG B N 1
ATOM 5886 C CA . ARG B 1 141 ? 38.886 69.750 110.885 1.00 22.74 141 ARG B CA 1
ATOM 5887 C C . ARG B 1 141 ? 38.657 69.259 109.466 1.00 21.84 141 ARG B C 1
ATOM 5888 O O . ARG B 1 141 ? 38.202 70.011 108.612 1.00 21.52 141 ARG B O 1
ATOM 5896 N N . GLU B 1 142 ? 38.972 67.989 109.227 1.00 21.37 142 GLU B N 1
ATOM 5897 C CA . GLU B 1 142 ? 38.823 67.380 107.909 1.00 21.32 142 GLU B CA 1
ATOM 5898 C C . GLU B 1 142 ? 39.613 68.130 106.844 1.00 22.43 142 GLU B C 1
ATOM 5899 O O . GLU B 1 142 ? 39.159 68.289 105.707 1.00 21.48 142 GLU B O 1
ATOM 5905 N N . LYS B 1 143 ? 40.801 68.587 107.222 1.00 22.84 143 LYS B N 1
ATOM 5906 C CA . LYS B 1 143 ? 41.669 69.307 106.305 1.00 23.09 143 LYS B CA 1
ATOM 5907 C C . LYS B 1 143 ? 42.705 68.370 105.696 1.00 23.52 143 LYS B C 1
ATOM 5908 O O . LYS B 1 143 ? 43.585 68.798 104.951 1.00 22.54 143 LYS B O 1
ATOM 5914 N N . LEU B 1 144 ? 42.601 67.087 106.028 1.00 23.43 144 LEU B N 1
ATOM 5915 C CA . LEU B 1 144 ? 43.516 66.088 105.490 1.00 24.21 144 LEU B CA 1
ATOM 5916 C C . LEU B 1 144 ? 43.024 65.791 104.071 1.00 21.87 144 LEU B C 1
ATOM 5917 O O . LEU B 1 144 ? 41.864 65.424 103.876 1.00 20.72 144 LEU B O 1
ATOM 5922 N N . PRO B 1 145 ? 43.898 65.948 103.065 1.00 21.54 145 PRO B N 1
ATOM 5923 C CA . PRO B 1 145 ? 43.521 65.694 101.670 1.00 21.47 145 PRO B CA 1
ATOM 5924 C C . PRO B 1 145 ? 42.963 64.293 101.435 1.00 20.82 145 PRO B C 1
ATOM 5925 O O . PRO B 1 145 ? 43.427 63.320 102.033 1.00 19.36 145 PRO B O 1
ATOM 5929 N N . VAL B 1 146 ? 41.965 64.200 100.563 1.00 19.83 146 VAL B N 1
ATOM 5930 C CA . VAL B 1 146 ? 41.361 62.916 100.227 1.00 17.87 146 VAL B CA 1
ATOM 5931 C C . VAL B 1 146 ? 42.321 62.160 99.315 1.00 18.96 146 VAL B C 1
ATOM 5932 O O . VAL B 1 146 ? 42.823 62.717 98.339 1.00 16.87 146 VAL B O 1
ATOM 5936 N N . HIS B 1 147 ? 42.581 60.896 99.636 1.00 19.71 147 HIS B N 1
ATOM 5937 C CA . HIS B 1 147 ? 43.467 60.069 98.819 1.00 18.60 147 HIS B CA 1
ATOM 5938 C C . HIS B 1 147 ? 42.751 59.718 97.521 1.00 19.37 147 HIS B C 1
ATOM 5939 O O . HIS B 1 147 ? 41.561 59.398 97.527 1.00 17.86 147 HIS B O 1
ATOM 5946 N N . LYS B 1 148 ? 43.475 59.775 96.409 1.00 20.75 148 LYS B N 1
ATOM 5947 C CA . LYS B 1 148 ? 42.884 59.464 95.115 1.00 22.63 148 LYS B CA 1
ATOM 5948 C C . LYS B 1 148 ? 43.805 58.635 94.233 1.00 23.83 148 LYS B C 1
ATOM 5949 O O . LYS B 1 148 ? 45.028 58.774 94.288 1.00 23.89 148 LYS B O 1
ATOM 5955 N N . SER B 1 149 ? 43.201 57.758 93.437 1.00 24.01 149 SER B N 1
ATOM 5956 C CA . SER B 1 149 ? 43.930 56.923 92.489 1.00 25.86 149 SER B CA 1
ATOM 5957 C C . SER B 1 149 ? 43.606 57.618 91.180 1.00 25.52 149 SER B C 1
ATOM 5958 O O . SER B 1 149 ? 42.484 57.531 90.682 1.00 21.63 149 SER B O 1
ATOM 5961 N N . GLY B 1 150 ? 44.592 58.306 90.623 1.00 27.23 150 GLY B N 1
ATOM 5962 C CA . GLY B 1 150 ? 44.328 59.072 89.428 1.00 28.56 150 GLY B CA 1
ATOM 5963 C C . GLY B 1 150 ? 43.593 60.245 90.054 1.00 28.90 150 GLY B C 1
ATOM 5964 O O . GLY B 1 150 ? 44.183 61.021 90.825 1.00 32.09 150 GLY B O 1
ATOM 5965 N N . ASN B 1 151 ? 42.303 60.358 89.766 1.00 24.39 151 ASN B N 1
ATOM 5966 C CA . ASN B 1 151 ? 41.498 61.424 90.337 1.00 21.22 151 ASN B CA 1
ATOM 5967 C C . ASN B 1 151 ? 40.281 60.772 90.999 1.00 19.58 151 ASN B C 1
ATOM 5968 O O . ASN B 1 151 ? 39.293 61.439 91.300 1.00 18.16 151 ASN B O 1
ATOM 5973 N N . THR B 1 152 ? 40.363 59.463 91.225 1.00 18.40 152 THR B N 1
ATOM 5974 C CA . THR B 1 152 ? 39.261 58.724 91.846 1.00 20.21 152 THR B CA 1
ATOM 5975 C C . THR B 1 152 ? 39.464 58.598 93.352 1.00 17.98 152 THR B C 1
ATOM 5976 O O . THR B 1 152 ? 40.492 58.094 93.805 1.00 17.83 152 THR B O 1
ATOM 5980 N N . PRO B 1 153 ? 38.480 59.054 94.146 1.00 16.64 153 PRO B N 1
ATOM 5981 C CA . PRO B 1 153 ? 38.549 58.996 95.612 1.00 16.99 153 PRO B CA 1
ATOM 5982 C C . PRO B 1 153 ? 38.725 57.575 96.150 1.00 15.74 153 PRO B C 1
ATOM 5983 O O . PRO B 1 153 ? 38.213 56.622 95.576 1.00 15.67 153 PRO B O 1
ATOM 5987 N N . LEU B 1 154 ? 39.470 57.446 97.242 1.00 14.46 154 LEU B N 1
ATOM 5988 C CA . LEU B 1 154 ? 39.686 56.153 97.883 1.00 14.02 154 LEU B CA 1
ATOM 5989 C C . LEU B 1 154 ? 39.099 56.246 99.286 1.00 14.39 154 LEU B C 1
ATOM 5990 O O . LEU B 1 154 ? 38.955 57.344 99.831 1.00 14.17 154 LEU B O 1
ATOM 5995 N N . ASP B 1 155 ? 38.761 55.102 99.870 1.00 13.50 155 ASP B N 1
ATOM 5996 C CA . ASP B 1 155 ? 38.201 55.088 101.218 1.00 12.86 155 ASP B CA 1
ATOM 5997 C C . ASP B 1 155 ? 39.172 55.724 102.225 1.00 13.23 155 ASP B C 1
ATOM 5998 O O . ASP B 1 155 ? 40.383 55.483 102.172 1.00 14.48 155 ASP B O 1
ATOM 6011 N N . ASN B 1 157 ? 38.078 55.861 105.700 1.00 10.51 157 ASN B N 1
ATOM 6012 C CA . ASN B 1 157 ? 37.563 55.411 106.995 1.00 11.80 157 ASN B CA 1
ATOM 6013 C C . ASN B 1 157 ? 38.620 54.968 108.006 1.00 13.20 157 ASN B C 1
ATOM 6014 O O . ASN B 1 157 ? 38.468 55.187 109.207 1.00 13.51 157 ASN B O 1
ATOM 6019 N N . GLN B 1 158 ? 39.688 54.336 107.533 1.00 12.21 158 GLN B N 1
ATOM 6020 C CA . GLN B 1 158 ? 40.732 53.893 108.447 1.00 11.31 158 GLN B CA 1
ATOM 6021 C C . GLN B 1 158 ? 41.357 55.046 109.234 1.00 11.77 158 GLN B C 1
ATOM 6022 O O . GLN B 1 158 ? 41.843 54.846 110.349 1.00 12.14 158 GLN B O 1
ATOM 6028 N N . PHE B 1 159 ? 41.342 56.252 108.671 1.00 10.60 159 PHE B N 1
ATOM 6029 C CA . PHE B 1 159 ? 41.922 57.394 109.372 1.00 10.62 159 PHE B CA 1
ATOM 6030 C C . PHE B 1 159 ? 41.183 57.732 110.662 1.00 12.16 159 PHE B C 1
ATOM 6031 O O . PHE B 1 159 ? 41.738 58.373 111.568 1.00 12.51 159 PHE B O 1
ATOM 6039 N N . ARG B 1 160 ? 39.937 57.279 110.752 1.00 11.56 160 ARG B N 1
ATOM 6040 C CA . ARG B 1 160 ? 39.127 57.499 111.949 1.00 13.79 160 ARG B CA 1
ATOM 6041 C C . ARG B 1 160 ? 39.638 56.656 113.115 1.00 12.93 160 ARG B C 1
ATOM 6042 O O . ARG B 1 160 ? 39.340 56.947 114.270 1.00 13.58 160 ARG B O 1
ATOM 6058 N N . LEU B 1 162 ? 42.886 56.136 113.884 1.00 12.71 162 LEU B N 1
ATOM 6059 C CA . LEU B 1 162 ? 44.205 56.578 114.333 1.00 13.21 162 LEU B CA 1
ATOM 6060 C C . LEU B 1 162 ? 44.215 57.157 115.753 1.00 14.15 162 LEU B C 1
ATOM 6061 O O . LEU B 1 162 ? 45.061 56.802 116.579 1.00 14.89 162 LEU B O 1
ATOM 6066 N N . PHE B 1 163 ? 43.267 58.040 116.040 1.00 13.30 163 PHE B N 1
ATOM 6067 C CA . PHE B 1 163 ? 43.197 58.666 117.351 1.00 12.22 163 PHE B CA 1
ATOM 6068 C C . PHE B 1 163 ? 42.026 58.172 118.176 1.00 12.77 163 PHE B C 1
ATOM 6069 O O . PHE B 1 163 ? 41.000 57.767 117.634 1.00 11.66 163 PHE B O 1
ATOM 6077 N N . SER B 1 164 ? 42.195 58.221 119.497 1.00 12.51 164 SER B N 1
ATOM 6078 C CA . SER B 1 164 ? 41.156 57.820 120.437 1.00 13.96 164 SER B CA 1
ATOM 6079 C C . SER B 1 164 ? 40.487 56.514 120.059 1.00 13.82 164 SER B C 1
ATOM 6080 O O . SER B 1 164 ? 39.262 56.404 120.088 1.00 14.15 164 SER B O 1
ATOM 6083 N N . THR B 1 165 ? 41.300 55.525 119.713 1.00 13.36 165 THR B N 1
ATOM 6084 C CA . THR B 1 165 ? 40.796 54.220 119.326 1.00 12.46 165 THR B CA 1
ATOM 6085 C C . THR B 1 165 ? 41.586 53.158 120.084 1.00 13.22 165 THR B C 1
ATOM 6086 O O . THR B 1 165 ? 42.822 53.214 120.165 1.00 11.80 165 THR B O 1
ATOM 6090 N N . CYS B 1 166 ? 40.872 52.191 120.649 1.00 12.79 166 CYS B N 1
ATOM 6091 C CA . CYS B 1 166 ? 41.530 51.164 121.435 1.00 13.46 166 CYS B CA 1
ATOM 6092 C C . CYS B 1 166 ? 40.743 49.863 121.456 1.00 14.15 166 CYS B C 1
ATOM 6093 O O . CYS B 1 166 ? 39.509 49.858 121.471 1.00 15.17 166 CYS B O 1
ATOM 6096 N N . LYS B 1 167 ? 41.470 48.755 121.465 1.00 12.48 167 LYS B N 1
ATOM 6097 C CA . LYS B 1 167 ? 40.846 47.447 121.515 1.00 13.30 167 LYS B CA 1
ATOM 6098 C C . LYS B 1 167 ? 40.604 47.093 122.979 1.00 14.18 167 LYS B C 1
ATOM 6099 O O . LYS B 1 167 ? 41.319 47.557 123.867 1.00 15.44 167 LYS B O 1
ATOM 6105 N N . VAL B 1 168 ? 39.578 46.291 123.227 1.00 14.31 168 VAL B N 1
ATOM 6106 C CA . VAL B 1 168 ? 39.272 45.836 124.576 1.00 15.27 168 VAL B CA 1
ATOM 6107 C C . VAL B 1 168 ? 39.182 44.317 124.480 1.00 14.25 168 VAL B C 1
ATOM 6108 O O . VAL B 1 168 ? 38.470 43.785 123.628 1.00 13.84 168 VAL B O 1
ATOM 6112 N N . PRO B 1 169 ? 39.903 43.599 125.354 1.00 15.38 169 PRO B N 1
ATOM 6113 C CA . PRO B 1 169 ? 39.885 42.135 125.329 1.00 15.29 169 PRO B CA 1
ATOM 6114 C C . PRO B 1 169 ? 38.555 41.510 125.734 1.00 16.23 169 PRO B C 1
ATOM 6115 O O . PRO B 1 169 ? 37.869 42.004 126.626 1.00 16.51 169 PRO B O 1
ATOM 6119 N N . GLY B 1 170 ? 38.207 40.418 125.066 1.00 15.48 170 GLY B N 1
ATOM 6120 C CA . GLY B 1 170 ? 36.988 39.701 125.378 1.00 15.15 170 GLY B CA 1
ATOM 6121 C C . GLY B 1 170 ? 37.375 38.255 125.637 1.00 16.85 170 GLY B C 1
ATOM 6122 O O . GLY B 1 170 ? 38.449 37.815 125.212 1.00 14.01 170 GLY B O 1
ATOM 6123 N N . ILE B 1 171 ? 36.517 37.519 126.338 1.00 17.45 171 ILE B N 1
ATOM 6124 C CA . ILE B 1 171 ? 36.777 36.114 126.647 1.00 21.19 171 ILE B CA 1
ATOM 6125 C C . ILE B 1 171 ? 36.939 35.287 125.373 1.00 19.82 171 ILE B C 1
ATOM 6126 O O . ILE B 1 171 ? 37.810 34.418 125.298 1.00 20.01 171 ILE B O 1
ATOM 6131 N N . THR B 1 172 ? 36.103 35.553 124.375 1.00 19.03 172 THR B N 1
ATOM 6132 C CA . THR B 1 172 ? 36.201 34.823 123.115 1.00 20.98 172 THR B CA 1
ATOM 6133 C C . THR B 1 172 ? 36.384 35.762 121.925 1.00 20.09 172 THR B C 1
ATOM 6134 O O . THR B 1 172 ? 36.962 35.377 120.910 1.00 19.86 172 THR B O 1
ATOM 6138 N N . ARG B 1 173 ? 35.900 36.995 122.053 1.00 18.42 173 ARG B N 1
ATOM 6139 C CA . ARG B 1 173 ? 36.029 37.977 120.979 1.00 18.83 173 ARG B CA 1
ATOM 6140 C C . ARG B 1 173 ? 36.311 39.367 121.541 1.00 18.56 173 ARG B C 1
ATOM 6141 O O . ARG B 1 173 ? 35.574 39.853 122.401 1.00 17.17 173 ARG B O 1
ATOM 6149 N N . ASP B 1 174 ? 37.383 40.000 121.060 1.00 16.84 174 ASP B N 1
ATOM 6150 C CA . ASP B 1 174 ? 37.736 41.339 121.520 1.00 15.56 174 ASP B CA 1
ATOM 6151 C C . ASP B 1 174 ? 36.827 42.340 120.805 1.00 14.98 174 ASP B C 1
ATOM 6152 O O . ASP B 1 174 ? 36.067 41.975 119.911 1.00 13.24 174 ASP B O 1
ATOM 6157 N N . SER B 1 175 ? 36.904 43.604 121.200 1.00 15.08 175 SER B N 1
ATOM 6158 C CA . SER B 1 175 ? 36.097 44.617 120.547 1.00 16.60 175 SER B CA 1
ATOM 6159 C C . SER B 1 175 ? 36.931 45.870 120.351 1.00 14.51 175 SER B C 1
ATOM 6160 O O . SER B 1 175 ? 37.918 46.094 121.051 1.00 15.69 175 SER B O 1
ATOM 6163 N N . ILE B 1 176 ? 36.545 46.677 119.376 1.00 14.39 176 ILE B N 1
ATOM 6164 C CA . ILE B 1 176 ? 37.258 47.912 119.095 1.00 14.57 176 ILE B CA 1
ATOM 6165 C C . ILE B 1 176 ? 36.404 49.088 119.545 1.00 15.50 176 ILE B C 1
ATOM 6166 O O . ILE B 1 176 ? 35.221 49.154 119.210 1.00 15.18 176 ILE B O 1
ATOM 6179 N N . ASN B 1 178 ? 36.045 53.052 119.226 1.00 15.52 178 ASN B N 1
ATOM 6180 C CA . ASN B 1 178 ? 36.469 54.203 118.424 1.00 15.32 178 ASN B CA 1
ATOM 6181 C C . ASN B 1 178 ? 35.732 55.445 118.920 1.00 15.38 178 ASN B C 1
ATOM 6182 O O . ASN B 1 178 ? 34.546 55.618 118.653 1.00 15.52 178 ASN B O 1
ATOM 6187 N N . TYR B 1 179 ? 36.445 56.300 119.645 1.00 14.97 179 TYR B N 1
ATOM 6188 C CA . TYR B 1 179 ? 35.865 57.512 120.216 1.00 15.81 179 TYR B CA 1
ATOM 6189 C C . TYR B 1 179 ? 36.137 58.771 119.403 1.00 16.89 179 TYR B C 1
ATOM 6190 O O . TYR B 1 179 ? 35.662 59.855 119.752 1.00 16.08 179 TYR B O 1
ATOM 6199 N N . PHE B 1 180 ? 36.907 58.644 118.327 1.00 15.09 180 PHE B N 1
ATOM 6200 C CA . PHE B 1 180 ? 37.214 59.806 117.507 1.00 16.48 180 PHE B CA 1
ATOM 6201 C C . PHE B 1 180 ? 35.966 60.398 116.849 1.00 16.75 180 PHE B C 1
ATOM 6202 O O . PHE B 1 180 ? 35.022 59.684 116.512 1.00 16.45 180 PHE B O 1
ATOM 6210 N N . LYS B 1 181 ? 35.986 61.712 116.669 1.00 17.76 181 LYS B N 1
ATOM 6211 C CA . LYS B 1 181 ? 34.891 62.447 116.034 1.00 19.53 181 LYS B CA 1
ATOM 6212 C C . LYS B 1 181 ? 35.455 63.698 115.377 1.00 17.49 181 LYS B C 1
ATOM 6213 O O . LYS B 1 181 ? 36.333 64.354 115.938 1.00 16.13 181 LYS B O 1
ATOM 6219 N N . THR B 1 182 ? 34.973 64.017 114.183 1.00 16.82 182 THR B N 1
ATOM 6220 C CA . THR B 1 182 ? 35.416 65.230 113.507 1.00 18.37 182 THR B CA 1
ATOM 6221 C C . THR B 1 182 ? 34.650 66.357 114.204 1.00 19.57 182 THR B C 1
ATOM 6222 O O . THR B 1 182 ? 33.709 66.090 114.958 1.00 16.88 182 THR B O 1
ATOM 6226 N N . GLU B 1 183 ? 35.037 67.603 113.957 1.00 20.62 183 GLU B N 1
ATOM 6227 C CA . GLU B 1 183 ? 34.350 68.732 114.578 1.00 25.16 183 GLU B CA 1
ATOM 6228 C C . GLU B 1 183 ? 32.868 68.740 114.228 1.00 24.66 183 GLU B C 1
ATOM 6229 O O . GLU B 1 183 ? 32.034 69.115 115.045 1.00 24.78 183 GLU B O 1
ATOM 6235 N N . SER B 1 184 ? 32.540 68.321 113.012 1.00 26.99 184 SER B N 1
ATOM 6236 C CA . SER B 1 184 ? 31.148 68.293 112.576 1.00 29.44 184 SER B CA 1
ATOM 6237 C C . SER B 1 184 ? 30.323 67.262 113.333 1.00 29.34 184 SER B C 1
ATOM 6238 O O . SER B 1 184 ? 29.113 67.427 113.498 1.00 29.64 184 SER B O 1
ATOM 6241 N N . GLU B 1 185 ? 30.979 66.200 113.790 1.00 28.72 185 GLU B N 1
ATOM 6242 C CA . GLU B 1 185 ? 30.304 65.129 114.514 1.00 27.72 185 GLU B CA 1
ATOM 6243 C C . GLU B 1 185 ? 30.156 65.385 116.005 1.00 27.67 185 GLU B C 1
ATOM 6244 O O . GLU B 1 185 ? 29.278 64.812 116.648 1.00 28.32 185 GLU B O 1
ATOM 6250 N N . GLY B 1 186 ? 31.012 66.235 116.560 1.00 26.29 186 GLY B N 1
ATOM 6251 C CA . GLY B 1 186 ? 30.914 66.527 117.975 1.00 26.41 186 GLY B CA 1
ATOM 6252 C C . GLY B 1 186 ? 32.218 66.539 118.750 1.00 27.19 186 GLY B C 1
ATOM 6253 O O . GLY B 1 186 ? 33.281 66.868 118.221 1.00 24.19 186 GLY B O 1
ATOM 6254 N N . HIS B 1 187 ? 32.122 66.178 120.025 1.00 28.28 187 HIS B N 1
ATOM 6255 C CA . HIS B 1 187 ? 33.272 66.158 120.916 1.00 29.18 187 HIS B CA 1
ATOM 6256 C C . HIS B 1 187 ? 34.189 64.955 120.732 1.00 27.70 187 HIS B C 1
ATOM 6257 O O . HIS B 1 187 ? 33.733 63.829 120.551 1.00 29.03 187 HIS B O 1
ATOM 6264 N N . CYS B 1 188 ? 35.490 65.217 120.786 1.00 27.07 188 CYS B N 1
ATOM 6265 C CA . CYS B 1 188 ? 36.514 64.188 120.665 1.00 25.98 188 CYS B CA 1
ATOM 6266 C C . CYS B 1 188 ? 37.347 64.305 121.943 1.00 24.94 188 CYS B C 1
ATOM 6267 O O . CYS B 1 188 ? 37.540 65.403 122.462 1.00 24.61 188 CYS B O 1
ATOM 6270 N N . PRO B 1 189 ? 37.811 63.174 122.497 1.00 22.22 189 PRO B N 1
ATOM 6271 C CA . PRO B 1 189 ? 38.616 63.322 123.711 1.00 19.34 189 PRO B CA 1
ATOM 6272 C C . PRO B 1 189 ? 39.781 64.241 123.346 1.00 16.37 189 PRO B C 1
ATOM 6273 O O . PRO B 1 189 ? 40.159 64.315 122.179 1.00 16.15 189 PRO B O 1
ATOM 6277 N N . THR B 1 190 ? 40.348 64.939 124.324 1.00 14.91 190 THR B N 1
ATOM 6278 C CA . THR B 1 190 ? 41.452 65.850 124.038 1.00 14.54 190 THR B CA 1
ATOM 6279 C C . THR B 1 190 ? 42.680 65.639 124.920 1.00 14.19 190 THR B C 1
ATOM 6280 O O . THR B 1 190 ? 43.516 66.534 125.066 1.00 15.30 190 THR B O 1
ATOM 6284 N N . HIS B 1 191 ? 42.802 64.450 125.496 1.00 13.16 191 HIS B N 1
ATOM 6285 C CA . HIS B 1 191 ? 43.943 64.151 126.349 1.00 13.48 191 HIS B CA 1
ATOM 6286 C C . HIS B 1 191 ? 44.776 63.022 125.754 1.00 14.41 191 HIS B C 1
ATOM 6287 O O . HIS B 1 191 ? 44.300 62.264 124.908 1.00 14.04 191 HIS B O 1
ATOM 6294 N N . ILE B 1 192 ? 46.031 62.927 126.180 1.00 14.48 192 ILE B N 1
ATOM 6295 C CA . ILE B 1 192 ? 46.875 61.834 125.737 1.00 15.43 192 ILE B CA 1
ATOM 6296 C C . ILE B 1 192 ? 47.254 61.085 127.009 1.00 14.09 192 ILE B C 1
ATOM 6297 O O . ILE B 1 192 ? 47.077 61.596 128.120 1.00 13.82 192 ILE B O 1
ATOM 6302 N N . ALA B 1 193 ? 47.743 59.865 126.843 1.00 12.55 193 ALA B N 1
ATOM 6303 C CA . ALA B 1 193 ? 48.168 59.044 127.964 1.00 12.28 193 ALA B CA 1
ATOM 6304 C C . ALA B 1 193 ? 49.665 58.796 127.789 1.00 14.45 193 ALA B C 1
ATOM 6305 O O . ALA B 1 193 ? 50.124 58.483 126.686 1.00 13.00 193 ALA B O 1
ATOM 6307 N N . VAL B 1 194 ? 50.422 58.950 128.871 1.00 13.76 194 VAL B N 1
ATOM 6308 C CA . VAL B 1 194 ? 51.868 58.735 128.826 1.00 13.98 194 VAL B CA 1
ATOM 6309 C C . VAL B 1 194 ? 52.254 57.618 129.788 1.00 14.66 194 VAL B C 1
ATOM 6310 O O . VAL B 1 194 ? 51.909 57.667 130.968 1.00 15.43 194 VAL B O 1
ATOM 6314 N N . LEU B 1 195 ? 52.956 56.608 129.277 1.00 13.98 195 LEU B N 1
ATOM 6315 C CA . LEU B 1 195 ? 53.393 55.479 130.098 1.00 13.74 195 LEU B CA 1
ATOM 6316 C C . LEU B 1 195 ? 54.877 55.630 130.403 1.00 15.15 195 LEU B C 1
ATOM 6317 O O . LEU B 1 195 ? 55.685 55.883 129.506 1.00 13.42 195 LEU B O 1
ATOM 6322 N N . CYS B 1 196 ? 55.226 55.486 131.675 1.00 16.20 196 CYS B N 1
ATOM 6323 C CA . CYS B 1 196 ? 56.606 55.640 132.111 1.00 17.30 196 CYS B CA 1
ATOM 6324 C C . CYS B 1 196 ? 56.826 54.792 133.359 1.00 17.05 196 CYS B C 1
ATOM 6325 O O . CYS B 1 196 ? 56.047 54.869 134.306 1.00 16.48 196 CYS B O 1
ATOM 6328 N N . ARG B 1 197 ? 57.883 53.984 133.339 1.00 17.50 197 ARG B N 1
ATOM 6329 C CA . ARG B 1 197 ? 58.238 53.099 134.450 1.00 19.85 197 ARG B CA 1
ATOM 6330 C C . ARG B 1 197 ? 57.065 52.420 135.160 1.00 20.14 197 ARG B C 1
ATOM 6331 O O . ARG B 1 197 ? 56.871 52.575 136.370 1.00 19.19 197 ARG B O 1
ATOM 6339 N N . GLY B 1 198 ? 56.290 51.662 134.388 1.00 17.71 198 GLY B N 1
ATOM 6340 C CA . GLY B 1 198 ? 55.161 50.931 134.936 1.00 16.33 198 GLY B CA 1
ATOM 6341 C C . GLY B 1 198 ? 54.037 51.778 135.499 1.00 17.12 198 GLY B C 1
ATOM 6342 O O . GLY B 1 198 ? 53.185 51.277 136.235 1.00 14.89 198 GLY B O 1
ATOM 6343 N N . ARG B 1 199 ? 54.030 53.061 135.150 1.00 17.00 199 ARG B N 1
ATOM 6344 C CA . ARG B 1 199 ? 53.006 53.981 135.627 1.00 16.17 199 ARG B CA 1
ATOM 6345 C C . ARG B 1 199 ? 52.361 54.644 134.420 1.00 15.68 199 ARG B C 1
ATOM 6346 O O . ARG B 1 199 ? 52.899 54.582 133.314 1.00 14.66 199 ARG B O 1
ATOM 6354 N N . ALA B 1 200 ? 51.206 55.266 134.630 1.00 14.58 200 ALA B N 1
ATOM 6355 C CA . ALA B 1 200 ? 50.477 55.917 133.550 1.00 13.80 200 ALA B CA 1
ATOM 6356 C C . ALA B 1 200 ? 49.976 57.298 133.962 1.00 15.19 200 ALA B C 1
ATOM 6357 O O . ALA B 1 200 ? 49.525 57.486 135.095 1.00 14.71 200 ALA B O 1
ATOM 6359 N N . PHE B 1 201 ? 50.053 58.251 133.033 1.00 14.57 201 PHE B N 1
ATOM 6360 C CA . PHE B 1 201 ? 49.607 59.620 133.278 1.00 15.64 201 PHE B CA 1
ATOM 6361 C C . PHE B 1 201 ? 48.801 60.149 132.098 1.00 16.56 201 PHE B C 1
ATOM 6362 O O . PHE B 1 201 ? 48.888 59.625 130.984 1.00 16.24 201 PHE B O 1
ATOM 6370 N N . VAL B 1 202 ? 48.014 61.189 132.353 1.00 14.27 202 VAL B N 1
ATOM 6371 C CA . VAL B 1 202 ? 47.233 61.831 131.308 1.00 15.29 202 VAL B CA 1
ATOM 6372 C C . VAL B 1 202 ? 47.251 63.338 131.523 1.00 17.32 202 VAL B C 1
ATOM 6373 O O . VAL B 1 202 ? 47.466 63.823 132.642 1.00 17.83 202 VAL B O 1
ATOM 6377 N N . PHE B 1 203 ? 47.060 64.066 130.432 1.00 16.62 203 PHE B N 1
ATOM 6378 C CA . PHE B 1 203 ? 46.950 65.513 130.468 1.00 16.67 203 PHE B CA 1
ATOM 6379 C C . PHE B 1 203 ? 46.281 65.955 129.183 1.00 17.19 203 PHE B C 1
ATOM 6380 O O . PHE B 1 203 ? 46.389 65.286 128.150 1.00 16.21 203 PHE B O 1
ATOM 6388 N N . ASP B 1 204 ? 45.554 67.065 129.268 1.00 18.30 204 ASP B N 1
ATOM 6389 C CA . ASP B 1 204 ? 44.836 67.610 128.127 1.00 18.58 204 ASP B CA 1
ATOM 6390 C C . ASP B 1 204 ? 45.839 68.300 127.219 1.00 17.90 204 ASP B C 1
ATOM 6391 O O . ASP B 1 204 ? 46.806 68.890 127.702 1.00 17.42 204 ASP B O 1
ATOM 6396 N N . VAL B 1 205 ? 45.610 68.235 125.909 1.00 16.86 205 VAL B N 1
ATOM 6397 C CA . VAL B 1 205 ? 46.535 68.846 124.957 1.00 17.26 205 VAL B CA 1
ATOM 6398 C C . VAL B 1 205 ? 46.119 70.250 124.529 1.00 18.13 205 VAL B C 1
ATOM 6399 O O . VAL B 1 205 ? 46.815 70.902 123.748 1.00 17.42 205 VAL B O 1
ATOM 6403 N N . LEU B 1 206 ? 44.986 70.708 125.049 1.00 18.86 206 LEU B N 1
ATOM 6404 C CA . LEU B 1 206 ? 44.471 72.033 124.732 1.00 21.53 206 LEU B CA 1
ATOM 6405 C C . LEU B 1 206 ? 44.493 72.919 125.967 1.00 24.37 206 LEU B C 1
ATOM 6406 O O . LEU B 1 206 ? 44.258 72.455 127.081 1.00 24.42 206 LEU B O 1
ATOM 6411 N N . HIS B 1 207 ? 44.778 74.197 125.758 1.00 26.73 207 HIS B N 1
ATOM 6412 C CA . HIS B 1 207 ? 44.783 75.165 126.844 1.00 29.32 207 HIS B CA 1
ATOM 6413 C C . HIS B 1 207 ? 44.215 76.464 126.299 1.00 31.00 207 HIS B C 1
ATOM 6414 O O . HIS B 1 207 ? 44.742 77.034 125.338 1.00 29.87 207 HIS B O 1
ATOM 6421 N N . GLU B 1 208 ? 43.130 76.920 126.908 1.00 33.82 208 GLU B N 1
ATOM 6422 C CA . GLU B 1 208 ? 42.482 78.148 126.485 1.00 37.71 208 GLU B CA 1
ATOM 6423 C C . GLU B 1 208 ? 42.162 78.126 124.994 1.00 38.40 208 GLU B C 1
ATOM 6424 O O . GLU B 1 208 ? 42.403 79.100 124.280 1.00 39.50 208 GLU B O 1
ATOM 6430 N N . GLY B 1 209 ? 41.636 76.999 124.525 1.00 37.74 209 GLY B N 1
ATOM 6431 C CA . GLY B 1 209 ? 41.258 76.894 123.130 1.00 36.81 209 GLY B CA 1
ATOM 6432 C C . GLY B 1 209 ? 42.280 76.425 122.115 1.00 36.66 209 GLY B C 1
ATOM 6433 O O . GLY B 1 209 ? 41.897 76.006 121.024 1.00 37.63 209 GLY B O 1
ATOM 6434 N N . CYS B 1 210 ? 43.568 76.484 122.433 1.00 34.28 210 CYS B N 1
ATOM 6435 C CA . CYS B 1 210 ? 44.553 76.046 121.454 1.00 33.06 210 CYS B CA 1
ATOM 6436 C C . CYS B 1 210 ? 45.495 74.960 121.949 1.00 29.14 210 CYS B C 1
ATOM 6437 O O . CYS B 1 210 ? 45.621 74.716 123.146 1.00 26.94 210 CYS B O 1
ATOM 6440 N N . LEU B 1 211 ? 46.154 74.315 120.996 1.00 27.25 211 LEU B N 1
ATOM 6441 C CA . LEU B 1 211 ? 47.092 73.237 121.266 1.00 25.80 211 LEU B CA 1
ATOM 6442 C C . LEU B 1 211 ? 48.289 73.734 122.077 1.00 23.81 211 LEU B C 1
ATOM 6443 O O . LEU B 1 211 ? 48.857 74.781 121.771 1.00 21.31 211 LEU B O 1
ATOM 6448 N N . ILE B 1 212 ? 48.676 72.997 123.114 1.00 21.47 212 ILE B N 1
ATOM 6449 C CA . ILE B 1 212 ? 49.830 73.423 123.888 1.00 19.51 212 ILE B CA 1
ATOM 6450 C C . ILE B 1 212 ? 51.061 73.216 123.010 1.00 20.88 212 ILE B C 1
ATOM 6451 O O . ILE B 1 212 ? 51.074 72.339 122.139 1.00 19.91 212 ILE B O 1
ATOM 6456 N N . THR B 1 213 ? 52.085 74.034 123.234 1.00 19.91 213 THR B N 1
ATOM 6457 C CA . THR B 1 213 ? 53.305 74.003 122.430 1.00 18.89 213 THR B CA 1
ATOM 6458 C C . THR B 1 213 ? 54.429 73.103 122.955 1.00 17.47 213 THR B C 1
ATOM 6459 O O . THR B 1 213 ? 54.364 72.596 124.077 1.00 16.72 213 THR B O 1
ATOM 6463 N N . PRO B 1 214 ? 55.479 72.889 122.138 1.00 16.96 214 PRO B N 1
ATOM 6464 C CA . PRO B 1 214 ? 56.600 72.040 122.562 1.00 17.56 214 PRO B CA 1
ATOM 6465 C C . PRO B 1 214 ? 57.169 72.393 123.941 1.00 18.31 214 PRO B C 1
ATOM 6466 O O . PRO B 1 214 ? 57.416 71.505 124.754 1.00 19.59 214 PRO B O 1
ATOM 6470 N N . PRO B 1 215 ? 57.393 73.692 124.219 1.00 19.81 215 PRO B N 1
ATOM 6471 C CA . PRO B 1 215 ? 57.928 74.070 125.533 1.00 19.34 215 PRO B CA 1
ATOM 6472 C C . PRO B 1 215 ? 57.013 73.576 126.653 1.00 19.49 215 PRO B C 1
ATOM 6473 O O . PRO B 1 215 ? 57.476 73.107 127.695 1.00 18.94 215 PRO B O 1
ATOM 6477 N N . GLU B 1 216 ? 55.707 73.689 126.429 1.00 19.53 216 GLU B N 1
ATOM 6478 C CA . GLU B 1 216 ? 54.721 73.257 127.413 1.00 19.95 216 GLU B CA 1
ATOM 6479 C C . GLU B 1 216 ? 54.652 71.733 127.447 1.00 18.04 216 GLU B C 1
ATOM 6480 O O . GLU B 1 216 ? 54.512 71.140 128.509 1.00 18.01 216 GLU B O 1
ATOM 6486 N N . LEU B 1 217 ? 54.759 71.097 126.284 1.00 16.68 217 LEU B N 1
ATOM 6487 C CA . LEU B 1 217 ? 54.736 69.639 126.233 1.00 17.65 217 LEU B CA 1
ATOM 6488 C C . LEU B 1 217 ? 56.000 69.112 126.927 1.00 17.16 217 LEU B C 1
ATOM 6489 O O . LEU B 1 217 ? 55.966 68.090 127.610 1.00 15.31 217 LEU B O 1
ATOM 6494 N N . LEU B 1 218 ? 57.110 69.829 126.761 1.00 17.72 218 LEU B N 1
ATOM 6495 C CA . LEU B 1 218 ? 58.371 69.437 127.386 1.00 17.75 218 LEU B CA 1
ATOM 6496 C C . LEU B 1 218 ? 58.241 69.480 128.911 1.00 17.97 218 LEU B C 1
ATOM 6497 O O . LEU B 1 218 ? 58.791 68.634 129.618 1.00 18.68 218 LEU B O 1
ATOM 6502 N N . ARG B 1 219 ? 57.505 70.457 129.429 1.00 19.20 219 ARG B N 1
ATOM 6503 C CA . ARG B 1 219 ? 57.330 70.529 130.874 1.00 19.23 219 ARG B CA 1
ATOM 6504 C C . ARG B 1 219 ? 56.550 69.314 131.372 1.00 17.21 219 ARG B C 1
ATOM 6505 O O . ARG B 1 219 ? 56.903 68.715 132.386 1.00 16.57 219 ARG B O 1
ATOM 6513 N N . GLN B 1 220 ? 55.484 68.952 130.661 1.00 16.65 220 GLN B N 1
ATOM 6514 C CA . GLN B 1 220 ? 54.675 67.803 131.063 1.00 16.89 220 GLN B CA 1
ATOM 6515 C C . GLN B 1 220 ? 55.527 66.528 131.091 1.00 16.04 220 GLN B C 1
ATOM 6516 O O . GLN B 1 220 ? 55.504 65.778 132.068 1.00 16.86 220 GLN B O 1
ATOM 6522 N N . LEU B 1 221 ? 56.286 66.291 130.024 1.00 15.93 221 LEU B N 1
ATOM 6523 C CA . LEU B 1 221 ? 57.130 65.102 129.950 1.00 16.25 221 LEU B CA 1
ATOM 6524 C C . LEU B 1 221 ? 58.234 65.114 130.999 1.00 17.52 221 LEU B C 1
ATOM 6525 O O . LEU B 1 221 ? 58.565 64.075 131.572 1.00 17.97 221 LEU B O 1
ATOM 6530 N N . THR B 1 222 ? 58.810 66.288 131.239 1.00 17.79 222 THR B N 1
ATOM 6531 C CA . THR B 1 222 ? 59.886 66.408 132.214 1.00 19.66 222 THR B CA 1
ATOM 6532 C C . THR B 1 222 ? 59.367 66.093 133.614 1.00 20.26 222 THR B C 1
ATOM 6533 O O . THR B 1 222 ? 60.011 65.367 134.373 1.00 20.21 222 THR B O 1
ATOM 6537 N N . TYR B 1 223 ? 58.197 66.630 133.948 1.00 19.64 223 TYR B N 1
ATOM 6538 C CA . TYR B 1 223 ? 57.590 66.372 135.247 1.00 19.59 223 TYR B CA 1
ATOM 6539 C C . TYR B 1 223 ? 57.375 64.868 135.400 1.00 18.89 223 TYR B C 1
ATOM 6540 O O . TYR B 1 223 ? 57.728 64.276 136.422 1.00 19.15 223 TYR B O 1
ATOM 6549 N N . ILE B 1 224 ? 56.806 64.247 134.373 1.00 18.92 224 ILE B N 1
ATOM 6550 C CA . ILE B 1 224 ? 56.553 62.811 134.400 1.00 17.16 224 ILE B CA 1
ATOM 6551 C C . ILE B 1 224 ? 57.853 62.015 134.523 1.00 19.13 224 ILE B C 1
ATOM 6552 O O . ILE B 1 224 ? 57.978 61.143 135.391 1.00 17.83 224 ILE B O 1
ATOM 6557 N N . HIS B 1 225 ? 58.825 62.317 133.668 1.00 18.98 225 HIS B N 1
ATOM 6558 C CA . HIS B 1 225 ? 60.095 61.594 133.705 1.00 21.76 225 HIS B CA 1
ATOM 6559 C C . HIS B 1 225 ? 60.813 61.760 135.049 1.00 22.90 225 HIS B C 1
ATOM 6560 O O . HIS B 1 225 ? 61.330 60.792 135.609 1.00 23.09 225 HIS B O 1
ATOM 6567 N N . LYS B 1 226 ? 60.848 62.990 135.556 1.00 24.81 226 LYS B N 1
ATOM 6568 C CA . LYS B 1 226 ? 61.502 63.283 136.827 1.00 27.47 226 LYS B CA 1
ATOM 6569 C C . LYS B 1 226 ? 60.877 62.504 137.976 1.00 27.49 226 LYS B C 1
ATOM 6570 O O . LYS B 1 226 ? 61.579 61.864 138.763 1.00 26.43 226 LYS B O 1
ATOM 6576 N N . LYS B 1 227 ? 59.553 62.568 138.070 1.00 26.82 227 LYS B N 1
ATOM 6577 C CA . LYS B 1 227 ? 58.822 61.877 139.124 1.00 27.79 227 LYS B CA 1
ATOM 6578 C C . LYS B 1 227 ? 58.996 60.359 139.093 1.00 28.13 227 LYS B C 1
ATOM 6579 O O . LYS B 1 227 ? 59.079 59.718 140.141 1.00 29.03 227 LYS B O 1
ATOM 6585 N N . CYS B 1 228 ? 59.048 59.782 137.898 1.00 26.77 228 CYS B N 1
ATOM 6586 C CA . CYS B 1 228 ? 59.191 58.337 137.770 1.00 26.40 228 CYS B CA 1
ATOM 6587 C C . CYS B 1 228 ? 60.609 57.816 137.971 1.00 27.74 228 CYS B C 1
ATOM 6588 O O . CYS B 1 228 ? 60.800 56.718 138.493 1.00 27.34 228 CYS B O 1
ATOM 6591 N N . SER B 1 229 ? 61.600 58.598 137.562 1.00 29.47 229 SER B N 1
ATOM 6592 C CA . SER B 1 229 ? 62.986 58.163 137.679 1.00 33.42 229 SER B CA 1
ATOM 6593 C C . SER B 1 229 ? 63.479 58.121 139.119 1.00 35.56 229 SER B C 1
ATOM 6594 O O . SER B 1 229 ? 64.363 57.336 139.455 1.00 35.84 229 SER B O 1
ATOM 6597 N N . ASN B 1 230 ? 62.899 58.959 139.969 1.00 39.20 230 ASN B N 1
ATOM 6598 C CA . ASN B 1 230 ? 63.293 59.011 141.370 1.00 42.99 230 ASN B CA 1
ATOM 6599 C C . ASN B 1 230 ? 62.368 58.173 142.244 1.00 43.13 230 ASN B C 1
ATOM 6600 O O . ASN B 1 230 ? 62.299 58.370 143.458 1.00 43.79 230 ASN B O 1
ATOM 6605 N N . GLU B 1 231 ? 61.658 57.237 141.622 1.00 42.39 231 GLU B N 1
ATOM 6606 C CA . GLU B 1 231 ? 60.737 56.371 142.347 1.00 40.55 231 GLU B CA 1
ATOM 6607 C C . GLU B 1 231 ? 60.732 54.965 141.759 1.00 39.32 231 GLU B C 1
ATOM 6608 O O . GLU B 1 231 ? 61.108 54.759 140.604 1.00 38.90 231 GLU B O 1
ATOM 6614 N N . PRO B 1 232 ? 60.321 53.969 142.556 1.00 39.06 232 PRO B N 1
ATOM 6615 C CA . PRO B 1 232 ? 60.288 52.585 142.076 1.00 38.27 232 PRO B CA 1
ATOM 6616 C C . PRO B 1 232 ? 59.246 52.348 140.986 1.00 35.88 232 PRO B C 1
ATOM 6617 O O . PRO B 1 232 ? 58.223 53.026 140.935 1.00 36.36 232 PRO B O 1
ATOM 6621 N N . VAL B 1 233 ? 59.524 51.384 140.117 1.00 34.05 233 VAL B N 1
ATOM 6622 C CA . VAL B 1 233 ? 58.624 51.031 139.026 1.00 32.85 233 VAL B CA 1
ATOM 6623 C C . VAL B 1 233 ? 57.214 50.788 139.560 1.00 31.79 233 VAL B C 1
ATOM 6624 O O . VAL B 1 233 ? 57.040 50.161 140.605 1.00 33.08 233 VAL B O 1
ATOM 6628 N N . GLY B 1 234 ? 56.213 51.296 138.845 1.00 28.38 234 GLY B N 1
ATOM 6629 C CA . GLY B 1 234 ? 54.833 51.113 139.263 1.00 24.06 234 GLY B CA 1
ATOM 6630 C C . GLY B 1 234 ? 54.346 49.685 139.057 1.00 21.88 234 GLY B C 1
ATOM 6631 O O . GLY B 1 234 ? 55.128 48.819 138.667 1.00 22.26 234 GLY B O 1
ATOM 6632 N N . PRO B 1 235 ? 53.055 49.408 139.302 1.00 19.90 235 PRO B N 1
ATOM 6633 C CA . PRO B 1 235 ? 52.473 48.071 139.143 1.00 20.08 235 PRO B CA 1
ATOM 6634 C C . PRO B 1 235 ? 52.478 47.505 137.719 1.00 18.41 235 PRO B C 1
ATOM 6635 O O . PRO B 1 235 ? 52.219 46.317 137.518 1.00 16.94 235 PRO B O 1
ATOM 6639 N N . SER B 1 236 ? 52.747 48.360 136.737 1.00 16.71 236 SER B N 1
ATOM 6640 C CA . SER B 1 236 ? 52.835 47.927 135.343 1.00 14.21 236 SER B CA 1
ATOM 6641 C C . SER B 1 236 ? 51.590 47.256 134.766 1.00 13.81 236 SER B C 1
ATOM 6642 O O . SER B 1 236 ? 51.688 46.238 134.083 1.00 14.41 236 SER B O 1
ATOM 6645 N N . ILE B 1 237 ? 50.420 47.822 135.030 1.00 13.24 237 ILE B N 1
ATOM 6646 C CA . ILE B 1 237 ? 49.183 47.252 134.511 1.00 13.51 237 ILE B CA 1
ATOM 6647 C C . ILE B 1 237 ? 49.274 47.075 132.993 1.00 12.22 237 ILE B C 1
ATOM 6648 O O . ILE B 1 237 ? 48.765 46.104 132.430 1.00 13.02 237 ILE B O 1
ATOM 6653 N N . ALA B 1 238 ? 49.945 48.014 132.339 1.00 12.62 238 ALA B N 1
ATOM 6654 C CA . ALA B 1 238 ? 50.099 47.980 130.888 1.00 12.73 238 ALA B CA 1
ATOM 6655 C C . ALA B 1 238 ? 50.627 46.645 130.337 1.00 14.47 238 ALA B C 1
ATOM 6656 O O . ALA B 1 238 ? 50.218 46.212 129.252 1.00 14.90 238 ALA B O 1
ATOM 6658 N N . ALA B 1 239 ? 51.520 45.988 131.077 1.00 11.42 239 ALA B N 1
ATOM 6659 C CA . ALA B 1 239 ? 52.085 44.720 130.614 1.00 12.99 239 ALA B CA 1
ATOM 6660 C C . ALA B 1 239 ? 51.013 43.684 130.301 1.00 13.60 239 ALA B C 1
ATOM 6661 O O . ALA B 1 239 ? 51.210 42.820 129.451 1.00 15.79 239 ALA B O 1
ATOM 6663 N N . LEU B 1 240 ? 49.879 43.768 130.988 1.00 14.21 240 LEU B N 1
ATOM 6664 C CA . LEU B 1 240 ? 48.790 42.829 130.762 1.00 12.08 240 LEU B CA 1
ATOM 6665 C C . LEU B 1 240 ? 48.269 42.872 129.318 1.00 11.82 240 LEU B C 1
ATOM 6666 O O . LEU B 1 240 ? 47.726 41.884 128.831 1.00 11.60 240 LEU B O 1
ATOM 6671 N N . THR B 1 241 ? 48.430 44.007 128.633 1.00 12.14 241 THR B N 1
ATOM 6672 C CA . THR B 1 241 ? 47.953 44.114 127.250 1.00 12.45 241 THR B CA 1
ATOM 6673 C C . THR B 1 241 ? 48.754 43.241 126.279 1.00 13.80 241 THR B C 1
ATOM 6674 O O . THR B 1 241 ? 48.334 43.044 125.141 1.00 12.79 241 THR B O 1
ATOM 6678 N N . SER B 1 242 ? 49.896 42.714 126.726 1.00 12.65 242 SER B N 1
ATOM 6679 C CA . SER B 1 242 ? 50.748 41.876 125.867 1.00 12.37 242 SER B CA 1
ATOM 6680 C C . SER B 1 242 ? 50.403 40.390 125.957 1.00 12.25 242 SER B C 1
ATOM 6681 O O . SER B 1 242 ? 50.976 39.571 125.245 1.00 14.27 242 SER B O 1
ATOM 6684 N N . GLU B 1 243 ? 49.464 40.049 126.830 1.00 13.26 243 GLU B N 1
ATOM 6685 C CA . GLU B 1 243 ? 49.068 38.660 127.051 1.00 12.85 243 GLU B CA 1
ATOM 6686 C C . GLU B 1 243 ? 48.167 38.014 126.016 1.00 14.09 243 GLU B C 1
ATOM 6687 O O . GLU B 1 243 ? 47.655 38.665 125.098 1.00 14.14 243 GLU B O 1
ATOM 6693 N N . GLU B 1 244 ? 47.987 36.708 126.198 1.00 14.76 244 GLU B N 1
ATOM 6694 C CA . GLU B 1 244 ? 47.100 35.896 125.375 1.00 15.82 244 GLU B CA 1
ATOM 6695 C C . GLU B 1 244 ? 45.765 36.604 125.636 1.00 14.16 244 GLU B C 1
ATOM 6696 O O . GLU B 1 244 ? 45.492 37.027 126.760 1.00 14.01 244 GLU B O 1
ATOM 6702 N N . ARG B 1 245 ? 44.939 36.743 124.610 1.00 15.17 245 ARG B N 1
ATOM 6703 C CA . ARG B 1 245 ? 43.701 37.505 124.739 1.00 13.30 245 ARG B CA 1
ATOM 6704 C C . ARG B 1 245 ? 42.721 37.157 125.849 1.00 14.11 245 ARG B C 1
ATOM 6705 O O . ARG B 1 245 ? 42.216 38.056 126.530 1.00 12.15 245 ARG B O 1
ATOM 6713 N N . THR B 1 246 ? 42.446 35.874 126.047 1.00 13.80 246 THR B N 1
ATOM 6714 C CA . THR B 1 246 ? 41.517 35.475 127.090 1.00 15.25 246 THR B CA 1
ATOM 6715 C C . THR B 1 246 ? 42.109 35.726 128.482 1.00 16.53 246 THR B C 1
ATOM 6716 O O . THR B 1 246 ? 41.387 36.083 129.416 1.00 15.50 246 THR B O 1
ATOM 6720 N N . ARG B 1 247 ? 43.418 35.547 128.624 1.00 17.51 247 ARG B N 1
ATOM 6721 C CA . ARG B 1 247 ? 44.059 35.780 129.915 1.00 19.63 247 ARG B CA 1
ATOM 6722 C C . ARG B 1 247 ? 43.955 37.255 130.315 1.00 17.70 247 ARG B C 1
ATOM 6723 O O . ARG B 1 247 ? 43.694 37.577 131.476 1.00 16.02 247 ARG B O 1
ATOM 6731 N N . TRP B 1 248 ? 44.162 38.142 129.345 1.00 14.82 248 TRP B N 1
ATOM 6732 C CA . TRP B 1 248 ? 44.083 39.586 129.565 1.00 13.83 248 TRP B CA 1
ATOM 6733 C C . TRP B 1 248 ? 42.626 39.956 129.874 1.00 12.84 248 TRP B C 1
ATOM 6734 O O . TRP B 1 248 ? 42.359 40.738 130.782 1.00 12.70 248 TRP B O 1
ATOM 6745 N N . ALA B 1 249 ? 41.684 39.378 129.131 1.00 13.11 249 ALA B N 1
ATOM 6746 C CA . ALA B 1 249 ? 40.268 39.653 129.354 1.00 14.44 249 ALA B CA 1
ATOM 6747 C C . ALA B 1 249 ? 39.905 39.304 130.798 1.00 16.01 249 ALA B C 1
ATOM 6748 O O . ALA B 1 249 ? 39.220 40.065 131.485 1.00 15.51 249 ALA B O 1
ATOM 6750 N N . LYS B 1 250 ? 40.371 38.149 131.261 1.00 16.78 250 LYS B N 1
ATOM 6751 C CA . LYS B 1 250 ? 40.080 37.723 132.626 1.00 17.12 250 LYS B CA 1
ATOM 6752 C C . LYS B 1 250 ? 40.793 38.593 133.651 1.00 16.86 250 LYS B C 1
ATOM 6753 O O . LYS B 1 250 ? 40.217 38.927 134.683 1.00 17.10 250 LYS B O 1
ATOM 6759 N N . ALA B 1 251 ? 42.041 38.958 133.375 1.00 14.64 251 ALA B N 1
ATOM 6760 C CA . ALA B 1 251 ? 42.792 39.803 134.296 1.00 15.51 251 ALA B CA 1
ATOM 6761 C C . ALA B 1 251 ? 42.146 41.185 134.368 1.00 16.30 251 ALA B C 1
ATOM 6762 O O . ALA B 1 251 ? 42.095 41.798 135.433 1.00 15.63 251 ALA B O 1
ATOM 6764 N N . ARG B 1 252 ? 41.657 41.672 133.229 1.00 16.17 252 ARG B N 1
ATOM 6765 C CA . ARG B 1 252 ? 41.010 42.976 133.171 1.00 15.10 252 ARG B CA 1
ATOM 6766 C C . ARG B 1 252 ? 39.754 42.955 134.048 1.00 17.64 252 ARG B C 1
ATOM 6767 O O . ARG B 1 252 ? 39.515 43.881 134.825 1.00 16.46 252 ARG B O 1
ATOM 6775 N N . GLU B 1 253 ? 38.951 41.901 133.917 1.00 18.46 253 GLU B N 1
ATOM 6776 C CA . GLU B 1 253 ? 37.736 41.768 134.715 1.00 20.98 253 GLU B CA 1
ATOM 6777 C C . GLU B 1 253 ? 38.089 41.751 136.194 1.00 19.77 253 GLU B C 1
ATOM 6778 O O . GLU B 1 253 ? 37.418 42.385 137.007 1.00 19.44 253 GLU B O 1
ATOM 6784 N N . TYR B 1 254 ? 39.136 41.008 136.537 1.00 17.44 254 TYR B N 1
ATOM 6785 C CA . TYR B 1 254 ? 39.570 40.913 137.924 1.00 18.67 254 TYR B CA 1
ATOM 6786 C C . TYR B 1 254 ? 40.014 42.273 138.462 1.00 17.06 254 TYR B C 1
ATOM 6787 O O . TYR B 1 254 ? 39.578 42.696 139.535 1.00 16.92 254 TYR B O 1
ATOM 6796 N N . LEU B 1 255 ? 40.873 42.955 137.711 1.00 15.79 255 LEU B N 1
ATOM 6797 C CA . LEU B 1 255 ? 41.372 44.273 138.098 1.00 16.17 255 LEU B CA 1
ATOM 6798 C C . LEU B 1 255 ? 40.209 45.219 138.399 1.00 15.44 255 LEU B C 1
ATOM 6799 O O . LEU B 1 255 ? 40.247 45.987 139.363 1.00 16.42 255 LEU B O 1
ATOM 6804 N N . ILE B 1 256 ? 39.181 45.160 137.562 1.00 16.10 256 ILE B N 1
ATOM 6805 C CA . ILE B 1 256 ? 37.997 46.001 137.722 1.00 16.57 256 ILE B CA 1
ATOM 6806 C C . ILE B 1 256 ? 37.209 45.636 138.988 1.00 18.51 256 ILE B C 1
ATOM 6807 O O . ILE B 1 256 ? 36.664 46.518 139.663 1.00 17.18 256 ILE B O 1
ATOM 6812 N N . SER B 1 257 ? 37.172 44.346 139.322 1.00 18.21 257 SER B N 1
ATOM 6813 C CA . SER B 1 257 ? 36.445 43.878 140.506 1.00 18.12 257 SER B CA 1
ATOM 6814 C C . SER B 1 257 ? 37.077 44.383 141.801 1.00 17.80 257 SER B C 1
ATOM 6815 O O . SER B 1 257 ? 36.417 44.446 142.840 1.00 17.60 257 SER B O 1
ATOM 6818 N N . LEU B 1 258 ? 38.352 44.748 141.748 1.00 17.53 258 LEU B N 1
ATOM 6819 C CA . LEU B 1 258 ? 39.036 45.246 142.942 1.00 19.54 258 LEU B CA 1
ATOM 6820 C C . LEU B 1 258 ? 38.637 46.681 143.284 1.00 19.99 258 LEU B C 1
ATOM 6821 O O . LEU B 1 258 ? 38.707 47.105 144.441 1.00 19.14 258 LEU B O 1
ATOM 6826 N N . ASP B 1 259 ? 38.222 47.429 142.272 1.00 18.80 259 ASP B N 1
ATOM 6827 C CA . ASP B 1 259 ? 37.859 48.829 142.460 1.00 18.91 259 ASP B CA 1
ATOM 6828 C C . ASP B 1 259 ? 37.215 49.301 141.159 1.00 18.58 259 ASP B C 1
ATOM 6829 O O . ASP B 1 259 ? 37.875 49.361 140.121 1.00 16.77 259 ASP B O 1
ATOM 6834 N N . PRO B 1 260 ? 35.917 49.642 141.201 1.00 19.37 260 PRO B N 1
ATOM 6835 C CA . PRO B 1 260 ? 35.225 50.098 139.988 1.00 18.81 260 PRO B CA 1
ATOM 6836 C C . PRO B 1 260 ? 35.930 51.236 139.270 1.00 18.42 260 PRO B C 1
ATOM 6837 O O . PRO B 1 260 ? 35.806 51.373 138.054 1.00 16.34 260 PRO B O 1
ATOM 6841 N N . GLU B 1 261 ? 36.671 52.049 140.019 1.00 16.99 261 GLU B N 1
ATOM 6842 C CA . GLU B 1 261 ? 37.389 53.163 139.411 1.00 16.23 261 GLU B CA 1
ATOM 6843 C C . GLU B 1 261 ? 38.499 52.674 138.478 1.00 15.29 261 GLU B C 1
ATOM 6844 O O . GLU B 1 261 ? 39.000 53.441 137.660 1.00 13.97 261 GLU B O 1
ATOM 6850 N N . ASN B 1 262 ? 38.899 51.409 138.605 1.00 12.74 262 ASN B N 1
ATOM 6851 C CA . ASN B 1 262 ? 39.933 50.894 137.714 1.00 13.66 262 ASN B CA 1
ATOM 6852 C C . ASN B 1 262 ? 39.394 50.908 136.282 1.00 12.95 262 ASN B C 1
ATOM 6853 O O . ASN B 1 262 ? 40.146 51.084 135.332 1.00 12.48 262 ASN B O 1
ATOM 6858 N N . LEU B 1 263 ? 38.083 50.733 136.130 1.00 14.11 263 LEU B N 1
ATOM 6859 C CA . LEU B 1 263 ? 37.479 50.761 134.804 1.00 14.88 263 LEU B CA 1
ATOM 6860 C C . LEU B 1 263 ? 37.571 52.179 134.247 1.00 16.65 263 LEU B C 1
ATOM 6861 O O . LEU B 1 263 ? 37.852 52.375 133.068 1.00 16.49 263 LEU B O 1
ATOM 6866 N N . THR B 1 264 ? 37.335 53.167 135.105 1.00 15.70 264 THR B N 1
ATOM 6867 C CA . THR B 1 264 ? 37.408 54.555 134.686 1.00 17.01 264 THR B CA 1
ATOM 6868 C C . THR B 1 264 ? 38.829 54.871 134.202 1.00 16.92 264 THR B C 1
ATOM 6869 O O . THR B 1 264 ? 39.014 55.572 133.205 1.00 15.77 264 THR B O 1
ATOM 6873 N N . LEU B 1 265 ? 39.824 54.351 134.916 1.00 15.00 265 LEU B N 1
ATOM 6874 C CA . LEU B 1 265 ? 41.229 54.565 134.560 1.00 14.88 265 LEU B CA 1
ATOM 6875 C C . LEU B 1 265 ? 41.533 53.905 133.224 1.00 14.43 265 LEU B C 1
ATOM 6876 O O . LEU B 1 265 ? 42.201 54.491 132.367 1.00 15.06 265 LEU B O 1
ATOM 6881 N N . LEU B 1 266 ? 41.052 52.676 133.052 1.00 13.53 266 LEU B N 1
ATOM 6882 C CA . LEU B 1 266 ? 41.255 51.959 131.799 1.00 13.76 266 LEU B CA 1
ATOM 6883 C C . LEU B 1 266 ? 40.630 52.749 130.648 1.00 14.98 266 LEU B C 1
ATOM 6884 O O . LEU B 1 266 ? 41.210 52.858 129.572 1.00 12.45 266 LEU B O 1
ATOM 6889 N N . GLU B 1 267 ? 39.445 53.312 130.879 1.00 16.29 267 GLU B N 1
ATOM 6890 C CA . GLU B 1 267 ? 38.769 54.057 129.828 1.00 15.43 267 GLU B CA 1
ATOM 6891 C C . GLU B 1 267 ? 39.481 55.356 129.477 1.00 15.40 267 GLU B C 1
ATOM 6892 O O . GLU B 1 267 ? 39.384 55.830 128.347 1.00 14.13 267 GLU B O 1
ATOM 6898 N N . LYS B 1 268 ? 40.211 55.920 130.436 1.00 14.42 268 LYS B N 1
ATOM 6899 C CA . LYS B 1 268 ? 40.977 57.135 130.190 1.00 14.23 268 LYS B CA 1
ATOM 6900 C C . LYS B 1 268 ? 42.085 56.809 129.172 1.00 14.20 268 LYS B C 1
ATOM 6901 O O . LYS B 1 268 ? 42.431 57.625 128.315 1.00 12.64 268 LYS B O 1
ATOM 6907 N N . ILE B 1 269 ? 42.649 55.612 129.280 1.00 13.52 269 ILE B N 1
ATOM 6908 C CA . ILE B 1 269 ? 43.693 55.187 128.354 1.00 13.62 269 ILE B CA 1
ATOM 6909 C C . ILE B 1 269 ? 43.051 54.869 127.004 1.00 14.64 269 ILE B C 1
ATOM 6910 O O . ILE B 1 269 ? 43.564 55.244 125.947 1.00 15.11 269 ILE B O 1
ATOM 6915 N N . GLN B 1 270 ? 41.912 54.190 127.053 1.00 14.17 270 GLN B N 1
ATOM 6916 C CA . GLN B 1 270 ? 41.183 53.815 125.851 1.00 13.43 270 GLN B CA 1
ATOM 6917 C C . GLN B 1 270 ? 40.763 55.019 124.995 1.00 14.15 270 GLN B C 1
ATOM 6918 O O . GLN B 1 270 ? 40.886 54.993 123.769 1.00 11.90 270 GLN B O 1
ATOM 6924 N N . THR B 1 271 ? 40.281 56.072 125.648 1.00 12.02 271 THR B N 1
ATOM 6925 C CA . THR B 1 271 ? 39.813 57.265 124.946 1.00 14.57 271 THR B CA 1
ATOM 6926 C C . THR B 1 271 ? 40.896 58.288 124.590 1.00 13.91 271 THR B C 1
ATOM 6927 O O . THR B 1 271 ? 40.635 59.229 123.843 1.00 13.86 271 THR B O 1
ATOM 6931 N N . SER B 1 272 ? 42.104 58.113 125.116 1.00 13.52 272 SER B N 1
ATOM 6932 C CA . SER B 1 272 ? 43.185 59.053 124.832 1.00 14.20 272 SER B CA 1
ATOM 6933 C C . SER B 1 272 ? 43.474 59.158 123.332 1.00 13.96 272 SER B C 1
ATOM 6934 O O . SER B 1 272 ? 43.345 58.179 122.598 1.00 14.27 272 SER B O 1
ATOM 6937 N N . LEU B 1 273 ? 43.848 60.353 122.883 1.00 12.83 273 LEU B N 1
ATOM 6938 C CA . LEU B 1 273 ? 44.162 60.580 121.473 1.00 13.78 273 LEU B CA 1
ATOM 6939 C C . LEU B 1 273 ? 45.128 59.489 121.008 1.00 13.79 273 LEU B C 1
ATOM 6940 O O . LEU B 1 273 ? 44.968 58.925 119.930 1.00 14.40 273 LEU B O 1
ATOM 6945 N N . PHE B 1 274 ? 46.129 59.202 121.835 1.00 13.40 274 PHE B N 1
ATOM 6946 C CA . PHE B 1 274 ? 47.076 58.120 121.577 1.00 13.59 274 PHE B CA 1
ATOM 6947 C C . PHE B 1 274 ? 47.896 57.889 122.839 1.00 13.92 274 PHE B C 1
ATOM 6948 O O . PHE B 1 274 ? 47.821 58.673 123.794 1.00 12.41 274 PHE B O 1
ATOM 6956 N N . VAL B 1 275 ? 48.626 56.781 122.867 1.00 13.48 275 VAL B N 1
ATOM 6957 C CA . VAL B 1 275 ? 49.461 56.460 124.015 1.00 14.23 275 VAL B CA 1
ATOM 6958 C C . VAL B 1 275 ? 50.909 56.745 123.641 1.00 13.42 275 VAL B C 1
ATOM 6959 O O . VAL B 1 275 ? 51.382 56.335 122.581 1.00 14.23 275 VAL B O 1
ATOM 6963 N N . TYR B 1 276 ? 51.592 57.478 124.511 1.00 14.36 276 TYR B N 1
ATOM 6964 C CA . TYR B 1 276 ? 52.990 57.851 124.318 1.00 12.98 276 TYR B CA 1
ATOM 6965 C C . TYR B 1 276 ? 53.806 57.101 125.372 1.00 13.23 276 TYR B C 1
ATOM 6966 O O . TYR B 1 276 ? 53.556 57.254 126.570 1.00 11.21 276 TYR B O 1
ATOM 6975 N N . SER B 1 277 ? 54.776 56.302 124.930 1.00 11.97 277 SER B N 1
ATOM 6976 C CA . SER B 1 277 ? 55.596 55.508 125.848 1.00 14.06 277 SER B CA 1
ATOM 6977 C C . SER B 1 277 ? 57.038 55.990 125.986 1.00 15.97 277 SER B C 1
ATOM 6978 O O . SER B 1 277 ? 57.734 56.196 124.994 1.00 15.29 277 SER B O 1
ATOM 6981 N N . ILE B 1 278 ? 57.488 56.150 127.223 1.00 17.50 278 ILE B N 1
ATOM 6982 C CA . ILE B 1 278 ? 58.858 56.571 127.474 1.00 18.06 278 ILE B CA 1
ATOM 6983 C C . ILE B 1 278 ? 59.661 55.326 127.838 1.00 18.32 278 ILE B C 1
ATOM 6984 O O . ILE B 1 278 ? 59.449 54.728 128.892 1.00 18.24 278 ILE B O 1
ATOM 6989 N N . GLU B 1 279 ? 60.556 54.925 126.943 1.00 18.24 279 GLU B N 1
ATOM 6990 C CA . GLU B 1 279 ? 61.405 53.754 127.153 1.00 19.95 279 GLU B CA 1
ATOM 6991 C C . GLU B 1 279 ? 62.797 54.211 127.586 1.00 20.10 279 GLU B C 1
ATOM 6992 O O . GLU B 1 279 ? 63.249 55.290 127.197 1.00 19.61 279 GLU B O 1
ATOM 6998 N N . ASP B 1 280 ? 63.481 53.396 128.383 1.00 20.92 280 ASP B N 1
ATOM 6999 C CA . ASP B 1 280 ? 64.828 53.758 128.825 1.00 23.47 280 ASP B CA 1
ATOM 7000 C C . ASP B 1 280 ? 65.910 53.027 128.039 1.00 21.86 280 ASP B C 1
ATOM 7001 O O . ASP B 1 280 ? 67.097 53.150 128.340 1.00 23.08 280 ASP B O 1
ATOM 7006 N N . SER B 1 281 ? 65.497 52.270 127.030 1.00 20.45 281 SER B N 1
ATOM 7007 C CA . SER B 1 281 ? 66.442 51.532 126.196 1.00 21.13 281 SER B CA 1
ATOM 7008 C C . SER B 1 281 ? 66.887 52.391 125.011 1.00 19.98 281 SER B C 1
ATOM 7009 O O . SER B 1 281 ? 66.263 53.410 124.703 1.00 18.88 281 SER B O 1
ATOM 7012 N N . SER B 1 282 ? 67.964 51.971 124.351 1.00 19.59 282 SER B N 1
ATOM 7013 C CA . SER B 1 282 ? 68.518 52.707 123.221 1.00 19.98 282 SER B CA 1
ATOM 7014 C C . SER B 1 282 ? 68.859 51.791 122.054 1.00 21.09 282 SER B C 1
ATOM 7015 O O . SER B 1 282 ? 69.972 51.286 121.965 1.00 21.41 282 SER B O 1
ATOM 7018 N N . PRO B 1 283 ? 67.910 51.578 121.132 1.00 20.37 283 PRO B N 1
ATOM 7019 C CA . PRO B 1 283 ? 68.212 50.702 119.997 1.00 20.97 283 PRO B CA 1
ATOM 7020 C C . PRO B 1 283 ? 69.246 51.326 119.063 1.00 21.14 283 PRO B C 1
ATOM 7021 O O . PRO B 1 283 ? 69.215 52.527 118.801 1.00 21.14 283 PRO B O 1
ATOM 7025 N N . HIS B 1 284 ? 70.171 50.509 118.577 1.00 22.54 284 HIS B N 1
ATOM 7026 C CA . HIS B 1 284 ? 71.180 50.996 117.650 1.00 23.24 284 HIS B CA 1
ATOM 7027 C C . HIS B 1 284 ? 70.437 51.458 116.401 1.00 23.09 284 HIS B C 1
ATOM 7028 O O . HIS B 1 284 ? 69.668 50.697 115.805 1.00 23.25 284 HIS B O 1
ATOM 7035 N N . ALA B 1 285 ? 70.666 52.702 115.999 1.00 21.98 285 ALA B N 1
ATOM 7036 C CA . ALA B 1 285 ? 69.982 53.237 114.836 1.00 24.23 285 ALA B CA 1
ATOM 7037 C C . ALA B 1 285 ? 70.783 54.264 114.055 1.00 25.58 285 ALA B C 1
ATOM 7038 O O . ALA B 1 285 ? 71.041 55.364 114.534 1.00 26.21 285 ALA B O 1
ATOM 7040 N N . THR B 1 286 ? 71.179 53.883 112.848 1.00 26.65 286 THR B N 1
ATOM 7041 C CA . THR B 1 286 ? 71.909 54.766 111.953 1.00 28.51 286 THR B CA 1
ATOM 7042 C C . THR B 1 286 ? 71.302 54.489 110.590 1.00 29.24 286 THR B C 1
ATOM 7043 O O . THR B 1 286 ? 70.622 53.478 110.406 1.00 27.94 286 THR B O 1
ATOM 7047 N N . PRO B 1 287 ? 71.526 55.385 109.618 1.00 30.83 287 PRO B N 1
ATOM 7048 C CA . PRO B 1 287 ? 70.971 55.181 108.278 1.00 32.16 287 PRO B CA 1
ATOM 7049 C C . PRO B 1 287 ? 71.335 53.816 107.697 1.00 33.96 287 PRO B C 1
ATOM 7050 O O . PRO B 1 287 ? 70.584 53.254 106.900 1.00 35.55 287 PRO B O 1
ATOM 7054 N N . GLU B 1 288 ? 72.479 53.280 108.114 1.00 34.89 288 GLU B N 1
ATOM 7055 C CA . GLU B 1 288 ? 72.950 51.992 107.615 1.00 37.63 288 GLU B CA 1
ATOM 7056 C C . GLU B 1 288 ? 72.506 50.774 108.429 1.00 37.63 288 GLU B C 1
ATOM 7057 O O . GLU B 1 288 ? 72.274 49.706 107.864 1.00 38.67 288 GLU B O 1
ATOM 7063 N N . GLU B 1 289 ? 72.401 50.925 109.746 1.00 35.24 289 GLU B N 1
ATOM 7064 C CA . GLU B 1 289 ? 72.008 49.815 110.612 1.00 34.03 289 GLU B CA 1
ATOM 7065 C C . GLU B 1 289 ? 70.905 50.255 111.567 1.00 30.60 289 GLU B C 1
ATOM 7066 O O . GLU B 1 289 ? 71.150 51.053 112.469 1.00 27.97 289 GLU B O 1
ATOM 7072 N N . TYR B 1 290 ? 69.701 49.725 111.381 1.00 27.52 290 TYR B N 1
ATOM 7073 C CA . TYR B 1 290 ? 68.574 50.091 112.236 1.00 25.51 290 TYR B CA 1
ATOM 7074 C C . TYR B 1 290 ? 67.603 48.940 112.494 1.00 23.45 290 TYR B C 1
ATOM 7075 O O . TYR B 1 290 ? 66.475 49.162 112.929 1.00 19.72 290 TYR B O 1
ATOM 7084 N N . SER B 1 291 ? 68.045 47.712 112.236 1.00 21.51 291 SER B N 1
ATOM 7085 C CA . SER B 1 291 ? 67.198 46.537 112.446 1.00 22.68 291 SER B CA 1
ATOM 7086 C C . SER B 1 291 ? 66.784 46.421 113.912 1.00 23.18 291 SER B C 1
ATOM 7087 O O . SER B 1 291 ? 65.693 45.946 114.230 1.00 23.27 291 SER B O 1
ATOM 7090 N N . GLN B 1 292 ? 67.659 46.866 114.806 1.00 21.56 292 GLN B N 1
ATOM 7091 C CA . GLN B 1 292 ? 67.378 46.796 116.228 1.00 21.24 292 GLN B CA 1
ATOM 7092 C C . GLN B 1 292 ? 66.186 47.672 116.628 1.00 19.99 292 GLN B C 1
ATOM 7093 O O . GLN B 1 292 ? 65.516 47.389 117.620 1.00 17.46 292 GLN B O 1
ATOM 7099 N N . VAL B 1 293 ? 65.917 48.731 115.867 1.00 17.63 293 VAL B N 1
ATOM 7100 C CA . VAL B 1 293 ? 64.781 49.587 116.200 1.00 16.96 293 VAL B CA 1
ATOM 7101 C C . VAL B 1 293 ? 63.500 48.774 116.028 1.00 16.31 293 VAL B C 1
ATOM 7102 O O . VAL B 1 293 ? 62.599 48.836 116.868 1.00 15.89 293 VAL B O 1
ATOM 7106 N N . PHE B 1 294 ? 63.434 47.997 114.949 1.00 14.66 294 PHE B N 1
ATOM 7107 C CA . PHE B 1 294 ? 62.273 47.151 114.679 1.00 15.73 294 PHE B CA 1
ATOM 7108 C C . PHE B 1 294 ? 62.110 46.156 115.817 1.00 15.81 294 PHE B C 1
ATOM 7109 O O . PHE B 1 294 ? 61.009 45.946 116.335 1.00 16.71 294 PHE B O 1
ATOM 7117 N N . GLU B 1 295 ? 63.220 45.542 116.204 1.00 15.46 295 GLU B N 1
ATOM 7118 C CA . GLU B 1 295 ? 63.209 44.552 117.270 1.00 17.58 295 GLU B CA 1
ATOM 7119 C C . GLU B 1 295 ? 62.707 45.098 118.597 1.00 16.90 295 GLU B C 1
ATOM 7120 O O . GLU B 1 295 ? 61.907 44.452 119.275 1.00 17.06 295 GLU B O 1
ATOM 7134 N N . LEU B 1 297 ? 60.840 47.720 118.966 1.00 15.54 297 LEU B N 1
ATOM 7135 C CA . LEU B 1 297 ? 59.483 48.224 118.783 1.00 16.01 297 LEU B CA 1
ATOM 7136 C C . LEU B 1 297 ? 58.531 47.043 119.001 1.00 17.36 297 LEU B C 1
ATOM 7137 O O . LEU B 1 297 ? 57.542 47.152 119.720 1.00 17.06 297 LEU B O 1
ATOM 7142 N N . LEU B 1 298 ? 58.839 45.906 118.382 1.00 17.56 298 LEU B N 1
ATOM 7143 C CA . LEU B 1 298 ? 58.006 44.718 118.536 1.00 18.29 298 LEU B CA 1
ATOM 7144 C C . LEU B 1 298 ? 58.163 44.086 119.920 1.00 18.47 298 LEU B C 1
ATOM 7145 O O . LEU B 1 298 ? 57.215 43.508 120.458 1.00 19.68 298 LEU B O 1
ATOM 7150 N N . GLY B 1 299 ? 59.359 44.195 120.492 1.00 19.26 299 GLY B N 1
ATOM 7151 C CA . GLY B 1 299 ? 59.607 43.654 121.818 1.00 17.75 299 GLY B CA 1
ATOM 7152 C C . GLY B 1 299 ? 59.432 44.759 122.848 1.00 19.64 299 GLY B C 1
ATOM 7153 O O . GLY B 1 299 ? 58.306 45.109 123.202 1.00 20.38 299 GLY B O 1
ATOM 7154 N N . GLY B 1 300 ? 60.544 45.311 123.324 1.00 19.34 300 GLY B N 1
ATOM 7155 C CA . GLY B 1 300 ? 60.493 46.393 124.294 1.00 19.68 300 GLY B CA 1
ATOM 7156 C C . GLY B 1 300 ? 60.087 46.005 125.701 1.00 20.45 300 GLY B C 1
ATOM 7157 O O . GLY B 1 300 ? 60.032 44.825 126.045 1.00 20.47 300 GLY B O 1
ATOM 7158 N N . ASP B 1 301 ? 59.805 47.013 126.523 1.00 19.26 301 ASP B N 1
ATOM 7159 C CA . ASP B 1 301 ? 59.398 46.795 127.907 1.00 17.36 301 ASP B CA 1
ATOM 7160 C C . ASP B 1 301 ? 57.879 46.928 127.961 1.00 17.33 301 ASP B C 1
ATOM 7161 O O . ASP B 1 301 ? 57.341 48.036 127.882 1.00 15.38 301 ASP B O 1
ATOM 7166 N N . PRO B 1 302 ? 57.168 45.798 128.112 1.00 16.62 302 PRO B N 1
ATOM 7167 C CA . PRO B 1 302 ? 55.703 45.808 128.167 1.00 16.16 302 PRO B CA 1
ATOM 7168 C C . PRO B 1 302 ? 55.092 46.640 129.296 1.00 16.91 302 PRO B C 1
ATOM 7169 O O . PRO B 1 302 ? 53.925 47.010 129.224 1.00 15.64 302 PRO B O 1
ATOM 7173 N N . SER B 1 303 ? 55.876 46.946 130.327 1.00 16.40 303 SER B N 1
ATOM 7174 C CA . SER B 1 303 ? 55.357 47.739 131.441 1.00 17.07 303 SER B CA 1
ATOM 7175 C C . SER B 1 303 ? 55.067 49.176 131.006 1.00 15.89 303 SER B C 1
ATOM 7176 O O . SER B 1 303 ? 54.483 49.941 131.762 1.00 15.40 303 SER B O 1
ATOM 7179 N N . VAL B 1 304 ? 55.490 49.548 129.797 1.00 15.88 304 VAL B N 1
ATOM 7180 C CA . VAL B 1 304 ? 55.209 50.889 129.290 1.00 14.37 304 VAL B CA 1
ATOM 7181 C C . VAL B 1 304 ? 54.599 50.860 127.889 1.00 14.82 304 VAL B C 1
ATOM 7182 O O . VAL B 1 304 ? 54.697 51.836 127.148 1.00 15.43 304 VAL B O 1
ATOM 7186 N N . ARG B 1 305 ? 53.973 49.742 127.527 1.00 13.37 305 ARG B N 1
ATOM 7187 C CA . ARG B 1 305 ? 53.326 49.622 126.217 1.00 13.88 305 ARG B CA 1
ATOM 7188 C C . ARG B 1 305 ? 51.852 49.288 126.411 1.00 13.73 305 ARG B C 1
ATOM 7189 O O . ARG B 1 305 ? 51.506 48.499 127.290 1.00 14.60 305 ARG B O 1
ATOM 7197 N N . TRP B 1 306 ? 50.981 49.894 125.609 1.00 12.48 306 TRP B N 1
ATOM 7198 C CA . TRP B 1 306 ? 49.560 49.568 125.687 1.00 10.84 306 TRP B CA 1
ATOM 7199 C C . TRP B 1 306 ? 49.266 48.954 124.325 1.00 9.98 306 TRP B C 1
ATOM 7200 O O . TRP B 1 306 ? 48.865 49.646 123.382 1.00 10.40 306 TRP B O 1
ATOM 7211 N N . GLY B 1 307 ? 49.500 47.646 124.238 1.00 10.55 307 GLY B N 1
ATOM 7212 C CA . GLY B 1 307 ? 49.327 46.910 122.997 1.00 11.82 307 GLY B CA 1
ATOM 7213 C C . GLY B 1 307 ? 47.982 47.029 122.312 1.00 11.67 307 GLY B C 1
ATOM 7214 O O . GLY B 1 307 ? 47.896 46.877 121.090 1.00 13.23 307 GLY B O 1
ATOM 7215 N N . ASP B 1 308 ? 46.940 47.290 123.096 1.00 10.29 308 ASP B N 1
ATOM 7216 C CA . ASP B 1 308 ? 45.585 47.423 122.572 1.00 10.19 308 ASP B CA 1
ATOM 7217 C C . ASP B 1 308 ? 45.325 48.737 121.839 1.00 10.55 308 ASP B C 1
ATOM 7218 O O . ASP B 1 308 ? 44.374 48.835 121.065 1.00 10.92 308 ASP B O 1
ATOM 7223 N N . LYS B 1 309 ? 46.150 49.748 122.094 1.00 10.75 309 LYS B N 1
ATOM 7224 C CA . LYS B 1 309 ? 45.962 51.056 121.464 1.00 11.30 309 LYS B CA 1
ATOM 7225 C C . LYS B 1 309 ? 46.203 50.992 119.956 1.00 12.10 309 LYS B C 1
ATOM 7226 O O . LYS B 1 309 ? 47.146 50.348 119.496 1.00 10.96 309 LYS B O 1
ATOM 7232 N N . SER B 1 310 ? 45.354 51.660 119.179 1.00 12.44 310 SER B N 1
ATOM 7233 C CA . SER B 1 310 ? 45.525 51.642 117.727 1.00 13.07 310 SER B CA 1
ATOM 7234 C C . SER B 1 310 ? 46.840 52.310 117.342 1.00 13.20 310 SER B C 1
ATOM 7235 O O . SER B 1 310 ? 47.478 51.941 116.351 1.00 13.58 310 SER B O 1
ATOM 7238 N N . TYR B 1 311 ? 47.249 53.285 118.145 1.00 12.89 311 TYR B N 1
ATOM 7239 C CA . TYR B 1 311 ? 48.470 54.032 117.885 1.00 12.84 311 TYR B CA 1
ATOM 7240 C C . TYR B 1 311 ? 49.214 54.306 119.196 1.00 12.30 311 TYR B C 1
ATOM 7241 O O . TYR B 1 311 ? 48.744 55.063 120.044 1.00 11.04 311 TYR B O 1
ATOM 7250 N N . ASN B 1 312 ? 50.371 53.670 119.354 1.00 11.40 312 ASN B N 1
ATOM 7251 C CA . ASN B 1 312 ? 51.207 53.830 120.542 1.00 11.84 312 ASN B CA 1
ATOM 7252 C C . ASN B 1 312 ? 52.557 54.366 120.045 1.00 12.87 312 ASN B C 1
ATOM 7253 O O . ASN B 1 312 ? 53.327 53.639 119.412 1.00 13.34 312 ASN B O 1
ATOM 7258 N N . LEU B 1 313 ? 52.821 55.647 120.307 1.00 13.33 313 LEU B N 1
ATOM 7259 C CA . LEU B 1 313 ? 54.068 56.287 119.885 1.00 14.68 313 LEU B CA 1
ATOM 7260 C C . LEU B 1 313 ? 55.122 55.925 120.923 1.00 13.96 313 LEU B C 1
ATOM 7261 O O . LEU B 1 313 ? 54.907 56.118 122.119 1.00 13.36 313 LEU B O 1
ATOM 7266 N N . ILE B 1 314 ? 56.257 55.407 120.467 1.00 13.38 314 ILE B N 1
ATOM 7267 C CA . ILE B 1 314 ? 57.315 54.976 121.375 1.00 14.02 314 ILE B CA 1
ATOM 7268 C C . ILE B 1 314 ? 58.531 55.902 121.328 1.00 15.05 314 ILE B C 1
ATOM 7269 O O . ILE B 1 314 ? 59.022 56.234 120.250 1.00 13.36 314 ILE B O 1
ATOM 7274 N N . SER B 1 315 ? 59.011 56.297 122.507 1.00 14.63 315 SER B N 1
ATOM 7275 C CA . SER B 1 315 ? 60.173 57.174 122.638 1.00 15.72 315 SER B CA 1
ATOM 7276 C C . SER B 1 315 ? 61.324 56.463 123.353 1.00 15.82 315 SER B C 1
ATOM 7277 O O . SER B 1 315 ? 61.194 56.074 124.517 1.00 15.25 315 SER B O 1
ATOM 7280 N N . PHE B 1 316 ? 62.445 56.302 122.656 1.00 15.27 316 PHE B N 1
ATOM 7281 C CA . PHE B 1 316 ? 63.615 55.649 123.232 1.00 14.94 316 PHE B CA 1
ATOM 7282 C C . PHE B 1 316 ? 64.585 56.666 123.845 1.00 14.71 316 PHE B C 1
ATOM 7283 O O . PHE B 1 316 ? 64.586 57.843 123.483 1.00 15.47 316 PHE B O 1
ATOM 7291 N N . ALA B 1 317 ? 65.411 56.198 124.775 1.00 15.94 317 ALA B N 1
ATOM 7292 C CA . ALA B 1 317 ? 66.365 57.055 125.475 1.00 17.82 317 ALA B CA 1
ATOM 7293 C C . ALA B 1 317 ? 67.380 57.777 124.591 1.00 18.47 317 ALA B C 1
ATOM 7294 O O . ALA B 1 317 ? 67.957 58.778 125.008 1.00 17.90 317 ALA B O 1
ATOM 7296 N N . ASN B 1 318 ? 67.604 57.280 123.377 1.00 18.05 318 ASN B N 1
ATOM 7297 C CA . ASN B 1 318 ? 68.576 57.912 122.490 1.00 17.02 318 ASN B CA 1
ATOM 7298 C C . ASN B 1 318 ? 67.952 58.819 121.432 1.00 16.76 318 ASN B C 1
ATOM 7299 O O . ASN B 1 318 ? 68.560 59.092 120.403 1.00 14.84 318 ASN B O 1
ATOM 7304 N N . GLY B 1 319 ? 66.739 59.296 121.693 1.00 16.30 319 GLY B N 1
ATOM 7305 C CA . GLY B 1 319 ? 66.098 60.200 120.753 1.00 16.02 319 GLY B CA 1
ATOM 7306 C C . GLY B 1 319 ? 65.536 59.555 119.500 1.00 15.71 319 GLY B C 1
ATOM 7307 O O . GLY B 1 319 ? 65.272 60.237 118.509 1.00 14.53 319 GLY B O 1
ATOM 7308 N N . ILE B 1 320 ? 65.368 58.238 119.543 1.00 15.28 320 ILE B N 1
ATOM 7309 C CA . ILE B 1 320 ? 64.810 57.491 118.420 1.00 15.55 320 ILE B CA 1
ATOM 7310 C C . ILE B 1 320 ? 63.340 57.236 118.759 1.00 16.28 320 ILE B C 1
ATOM 7311 O O . ILE B 1 320 ? 62.987 57.063 119.931 1.00 14.50 320 ILE B O 1
ATOM 7316 N N . PHE B 1 321 ? 62.493 57.211 117.734 1.00 16.01 321 PHE B N 1
ATOM 7317 C CA . PHE B 1 321 ? 61.058 57.002 117.923 1.00 14.75 321 PHE B CA 1
ATOM 7318 C C . PHE B 1 321 ? 60.519 55.953 116.966 1.00 13.91 321 PHE B C 1
ATOM 7319 O O . PHE B 1 321 ? 61.120 55.665 115.927 1.00 13.24 321 PHE B O 1
ATOM 7327 N N . GLY B 1 322 ? 59.361 55.406 117.320 1.00 13.98 322 GLY B N 1
ATOM 7328 C CA . GLY B 1 322 ? 58.715 54.416 116.489 1.00 13.28 322 GLY B CA 1
ATOM 7329 C C . GLY B 1 322 ? 57.257 54.297 116.882 1.00 15.92 322 GLY B C 1
ATOM 7330 O O . GLY B 1 322 ? 56.850 54.785 117.936 1.00 14.40 322 GLY B O 1
ATOM 7331 N N . CYS B 1 323 ? 56.474 53.641 116.033 1.00 16.38 323 CYS B N 1
ATOM 7332 C CA . CYS B 1 323 ? 55.050 53.452 116.271 1.00 18.82 323 CYS B CA 1
ATOM 7333 C C . CYS B 1 323 ? 54.709 51.962 116.361 1.00 18.89 323 CYS B C 1
ATOM 7334 O O . CYS B 1 323 ? 55.203 51.165 115.558 1.00 17.99 323 CYS B O 1
ATOM 7337 N N . CYS B 1 324 ? 53.890 51.586 117.344 1.00 17.50 324 CYS B N 1
ATOM 7338 C CA . CYS B 1 324 ? 53.418 50.206 117.465 1.00 17.83 324 CYS B CA 1
ATOM 7339 C C . CYS B 1 324 ? 51.904 50.345 117.352 1.00 17.54 324 CYS B C 1
ATOM 7340 O O . CYS B 1 324 ? 51.279 51.065 118.134 1.00 17.64 324 CYS B O 1
ATOM 7343 N N . CYS B 1 325 ? 51.317 49.659 116.379 1.00 15.65 325 CYS B N 1
ATOM 7344 C CA . CYS B 1 325 ? 49.888 49.780 116.140 1.00 14.22 325 CYS B CA 1
ATOM 7345 C C . CYS B 1 325 ? 49.103 48.490 116.136 1.00 13.25 325 CYS B C 1
ATOM 7346 O O . CYS B 1 325 ? 49.567 47.461 115.634 1.00 11.29 325 CYS B O 1
ATOM 7349 N N . ASP B 1 326 ? 47.897 48.564 116.689 1.00 11.84 326 ASP B N 1
ATOM 7350 C CA . ASP B 1 326 ? 46.987 47.429 116.697 1.00 13.54 326 ASP B CA 1
ATOM 7351 C C . ASP B 1 326 ? 46.588 47.296 115.227 1.00 12.44 326 ASP B C 1
ATOM 7352 O O . ASP B 1 326 ? 46.174 48.273 114.596 1.00 12.34 326 ASP B O 1
ATOM 7357 N N . HIS B 1 327 ? 46.738 46.097 114.676 1.00 13.03 327 HIS B N 1
ATOM 7358 C CA . HIS B 1 327 ? 46.418 45.852 113.272 1.00 12.39 327 HIS B CA 1
ATOM 7359 C C . HIS B 1 327 ? 44.924 45.628 113.032 1.00 10.92 327 HIS B C 1
ATOM 7360 O O . HIS B 1 327 ? 44.460 45.679 111.900 1.00 11.30 327 HIS B O 1
ATOM 7367 N N . ALA B 1 328 ? 44.169 45.389 114.096 1.00 11.37 328 ALA B N 1
ATOM 7368 C CA . ALA B 1 328 ? 42.746 45.114 113.940 1.00 12.79 328 ALA B CA 1
ATOM 7369 C C . ALA B 1 328 ? 41.886 46.215 113.312 1.00 13.43 328 ALA B C 1
ATOM 7370 O O . ALA B 1 328 ? 41.146 45.952 112.366 1.00 14.47 328 ALA B O 1
ATOM 7372 N N . PRO B 1 329 ? 41.983 47.463 113.815 1.00 15.18 329 PRO B N 1
ATOM 7373 C CA . PRO B 1 329 ? 41.177 48.571 113.279 1.00 14.14 329 PRO B CA 1
ATOM 7374 C C . PRO B 1 329 ? 41.592 49.175 111.946 1.00 15.82 329 PRO B C 1
ATOM 7375 O O . PRO B 1 329 ? 40.769 49.790 111.263 1.00 13.56 329 PRO B O 1
ATOM 7379 N N . TYR B 1 330 ? 42.863 49.028 111.582 1.00 14.37 330 TYR B N 1
ATOM 7380 C CA . TYR B 1 330 ? 43.327 49.565 110.317 1.00 12.50 330 TYR B CA 1
ATOM 7381 C C . TYR B 1 330 ? 44.626 48.940 109.841 1.00 13.52 330 TYR B C 1
ATOM 7382 O O . TYR B 1 330 ? 45.272 48.177 110.565 1.00 12.01 330 TYR B O 1
ATOM 7391 N N . ASP B 1 331 ? 44.988 49.254 108.605 1.00 12.99 331 ASP B N 1
ATOM 7392 C CA . ASP B 1 331 ? 46.199 48.720 108.019 1.00 13.59 331 ASP B CA 1
ATOM 7393 C C . ASP B 1 331 ? 47.317 49.759 108.087 1.00 15.09 331 ASP B C 1
ATOM 7394 O O . ASP B 1 331 ? 47.091 50.900 108.490 1.00 15.01 331 ASP B O 1
ATOM 7399 N N . ALA B 1 332 ? 48.518 49.359 107.694 1.00 16.27 332 ALA B N 1
ATOM 7400 C CA . ALA B 1 332 ? 49.697 50.215 107.785 1.00 18.24 332 ALA B CA 1
ATOM 7401 C C . ALA B 1 332 ? 49.713 51.580 107.105 1.00 16.44 332 ALA B C 1
ATOM 7402 O O . ALA B 1 332 ? 50.433 52.466 107.548 1.00 14.86 332 ALA B O 1
ATOM 7412 N N . VAL B 1 334 ? 47.774 54.127 107.189 1.00 13.64 334 VAL B N 1
ATOM 7413 C CA . VAL B 1 334 ? 47.408 55.296 107.979 1.00 14.02 334 VAL B CA 1
ATOM 7414 C C . VAL B 1 334 ? 48.634 55.709 108.794 1.00 14.19 334 VAL B C 1
ATOM 7415 O O . VAL B 1 334 ? 48.998 56.885 108.837 1.00 13.29 334 VAL B O 1
ATOM 7427 N N . VAL B 1 336 ? 51.730 55.100 108.116 1.00 13.72 336 VAL B N 1
ATOM 7428 C CA . VAL B 1 336 ? 52.715 55.623 107.173 1.00 15.11 336 VAL B CA 1
ATOM 7429 C C . VAL B 1 336 ? 52.447 57.105 106.881 1.00 15.06 336 VAL B C 1
ATOM 7430 O O . VAL B 1 336 ? 53.377 57.909 106.821 1.00 15.76 336 VAL B O 1
ATOM 7434 N N . ASN B 1 337 ? 51.177 57.466 106.712 1.00 14.68 337 ASN B N 1
ATOM 7435 C CA . ASN B 1 337 ? 50.821 58.853 106.422 1.00 15.27 337 ASN B CA 1
ATOM 7436 C C . ASN B 1 337 ? 51.083 59.819 107.580 1.00 14.41 337 ASN B C 1
ATOM 7437 O O . ASN B 1 337 ? 51.617 60.907 107.362 1.00 14.64 337 ASN B O 1
ATOM 7442 N N . ILE B 1 338 ? 50.723 59.457 108.807 1.00 13.43 338 ILE B N 1
ATOM 7443 C CA . ILE B 1 338 ? 51.016 60.384 109.894 1.00 13.71 338 ILE B CA 1
ATOM 7444 C C . ILE B 1 338 ? 52.524 60.431 110.152 1.00 13.65 338 ILE B C 1
ATOM 7445 O O . ILE B 1 338 ? 53.082 61.501 110.418 1.00 11.87 338 ILE B O 1
ATOM 7450 N N . ALA B 1 339 ? 53.190 59.281 110.051 1.00 13.23 339 ALA B N 1
ATOM 7451 C CA . ALA B 1 339 ? 54.636 59.236 110.278 1.00 13.06 339 ALA B CA 1
ATOM 7452 C C . ALA B 1 339 ? 55.344 60.098 109.233 1.00 14.50 339 ALA B C 1
ATOM 7453 O O . ALA B 1 339 ? 56.326 60.775 109.543 1.00 15.06 339 ALA B O 1
ATOM 7455 N N . HIS B 1 340 ? 54.835 60.081 108.002 1.00 13.41 340 HIS B N 1
ATOM 7456 C CA . HIS B 1 340 ? 55.410 60.878 106.918 1.00 14.63 340 HIS B CA 1
ATOM 7457 C C . HIS B 1 340 ? 55.163 62.375 107.141 1.00 16.62 340 HIS B C 1
ATOM 7458 O O . HIS B 1 340 ? 56.062 63.202 106.932 1.00 17.00 340 HIS B O 1
ATOM 7465 N N . TYR B 1 341 ? 53.941 62.720 107.542 1.00 13.18 341 TYR B N 1
ATOM 7466 C CA . TYR B 1 341 ? 53.594 64.106 107.818 1.00 14.85 341 TYR B CA 1
ATOM 7467 C C . TYR B 1 341 ? 54.559 64.620 108.883 1.00 14.27 341 TYR B C 1
ATOM 7468 O O . TYR B 1 341 ? 55.158 65.678 108.733 1.00 13.95 341 TYR B O 1
ATOM 7477 N N . VAL B 1 342 ? 54.700 63.852 109.958 1.00 13.33 342 VAL B N 1
ATOM 7478 C CA . VAL B 1 342 ? 55.590 64.217 111.051 1.00 14.09 342 VAL B CA 1
ATOM 7479 C C . VAL B 1 342 ? 57.028 64.349 110.552 1.00 16.12 342 VAL B C 1
ATOM 7480 O O . VAL B 1 342 ? 57.745 65.279 110.939 1.00 16.13 342 VAL B O 1
ATOM 7484 N N . ASP B 1 343 ? 57.443 63.432 109.681 1.00 14.38 343 ASP B N 1
ATOM 7485 C CA . ASP B 1 343 ? 58.796 63.469 109.131 1.00 14.97 343 ASP B CA 1
ATOM 7486 C C . ASP B 1 343 ? 59.006 64.773 108.351 1.00 16.09 343 ASP B C 1
ATOM 7487 O O . ASP B 1 343 ? 60.048 65.417 108.478 1.00 14.61 343 ASP B O 1
ATOM 7492 N N . GLU B 1 344 ? 58.012 65.163 107.555 1.00 15.26 344 GLU B N 1
ATOM 7493 C CA . GLU B 1 344 ? 58.101 66.395 106.775 1.00 16.97 344 GLU B CA 1
ATOM 7494 C C . GLU B 1 344 ? 58.103 67.622 107.679 1.00 17.57 344 GLU B C 1
ATOM 7495 O O . GLU B 1 344 ? 58.706 68.642 107.351 1.00 16.98 344 GLU B O 1
ATOM 7501 N N . ARG B 1 345 ? 57.429 67.526 108.822 1.00 18.37 345 ARG B N 1
ATOM 7502 C CA . ARG B 1 345 ? 57.395 68.636 109.762 1.00 20.10 345 ARG B CA 1
ATOM 7503 C C . ARG B 1 345 ? 58.790 68.804 110.365 1.00 20.53 345 ARG B C 1
ATOM 7504 O O . ARG B 1 345 ? 59.293 69.923 110.492 1.00 21.27 345 ARG B O 1
ATOM 7512 N N . VAL B 1 346 ? 59.416 67.687 110.720 1.00 18.66 346 VAL B N 1
ATOM 7513 C CA . VAL B 1 346 ? 60.766 67.705 111.276 1.00 18.08 346 VAL B CA 1
ATOM 7514 C C . VAL B 1 346 ? 61.740 68.291 110.240 1.00 18.79 346 VAL B C 1
ATOM 7515 O O . VAL B 1 346 ? 62.586 69.130 110.565 1.00 19.08 346 VAL B O 1
ATOM 7519 N N . LEU B 1 347 ? 61.609 67.851 108.992 1.00 18.34 347 LEU B N 1
ATOM 7520 C CA . LEU B 1 347 ? 62.460 68.335 107.906 1.00 19.65 347 LEU B CA 1
ATOM 7521 C C . LEU B 1 347 ? 62.260 69.832 107.682 1.00 21.88 347 LEU B C 1
ATOM 7522 O O . LEU B 1 347 ? 63.213 70.597 107.545 1.00 23.29 347 LEU B O 1
ATOM 7527 N N . GLU B 1 348 ? 61.001 70.234 107.650 1.00 22.56 348 GLU B N 1
ATOM 7528 C CA . GLU B 1 348 ? 60.615 71.621 107.448 1.00 25.40 348 GLU B CA 1
ATOM 7529 C C . GLU B 1 348 ? 61.146 72.565 108.536 1.00 25.08 348 GLU B C 1
ATOM 7530 O O . GLU B 1 348 ? 61.523 73.704 108.253 1.00 24.48 348 GLU B O 1
ATOM 7536 N N . THR B 1 349 ? 61.181 72.087 109.776 1.00 23.47 349 THR B N 1
ATOM 7537 C CA . THR B 1 349 ? 61.636 72.894 110.904 1.00 22.04 349 THR B CA 1
ATOM 7538 C C . THR B 1 349 ? 63.100 72.652 111.267 1.00 24.36 349 THR B C 1
ATOM 7539 O O . THR B 1 349 ? 63.601 73.216 112.241 1.00 23.03 349 THR B O 1
ATOM 7543 N N . GLU B 1 350 ? 63.778 71.810 110.494 1.00 26.32 350 GLU B N 1
ATOM 7544 C CA . GLU B 1 350 ? 65.173 71.486 110.760 1.00 28.48 350 GLU B CA 1
ATOM 7545 C C . GLU B 1 350 ? 65.317 70.854 112.140 1.00 28.13 350 GLU B C 1
ATOM 7546 O O . GLU B 1 350 ? 66.328 71.039 112.821 1.00 28.75 350 GLU B O 1
ATOM 7552 N N . GLY B 1 351 ? 64.288 70.112 112.542 1.00 26.21 351 GLY B N 1
ATOM 7553 C CA . GLY B 1 351 ? 64.300 69.438 113.827 1.00 25.02 351 GLY B CA 1
ATOM 7554 C C . GLY B 1 351 ? 64.244 70.335 115.048 1.00 24.21 351 GLY B C 1
ATOM 7555 O O . GLY B 1 351 ? 64.551 69.890 116.152 1.00 23.61 351 GLY B O 1
ATOM 7556 N N . ARG B 1 352 ? 63.832 71.586 114.868 1.00 24.72 352 ARG B N 1
ATOM 7557 C CA . ARG B 1 352 ? 63.768 72.520 115.989 1.00 26.18 352 ARG B CA 1
ATOM 7558 C C . ARG B 1 352 ? 62.429 73.225 116.150 1.00 25.30 352 ARG B C 1
ATOM 7559 O O . ARG B 1 352 ? 61.609 73.248 115.237 1.00 24.21 352 ARG B O 1
ATOM 7567 N N . TRP B 1 353 ? 62.224 73.800 117.332 1.00 24.24 353 TRP B N 1
ATOM 7568 C CA . TRP B 1 353 ? 61.023 74.564 117.631 1.00 24.83 353 TRP B CA 1
ATOM 7569 C C . TRP B 1 353 ? 61.431 76.022 117.437 1.00 25.64 353 TRP B C 1
ATOM 7570 O O . TRP B 1 353 ? 62.323 76.519 118.125 1.00 23.49 353 TRP B O 1
ATOM 7581 N N . LYS B 1 354 ? 60.782 76.705 116.503 1.00 27.40 354 LYS B N 1
ATOM 7582 C CA . LYS B 1 354 ? 61.120 78.093 116.221 1.00 30.24 354 LYS B CA 1
ATOM 7583 C C . LYS B 1 354 ? 60.090 79.095 116.736 1.00 31.25 354 LYS B C 1
ATOM 7584 O O . LYS B 1 354 ? 60.200 80.292 116.472 1.00 32.79 354 LYS B O 1
ATOM 7590 N N . GLY B 1 355 ? 59.098 78.609 117.475 1.00 29.69 355 GLY B N 1
ATOM 7591 C CA . GLY B 1 355 ? 58.075 79.491 118.006 1.00 29.74 355 GLY B CA 1
ATOM 7592 C C . GLY B 1 355 ? 58.397 80.016 119.391 1.00 30.08 355 GLY B C 1
ATOM 7593 O O . GLY B 1 355 ? 59.532 79.909 119.864 1.00 29.23 355 GLY B O 1
ATOM 7594 N N . SER B 1 356 ? 57.391 80.582 120.050 1.00 31.73 356 SER B N 1
ATOM 7595 C CA . SER B 1 356 ? 57.564 81.131 121.390 1.00 32.75 356 SER B CA 1
ATOM 7596 C C . SER B 1 356 ? 58.055 80.106 122.409 1.00 34.44 356 SER B C 1
ATOM 7597 O O . SER B 1 356 ? 57.648 78.942 122.389 1.00 35.12 356 SER B O 1
ATOM 7600 N N . GLU B 1 357 ? 58.928 80.552 123.304 1.00 34.27 357 GLU B N 1
ATOM 7601 C CA . GLU B 1 357 ? 59.478 79.691 124.342 1.00 36.07 357 GLU B CA 1
ATOM 7602 C C . GLU B 1 357 ? 58.668 79.826 125.630 1.00 34.76 357 GLU B C 1
ATOM 7603 O O . GLU B 1 357 ? 59.020 79.259 126.664 1.00 34.34 357 GLU B O 1
ATOM 7609 N N . LYS B 1 358 ? 57.579 80.580 125.557 1.00 33.69 358 LYS B N 1
ATOM 7610 C CA . LYS B 1 358 ? 56.720 80.783 126.712 1.00 33.21 358 LYS B CA 1
ATOM 7611 C C . LYS B 1 358 ? 56.032 79.489 127.135 1.00 31.74 358 LYS B C 1
ATOM 7612 O O . LYS B 1 358 ? 55.625 78.680 126.299 1.00 28.17 358 LYS B O 1
ATOM 7618 N N . VAL B 1 359 ? 55.912 79.302 128.443 1.00 29.94 359 VAL B N 1
ATOM 7619 C CA . VAL B 1 359 ? 55.248 78.134 128.991 1.00 29.92 359 VAL B CA 1
ATOM 7620 C C . VAL B 1 359 ? 54.078 78.605 129.847 1.00 30.27 359 VAL B C 1
ATOM 7621 O O . VAL B 1 359 ? 54.277 79.086 130.961 1.00 30.11 359 VAL B O 1
ATOM 7625 N N . ARG B 1 360 ? 52.862 78.475 129.325 1.00 29.81 360 ARG B N 1
ATOM 7626 C CA . ARG B 1 360 ? 51.683 78.889 130.076 1.00 30.32 360 ARG B CA 1
ATOM 7627 C C . ARG B 1 360 ? 51.468 77.975 131.276 1.00 30.72 360 ARG B C 1
ATOM 7628 O O . ARG B 1 360 ? 51.922 76.830 131.290 1.00 29.75 360 ARG B O 1
ATOM 7636 N N . ASP B 1 361 ? 50.777 78.486 132.286 1.00 30.48 361 ASP B N 1
ATOM 7637 C CA . ASP B 1 361 ? 50.517 77.713 133.487 1.00 32.42 361 ASP B CA 1
ATOM 7638 C C . ASP B 1 361 ? 49.436 76.664 133.231 1.00 31.51 361 ASP B C 1
ATOM 7639 O O . ASP B 1 361 ? 48.275 76.858 133.586 1.00 33.10 361 ASP B O 1
ATOM 7644 N N . ILE B 1 362 ? 49.816 75.555 132.605 1.00 29.10 362 ILE B N 1
ATOM 7645 C CA . ILE B 1 362 ? 48.858 74.495 132.312 1.00 26.03 362 ILE B CA 1
ATOM 7646 C C . ILE B 1 362 ? 48.824 73.480 133.457 1.00 23.68 362 ILE B C 1
ATOM 7647 O O . ILE B 1 362 ? 49.789 73.347 134.203 1.00 20.71 362 ILE B O 1
ATOM 7652 N N . PRO B 1 363 ? 47.704 72.757 133.613 1.00 24.06 363 PRO B N 1
ATOM 7653 C CA . PRO B 1 363 ? 47.579 71.764 134.687 1.00 23.33 363 PRO B CA 1
ATOM 7654 C C . PRO B 1 363 ? 48.670 70.698 134.636 1.00 22.81 363 PRO B C 1
ATOM 7655 O O . PRO B 1 363 ? 49.118 70.312 133.558 1.00 21.51 363 PRO B O 1
ATOM 7659 N N . LEU B 1 364 ? 49.097 70.226 135.802 1.00 22.09 364 LEU B N 1
ATOM 7660 C CA . LEU B 1 364 ? 50.121 69.186 135.867 1.00 21.16 364 LEU B CA 1
ATOM 7661 C C . LEU B 1 364 ? 49.519 67.853 135.436 1.00 19.59 364 LEU B C 1
ATOM 7662 O O . LEU B 1 364 ? 48.338 67.596 135.661 1.00 19.58 364 LEU B O 1
ATOM 7667 N N . PRO B 1 365 ? 50.327 66.983 134.811 1.00 18.29 365 PRO B N 1
ATOM 7668 C CA . PRO B 1 365 ? 49.804 65.686 134.381 1.00 17.33 365 PRO B CA 1
ATOM 7669 C C . PRO B 1 365 ? 49.233 64.927 135.585 1.00 18.98 365 PRO B C 1
ATOM 7670 O O . PRO B 1 365 ? 49.777 64.998 136.691 1.00 18.63 365 PRO B O 1
ATOM 7674 N N . GLU B 1 366 ? 48.139 64.208 135.365 1.00 17.81 366 GLU B N 1
ATOM 7675 C CA . GLU B 1 366 ? 47.501 63.438 136.422 1.00 19.48 366 GLU B CA 1
ATOM 7676 C C . GLU B 1 366 ? 47.881 61.973 136.300 1.00 18.46 366 GLU B C 1
ATOM 7677 O O . GLU B 1 366 ? 47.810 61.400 135.213 1.00 18.18 366 GLU B O 1
ATOM 7683 N N . GLU B 1 367 ? 48.286 61.359 137.406 1.00 16.97 367 GLU B N 1
ATOM 7684 C CA . GLU B 1 367 ? 48.646 59.949 137.342 1.00 17.72 367 GLU B CA 1
ATOM 7685 C C . GLU B 1 367 ? 47.417 59.078 137.507 1.00 17.47 367 GLU B C 1
ATOM 7686 O O . GLU B 1 367 ? 46.508 59.410 138.268 1.00 16.63 367 GLU B O 1
ATOM 7692 N N . LEU B 1 368 ? 47.389 57.972 136.767 1.00 16.72 368 LEU B N 1
ATOM 7693 C CA . LEU B 1 368 ? 46.294 57.021 136.859 1.00 16.71 368 LEU B CA 1
ATOM 7694 C C . LEU B 1 368 ? 46.793 55.999 137.866 1.00 17.26 368 LEU B C 1
ATOM 7695 O O . LEU B 1 368 ? 47.617 55.138 137.538 1.00 16.87 368 LEU B O 1
ATOM 7700 N N . VAL B 1 369 ? 46.316 56.106 139.102 1.00 16.24 369 VAL B N 1
ATOM 7701 C CA . VAL B 1 369 ? 46.755 55.195 140.143 1.00 15.81 369 VAL B CA 1
ATOM 7702 C C . VAL B 1 369 ? 45.801 54.019 140.273 1.00 16.13 369 VAL B C 1
ATOM 7703 O O . VAL B 1 369 ? 44.761 54.111 140.928 1.00 13.92 369 VAL B O 1
ATOM 7707 N N . PHE B 1 370 ? 46.163 52.911 139.630 1.00 15.47 370 PHE B N 1
ATOM 7708 C CA . PHE B 1 370 ? 45.343 51.709 139.678 1.00 16.48 370 PHE B CA 1
ATOM 7709 C C . PHE B 1 370 ? 45.387 51.073 141.062 1.00 16.57 370 PHE B C 1
ATOM 7710 O O . PHE B 1 370 ? 46.399 51.140 141.760 1.00 16.99 370 PHE B O 1
ATOM 7718 N N . THR B 1 371 ? 44.276 50.463 141.447 1.00 16.59 371 THR B N 1
ATOM 7719 C CA . THR B 1 371 ? 44.188 49.750 142.708 1.00 14.47 371 THR B CA 1
ATOM 7720 C C . THR B 1 371 ? 44.570 48.320 142.329 1.00 15.59 371 THR B C 1
ATOM 7721 O O . THR B 1 371 ? 43.950 47.717 141.450 1.00 14.72 371 THR B O 1
ATOM 7725 N N . VAL B 1 372 ? 45.603 47.785 142.964 1.00 15.26 372 VAL B N 1
ATOM 7726 C CA . VAL B 1 372 ? 46.041 46.432 142.642 1.00 17.22 372 VAL B CA 1
ATOM 7727 C C . VAL B 1 372 ? 46.209 45.585 143.894 1.00 17.63 372 VAL B C 1
ATOM 7728 O O . VAL B 1 372 ? 46.205 46.106 145.008 1.00 19.04 372 VAL B O 1
ATOM 7732 N N . ASP B 1 373 ? 46.344 44.276 143.701 1.00 18.77 373 ASP B N 1
ATOM 7733 C CA . ASP B 1 373 ? 46.549 43.353 144.809 1.00 19.70 373 ASP B CA 1
ATOM 7734 C C . ASP B 1 373 ? 47.601 42.333 144.377 1.00 21.93 373 ASP B C 1
ATOM 7735 O O . ASP B 1 373 ? 48.135 42.420 143.265 1.00 18.93 373 ASP B O 1
ATOM 7740 N N . GLU B 1 374 ? 47.899 41.385 145.262 1.00 22.64 374 GLU B N 1
ATOM 7741 C CA . GLU B 1 374 ? 48.895 40.340 145.017 1.00 24.29 374 GLU B CA 1
ATOM 7742 C C . GLU B 1 374 ? 48.638 39.537 143.737 1.00 22.15 374 GLU B C 1
ATOM 7743 O O . GLU B 1 374 ? 49.561 39.270 142.964 1.00 20.41 374 GLU B O 1
ATOM 7749 N N . LYS B 1 375 ? 47.390 39.144 143.520 1.00 20.56 375 LYS B N 1
ATOM 7750 C CA . LYS B 1 375 ? 47.048 38.380 142.326 1.00 22.55 375 LYS B CA 1
ATOM 7751 C C . LYS B 1 375 ? 47.348 39.158 141.044 1.00 21.77 375 LYS B C 1
ATOM 7752 O O . LYS B 1 375 ? 47.956 38.622 140.116 1.00 21.00 375 LYS B O 1
ATOM 7758 N N . ILE B 1 376 ? 46.916 40.415 140.984 1.00 19.81 376 ILE B N 1
ATOM 7759 C CA . ILE B 1 376 ? 47.168 41.222 139.793 1.00 21.03 376 ILE B CA 1
ATOM 7760 C C . ILE B 1 376 ? 48.660 41.382 139.539 1.00 18.56 376 ILE B C 1
ATOM 7761 O O . ILE B 1 376 ? 49.109 41.295 138.399 1.00 18.47 376 ILE B O 1
ATOM 7766 N N . LEU B 1 377 ? 49.434 41.604 140.598 1.00 18.99 377 LEU B N 1
ATOM 7767 C CA . LEU B 1 377 ? 50.874 41.765 140.441 1.00 18.73 377 LEU B CA 1
ATOM 7768 C C . LEU B 1 377 ? 51.506 40.490 139.896 1.00 19.40 377 LEU B C 1
ATOM 7769 O O . LEU B 1 377 ? 52.463 40.556 139.129 1.00 18.91 377 LEU B O 1
ATOM 7774 N N . ASN B 1 378 ? 50.978 39.332 140.289 1.00 19.67 378 ASN B N 1
ATOM 7775 C CA . ASN B 1 378 ? 51.509 38.068 139.781 1.00 20.75 378 ASN B CA 1
ATOM 7776 C C . ASN B 1 378 ? 51.160 37.934 138.295 1.00 19.43 378 ASN B C 1
ATOM 7777 O O . ASN B 1 378 ? 51.981 37.475 137.500 1.00 19.06 378 ASN B O 1
ATOM 7782 N N . ASP B 1 379 ? 49.947 38.339 137.918 1.00 19.60 379 ASP B N 1
ATOM 7783 C CA . ASP B 1 379 ? 49.544 38.269 136.512 1.00 20.16 379 ASP B CA 1
ATOM 7784 C C . ASP B 1 379 ? 50.460 39.168 135.679 1.00 18.69 379 ASP B C 1
ATOM 7785 O O . ASP B 1 379 ? 50.875 38.807 134.580 1.00 19.10 379 ASP B O 1
ATOM 7790 N N . VAL B 1 380 ? 50.775 40.340 136.220 1.00 16.10 380 VAL B N 1
ATOM 7791 C CA . VAL B 1 380 ? 51.645 41.291 135.549 1.00 15.43 380 VAL B CA 1
ATOM 7792 C C . VAL B 1 380 ? 53.030 40.688 135.328 1.00 17.71 380 VAL B C 1
ATOM 7793 O O . VAL B 1 380 ? 53.582 40.773 134.225 1.00 14.47 380 VAL B O 1
ATOM 7797 N N . SER B 1 381 ? 53.590 40.082 136.375 1.00 16.63 381 SER B N 1
ATOM 7798 C CA . SER B 1 381 ? 54.909 39.462 136.280 1.00 19.46 381 SER B CA 1
ATOM 7799 C C . SER B 1 381 ? 54.911 38.394 135.196 1.00 19.11 381 SER B C 1
ATOM 7800 O O . SER B 1 381 ? 55.840 38.306 134.398 1.00 20.91 381 SER B O 1
ATOM 7803 N N . GLN B 1 382 ? 53.862 37.582 135.177 1.00 20.07 382 GLN B N 1
ATOM 7804 C CA . GLN B 1 382 ? 53.740 36.516 134.196 1.00 20.21 382 GLN B CA 1
ATOM 7805 C C . GLN B 1 382 ? 53.589 37.113 132.796 1.00 19.50 382 GLN B C 1
ATOM 7806 O O . GLN B 1 382 ? 54.214 36.648 131.834 1.00 16.05 382 GLN B O 1
ATOM 7812 N N . ALA B 1 383 ? 52.766 38.153 132.693 1.00 17.87 383 ALA B N 1
ATOM 7813 C CA . ALA B 1 383 ? 52.518 38.824 131.417 1.00 18.44 383 ALA B CA 1
ATOM 7814 C C . ALA B 1 383 ? 53.812 39.362 130.838 1.00 17.28 383 ALA B C 1
ATOM 7815 O O . ALA B 1 383 ? 54.103 39.173 129.660 1.00 18.24 383 ALA B O 1
ATOM 7817 N N . LYS B 1 384 ? 54.593 40.026 131.678 1.00 19.13 384 LYS B N 1
ATOM 7818 C CA . LYS B 1 384 ? 55.857 40.601 131.252 1.00 20.93 384 LYS B CA 1
ATOM 7819 C C . LYS B 1 384 ? 56.854 39.518 130.836 1.00 21.15 384 LYS B C 1
ATOM 7820 O O . LYS B 1 384 ? 57.542 39.653 129.822 1.00 19.73 384 LYS B O 1
ATOM 7826 N N . ALA B 1 385 ? 56.924 38.443 131.615 1.00 19.65 385 ALA B N 1
ATOM 7827 C CA . ALA B 1 385 ? 57.848 37.345 131.326 1.00 19.33 385 ALA B CA 1
ATOM 7828 C C . ALA B 1 385 ? 57.568 36.663 129.983 1.00 18.35 385 ALA B C 1
ATOM 7829 O O . ALA B 1 385 ? 58.491 36.416 129.204 1.00 18.30 385 ALA B O 1
ATOM 7831 N N . GLN B 1 386 ? 56.301 36.363 129.711 1.00 17.07 386 GLN B N 1
ATOM 7832 C CA . GLN B 1 386 ? 55.940 35.698 128.464 1.00 16.80 386 GLN B CA 1
ATOM 7833 C C . GLN B 1 386 ? 56.198 36.572 127.234 1.00 17.74 386 GLN B C 1
ATOM 7834 O O . GLN B 1 386 ? 56.629 36.076 126.194 1.00 17.55 386 GLN B O 1
ATOM 7840 N N . HIS B 1 387 ? 55.952 37.872 127.352 1.00 16.54 387 HIS B N 1
ATOM 7841 C CA . HIS B 1 387 ? 56.192 38.783 126.236 1.00 16.45 387 HIS B CA 1
ATOM 7842 C C . HIS B 1 387 ? 57.687 38.884 125.932 1.00 16.07 387 HIS B C 1
ATOM 7843 O O . HIS B 1 387 ? 58.096 38.817 124.775 1.00 14.10 387 HIS B O 1
ATOM 7850 N N . LEU B 1 388 ? 58.504 39.051 126.970 1.00 17.21 388 LEU B N 1
ATOM 7851 C CA . LEU B 1 388 ? 59.947 39.165 126.772 1.00 18.68 388 LEU B CA 1
ATOM 7852 C C . LEU B 1 388 ? 60.535 37.884 126.186 1.00 19.05 388 LEU B C 1
ATOM 7853 O O . LEU B 1 388 ? 61.389 37.941 125.309 1.00 17.75 388 LEU B O 1
ATOM 7858 N N . LYS B 1 389 ? 60.078 36.731 126.665 1.00 19.75 389 LYS B N 1
ATOM 7859 C CA . LYS B 1 389 ? 60.579 35.459 126.150 1.00 21.23 389 LYS B CA 1
ATOM 7860 C C . LYS B 1 389 ? 60.245 35.319 124.666 1.00 21.93 389 LYS B C 1
ATOM 7861 O O . LYS B 1 389 ? 61.124 35.061 123.838 1.00 20.64 389 LYS B O 1
ATOM 7867 N N . ALA B 1 390 ? 58.969 35.502 124.336 1.00 20.62 390 ALA B N 1
ATOM 7868 C CA . ALA B 1 390 ? 58.507 35.392 122.957 1.00 20.80 390 ALA B CA 1
ATOM 7869 C C . ALA B 1 390 ? 59.207 36.375 122.031 1.00 20.82 390 ALA B C 1
ATOM 7870 O O . ALA B 1 390 ? 59.634 36.012 120.932 1.00 21.15 390 ALA B O 1
ATOM 7872 N N . ALA B 1 391 ? 59.337 37.620 122.479 1.00 21.87 391 ALA B N 1
ATOM 7873 C CA . ALA B 1 391 ? 59.966 38.657 121.674 1.00 20.93 391 ALA B CA 1
ATOM 7874 C C . ALA B 1 391 ? 61.446 38.402 121.416 1.00 23.49 391 ALA B C 1
ATOM 7875 O O . ALA B 1 391 ? 61.972 38.770 120.362 1.00 21.95 391 ALA B O 1
ATOM 7877 N N . SER B 1 392 ? 62.122 37.783 122.377 1.00 23.82 392 SER B N 1
ATOM 7878 C CA . SER B 1 392 ? 63.545 37.504 122.216 1.00 24.10 392 SER B CA 1
ATOM 7879 C C . SER B 1 392 ? 63.775 36.525 121.067 1.00 23.60 392 SER B C 1
ATOM 7880 O O . SER B 1 392 ? 64.873 36.443 120.524 1.00 26.10 392 SER B O 1
ATOM 7883 N N . ASP B 1 393 ? 62.732 35.790 120.692 1.00 24.16 393 ASP B N 1
ATOM 7884 C CA . ASP B 1 393 ? 62.831 34.805 119.617 1.00 22.97 393 ASP B CA 1
ATOM 7885 C C . ASP B 1 393 ? 62.734 35.422 118.220 1.00 23.73 393 ASP B C 1
ATOM 7886 O O . ASP B 1 393 ? 62.926 34.742 117.210 1.00 22.05 393 ASP B O 1
ATOM 7891 N N . LEU B 1 394 ? 62.451 36.718 118.168 1.00 24.90 394 LEU B N 1
ATOM 7892 C CA . LEU B 1 394 ? 62.308 37.416 116.896 1.00 24.76 394 LEU B CA 1
ATOM 7893 C C . LEU B 1 394 ? 63.630 37.900 116.306 1.00 25.42 394 LEU B C 1
ATOM 7894 O O . LEU B 1 394 ? 64.482 38.435 117.017 1.00 25.71 394 LEU B O 1
ATOM 7899 N N . GLN B 1 395 ? 63.801 37.699 115.004 1.00 24.58 395 GLN B N 1
ATOM 7900 C CA . GLN B 1 395 ? 64.989 38.171 114.315 1.00 24.80 395 GLN B CA 1
ATOM 7901 C C . GLN B 1 395 ? 64.553 39.105 113.196 1.00 23.38 395 GLN B C 1
ATOM 7902 O O . GLN B 1 395 ? 63.663 38.781 112.408 1.00 20.86 395 GLN B O 1
ATOM 7908 N N . ILE B 1 396 ? 65.185 40.266 113.134 1.00 22.53 396 ILE B N 1
ATOM 7909 C CA . ILE B 1 396 ? 64.875 41.246 112.112 1.00 23.02 396 ILE B CA 1
ATOM 7910 C C . ILE B 1 396 ? 66.128 41.594 111.328 1.00 23.11 396 ILE B C 1
ATOM 7911 O O . ILE B 1 396 ? 67.193 41.801 111.905 1.00 22.71 396 ILE B O 1
ATOM 7916 N N . ALA B 1 397 ? 65.995 41.643 110.008 1.00 21.77 397 ALA B N 1
ATOM 7917 C CA . ALA B 1 397 ? 67.100 42.029 109.145 1.00 21.04 397 ALA B CA 1
ATOM 7918 C C . ALA B 1 397 ? 66.536 43.152 108.285 1.00 21.70 397 ALA B C 1
ATOM 7919 O O . ALA B 1 397 ? 65.510 42.984 107.632 1.00 22.52 397 ALA B O 1
ATOM 7921 N N . ALA B 1 398 ? 67.190 44.305 108.299 1.00 21.97 398 ALA B N 1
ATOM 7922 C CA . ALA B 1 398 ? 66.715 45.436 107.515 1.00 25.00 398 ALA B CA 1
ATOM 7923 C C . ALA B 1 398 ? 67.889 46.095 106.817 1.00 25.91 398 ALA B C 1
ATOM 7924 O O . ALA B 1 398 ? 68.914 46.366 107.436 1.00 26.17 398 ALA B O 1
ATOM 7926 N N . SER B 1 399 ? 67.740 46.345 105.523 1.00 26.31 399 SER B N 1
ATOM 7927 C CA . SER B 1 399 ? 68.806 46.958 104.752 1.00 28.85 399 SER B CA 1
ATOM 7928 C C . SER B 1 399 ? 68.245 47.793 103.623 1.00 29.51 399 SER B C 1
ATOM 7929 O O . SER B 1 399 ? 67.043 47.789 103.354 1.00 27.42 399 SER B O 1
ATOM 7932 N N . THR B 1 400 ? 69.142 48.492 102.947 1.00 31.80 400 THR B N 1
ATOM 7933 C CA . THR B 1 400 ? 68.773 49.343 101.838 1.00 34.49 400 THR B CA 1
ATOM 7934 C C . THR B 1 400 ? 69.533 48.920 100.596 1.00 36.45 400 THR B C 1
ATOM 7935 O O . THR B 1 400 ? 70.752 48.764 100.632 1.00 36.19 400 THR B O 1
ATOM 7939 N N . PHE B 1 401 ? 68.807 48.712 99.504 1.00 38.53 401 PHE B N 1
ATOM 7940 C CA . PHE B 1 401 ? 69.432 48.344 98.244 1.00 42.40 401 PHE B CA 1
ATOM 7941 C C . PHE B 1 401 ? 69.614 49.662 97.503 1.00 45.88 401 PHE B C 1
ATOM 7942 O O . PHE B 1 401 ? 68.680 50.172 96.884 1.00 44.56 401 PHE B O 1
ATOM 7950 N N . THR B 1 402 ? 70.825 50.206 97.580 1.00 51.02 402 THR B N 1
ATOM 7951 C CA . THR B 1 402 ? 71.152 51.492 96.969 1.00 56.58 402 THR B CA 1
ATOM 7952 C C . THR B 1 402 ? 71.507 51.480 95.488 1.00 59.45 402 THR B C 1
ATOM 7953 O O . THR B 1 402 ? 71.732 52.536 94.901 1.00 60.02 402 THR B O 1
ATOM 7957 N N . SER B 1 403 ? 71.556 50.303 94.877 1.00 63.32 403 SER B N 1
ATOM 7958 C CA . SER B 1 403 ? 71.905 50.222 93.465 1.00 67.27 403 SER B CA 1
ATOM 7959 C C . SER B 1 403 ? 70.914 50.946 92.554 1.00 70.48 403 SER B C 1
ATOM 7960 O O . SER B 1 403 ? 71.301 51.458 91.503 1.00 71.19 403 SER B O 1
ATOM 7963 N N . PHE B 1 404 ? 69.644 50.994 92.957 1.00 74.04 404 PHE B N 1
ATOM 7964 C CA . PHE B 1 404 ? 68.610 51.665 92.164 1.00 77.54 404 PHE B CA 1
ATOM 7965 C C . PHE B 1 404 ? 67.229 51.613 92.818 1.00 79.33 404 PHE B C 1
ATOM 7966 O O . PHE B 1 404 ? 67.002 50.842 93.750 1.00 79.33 404 PHE B O 1
ATOM 7974 N N . GLY B 1 405 ? 66.312 52.441 92.319 1.00 81.77 405 GLY B N 1
ATOM 7975 C CA . GLY B 1 405 ? 64.964 52.487 92.861 1.00 84.71 405 GLY B CA 1
ATOM 7976 C C . GLY B 1 405 ? 63.883 52.260 91.818 1.00 86.73 405 GLY B C 1
ATOM 7977 O O . GLY B 1 405 ? 64.119 51.600 90.808 1.00 86.80 405 GLY B O 1
ATOM 7978 N N . LYS B 1 406 ? 62.695 52.811 92.059 1.00 89.03 406 LYS B N 1
ATOM 7979 C CA . LYS B 1 406 ? 61.575 52.652 91.134 1.00 91.58 406 LYS B CA 1
ATOM 7980 C C . LYS B 1 406 ? 61.779 53.407 89.827 1.00 93.34 406 LYS B C 1
ATOM 7981 O O . LYS B 1 406 ? 61.547 52.867 88.745 1.00 93.50 406 LYS B O 1
ATOM 7987 N N . LYS B 1 407 ? 62.213 54.659 89.935 1.00 95.43 407 LYS B N 1
ATOM 7988 C CA . LYS B 1 407 ? 62.428 55.507 88.770 1.00 97.10 407 LYS B CA 1
ATOM 7989 C C . LYS B 1 407 ? 63.573 55.033 87.878 1.00 97.51 407 LYS B C 1
ATOM 7990 O O . LYS B 1 407 ? 64.166 55.824 87.142 1.00 97.78 407 LYS B O 1
ATOM 7996 N N . LEU B 1 408 ? 63.875 53.739 87.945 1.00 97.69 408 LEU B N 1
ATOM 7997 C CA . LEU B 1 408 ? 64.931 53.150 87.129 1.00 97.50 408 LEU B CA 1
ATOM 7998 C C . LEU B 1 408 ? 64.477 51.820 86.529 1.00 96.96 408 LEU B C 1
ATOM 7999 O O . LEU B 1 408 ? 64.750 51.537 85.362 1.00 97.13 408 LEU B O 1
ATOM 8004 N N . THR B 1 409 ? 63.789 51.004 87.323 1.00 95.88 409 THR B N 1
ATOM 8005 C CA . THR B 1 409 ? 63.296 49.722 86.830 1.00 94.56 409 THR B CA 1
ATOM 8006 C C . THR B 1 409 ? 62.136 49.980 85.877 1.00 93.64 409 THR B C 1
ATOM 8007 O O . THR B 1 409 ? 61.790 49.126 85.061 1.00 93.56 409 THR B O 1
ATOM 8011 N N . LYS B 1 410 ? 61.538 51.164 85.986 1.00 92.39 410 LYS B N 1
ATOM 8012 C CA . LYS B 1 410 ? 60.427 51.535 85.118 1.00 91.37 410 LYS B CA 1
ATOM 8013 C C . LYS B 1 410 ? 60.948 51.923 83.739 1.00 89.94 410 LYS B C 1
ATOM 8014 O O . LYS B 1 410 ? 60.189 51.972 82.771 1.00 89.98 410 LYS B O 1
ATOM 8020 N N . GLU B 1 411 ? 62.247 52.204 83.655 1.00 88.05 411 GLU B N 1
ATOM 8021 C CA . GLU B 1 411 ? 62.867 52.564 82.384 1.00 85.63 411 GLU B CA 1
ATOM 8022 C C . GLU B 1 411 ? 62.717 51.357 81.467 1.00 83.24 411 GLU B C 1
ATOM 8023 O O . GLU B 1 411 ? 62.775 51.474 80.242 1.00 83.25 411 GLU B O 1
ATOM 8029 N N . GLU B 1 412 ? 62.524 50.196 82.086 1.00 79.80 412 GLU B N 1
ATOM 8030 C CA . GLU B 1 412 ? 62.346 48.945 81.363 1.00 75.86 412 GLU B CA 1
ATOM 8031 C C . GLU B 1 412 ? 60.867 48.563 81.390 1.00 72.40 412 GLU B C 1
ATOM 8032 O O . GLU B 1 412 ? 60.498 47.438 81.052 1.00 72.95 412 GLU B O 1
ATOM 8038 N N . ALA B 1 413 ? 60.029 49.514 81.800 1.00 67.57 413 ALA B N 1
ATOM 8039 C CA . ALA B 1 413 ? 58.583 49.316 81.880 1.00 61.89 413 ALA B CA 1
ATOM 8040 C C . ALA B 1 413 ? 58.203 48.230 82.882 1.00 57.76 413 ALA B C 1
ATOM 8041 O O . ALA B 1 413 ? 57.187 47.552 82.722 1.00 57.83 413 ALA B O 1
ATOM 8043 N N . LEU B 1 414 ? 59.016 48.072 83.921 1.00 51.22 414 LEU B N 1
ATOM 8044 C CA . LEU B 1 414 ? 58.754 47.062 84.935 1.00 45.33 414 LEU B CA 1
ATOM 8045 C C . LEU B 1 414 ? 58.381 47.681 86.281 1.00 40.37 414 LEU B C 1
ATOM 8046 O O . LEU B 1 414 ? 59.174 48.398 86.892 1.00 36.96 414 LEU B O 1
ATOM 8051 N N . HIS B 1 415 ? 57.161 47.403 86.733 1.00 34.78 415 HIS B N 1
ATOM 8052 C CA . HIS B 1 415 ? 56.683 47.935 88.002 1.00 29.31 415 HIS B CA 1
ATOM 8053 C C . HIS B 1 415 ? 57.607 47.496 89.137 1.00 24.02 415 HIS B C 1
ATOM 8054 O O . HIS B 1 415 ? 57.893 46.313 89.293 1.00 21.63 415 HIS B O 1
ATOM 8061 N N . PRO B 1 416 ? 58.082 48.451 89.950 1.00 21.20 416 PRO B N 1
ATOM 8062 C CA . PRO B 1 416 ? 58.979 48.134 91.066 1.00 20.32 416 PRO B CA 1
ATOM 8063 C C . PRO B 1 416 ? 58.421 47.160 92.106 1.00 19.78 416 PRO B C 1
ATOM 8064 O O . PRO B 1 416 ? 59.171 46.347 92.652 1.00 19.12 416 PRO B O 1
ATOM 8068 N N . ASP B 1 417 ? 57.122 47.230 92.391 1.00 16.88 417 ASP B N 1
ATOM 8069 C CA . ASP B 1 417 ? 56.550 46.307 93.369 1.00 16.32 417 ASP B CA 1
ATOM 8070 C C . ASP B 1 417 ? 56.631 44.876 92.849 1.00 16.21 417 ASP B C 1
ATOM 8071 O O . ASP B 1 417 ? 57.004 43.962 93.576 1.00 16.73 417 ASP B O 1
ATOM 8076 N N . THR B 1 418 ? 56.266 44.694 91.585 1.00 15.86 418 THR B N 1
ATOM 8077 C CA . THR B 1 418 ? 56.295 43.379 90.961 1.00 16.61 418 THR B CA 1
ATOM 8078 C C . THR B 1 418 ? 57.741 42.886 90.884 1.00 17.46 418 THR B C 1
ATOM 8079 O O . THR B 1 418 ? 58.019 41.709 91.120 1.00 17.78 418 THR B O 1
ATOM 8083 N N . PHE B 1 419 ? 58.654 43.797 90.563 1.00 16.78 419 PHE B N 1
ATOM 8084 C CA . PHE B 1 419 ? 60.079 43.476 90.479 1.00 18.64 419 PHE B CA 1
ATOM 8085 C C . PHE B 1 419 ? 60.531 42.854 91.804 1.00 17.71 419 PHE B C 1
ATOM 8086 O O . PHE B 1 419 ? 61.182 41.808 91.833 1.00 17.23 419 PHE B O 1
ATOM 8094 N N . ILE B 1 420 ? 60.168 43.509 92.899 1.00 16.95 420 ILE B N 1
ATOM 8095 C CA . ILE B 1 420 ? 60.535 43.053 94.227 1.00 16.10 420 ILE B CA 1
ATOM 8096 C C . ILE B 1 420 ? 59.887 41.718 94.607 1.00 16.37 420 ILE B C 1
ATOM 8097 O O . ILE B 1 420 ? 60.533 40.859 95.211 1.00 14.40 420 ILE B O 1
ATOM 8102 N N . GLN B 1 421 ? 58.621 41.534 94.244 1.00 14.73 421 GLN B N 1
ATOM 8103 C CA . GLN B 1 421 ? 57.918 40.290 94.561 1.00 14.73 421 GLN B CA 1
ATOM 8104 C C . GLN B 1 421 ? 58.538 39.090 93.840 1.00 15.38 421 GLN B C 1
ATOM 8105 O O . GLN B 1 421 ? 58.665 38.007 94.410 1.00 15.95 421 GLN B O 1
A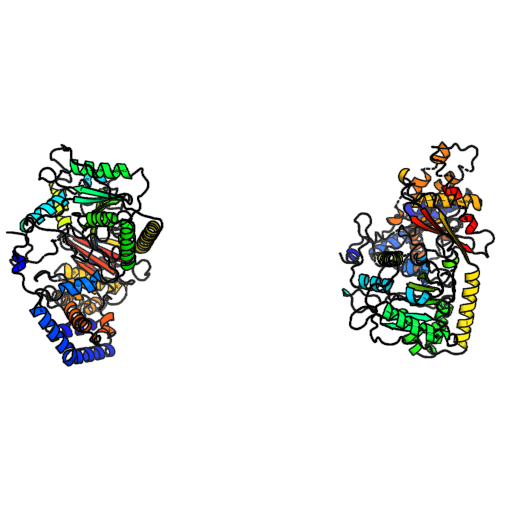TOM 8111 N N . LEU B 1 422 ? 58.911 39.285 92.581 1.00 15.06 422 LEU B N 1
ATOM 8112 C CA . LEU B 1 422 ? 59.515 38.214 91.805 1.00 14.89 422 LEU B CA 1
ATOM 8113 C C . LEU B 1 422 ? 60.920 37.918 92.325 1.00 14.71 422 LEU B C 1
ATOM 8114 O O . LEU B 1 422 ? 61.326 36.759 92.406 1.00 15.64 422 LEU B O 1
ATOM 8119 N N . ALA B 1 423 ? 61.651 38.965 92.695 1.00 14.81 423 ALA B N 1
ATOM 8120 C CA . ALA B 1 423 ? 62.993 38.800 93.233 1.00 15.97 423 ALA B CA 1
ATOM 8121 C C . ALA B 1 423 ? 62.915 38.004 94.539 1.00 15.44 423 ALA B C 1
ATOM 8122 O O . ALA B 1 423 ? 63.806 37.213 94.848 1.00 15.46 423 ALA B O 1
ATOM 8124 N N . LEU B 1 424 ? 61.845 38.217 95.305 1.00 15.29 424 LEU B N 1
ATOM 8125 C CA . LEU B 1 424 ? 61.664 37.506 96.571 1.00 14.37 424 LEU B CA 1
ATOM 8126 C C . LEU B 1 424 ? 61.373 36.031 96.296 1.00 14.06 424 LEU B C 1
ATOM 8127 O O . LEU B 1 424 ? 61.870 35.149 97.001 1.00 13.41 424 LEU B O 1
ATOM 8132 N N . GLN B 1 425 ? 60.562 35.764 95.275 1.00 14.47 425 GLN B N 1
ATOM 8133 C CA . GLN B 1 425 ? 60.252 34.384 94.902 1.00 14.48 425 GLN B CA 1
ATOM 8134 C C . GLN B 1 425 ? 61.569 33.677 94.564 1.00 15.86 425 GLN B C 1
ATOM 8135 O O . GLN B 1 425 ? 61.821 32.558 95.010 1.00 16.04 425 GLN B O 1
ATOM 8141 N N . LEU B 1 426 ? 62.410 34.346 93.781 1.00 15.76 426 LEU B N 1
ATOM 8142 C CA . LEU B 1 426 ? 63.692 33.770 93.384 1.00 17.10 426 LEU B CA 1
ATOM 8143 C C . LEU B 1 426 ? 64.606 33.580 94.590 1.00 16.68 426 LEU B C 1
ATOM 8144 O O . LEU B 1 426 ? 65.253 32.542 94.728 1.00 17.06 426 LEU B O 1
ATOM 8149 N N . ALA B 1 427 ? 64.653 34.581 95.466 1.00 16.92 427 ALA B N 1
ATOM 8150 C CA . ALA B 1 427 ? 65.490 34.503 96.658 1.00 17.28 427 ALA B CA 1
ATOM 8151 C C . ALA B 1 427 ? 65.079 33.317 97.529 1.00 17.75 427 ALA B C 1
ATOM 8152 O O . ALA B 1 427 ? 65.928 32.566 98.005 1.00 19.05 427 ALA B O 1
ATOM 8154 N N . TYR B 1 428 ? 63.779 33.141 97.741 1.00 17.67 428 TYR B N 1
ATOM 8155 C CA . TYR B 1 428 ? 63.310 32.028 98.561 1.00 16.77 428 TYR B CA 1
ATOM 8156 C C . TYR B 1 428 ? 63.576 30.692 97.870 1.00 17.40 428 TYR B C 1
ATOM 8157 O O . TYR B 1 428 ? 64.013 29.728 98.503 1.00 17.20 428 TYR B O 1
ATOM 8166 N N . TYR B 1 429 ? 63.305 30.640 96.572 1.00 16.50 429 TYR B N 1
ATOM 8167 C CA . TYR B 1 429 ? 63.506 29.422 95.794 1.00 18.00 429 TYR B CA 1
ATOM 8168 C C . TYR B 1 429 ? 64.960 28.967 95.891 1.00 17.93 429 TYR B C 1
ATOM 8169 O O . TYR B 1 429 ? 65.241 27.785 96.090 1.00 19.06 429 TYR B O 1
ATOM 8178 N N . ARG B 1 430 ? 65.877 29.917 95.764 1.00 18.92 430 ARG B N 1
ATOM 8179 C CA . ARG B 1 430 ? 67.300 29.620 95.849 1.00 20.36 430 ARG B CA 1
ATOM 8180 C C . ARG B 1 430 ? 67.724 29.235 97.267 1.00 22.90 430 ARG B C 1
ATOM 8181 O O . ARG B 1 430 ? 68.453 28.261 97.461 1.00 22.16 430 ARG B O 1
ATOM 8189 N N . LEU B 1 431 ? 67.257 29.996 98.254 1.00 21.50 431 LEU B N 1
ATOM 8190 C CA . LEU B 1 431 ? 67.618 29.747 99.645 1.00 20.83 431 LEU B CA 1
ATOM 8191 C C . LEU B 1 431 ? 67.066 28.464 100.256 1.00 21.00 431 LEU B C 1
ATOM 8192 O O . LEU B 1 431 ? 67.786 27.758 100.962 1.00 20.53 431 LEU B O 1
ATOM 8197 N N . HIS B 1 432 ? 65.801 28.152 99.985 1.00 19.31 432 HIS B N 1
ATOM 8198 C CA . HIS B 1 432 ? 65.184 26.968 100.571 1.00 21.05 432 HIS B CA 1
ATOM 8199 C C . HIS B 1 432 ? 64.910 25.808 99.625 1.00 21.79 432 HIS B C 1
ATOM 8200 O O . HIS B 1 432 ? 64.332 24.800 100.026 1.00 22.21 432 HIS B O 1
ATOM 8207 N N . GLY B 1 433 ? 65.316 25.951 98.369 1.00 23.09 433 GLY B N 1
ATOM 8208 C CA . GLY B 1 433 ? 65.135 24.877 97.406 1.00 23.25 433 GLY B CA 1
ATOM 8209 C C . GLY B 1 433 ? 63.721 24.471 97.036 1.00 24.95 433 GLY B C 1
ATOM 8210 O O . GLY B 1 433 ? 63.493 23.327 96.639 1.00 25.60 433 GLY B O 1
ATOM 8211 N N . ARG B 1 434 ? 62.769 25.391 97.158 1.00 23.66 434 ARG B N 1
ATOM 8212 C CA . ARG B 1 434 ? 61.385 25.098 96.803 1.00 22.21 434 ARG B CA 1
ATOM 8213 C C . ARG B 1 434 ? 60.594 26.400 96.715 1.00 20.40 434 ARG B C 1
ATOM 8214 O O . ARG B 1 434 ? 60.987 27.410 97.289 1.00 19.70 434 ARG B O 1
ATOM 8222 N N . PRO B 1 435 ? 59.477 26.395 95.976 1.00 18.63 435 PRO B N 1
ATOM 8223 C CA . PRO B 1 435 ? 58.672 27.616 95.856 1.00 18.54 435 PRO B CA 1
ATOM 8224 C C . PRO B 1 435 ? 58.050 28.001 97.203 1.00 17.14 435 PRO B C 1
ATOM 8225 O O . PRO B 1 435 ? 57.539 27.139 97.923 1.00 16.22 435 PRO B O 1
ATOM 8229 N N . GLY B 1 436 ? 58.099 29.288 97.537 1.00 15.89 436 GLY B N 1
ATOM 8230 C CA . GLY B 1 436 ? 57.510 29.743 98.787 1.00 15.46 436 GLY B CA 1
ATOM 8231 C C . GLY B 1 436 ? 56.133 30.365 98.598 1.00 13.98 436 GLY B C 1
ATOM 8232 O O . GLY B 1 436 ? 56.017 31.428 97.984 1.00 13.30 436 GLY B O 1
ATOM 8233 N N . CYS B 1 437 ? 55.082 29.721 99.103 1.00 13.05 437 CYS B N 1
ATOM 8234 C CA . CYS B 1 437 ? 53.747 30.303 98.965 1.00 13.68 437 CYS B CA 1
ATOM 8235 C C . CYS B 1 437 ? 53.842 31.680 99.620 1.00 14.28 437 CYS B C 1
ATOM 8236 O O . CYS B 1 437 ? 54.279 31.820 100.769 1.00 13.46 437 CYS B O 1
ATOM 8239 N N . CYS B 1 438 ? 53.439 32.695 98.869 1.00 13.79 438 CYS B N 1
ATOM 8240 C CA . CYS B 1 438 ? 53.552 34.065 99.324 1.00 14.33 438 CYS B CA 1
ATOM 8241 C C . CYS B 1 438 ? 52.252 34.847 99.383 1.00 13.75 438 CYS B C 1
ATOM 8242 O O . CYS B 1 438 ? 51.416 34.767 98.488 1.00 14.10 438 CYS B O 1
ATOM 8245 N N . TYR B 1 439 ? 52.108 35.613 100.454 1.00 13.78 439 TYR B N 1
ATOM 8246 C CA . TYR B 1 439 ? 50.948 36.472 100.648 1.00 14.81 439 TYR B CA 1
ATOM 8247 C C . TYR B 1 439 ? 51.396 37.908 100.416 1.00 12.82 439 TYR B C 1
ATOM 8248 O O . TYR B 1 439 ? 52.340 38.373 101.064 1.00 14.32 439 TYR B O 1
ATOM 8257 N N . GLU B 1 440 ? 50.760 38.601 99.473 1.00 13.16 440 GLU B N 1
ATOM 8258 C CA . GLU B 1 440 ? 51.075 40.014 99.266 1.00 11.89 440 GLU B CA 1
ATOM 8259 C C . GLU B 1 440 ? 49.800 40.816 99.470 1.00 12.56 440 GLU B C 1
ATOM 8260 O O . GLU B 1 440 ? 48.749 40.501 98.904 1.00 11.98 440 GLU B O 1
ATOM 8266 N N . THR B 1 441 ? 49.900 41.856 100.284 1.00 14.26 441 THR B N 1
ATOM 8267 C CA . THR B 1 441 ? 48.764 42.716 100.564 1.00 12.99 441 THR B CA 1
ATOM 8268 C C . THR B 1 441 ? 48.394 43.532 99.332 1.00 13.65 441 THR B C 1
ATOM 8269 O O . THR B 1 441 ? 49.255 44.130 98.693 1.00 13.31 441 THR B O 1
ATOM 8273 N N . ALA B 1 442 ? 47.110 43.527 98.993 1.00 13.95 442 ALA B N 1
ATOM 8274 C CA . ALA B 1 442 ? 46.585 44.335 97.894 1.00 13.88 442 ALA B CA 1
ATOM 8275 C C . ALA B 1 442 ? 45.502 45.152 98.589 1.00 13.79 442 ALA B C 1
ATOM 8276 O O . ALA B 1 442 ? 44.664 44.590 99.284 1.00 13.09 442 ALA B O 1
ATOM 8286 N N . THR B 1 444 ? 42.120 47.435 98.798 1.00 15.38 444 THR B N 1
ATOM 8287 C CA . THR B 1 444 ? 40.857 47.471 98.066 1.00 12.31 444 THR B CA 1
ATOM 8288 C C . THR B 1 444 ? 40.107 48.744 98.461 1.00 13.51 444 THR B C 1
ATOM 8289 O O . THR B 1 444 ? 38.880 48.756 98.536 1.00 12.84 444 THR B O 1
ATOM 8293 N N . ARG B 1 445 ? 40.850 49.826 98.688 1.00 14.26 445 ARG B N 1
ATOM 8294 C CA . ARG B 1 445 ? 40.232 51.082 99.101 1.00 13.82 445 ARG B CA 1
ATOM 8295 C C . ARG B 1 445 ? 39.398 51.794 98.042 1.00 14.26 445 ARG B C 1
ATOM 8296 O O . ARG B 1 445 ? 38.882 52.881 98.288 1.00 14.15 445 ARG B O 1
ATOM 8304 N N . TYR B 1 446 ? 39.267 51.190 96.865 1.00 14.85 446 TYR B N 1
ATOM 8305 C CA . TYR B 1 446 ? 38.425 51.770 95.820 1.00 17.29 446 TYR B CA 1
ATOM 8306 C C . TYR B 1 446 ? 36.990 51.658 96.328 1.00 15.72 446 TYR B C 1
ATOM 8307 O O . TYR B 1 446 ? 36.119 52.445 95.971 1.00 16.68 446 TYR B O 1
ATOM 8316 N N . PHE B 1 447 ? 36.773 50.664 97.184 1.00 14.73 447 PHE B N 1
ATOM 8317 C CA . PHE B 1 447 ? 35.458 50.365 97.733 1.00 12.68 447 PHE B CA 1
ATOM 8318 C C . PHE B 1 447 ? 35.208 50.851 99.151 1.00 13.30 447 PHE B C 1
ATOM 8319 O O . PHE B 1 447 ? 36.140 51.058 99.937 1.00 10.81 447 PHE B O 1
ATOM 8327 N N . TYR B 1 448 ? 33.929 51.022 99.469 1.00 12.94 448 TYR B N 1
ATOM 8328 C CA . TYR B 1 448 ? 33.512 51.478 100.785 1.00 12.01 448 TYR B CA 1
ATOM 8329 C C . TYR B 1 448 ? 34.116 50.599 101.874 1.00 12.75 448 TYR B C 1
ATOM 8330 O O . TYR B 1 448 ? 33.925 49.385 101.885 1.00 11.27 448 TYR B O 1
ATOM 8339 N N . HIS B 1 449 ? 34.857 51.232 102.778 1.00 13.44 449 HIS B N 1
ATOM 8340 C CA . HIS B 1 449 ? 35.517 50.548 103.882 1.00 12.98 449 HIS B CA 1
ATOM 8341 C C . HIS B 1 449 ? 36.403 49.402 103.411 1.00 13.06 449 HIS B C 1
ATOM 8342 O O . HIS B 1 449 ? 36.687 48.468 104.159 1.00 10.73 449 HIS B O 1
ATOM 8349 N N . GLY B 1 450 ? 36.855 49.488 102.168 1.00 12.03 450 GLY B N 1
ATOM 8350 C CA . GLY B 1 450 ? 37.701 48.436 101.645 1.00 12.12 450 GLY B CA 1
ATOM 8351 C C . GLY B 1 450 ? 39.026 48.391 102.377 1.00 14.24 450 GLY B C 1
ATOM 8352 O O . GLY B 1 450 ? 39.630 49.430 102.664 1.00 15.99 450 GLY B O 1
ATOM 8353 N N . ARG B 1 451 ? 39.465 47.193 102.735 1.00 12.35 451 ARG B N 1
ATOM 8354 C CA . ARG B 1 451 ? 40.752 47.069 103.385 1.00 13.58 451 ARG B CA 1
ATOM 8355 C C . ARG B 1 451 ? 41.751 46.343 102.503 1.00 11.24 451 ARG B C 1
ATOM 8356 O O . ARG B 1 451 ? 42.497 46.995 101.782 1.00 13.16 451 ARG B O 1
ATOM 8364 N N . THR B 1 452 ? 41.745 45.015 102.512 1.00 11.55 452 THR B N 1
ATOM 8365 C CA . THR B 1 452 ? 42.721 44.266 101.720 1.00 11.55 452 THR B CA 1
ATOM 8366 C C . THR B 1 452 ? 42.223 42.976 101.081 1.00 11.82 452 THR B C 1
ATOM 8367 O O . THR B 1 452 ? 41.165 42.446 101.428 1.00 11.13 452 THR B O 1
ATOM 8371 N N . GLU B 1 453 ? 43.040 42.474 100.161 1.00 10.92 453 GLU B N 1
ATOM 8372 C CA . GLU B 1 453 ? 42.797 41.221 99.462 1.00 12.92 453 GLU B CA 1
ATOM 8373 C C . GLU B 1 453 ? 44.167 40.556 99.382 1.00 13.36 453 GLU B C 1
ATOM 8374 O O . GLU B 1 453 ? 45.192 41.232 99.471 1.00 14.04 453 GLU B O 1
ATOM 8380 N N . THR B 1 454 ? 44.190 39.243 99.217 1.00 12.78 454 THR B N 1
ATOM 8381 C CA . THR B 1 454 ? 45.455 38.529 99.107 1.00 14.67 454 THR B CA 1
ATOM 8382 C C . THR B 1 454 ? 45.910 38.374 97.655 1.00 14.81 454 THR B C 1
ATOM 8383 O O . THR B 1 454 ? 45.118 37.997 96.791 1.00 14.97 454 THR B O 1
ATOM 8387 N N . VAL B 1 455 ? 47.179 38.672 97.393 1.00 14.11 455 VAL B N 1
ATOM 8388 C CA . VAL B 1 455 ? 47.753 38.450 96.070 1.00 13.44 455 VAL B CA 1
ATOM 8389 C C . VAL B 1 455 ? 48.709 37.267 96.286 1.00 14.16 455 VAL B C 1
ATOM 8390 O O . VAL B 1 455 ? 49.579 37.328 97.158 1.00 12.95 455 VAL B O 1
ATOM 8394 N N . ARG B 1 456 ? 48.533 36.192 95.518 1.00 13.02 456 ARG B N 1
ATOM 8395 C CA . ARG B 1 456 ? 49.381 35.004 95.655 1.00 12.63 456 ARG B CA 1
ATOM 8396 C C . ARG B 1 456 ? 50.511 35.063 94.637 1.00 12.98 456 ARG B C 1
ATOM 8397 O O . ARG B 1 456 ? 50.373 34.587 93.512 1.00 13.75 456 ARG B O 1
ATOM 8405 N N . SER B 1 457 ? 51.630 35.645 95.054 1.00 13.29 457 SER B N 1
ATOM 8406 C CA . SER B 1 457 ? 52.801 35.829 94.194 1.00 14.35 457 SER B CA 1
ATOM 8407 C C . SER B 1 457 ? 53.480 34.557 93.674 1.00 14.13 457 SER B C 1
ATOM 8408 O O . SER B 1 457 ? 54.187 34.604 92.663 1.00 15.64 457 SER B O 1
ATOM 8411 N N . CYS B 1 458 ? 53.286 33.431 94.356 1.00 13.48 458 CYS B N 1
ATOM 8412 C CA . CYS B 1 458 ? 53.918 32.184 93.929 1.00 14.43 458 CYS B CA 1
ATOM 8413 C C . CYS B 1 458 ? 53.103 31.518 92.829 1.00 13.38 458 CYS B C 1
ATOM 8414 O O . CYS B 1 458 ? 52.416 30.525 93.052 1.00 15.57 458 CYS B O 1
ATOM 8417 N N . THR B 1 459 ? 53.197 32.081 91.634 1.00 14.36 459 THR B N 1
ATOM 8418 C CA . THR B 1 459 ? 52.459 31.587 90.484 1.00 15.23 459 THR B CA 1
ATOM 8419 C C . THR B 1 459 ? 53.252 30.566 89.679 1.00 15.79 459 THR B C 1
ATOM 8420 O O . THR B 1 459 ? 54.460 30.403 89.859 1.00 13.87 459 THR B O 1
ATOM 8424 N N . VAL B 1 460 ? 52.557 29.884 88.779 1.00 15.66 460 VAL B N 1
ATOM 8425 C CA . VAL B 1 460 ? 53.205 28.913 87.917 1.00 18.00 460 VAL B CA 1
ATOM 8426 C C . VAL B 1 460 ? 54.263 29.673 87.115 1.00 17.70 460 VAL B C 1
ATOM 8427 O O . VAL B 1 460 ? 55.382 29.195 86.932 1.00 17.20 460 VAL B O 1
ATOM 8431 N N . GLU B 1 461 ? 53.906 30.872 86.664 1.00 16.99 461 GLU B N 1
ATOM 8432 C CA . GLU B 1 461 ? 54.823 31.694 85.886 1.00 17.89 461 GLU B CA 1
ATOM 8433 C C . GLU B 1 461 ? 56.065 32.103 86.670 1.00 18.02 461 GLU B C 1
ATOM 8434 O O . GLU B 1 461 ? 57.175 32.100 86.133 1.00 17.76 461 GLU B O 1
ATOM 8440 N N . ALA B 1 462 ? 55.883 32.461 87.936 1.00 17.99 462 ALA B N 1
ATOM 8441 C CA . ALA B 1 462 ? 57.011 32.860 88.766 1.00 17.29 462 ALA B CA 1
ATOM 8442 C C . ALA B 1 462 ? 57.968 31.682 88.952 1.00 17.58 462 ALA B C 1
ATOM 8443 O O . ALA B 1 462 ? 59.187 31.830 88.843 1.00 17.17 462 ALA B O 1
ATOM 8445 N N . VAL B 1 463 ? 57.412 30.509 89.232 1.00 17.12 463 VAL B N 1
ATOM 8446 C CA . VAL B 1 463 ? 58.237 29.326 89.445 1.00 18.61 463 VAL B CA 1
ATOM 8447 C C . VAL B 1 463 ? 58.972 28.895 88.170 1.00 18.70 463 VAL B C 1
ATOM 8448 O O . VAL B 1 463 ? 60.144 28.526 88.216 1.00 18.39 463 VAL B O 1
ATOM 8452 N N . ARG B 1 464 ? 58.284 28.938 87.035 1.00 19.69 464 ARG B N 1
ATOM 8453 C CA . ARG B 1 464 ? 58.912 28.566 85.773 1.00 19.98 464 ARG B CA 1
ATOM 8454 C C . ARG B 1 464 ? 60.098 29.483 85.517 1.00 19.25 464 ARG B C 1
ATOM 8455 O O . ARG B 1 464 ? 61.152 29.041 85.061 1.00 18.29 464 ARG B O 1
ATOM 8463 N N . TRP B 1 465 ? 59.924 30.769 85.804 1.00 18.02 465 TRP B N 1
ATOM 8464 C CA . TRP B 1 465 ? 61.005 31.718 85.612 1.00 18.35 465 TRP B CA 1
ATOM 8465 C C . TRP B 1 465 ? 62.132 31.403 86.594 1.00 20.04 465 TRP B C 1
ATOM 8466 O O . TRP B 1 465 ? 63.305 31.400 86.221 1.00 19.33 465 TRP B O 1
ATOM 8477 N N . CYS B 1 466 ? 61.773 31.136 87.850 1.00 19.13 466 CYS B N 1
ATOM 8478 C CA . CYS B 1 466 ? 62.772 30.810 88.863 1.00 19.40 466 CYS B CA 1
ATOM 8479 C C . CYS B 1 466 ? 63.606 29.615 88.421 1.00 19.36 466 CYS B C 1
ATOM 8480 O O . CYS B 1 466 ? 64.827 29.614 88.565 1.00 20.56 466 CYS B O 1
ATOM 8483 N N . GLN B 1 467 ? 62.939 28.602 87.880 1.00 19.95 467 GLN B N 1
ATOM 8484 C CA . GLN B 1 467 ? 63.623 27.403 87.417 1.00 22.35 467 GLN B CA 1
ATOM 8485 C C . GLN B 1 467 ? 64.567 27.716 86.259 1.00 21.50 467 GLN B C 1
ATOM 8486 O O . GLN B 1 467 ? 65.687 27.212 86.222 1.00 21.94 467 GLN B O 1
ATOM 8492 N N . SER B 1 468 ? 64.128 28.564 85.332 1.00 20.42 468 SER B N 1
ATOM 8493 C CA . SER B 1 468 ? 64.969 28.925 84.198 1.00 20.02 468 SER B CA 1
ATOM 8494 C C . SER B 1 468 ? 66.226 29.667 84.654 1.00 20.26 468 SER B C 1
ATOM 8495 O O . SER B 1 468 ? 67.284 29.523 84.044 1.00 20.46 468 SER B O 1
ATOM 8506 N N . GLN B 1 470 ? 67.966 29.033 87.115 1.00 20.09 470 GLN B N 1
ATOM 8507 C CA . GLN B 1 470 ? 68.900 28.048 87.665 1.00 21.44 470 GLN B CA 1
ATOM 8508 C C . GLN B 1 470 ? 69.208 26.936 86.659 1.00 21.93 470 GLN B C 1
ATOM 8509 O O . GLN B 1 470 ? 69.861 25.945 87.001 1.00 21.78 470 GLN B O 1
ATOM 8515 N N . ASP B 1 471 ? 68.735 27.099 85.427 1.00 21.07 471 ASP B N 1
ATOM 8516 C CA . ASP B 1 471 ? 68.910 26.085 84.386 1.00 21.23 471 ASP B CA 1
ATOM 8517 C C . ASP B 1 471 ? 70.064 26.384 83.422 1.00 20.51 471 ASP B C 1
ATOM 8518 O O . ASP B 1 471 ? 70.011 27.354 82.666 1.00 19.56 471 ASP B O 1
ATOM 8523 N N . PRO B 1 472 ? 71.117 25.545 83.427 1.00 20.68 472 PRO B N 1
ATOM 8524 C CA . PRO B 1 472 ? 72.258 25.773 82.529 1.00 20.67 472 PRO B CA 1
ATOM 8525 C C . PRO B 1 472 ? 71.930 25.642 81.034 1.00 20.59 472 PRO B C 1
ATOM 8526 O O . PRO B 1 472 ? 72.765 25.933 80.178 1.00 21.40 472 PRO B O 1
ATOM 8530 N N . SER B 1 473 ? 70.718 25.200 80.714 1.00 20.99 473 SER B N 1
ATOM 8531 C CA . SER B 1 473 ? 70.318 25.089 79.312 1.00 20.99 473 SER B CA 1
ATOM 8532 C C . SER B 1 473 ? 69.459 26.283 78.907 1.00 22.63 473 SER B C 1
ATOM 8533 O O . SER B 1 473 ? 69.180 26.489 77.725 1.00 23.05 473 SER B O 1
ATOM 8536 N N . ALA B 1 474 ? 69.045 27.077 79.889 1.00 23.49 474 ALA B N 1
ATOM 8537 C CA . ALA B 1 474 ? 68.200 28.231 79.613 1.00 24.63 474 ALA B CA 1
ATOM 8538 C C . ALA B 1 474 ? 68.980 29.413 79.073 1.00 23.85 474 ALA B C 1
ATOM 8539 O O . ALA B 1 474 ? 69.855 29.949 79.750 1.00 26.72 474 ALA B O 1
ATOM 8541 N N . SER B 1 475 ? 68.655 29.821 77.853 1.00 24.44 475 SER B N 1
ATOM 8542 C CA . SER B 1 475 ? 69.310 30.965 77.233 1.00 26.49 475 SER B CA 1
ATOM 8543 C C . SER B 1 475 ? 68.827 32.244 77.909 1.00 28.67 475 SER B C 1
ATOM 8544 O O . SER B 1 475 ? 67.795 32.246 78.592 1.00 25.72 475 SER B O 1
ATOM 8547 N N . LEU B 1 476 ? 69.570 33.330 77.717 1.00 29.62 476 LEU B N 1
ATOM 8548 C CA . LEU B 1 476 ? 69.190 34.608 78.295 1.00 32.87 476 LEU B CA 1
ATOM 8549 C C . LEU B 1 476 ? 67.824 35.022 77.763 1.00 33.00 476 LEU B C 1
ATOM 8550 O O . LEU B 1 476 ? 67.003 35.557 78.504 1.00 33.28 476 LEU B O 1
ATOM 8555 N N . LEU B 1 477 ? 67.576 34.757 76.485 1.00 32.75 477 LEU B N 1
ATOM 8556 C CA . LEU B 1 477 ? 66.295 35.096 75.875 1.00 32.82 477 LEU B CA 1
ATOM 8557 C C . LEU B 1 477 ? 65.151 34.339 76.551 1.00 32.68 477 LEU B C 1
ATOM 8558 O O . LEU B 1 477 ? 64.084 34.904 76.800 1.00 31.48 477 LEU B O 1
ATOM 8563 N N . GLU B 1 478 ? 65.372 33.057 76.834 1.00 30.42 478 GLU B N 1
ATOM 8564 C CA . GLU B 1 478 ? 64.357 32.237 77.488 1.00 29.23 478 GLU B CA 1
ATOM 8565 C C . GLU B 1 478 ? 64.091 32.786 78.889 1.00 26.72 478 GLU B C 1
ATOM 8566 O O . GLU B 1 478 ? 62.944 32.848 79.338 1.00 24.30 478 GLU B O 1
ATOM 8572 N N . ARG B 1 479 ? 65.162 33.181 79.570 1.00 24.51 479 ARG B N 1
ATOM 8573 C CA . ARG B 1 479 ? 65.060 33.721 80.919 1.00 24.98 479 ARG B CA 1
ATOM 8574 C C . ARG B 1 479 ? 64.334 35.062 80.953 1.00 26.00 479 ARG B C 1
ATOM 8575 O O . ARG B 1 479 ? 63.531 35.314 81.853 1.00 22.15 479 ARG B O 1
ATOM 8583 N N . GLN B 1 480 ? 64.613 35.919 79.976 1.00 27.22 480 GLN B N 1
ATOM 8584 C CA . GLN B 1 480 ? 63.965 37.222 79.918 1.00 29.16 480 GLN B CA 1
ATOM 8585 C C . GLN B 1 480 ? 62.481 37.063 79.606 1.00 27.75 480 GLN B C 1
ATOM 8586 O O . GLN B 1 480 ? 61.633 37.708 80.222 1.00 26.54 480 GLN B O 1
ATOM 8592 N N . GLN B 1 481 ? 62.176 36.200 78.643 1.00 27.14 481 GLN B N 1
ATOM 8593 C CA . GLN B 1 481 ? 60.798 35.955 78.239 1.00 27.96 481 GLN B CA 1
ATOM 8594 C C . GLN B 1 481 ? 59.948 35.416 79.395 1.00 27.30 481 GLN B C 1
ATOM 8595 O O . GLN B 1 481 ? 58.826 35.872 79.620 1.00 25.16 481 GLN B O 1
ATOM 8601 N N . LYS B 1 482 ? 60.481 34.442 80.122 1.00 23.58 482 LYS B N 1
ATOM 8602 C CA . LYS B 1 482 ? 59.748 33.875 81.241 1.00 22.84 482 LYS B CA 1
ATOM 8603 C C . LYS B 1 482 ? 59.615 34.880 82.379 1.00 21.42 482 LYS B C 1
ATOM 8604 O O . LYS B 1 482 ? 58.644 34.843 83.134 1.00 20.12 482 LYS B O 1
ATOM 8618 N N . LEU B 1 484 ? 59.317 38.168 81.933 1.00 19.75 484 LEU B N 1
ATOM 8619 C CA . LEU B 1 484 ? 58.289 39.109 81.494 1.00 22.06 484 LEU B CA 1
ATOM 8620 C C . LEU B 1 484 ? 56.903 38.495 81.625 1.00 20.69 484 LEU B C 1
ATOM 8621 O O . LEU B 1 484 ? 55.940 39.186 81.952 1.00 18.74 484 LEU B O 1
ATOM 8626 N N . GLU B 1 485 ? 56.804 37.197 81.359 1.00 19.14 485 GLU B N 1
ATOM 8627 C CA . GLU B 1 485 ? 55.536 36.497 81.492 1.00 20.17 485 GLU B CA 1
ATOM 8628 C C . GLU B 1 485 ? 55.128 36.467 82.968 1.00 17.93 485 GLU B C 1
ATOM 8629 O O . GLU B 1 485 ? 53.946 36.527 83.300 1.00 17.02 485 GLU B O 1
ATOM 8635 N N . ALA B 1 486 ? 56.115 36.376 83.853 1.00 17.02 486 ALA B N 1
ATOM 8636 C CA . ALA B 1 486 ? 55.846 36.363 85.287 1.00 16.13 486 ALA B CA 1
ATOM 8637 C C . ALA B 1 486 ? 55.420 37.770 85.715 1.00 16.28 486 ALA B C 1
ATOM 8638 O O . ALA B 1 486 ? 54.521 37.930 86.547 1.00 15.56 486 ALA B O 1
ATOM 8640 N N . PHE B 1 487 ? 56.068 38.784 85.145 1.00 16.10 487 PHE B N 1
ATOM 8641 C CA . PHE B 1 487 ? 55.735 40.173 85.457 1.00 17.97 487 PHE B CA 1
ATOM 8642 C C . PHE B 1 487 ? 54.290 40.456 85.079 1.00 18.06 487 PHE B C 1
ATOM 8643 O O . PHE B 1 487 ? 53.515 40.992 85.878 1.00 18.89 487 PHE B O 1
ATOM 8651 N N . ALA B 1 488 ? 53.942 40.097 83.845 1.00 18.49 488 ALA B N 1
ATOM 8652 C CA . ALA B 1 488 ? 52.601 40.314 83.318 1.00 19.02 488 ALA B CA 1
ATOM 8653 C C . ALA B 1 488 ? 51.541 39.625 84.166 1.00 19.39 488 ALA B C 1
ATOM 8654 O O . ALA B 1 488 ? 50.486 40.198 84.450 1.00 19.40 488 ALA B O 1
ATOM 8656 N N . LYS B 1 489 ? 51.819 38.389 84.560 1.00 18.67 489 LYS B N 1
ATOM 8657 C CA . LYS B 1 489 ? 50.883 37.631 85.376 1.00 18.53 489 LYS B CA 1
ATOM 8658 C C . LYS B 1 489 ? 50.670 38.319 86.727 1.00 17.97 489 LYS B C 1
ATOM 8659 O O . LYS B 1 489 ? 49.539 38.456 87.190 1.00 17.56 489 LYS B O 1
ATOM 8665 N N . HIS B 1 490 ? 51.756 38.759 87.354 1.00 15.84 490 HIS B N 1
ATOM 8666 C CA . HIS B 1 490 ? 51.643 39.406 88.653 1.00 15.90 490 HIS B CA 1
ATOM 8667 C C . HIS B 1 490 ? 50.914 40.750 88.577 1.00 16.68 490 HIS B C 1
ATOM 8668 O O . HIS B 1 490 ? 50.094 41.058 89.443 1.00 13.56 490 HIS B O 1
ATOM 8675 N N . ASN B 1 491 ? 51.204 41.543 87.544 1.00 17.04 491 ASN B N 1
ATOM 8676 C CA . ASN B 1 491 ? 50.549 42.841 87.387 1.00 17.45 491 ASN B CA 1
ATOM 8677 C C . ASN B 1 491 ? 49.038 42.675 87.240 1.00 17.39 491 ASN B C 1
ATOM 8678 O O . ASN B 1 491 ? 48.267 43.442 87.810 1.00 17.02 491 ASN B O 1
ATOM 8683 N N . LYS B 1 492 ? 48.619 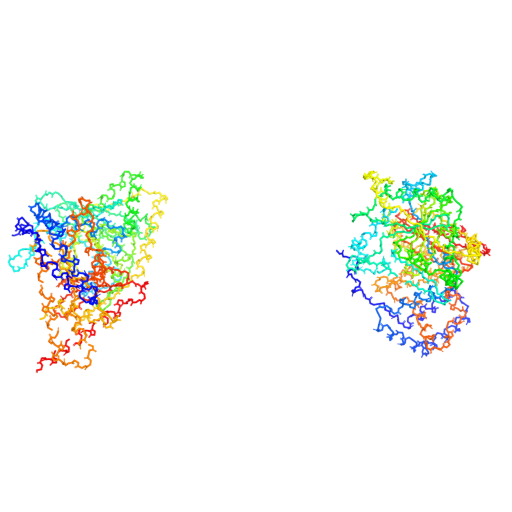41.677 86.470 1.00 18.45 492 LYS B N 1
ATOM 8684 C CA . LYS B 1 492 ? 47.197 41.436 86.275 1.00 18.50 492 LYS B CA 1
ATOM 8685 C C . LYS B 1 492 ? 46.549 41.027 87.601 1.00 18.80 492 LYS B C 1
ATOM 8686 O O . LYS B 1 492 ? 45.466 41.510 87.939 1.00 17.65 492 LYS B O 1
ATOM 8708 N N . LYS B 1 495 ? 46.192 43.999 89.898 1.00 17.23 495 LYS B N 1
ATOM 8709 C CA . LYS B 1 495 ? 45.133 44.865 89.401 1.00 19.73 495 LYS B CA 1
ATOM 8710 C C . LYS B 1 495 ? 43.757 44.288 89.746 1.00 17.76 495 LYS B C 1
ATOM 8711 O O . LYS B 1 495 ? 42.902 44.987 90.295 1.00 17.68 495 LYS B O 1
ATOM 8717 N N . ASP B 1 496 ? 43.552 43.013 89.430 1.00 16.90 496 ASP B N 1
ATOM 8718 C CA . ASP B 1 496 ? 42.286 42.346 89.708 1.00 17.33 496 ASP B CA 1
ATOM 8719 C C . ASP B 1 496 ? 41.963 42.341 91.207 1.00 17.11 496 ASP B C 1
ATOM 8720 O O . ASP B 1 496 ? 40.850 42.681 91.619 1.00 14.98 496 ASP B O 1
ATOM 8725 N N . CYS B 1 497 ? 42.936 41.940 92.018 1.00 15.48 497 CYS B N 1
ATOM 8726 C CA . CYS B 1 497 ? 42.741 41.881 93.462 1.00 16.85 497 CYS B CA 1
ATOM 8727 C C . CYS B 1 497 ? 42.370 43.228 94.058 1.00 16.39 497 CYS B C 1
ATOM 8728 O O . CYS B 1 497 ? 41.448 43.312 94.866 1.00 16.94 497 CYS B O 1
ATOM 8731 N N . SER B 1 498 ? 43.075 44.283 93.659 1.00 16.92 498 SER B N 1
ATOM 8732 C CA . SER B 1 498 ? 42.776 45.607 94.187 1.00 18.96 498 SER B CA 1
ATOM 8733 C C . SER B 1 498 ? 41.410 46.065 93.686 1.00 18.76 498 SER B C 1
ATOM 8734 O O . SER B 1 498 ? 40.769 46.911 94.303 1.00 19.50 498 SER B O 1
ATOM 8737 N N . HIS B 1 499 ? 40.956 45.504 92.570 1.00 19.52 499 HIS B N 1
ATOM 8738 C CA . HIS B 1 499 ? 39.647 45.875 92.047 1.00 19.37 499 HIS B CA 1
ATOM 8739 C C . HIS B 1 499 ? 38.547 44.919 92.500 1.00 18.07 499 HIS B C 1
ATOM 8740 O O . HIS B 1 499 ? 37.478 44.860 91.901 1.00 17.72 499 HIS B O 1
ATOM 8747 N N . GLY B 1 500 ? 38.826 44.166 93.559 1.00 17.89 500 GLY B N 1
ATOM 8748 C CA . GLY B 1 500 ? 37.839 43.255 94.121 1.00 18.51 500 GLY B CA 1
ATOM 8749 C C . GLY B 1 500 ? 37.582 41.937 93.411 1.00 20.02 500 GLY B C 1
ATOM 8750 O O . GLY B 1 500 ? 36.551 41.300 93.648 1.00 19.51 500 GLY B O 1
ATOM 8751 N N . LYS B 1 501 ? 38.517 41.517 92.566 1.00 18.53 501 LYS B N 1
ATOM 8752 C CA . LYS B 1 501 ? 38.368 40.280 91.822 1.00 21.46 501 LYS B CA 1
ATOM 8753 C C . LYS B 1 501 ? 39.284 39.175 92.333 1.00 20.50 501 LYS B C 1
ATOM 8754 O O . LYS B 1 501 ? 39.438 38.152 91.667 1.00 22.21 501 LYS B O 1
ATOM 8760 N N . GLY B 1 502 ? 39.908 39.385 93.492 1.00 18.19 502 GLY B N 1
ATOM 8761 C CA . GLY B 1 502 ? 40.766 38.358 94.060 1.00 15.97 502 GLY B CA 1
ATOM 8762 C C . GLY B 1 502 ? 39.874 37.220 94.519 1.00 17.82 502 GLY B C 1
ATOM 8763 O O . GLY B 1 502 ? 38.651 37.325 94.395 1.00 16.94 502 GLY B O 1
ATOM 8764 N N . PHE B 1 503 ? 40.444 36.140 95.053 1.00 15.63 503 PHE B N 1
ATOM 8765 C CA . PHE B 1 503 ? 39.604 35.027 95.484 1.00 15.90 503 PHE B CA 1
ATOM 8766 C C . PHE B 1 503 ? 39.740 34.593 96.941 1.00 14.55 503 PHE B C 1
ATOM 8767 O O . PHE B 1 503 ? 38.887 33.869 97.448 1.00 14.90 503 PHE B O 1
ATOM 8775 N N . ASP B 1 504 ? 40.798 35.025 97.619 1.00 14.20 504 ASP B N 1
ATOM 8776 C CA . ASP B 1 504 ? 40.995 34.616 99.008 1.00 13.38 504 ASP B CA 1
ATOM 8777 C C . ASP B 1 504 ? 39.904 35.056 99.973 1.00 13.76 504 ASP B C 1
ATOM 8778 O O . ASP B 1 504 ? 39.440 34.254 100.790 1.00 12.23 504 ASP B O 1
ATOM 8783 N N . ARG B 1 505 ? 39.486 36.316 99.895 1.00 11.19 505 ARG B N 1
ATOM 8784 C CA . ARG B 1 505 ? 38.439 36.789 100.794 1.00 11.30 505 ARG B CA 1
ATOM 8785 C C . ARG B 1 505 ? 37.120 36.115 100.426 1.00 12.24 505 ARG B C 1
ATOM 8786 O O . ARG B 1 505 ? 36.297 35.826 101.292 1.00 13.10 505 ARG B O 1
ATOM 8794 N N . HIS B 1 506 ? 36.935 35.862 99.131 1.00 12.23 506 HIS B N 1
ATOM 8795 C CA . HIS B 1 506 ? 35.729 35.214 98.631 1.00 11.96 506 HIS B CA 1
ATOM 8796 C C . HIS B 1 506 ? 35.586 33.820 99.242 1.00 13.02 506 HIS B C 1
ATOM 8797 O O . HIS B 1 506 ? 34.551 33.493 99.826 1.00 13.17 506 HIS B O 1
ATOM 8804 N N . LEU B 1 507 ? 36.624 32.996 99.121 1.00 13.39 507 LEU B N 1
ATOM 8805 C CA . LEU B 1 507 ? 36.554 31.650 99.684 1.00 14.76 507 LEU B CA 1
ATOM 8806 C C . LEU B 1 507 ? 36.354 31.692 101.198 1.00 15.06 507 LEU B C 1
ATOM 8807 O O . LEU B 1 507 ? 35.684 30.826 101.765 1.00 15.69 507 LEU B O 1
ATOM 8812 N N . LEU B 1 508 ? 36.927 32.699 101.850 1.00 14.61 508 LEU B N 1
ATOM 8813 C CA . LEU B 1 508 ? 36.769 32.839 103.292 1.00 15.04 508 LEU B CA 1
ATOM 8814 C C . LEU B 1 508 ? 35.293 33.113 103.573 1.00 14.39 508 LEU B C 1
ATOM 8815 O O . LEU B 1 508 ? 34.713 32.556 104.511 1.00 16.42 508 LEU B O 1
ATOM 8820 N N . GLY B 1 509 ? 34.693 33.969 102.750 1.00 13.13 509 GLY B N 1
ATOM 8821 C CA . GLY B 1 509 ? 33.286 34.295 102.913 1.00 11.96 509 GLY B CA 1
ATOM 8822 C C . GLY B 1 509 ? 32.415 33.054 102.830 1.00 13.83 509 GLY B C 1
ATOM 8823 O O . GLY B 1 509 ? 31.454 32.909 103.592 1.00 13.11 509 GLY B O 1
ATOM 8824 N N . LEU B 1 510 ? 32.752 32.152 101.909 1.00 12.35 510 LEU B N 1
ATOM 8825 C CA . LEU B 1 510 ? 31.989 30.922 101.744 1.00 14.38 510 LEU B CA 1
ATOM 8826 C C . LEU B 1 510 ? 32.133 30.045 102.987 1.00 15.81 510 LEU B C 1
ATOM 8827 O O . LEU B 1 510 ? 31.156 29.460 103.466 1.00 17.60 510 LEU B O 1
ATOM 8832 N N . LEU B 1 511 ? 33.353 29.958 103.508 1.00 16.27 511 LEU B N 1
ATOM 8833 C CA . LEU B 1 511 ? 33.611 29.169 104.704 1.00 16.98 511 LEU B CA 1
ATOM 8834 C C . LEU B 1 511 ? 32.792 29.729 105.861 1.00 17.65 511 LEU B C 1
ATOM 8835 O O . LEU B 1 511 ? 32.223 28.978 106.656 1.00 16.71 511 LEU B O 1
ATOM 8840 N N . LEU B 1 512 ? 32.730 31.053 105.949 1.00 17.13 512 LEU B N 1
ATOM 8841 C CA . LEU B 1 512 ? 31.988 31.693 107.022 1.00 18.84 512 LEU B CA 1
ATOM 8842 C C . LEU B 1 512 ? 30.475 31.519 106.870 1.00 20.63 512 LEU B C 1
ATOM 8843 O O . LEU B 1 512 ? 29.759 31.432 107.870 1.00 19.94 512 LEU B O 1
ATOM 8848 N N . ILE B 1 513 ? 29.984 31.464 105.634 1.00 19.87 513 ILE B N 1
ATOM 8849 C CA . ILE B 1 513 ? 28.550 31.250 105.424 1.00 20.77 513 ILE B CA 1
ATOM 8850 C C . ILE B 1 513 ? 28.244 29.862 105.988 1.00 22.86 513 ILE B C 1
ATOM 8851 O O . ILE B 1 513 ? 27.291 29.679 106.748 1.00 23.78 513 ILE B O 1
ATOM 8856 N N . ALA B 1 514 ? 29.071 28.888 105.619 1.00 23.00 514 ALA B N 1
ATOM 8857 C CA . ALA B 1 514 ? 28.890 27.518 106.076 1.00 25.21 514 ALA B CA 1
ATOM 8858 C C . ALA B 1 514 ? 28.861 27.433 107.600 1.00 28.91 514 ALA B C 1
ATOM 8859 O O . ALA B 1 514 ? 27.981 26.796 108.184 1.00 28.55 514 ALA B O 1
ATOM 8861 N N . LYS B 1 515 ? 29.825 28.076 108.246 1.00 31.02 515 LYS B N 1
ATOM 8862 C CA . LYS B 1 515 ? 29.881 28.049 109.697 1.00 33.40 515 LYS B CA 1
ATOM 8863 C C . LYS B 1 515 ? 28.667 28.717 110.335 1.00 32.97 515 LYS B C 1
ATOM 8864 O O . LYS B 1 515 ? 28.127 28.204 111.310 1.00 33.45 515 LYS B O 1
ATOM 8870 N N . GLU B 1 516 ? 28.224 29.846 109.785 1.00 33.72 516 GLU B N 1
ATOM 8871 C CA . GLU B 1 516 ? 27.061 30.530 110.344 1.00 35.88 516 GLU B CA 1
ATOM 8872 C C . GLU B 1 516 ? 25.767 29.750 110.105 1.00 36.38 516 GLU B C 1
ATOM 8873 O O . GLU B 1 516 ? 24.747 30.030 110.732 1.00 36.80 516 GLU B O 1
ATOM 8879 N N . GLU B 1 517 ? 25.815 28.779 109.197 1.00 36.09 517 GLU B N 1
ATOM 8880 C CA . GLU B 1 517 ? 24.655 27.943 108.892 1.00 38.50 517 GLU B CA 1
ATOM 8881 C C . GLU B 1 517 ? 24.662 26.733 109.822 1.00 38.65 517 GLU B C 1
ATOM 8882 O O . GLU B 1 517 ? 23.671 26.012 109.925 1.00 40.24 517 GLU B O 1
ATOM 8888 N N . GLY B 1 518 ? 25.791 26.510 110.487 1.00 37.89 518 GLY B N 1
ATOM 8889 C CA . GLY B 1 518 ? 25.915 25.375 111.380 1.00 37.60 518 GLY B CA 1
ATOM 8890 C C . GLY B 1 518 ? 26.332 24.130 110.617 1.00 37.69 518 GLY B C 1
ATOM 8891 O O . GLY B 1 518 ? 26.239 23.008 111.123 1.00 37.60 518 GLY B O 1
ATOM 8892 N N . LEU B 1 519 ? 26.801 24.331 109.390 1.00 36.20 519 LEU B N 1
ATOM 8893 C CA . LEU B 1 519 ? 27.233 23.229 108.540 1.00 35.44 519 LEU B CA 1
ATOM 8894 C C . LEU B 1 519 ? 28.690 22.880 108.822 1.00 35.05 519 LEU B C 1
ATOM 8895 O O . LEU B 1 519 ? 29.442 23.699 109.353 1.00 34.68 519 LEU B O 1
ATOM 8900 N N . PRO B 1 520 ? 29.106 21.648 108.488 1.00 33.94 520 PRO B N 1
ATOM 8901 C CA . PRO B 1 520 ? 30.499 21.268 108.726 1.00 33.40 520 PRO B CA 1
ATOM 8902 C C . PRO B 1 520 ? 31.373 21.941 107.672 1.00 33.95 520 PRO B C 1
ATOM 8903 O O . PRO B 1 520 ? 30.869 22.417 106.650 1.00 33.45 520 PRO B O 1
ATOM 8907 N N . VAL B 1 521 ? 32.676 21.985 107.923 1.00 31.62 521 VAL B N 1
ATOM 8908 C CA . VAL B 1 521 ? 33.606 22.613 106.996 1.00 29.16 521 VAL B CA 1
ATOM 8909 C C . VAL B 1 521 ? 33.665 21.875 105.659 1.00 27.05 521 VAL B C 1
ATOM 8910 O O . VAL B 1 521 ? 33.925 20.676 105.617 1.00 26.68 521 VAL B O 1
ATOM 8914 N N . PRO B 1 522 ? 33.412 22.585 104.547 1.00 25.54 522 PRO B N 1
ATOM 8915 C CA . PRO B 1 522 ? 33.451 21.960 103.220 1.00 24.91 522 PRO B CA 1
ATOM 8916 C C . PRO B 1 522 ? 34.817 21.309 103.008 1.00 24.58 522 PRO B C 1
ATOM 8917 O O . PRO B 1 522 ? 35.837 21.863 103.415 1.00 24.66 522 PRO B O 1
ATOM 8921 N N . GLU B 1 523 ? 34.843 20.145 102.366 1.00 24.09 523 GLU B N 1
ATOM 8922 C CA . GLU B 1 523 ? 36.101 19.437 102.150 1.00 23.89 523 GLU B CA 1
ATOM 8923 C C . GLU B 1 523 ? 37.140 20.237 101.354 1.00 22.40 523 GLU B C 1
ATOM 8924 O O . GLU B 1 523 ? 38.334 19.941 101.412 1.00 21.68 523 GLU B O 1
ATOM 8930 N N . LEU B 1 524 ? 36.696 21.245 100.613 1.00 20.07 524 LEU B N 1
ATOM 8931 C CA . LEU B 1 524 ? 37.625 22.062 99.843 1.00 19.98 524 LEU B CA 1
ATOM 8932 C C . LEU B 1 524 ? 38.677 22.662 100.780 1.00 19.81 524 LEU B C 1
ATOM 8933 O O . LEU B 1 524 ? 39.859 22.738 100.436 1.00 19.98 524 LEU B O 1
ATOM 8938 N N . PHE B 1 525 ? 38.241 23.076 101.967 1.00 18.11 525 PHE B N 1
ATOM 8939 C CA . PHE B 1 525 ? 39.138 23.681 102.945 1.00 19.03 525 PHE B CA 1
ATOM 8940 C C . PHE B 1 525 ? 40.009 22.693 103.726 1.00 21.99 525 PHE B C 1
ATOM 8941 O O . PHE B 1 525 ? 41.032 23.081 104.288 1.00 22.09 525 PHE B O 1
ATOM 8949 N N . GLU B 1 526 ? 39.613 21.424 103.761 1.00 22.35 526 GLU B N 1
ATOM 8950 C CA . GLU B 1 526 ? 40.379 20.410 104.487 1.00 25.34 526 GLU B CA 1
ATOM 8951 C C . GLU B 1 526 ? 41.434 19.749 103.602 1.00 25.00 526 GLU B C 1
ATOM 8952 O O . GLU B 1 526 ? 42.330 19.061 104.089 1.00 24.96 526 GLU B O 1
ATOM 8958 N N . ASP B 1 527 ? 41.307 19.969 102.297 1.00 24.41 527 ASP B N 1
ATOM 8959 C CA . ASP B 1 527 ? 42.234 19.448 101.291 1.00 22.64 527 ASP B CA 1
ATOM 8960 C C . ASP B 1 527 ? 43.636 19.930 101.652 1.00 23.03 527 ASP B C 1
ATOM 8961 O O . ASP B 1 527 ? 43.848 21.122 101.879 1.00 20.70 527 ASP B O 1
ATOM 8966 N N . PRO B 1 528 ? 44.612 19.011 101.722 1.00 23.64 528 PRO B N 1
ATOM 8967 C CA . PRO B 1 528 ? 45.981 19.415 102.060 1.00 22.35 528 PRO B CA 1
ATOM 8968 C C . PRO B 1 528 ? 46.487 20.574 101.199 1.00 20.82 528 PRO B C 1
ATOM 8969 O O . PRO B 1 528 ? 47.237 21.425 101.671 1.00 19.21 528 PRO B O 1
ATOM 8973 N N . LEU B 1 529 ? 46.074 20.613 99.936 1.00 18.92 529 LEU B N 1
ATOM 8974 C CA . LEU B 1 529 ? 46.533 21.679 99.053 1.00 18.03 529 LEU B CA 1
ATOM 8975 C C . LEU B 1 529 ? 46.015 23.069 99.421 1.00 16.85 529 LEU B C 1
ATOM 8976 O O . LEU B 1 529 ? 46.630 24.075 99.062 1.00 15.72 529 LEU B O 1
ATOM 8981 N N . PHE B 1 530 ? 44.898 23.136 100.138 1.00 15.94 530 PHE B N 1
ATOM 8982 C CA . PHE B 1 530 ? 44.359 24.432 100.520 1.00 16.46 530 PHE B CA 1
ATOM 8983 C C . PHE B 1 530 ? 45.292 25.161 101.483 1.00 17.11 530 PHE B C 1
ATOM 8984 O O . PHE B 1 530 ? 45.525 26.355 101.331 1.00 14.37 530 PHE B O 1
ATOM 8992 N N . SER B 1 531 ? 45.839 24.450 102.466 1.00 17.39 531 SER B N 1
ATOM 8993 C CA . SER B 1 531 ? 46.748 25.097 103.408 1.00 18.43 531 SER B CA 1
ATOM 8994 C C . SER B 1 531 ? 48.174 25.146 102.854 1.00 18.32 531 SER B C 1
ATOM 8995 O O . SER B 1 531 ? 48.901 26.112 103.083 1.00 17.94 531 SER B O 1
ATOM 8998 N N . ARG B 1 532 ? 48.572 24.121 102.109 1.00 18.09 532 ARG B N 1
ATOM 8999 C CA . ARG B 1 532 ? 49.916 24.097 101.539 1.00 18.69 532 ARG B CA 1
ATOM 9000 C C . ARG B 1 532 ? 50.125 25.302 100.617 1.00 18.92 532 ARG B C 1
ATOM 9001 O O . ARG B 1 532 ? 51.222 25.858 100.553 1.00 18.60 532 ARG B O 1
ATOM 9009 N N . SER B 1 533 ? 49.077 25.710 99.907 1.00 17.37 533 SER B N 1
ATOM 9010 C CA . SER B 1 533 ? 49.194 26.859 99.017 1.00 16.77 533 SER B CA 1
ATOM 9011 C C . SER B 1 533 ? 49.153 28.169 99.811 1.00 17.06 533 SER B C 1
ATOM 9012 O O . SER B 1 533 ? 49.294 29.248 99.240 1.00 16.34 533 SER B O 1
ATOM 9015 N N . GLY B 1 534 ? 48.963 28.067 101.127 1.00 16.32 534 GLY B N 1
ATOM 9016 C CA . GLY B 1 534 ? 48.937 29.254 101.968 1.00 15.43 534 GLY B CA 1
ATOM 9017 C C . GLY B 1 534 ? 47.617 29.550 102.664 1.00 16.70 534 GLY B C 1
ATOM 9018 O O . GLY B 1 534 ? 47.583 30.308 103.638 1.00 15.68 534 GLY B O 1
ATOM 9019 N N . GLY B 1 535 ? 46.534 28.958 102.171 1.00 16.45 535 GLY B N 1
ATOM 9020 C CA . GLY B 1 535 ? 45.224 29.185 102.760 1.00 18.68 535 GLY B CA 1
ATOM 9021 C C . GLY B 1 535 ? 45.154 28.893 104.249 1.00 18.45 535 GLY B C 1
ATOM 9022 O O . GLY B 1 535 ? 45.896 28.056 104.765 1.00 18.74 535 GLY B O 1
ATOM 9023 N N . GLY B 1 536 ? 44.252 29.583 104.941 1.00 18.98 536 GLY B N 1
ATOM 9024 C CA . GLY B 1 536 ? 44.102 29.382 106.375 1.00 20.75 536 GLY B CA 1
ATOM 9025 C C . GLY B 1 536 ? 45.176 30.084 107.194 1.00 21.37 536 GLY B C 1
ATOM 9026 O O . GLY B 1 536 ? 45.406 29.737 108.352 1.00 22.27 536 GLY B O 1
ATOM 9027 N N . GLY B 1 537 ? 45.834 31.071 106.592 1.00 20.57 537 GLY B N 1
ATOM 9028 C CA . GLY B 1 537 ? 46.887 31.797 107.287 1.00 21.62 537 GLY B CA 1
ATOM 9029 C C . GLY B 1 537 ? 48.184 31.007 107.384 1.00 20.71 537 GLY B C 1
ATOM 9030 O O . GLY B 1 537 ? 48.877 31.060 108.404 1.00 20.43 537 GLY B O 1
ATOM 9031 N N . ASN B 1 538 ? 48.530 30.294 106.315 1.00 18.62 538 ASN B N 1
ATOM 9032 C CA . ASN B 1 538 ? 49.739 29.474 106.295 1.00 19.20 538 ASN B CA 1
ATOM 9033 C C . ASN B 1 538 ? 50.817 29.897 105.299 1.00 18.03 538 ASN B C 1
ATOM 9034 O O . ASN B 1 538 ? 51.613 29.067 104.873 1.00 18.08 538 ASN B O 1
ATOM 9039 N N . PHE B 1 539 ? 50.862 31.172 104.922 1.00 15.58 539 PHE B N 1
ATOM 9040 C CA . PHE B 1 539 ? 51.881 31.614 103.970 1.00 15.05 539 PHE B CA 1
ATOM 9041 C C . PHE B 1 539 ? 53.268 31.720 104.614 1.00 14.75 539 PHE B C 1
ATOM 9042 O O . PHE B 1 539 ? 53.417 32.368 105.649 1.00 13.49 539 PHE B O 1
ATOM 9050 N N . VAL B 1 540 ? 54.277 31.094 104.000 1.00 14.46 540 VAL B N 1
ATOM 9051 C CA . VAL B 1 540 ? 55.636 31.143 104.540 1.00 14.44 540 VAL B CA 1
ATOM 9052 C C . VAL B 1 540 ? 56.266 32.493 104.243 1.00 14.58 540 VAL B C 1
ATOM 9053 O O . VAL B 1 540 ? 57.315 32.841 104.783 1.00 14.48 540 VAL B O 1
ATOM 9057 N N . LEU B 1 541 ? 55.622 33.246 103.363 1.00 13.75 541 LEU B N 1
ATOM 9058 C CA . LEU B 1 541 ? 56.070 34.588 103.032 1.00 14.23 541 LEU B CA 1
ATOM 9059 C C . LEU B 1 541 ? 54.863 35.499 103.227 1.00 14.44 541 LEU B C 1
ATOM 9060 O O . LEU B 1 541 ? 53.851 35.342 102.550 1.00 14.03 541 LEU B O 1
ATOM 9065 N N . SER B 1 542 ? 54.964 36.408 104.193 1.00 14.45 542 SER B N 1
ATOM 9066 C CA . SER B 1 542 ? 53.907 37.373 104.482 1.00 15.58 542 SER B CA 1
ATOM 9067 C C . SER B 1 542 ? 54.536 38.697 104.087 1.00 14.03 542 SER B C 1
ATOM 9068 O O . SER B 1 542 ? 55.499 39.144 104.711 1.00 14.91 542 SER B O 1
ATOM 9071 N N . THR B 1 543 ? 53.979 39.333 103.065 1.00 14.64 543 THR B N 1
ATOM 9072 C CA . THR B 1 543 ? 54.570 40.549 102.530 1.00 12.80 543 THR B CA 1
ATOM 9073 C C . THR B 1 543 ? 53.624 41.680 102.180 1.00 13.20 543 THR B C 1
ATOM 9074 O O . THR B 1 543 ? 52.417 41.500 102.045 1.00 14.55 543 THR B O 1
ATOM 9078 N N . SER B 1 544 ? 54.216 42.849 101.992 1.00 14.61 544 SER B N 1
ATOM 9079 C CA . SER B 1 544 ? 53.467 44.027 101.618 1.00 14.66 544 SER B CA 1
ATOM 9080 C C . SER B 1 544 ? 54.372 45.197 101.273 1.00 13.41 544 SER B C 1
ATOM 9081 O O . SER B 1 544 ? 55.435 45.377 101.872 1.00 15.21 544 SER B O 1
ATOM 9084 N N . LEU B 1 545 ? 53.951 45.968 100.279 1.00 13.39 545 LEU B N 1
ATOM 9085 C CA . LEU B 1 545 ? 54.644 47.188 99.909 1.00 14.55 545 LEU B CA 1
ATOM 9086 C C . LEU B 1 545 ? 54.119 48.154 100.979 1.00 15.98 545 LEU B C 1
ATOM 9087 O O . LEU B 1 545 ? 52.918 48.172 101.245 1.00 15.36 545 LEU B O 1
ATOM 9092 N N . VAL B 1 546 ? 55.002 48.921 101.611 1.00 15.97 546 VAL B N 1
ATOM 9093 C CA . VAL B 1 546 ? 54.574 49.872 102.637 1.00 19.25 546 VAL B CA 1
ATOM 9094 C C . VAL B 1 546 ? 54.462 51.293 102.065 1.00 19.40 546 VAL B C 1
ATOM 9095 O O . VAL B 1 546 ? 54.206 52.256 102.787 1.00 18.55 546 VAL B O 1
ATOM 9099 N N . GLY B 1 547 ? 54.656 51.418 100.756 1.00 18.75 547 GLY B N 1
ATOM 9100 C CA . GLY B 1 547 ? 54.516 52.717 100.126 1.00 20.37 547 GLY B CA 1
ATOM 9101 C C . GLY B 1 547 ? 55.733 53.376 99.511 1.00 20.93 547 GLY B C 1
ATOM 9102 O O . GLY B 1 547 ? 56.768 52.746 99.250 1.00 19.94 547 GLY B O 1
ATOM 9103 N N . TYR B 1 548 ? 55.586 54.674 99.280 1.00 20.11 548 TYR B N 1
ATOM 9104 C CA . TYR B 1 548 ? 56.626 55.492 98.681 1.00 20.98 548 TYR B CA 1
ATOM 9105 C C . TYR B 1 548 ? 56.860 56.732 99.534 1.00 21.98 548 TYR B C 1
ATOM 9106 O O . TYR B 1 548 ? 57.245 57.775 99.010 1.00 21.29 548 TYR B O 1
ATOM 9115 N N . LEU B 1 549 ? 56.634 56.621 100.842 1.00 20.00 549 LEU B N 1
ATOM 9116 C CA . LEU B 1 549 ? 56.794 57.770 101.725 1.00 20.99 549 LEU B CA 1
ATOM 9117 C C . LEU B 1 549 ? 57.930 57.685 102.747 1.00 20.49 549 LEU B C 1
ATOM 9118 O O . LEU B 1 549 ? 57.861 58.296 103.811 1.00 20.43 549 LEU B O 1
ATOM 9123 N N . ARG B 1 550 ? 58.978 56.939 102.415 1.00 18.48 550 ARG B N 1
ATOM 9124 C CA . ARG B 1 550 ? 60.146 56.799 103.283 1.00 21.19 550 ARG B CA 1
ATOM 9125 C C . ARG B 1 550 ? 59.870 56.186 104.651 1.00 20.61 550 ARG B C 1
ATOM 9126 O O . ARG B 1 550 ? 60.684 56.326 105.562 1.00 21.88 550 ARG B O 1
ATOM 9134 N N . VAL B 1 551 ? 58.735 55.513 104.805 1.00 18.36 551 VAL B N 1
ATOM 9135 C CA . VAL B 1 551 ? 58.415 54.876 106.075 1.00 16.76 551 VAL B CA 1
ATOM 9136 C C . VAL B 1 551 ? 58.364 53.368 105.884 1.00 17.88 551 VAL B C 1
ATOM 9137 O O . VAL B 1 551 ? 57.804 52.879 104.903 1.00 18.62 551 VAL B O 1
ATOM 9141 N N . GLN B 1 552 ? 58.951 52.631 106.821 1.00 17.18 552 GLN B N 1
ATOM 9142 C CA . GLN B 1 552 ? 58.956 51.177 106.743 1.00 18.50 552 GLN B CA 1
ATOM 9143 C C . GLN B 1 552 ? 58.179 50.564 107.903 1.00 19.62 552 GLN B C 1
ATOM 9144 O O . GLN B 1 552 ? 58.273 51.031 109.039 1.00 19.53 552 GLN B O 1
ATOM 9150 N N . GLY B 1 553 ? 57.419 49.514 107.607 1.00 18.64 553 GLY B N 1
ATOM 9151 C CA . GLY B 1 553 ? 56.654 48.834 108.636 1.00 18.66 553 GLY B CA 1
ATOM 9152 C C . GLY B 1 553 ? 56.941 47.342 108.607 1.00 20.71 553 GLY B C 1
ATOM 9153 O O . GLY B 1 553 ? 57.427 46.822 107.596 1.00 19.65 553 GLY B O 1
ATOM 9154 N N . VAL B 1 554 ? 56.675 46.645 109.709 1.00 17.83 554 VAL B N 1
ATOM 9155 C CA . VAL B 1 554 ? 56.892 45.201 109.740 1.00 17.65 554 VAL B CA 1
ATOM 9156 C C . VAL B 1 554 ? 56.024 44.521 110.789 1.00 15.40 554 VAL B C 1
ATOM 9157 O O . VAL B 1 554 ? 55.527 45.166 111.720 1.00 13.37 554 VAL B O 1
ATOM 9161 N N . VAL B 1 555 ? 55.829 43.219 110.601 1.00 13.18 555 VAL B N 1
ATOM 9162 C CA . VAL B 1 555 ? 55.100 42.378 111.542 1.00 13.19 555 VAL B CA 1
ATOM 9163 C C . VAL B 1 555 ? 55.890 41.067 111.595 1.00 13.55 555 VAL B C 1
ATOM 9164 O O . VAL B 1 555 ? 56.763 40.822 110.758 1.00 12.92 555 VAL B O 1
ATOM 9168 N N . VAL B 1 556 ? 55.606 40.237 112.584 1.00 13.91 556 VAL B N 1
ATOM 9169 C CA . VAL B 1 556 ? 56.298 38.962 112.699 1.00 13.29 556 VAL B CA 1
ATOM 9170 C C . VAL B 1 556 ? 55.707 38.031 111.644 1.00 14.75 556 VAL B C 1
ATOM 9171 O O . VAL B 1 556 ? 54.668 38.338 111.052 1.00 14.10 556 VAL B O 1
ATOM 9175 N N . PRO B 1 557 ? 56.368 36.893 111.381 1.00 15.80 557 PRO B N 1
ATOM 9176 C CA . PRO B 1 557 ? 55.873 35.938 110.386 1.00 16.53 557 PRO B CA 1
ATOM 9177 C C . PRO B 1 557 ? 54.482 35.425 110.745 1.00 17.66 557 PRO B C 1
ATOM 9178 O O . PRO B 1 557 ? 54.084 35.443 111.907 1.00 16.59 557 PRO B O 1
ATOM 9190 N N . VAL B 1 559 ? 53.570 32.285 110.077 1.00 18.70 559 VAL B N 1
ATOM 9191 C CA . VAL B 1 559 ? 53.759 30.899 110.497 1.00 21.11 559 VAL B CA 1
ATOM 9192 C C . VAL B 1 559 ? 55.143 30.741 111.111 1.00 21.57 559 VAL B C 1
ATOM 9193 O O . VAL B 1 559 ? 56.066 31.493 110.790 1.00 18.62 559 VAL B O 1
ATOM 9197 N N . HIS B 1 560 ? 55.284 29.751 111.988 1.00 23.67 560 HIS B N 1
ATOM 9198 C CA . HIS B 1 560 ? 56.553 29.507 112.665 1.00 23.53 560 HIS B CA 1
ATOM 9199 C C . HIS B 1 560 ? 57.745 29.403 111.715 1.00 23.41 560 HIS B C 1
ATOM 9200 O O . HIS B 1 560 ? 58.793 30.013 111.953 1.00 22.50 560 HIS B O 1
ATOM 9207 N N . ASN B 1 561 ? 57.595 28.648 110.634 1.00 23.95 561 ASN B N 1
ATOM 9208 C CA . ASN B 1 561 ? 58.695 28.499 109.680 1.00 25.00 561 ASN B CA 1
ATOM 9209 C C . ASN B 1 561 ? 58.578 29.488 108.515 1.00 25.41 561 ASN B C 1
ATOM 9210 O O . ASN B 1 561 ? 59.051 29.220 107.402 1.00 25.78 561 ASN B O 1
ATOM 9215 N N . GLY B 1 562 ? 57.956 30.635 108.773 1.00 22.98 562 GLY B N 1
ATOM 9216 C CA . GLY B 1 562 ? 57.797 31.625 107.727 1.00 18.44 562 GLY B CA 1
ATOM 9217 C C . GLY B 1 562 ? 58.590 32.901 107.931 1.00 19.89 562 GLY B C 1
ATOM 9218 O O . GLY B 1 562 ? 59.333 33.057 108.906 1.00 19.97 562 GLY B O 1
ATOM 9219 N N . TYR B 1 563 ? 58.425 33.820 106.989 1.00 16.90 563 TYR B N 1
ATOM 9220 C CA . TYR B 1 563 ? 59.100 35.101 107.022 1.00 17.63 563 TYR B CA 1
ATOM 9221 C C . TYR B 1 563 ? 58.074 36.203 106.868 1.00 17.80 563 TYR B C 1
ATOM 9222 O O . TYR B 1 563 ? 56.966 35.989 106.372 1.00 16.55 563 TYR B O 1
ATOM 9231 N N . GLY B 1 564 ? 58.475 37.387 107.302 1.00 17.00 564 GLY B N 1
ATOM 9232 C CA . GLY B 1 564 ? 57.672 38.571 107.122 1.00 15.37 564 GLY B CA 1
ATOM 9233 C C . GLY B 1 564 ? 58.633 39.346 106.241 1.00 15.58 564 GLY B C 1
ATOM 9234 O O . GLY B 1 564 ? 59.815 39.448 106.573 1.00 16.01 564 GLY B O 1
ATOM 9235 N N . PHE B 1 565 ? 58.179 39.849 105.100 1.00 15.67 565 PHE B N 1
ATOM 9236 C CA . PHE B 1 565 ? 59.075 40.613 104.239 1.00 14.11 565 PHE B CA 1
ATOM 9237 C C . PHE B 1 565 ? 58.339 41.852 103.767 1.00 15.11 565 PHE B C 1
ATOM 9238 O O . PHE B 1 565 ? 57.352 41.763 103.037 1.00 13.58 565 PHE B O 1
ATOM 9246 N N . PHE B 1 566 ? 58.840 43.010 104.186 1.00 15.85 566 PHE B N 1
ATOM 9247 C CA . PHE B 1 566 ? 58.207 44.278 103.868 1.00 15.28 566 PHE B CA 1
ATOM 9248 C C . PHE B 1 566 ? 59.199 45.255 103.289 1.00 14.98 566 PHE B C 1
ATOM 9249 O O . PHE B 1 566 ? 60.396 45.162 103.539 1.00 17.60 566 PHE B O 1
ATOM 9257 N N . TYR B 1 567 ? 58.694 46.209 102.522 1.00 14.91 567 TYR B N 1
ATOM 9258 C CA . TYR B 1 567 ? 59.573 47.143 101.849 1.00 14.69 567 TYR B CA 1
ATOM 9259 C C . TYR B 1 567 ? 58.856 48.398 101.397 1.00 15.90 567 TYR B C 1
ATOM 9260 O O . TYR B 1 567 ? 57.628 48.427 101.290 1.00 17.68 567 TYR B O 1
ATOM 9269 N N . HIS B 1 568 ? 59.629 49.443 101.130 1.00 16.61 568 HIS B N 1
ATOM 9270 C CA . HIS B 1 568 ? 59.050 50.662 100.604 1.00 18.35 568 HIS B CA 1
ATOM 9271 C C . HIS B 1 568 ? 59.982 51.098 99.494 1.00 20.79 568 HIS B C 1
ATOM 9272 O O . HIS B 1 568 ? 61.149 50.694 99.454 1.00 20.01 568 HIS B O 1
ATOM 9279 N N . ILE B 1 569 ? 59.457 51.893 98.574 1.00 22.13 569 ILE B N 1
ATOM 9280 C CA . ILE B 1 569 ? 60.217 52.302 97.413 1.00 24.26 569 ILE B CA 1
ATOM 9281 C C . ILE B 1 569 ? 60.544 53.780 97.317 1.00 25.79 569 ILE B C 1
ATOM 9282 O O . ILE B 1 569 ? 59.696 54.638 97.543 1.00 25.10 569 ILE B O 1
ATOM 9287 N N . ARG B 1 570 ? 61.795 54.063 96.983 1.00 28.43 570 ARG B N 1
ATOM 9288 C CA . ARG B 1 570 ? 62.244 55.433 96.810 1.00 32.19 570 ARG B CA 1
ATOM 9289 C C . ARG B 1 570 ? 62.734 55.561 95.374 1.00 34.94 570 ARG B C 1
ATOM 9290 O O . ARG B 1 570 ? 62.883 54.562 94.665 1.00 34.33 570 ARG B O 1
ATOM 9298 N N . ASP B 1 571 ? 62.972 56.789 94.941 1.00 38.38 571 ASP B N 1
ATOM 9299 C CA . ASP B 1 571 ? 63.431 57.036 93.583 1.00 41.66 571 ASP B CA 1
ATOM 9300 C C . ASP B 1 571 ? 64.722 56.299 93.237 1.00 41.16 571 ASP B C 1
ATOM 9301 O O . ASP B 1 571 ? 64.840 55.704 92.163 1.00 40.41 571 ASP B O 1
ATOM 9306 N N . ASP B 1 572 ? 65.676 56.323 94.161 1.00 40.60 572 ASP B N 1
ATOM 9307 C CA . ASP B 1 572 ? 66.982 55.709 93.938 1.00 40.70 572 ASP B CA 1
ATOM 9308 C C . ASP B 1 572 ? 67.329 54.517 94.828 1.00 39.43 572 ASP B C 1
ATOM 9309 O O . ASP B 1 572 ? 68.509 54.180 94.972 1.00 37.60 572 ASP B O 1
ATOM 9314 N N . ARG B 1 573 ? 66.330 53.873 95.423 1.00 36.11 573 ARG B N 1
ATOM 9315 C CA . ARG B 1 573 ? 66.626 52.742 96.292 1.00 33.24 573 ARG B CA 1
ATOM 9316 C C . ARG B 1 573 ? 65.390 52.007 96.786 1.00 30.61 573 ARG B C 1
ATOM 9317 O O . ARG B 1 573 ? 64.279 52.533 96.749 1.00 26.22 573 ARG B O 1
ATOM 9325 N N . PHE B 1 574 ? 65.611 50.779 97.245 1.00 28.57 574 PHE B N 1
ATOM 9326 C CA . PHE B 1 574 ? 64.553 49.953 97.811 1.00 26.89 574 PHE B CA 1
ATOM 9327 C C . PHE B 1 574 ? 64.974 49.730 99.256 1.00 25.26 574 PHE B C 1
ATOM 9328 O O . PHE B 1 574 ? 66.153 49.488 99.529 1.00 26.29 574 PHE B O 1
ATOM 9336 N N . VAL B 1 575 ? 64.026 49.832 100.181 1.00 22.37 575 VAL B N 1
ATOM 9337 C CA . VAL B 1 575 ? 64.319 49.606 101.594 1.00 20.02 575 VAL B CA 1
ATOM 9338 C C . VAL B 1 575 ? 63.520 48.378 102.004 1.00 19.12 575 VAL B C 1
ATOM 9339 O O . VAL B 1 575 ? 62.324 48.301 101.737 1.00 17.29 575 VAL B O 1
ATOM 9343 N N . VAL B 1 576 ? 64.176 47.413 102.639 1.00 17.83 576 VAL B N 1
ATOM 9344 C CA . VAL B 1 576 ? 63.481 46.200 103.042 1.00 18.35 576 VAL B CA 1
ATOM 9345 C C . VAL B 1 576 ? 63.666 45.873 104.517 1.00 18.67 576 VAL B C 1
ATOM 9346 O O . VAL B 1 576 ? 64.654 46.263 105.131 1.00 18.56 576 VAL B O 1
ATOM 9350 N N . ALA B 1 577 ? 62.693 45.157 105.073 1.00 17.94 577 ALA B N 1
ATOM 9351 C CA . ALA B 1 577 ? 62.714 44.726 106.464 1.00 17.59 577 ALA B CA 1
ATOM 9352 C C . ALA B 1 577 ? 62.145 43.316 106.452 1.00 17.50 577 ALA B C 1
ATOM 9353 O O . ALA B 1 577 ? 61.051 43.080 105.938 1.00 17.68 577 ALA B O 1
ATOM 9355 N N . CYS B 1 578 ? 62.891 42.379 107.019 1.00 16.77 578 CYS B N 1
ATOM 9356 C CA . CYS B 1 578 ? 62.480 40.984 107.032 1.00 15.31 578 CYS B CA 1
ATOM 9357 C C . CYS B 1 578 ? 62.510 40.413 108.442 1.00 15.44 578 CYS B C 1
ATOM 9358 O O . CYS B 1 578 ? 63.447 40.666 109.210 1.00 16.53 578 CYS B O 1
ATOM 9361 N N . SER B 1 579 ? 61.480 39.645 108.781 1.00 13.84 579 SER B N 1
ATOM 9362 C CA . SER B 1 579 ? 61.381 39.038 110.096 1.00 14.55 579 SER B CA 1
ATOM 9363 C C . SER B 1 579 ? 61.292 37.517 109.996 1.00 15.29 579 SER B C 1
ATOM 9364 O O . SER B 1 579 ? 60.798 36.972 109.008 1.00 15.16 579 SER B O 1
ATOM 9367 N N . SER B 1 580 ? 61.778 36.843 111.031 1.00 15.62 580 SER B N 1
ATOM 9368 C CA . SER B 1 580 ? 61.743 35.386 111.107 1.00 17.56 580 SER B CA 1
ATOM 9369 C C . SER B 1 580 ? 61.919 34.994 112.569 1.00 18.44 580 SER B C 1
ATOM 9370 O O . SER B 1 580 ? 62.375 35.796 113.383 1.00 20.62 580 SER B O 1
ATOM 9373 N N . TRP B 1 581 ? 61.550 33.765 112.901 1.00 19.41 581 TRP B N 1
ATOM 9374 C CA . TRP B 1 581 ? 61.679 33.273 114.267 1.00 20.93 581 TRP B CA 1
ATOM 9375 C C . TRP B 1 581 ? 62.986 32.494 114.433 1.00 22.44 581 TRP B C 1
ATOM 9376 O O . TRP B 1 581 ? 63.238 31.542 113.698 1.00 22.04 581 TRP B O 1
ATOM 9387 N N . ARG B 1 582 ? 63.808 32.893 115.400 1.00 24.28 582 ARG B N 1
ATOM 9388 C CA . ARG B 1 582 ? 65.074 32.209 115.648 1.00 26.65 582 ARG B CA 1
ATOM 9389 C C . ARG B 1 582 ? 64.842 30.734 115.972 1.00 27.59 582 ARG B C 1
ATOM 9390 O O . ARG B 1 582 ? 65.601 29.873 115.531 1.00 28.45 582 ARG B O 1
ATOM 9398 N N . SER B 1 583 ? 63.780 30.447 116.722 1.00 26.51 583 SER B N 1
ATOM 9399 C CA . SER B 1 583 ? 63.457 29.078 117.114 1.00 27.06 583 SER B CA 1
ATOM 9400 C C . SER B 1 583 ? 63.192 28.145 115.934 1.00 28.54 583 SER B C 1
ATOM 9401 O O . SER B 1 583 ? 63.020 26.938 116.116 1.00 27.08 583 SER B O 1
ATOM 9404 N N . CYS B 1 584 ? 63.130 28.702 114.727 1.00 29.63 584 CYS B N 1
ATOM 9405 C CA . CYS B 1 584 ? 62.942 27.882 113.532 1.00 29.91 584 CYS B CA 1
ATOM 9406 C C . CYS B 1 584 ? 64.288 27.926 112.824 1.00 30.90 584 CYS B C 1
ATOM 9407 O O . CYS B 1 584 ? 64.655 28.944 112.232 1.00 29.61 584 CYS B O 1
ATOM 9410 N N . PRO B 1 585 ? 65.051 26.822 112.892 1.00 32.71 585 PRO B N 1
ATOM 9411 C CA . PRO B 1 585 ? 66.375 26.707 112.271 1.00 33.17 585 PRO B CA 1
ATOM 9412 C C . PRO B 1 585 ? 66.389 27.002 110.772 1.00 31.43 585 PRO B C 1
ATOM 9413 O O . PRO B 1 585 ? 67.318 27.629 110.275 1.00 34.00 585 PRO B O 1
ATOM 9417 N N . GLU B 1 586 ? 65.357 26.548 110.068 1.00 31.23 586 GLU B N 1
ATOM 9418 C CA . GLU B 1 586 ? 65.251 26.745 108.622 1.00 32.87 586 GLU B CA 1
ATOM 9419 C C . GLU B 1 586 ? 65.315 28.205 108.168 1.00 30.83 586 GLU B C 1
ATOM 9420 O O . GLU B 1 586 ? 66.086 28.547 107.271 1.00 28.51 586 GLU B O 1
ATOM 9426 N N . THR B 1 587 ? 64.514 29.067 108.790 1.00 28.60 587 THR B N 1
ATOM 9427 C CA . THR B 1 587 ? 64.474 30.473 108.398 1.00 26.24 587 THR B CA 1
ATOM 9428 C C . THR B 1 587 ? 65.595 31.344 108.938 1.00 26.19 587 THR B C 1
ATOM 9429 O O . THR B 1 587 ? 66.109 31.126 110.033 1.00 29.53 587 THR B O 1
ATOM 9433 N N . ASP B 1 588 ? 65.974 32.337 108.146 1.00 26.44 588 ASP B N 1
ATOM 9434 C CA . ASP B 1 588 ? 67.018 33.267 108.533 1.00 26.48 588 ASP B CA 1
ATOM 9435 C C . ASP B 1 588 ? 66.819 34.568 107.768 1.00 24.10 588 ASP B C 1
ATOM 9436 O O . ASP B 1 588 ? 67.173 34.668 106.594 1.00 21.60 588 ASP B O 1
ATOM 9441 N N . ALA B 1 589 ? 66.252 35.562 108.445 1.00 23.54 589 ALA B N 1
ATOM 9442 C CA . ALA B 1 589 ? 65.969 36.862 107.842 1.00 22.85 589 ALA B CA 1
ATOM 9443 C C . ALA B 1 589 ? 67.160 37.502 107.146 1.00 22.80 589 ALA B C 1
ATOM 9444 O O . ALA B 1 589 ? 67.032 38.038 106.044 1.00 20.29 589 ALA B O 1
ATOM 9446 N N . GLU B 1 590 ? 68.317 37.454 107.795 1.00 22.90 590 GLU B N 1
ATOM 9447 C CA . GLU B 1 590 ? 69.520 38.051 107.241 1.00 24.48 590 GLU B CA 1
ATOM 9448 C C . GLU B 1 590 ? 69.886 37.410 105.898 1.00 23.36 590 GLU B C 1
ATOM 9449 O O . GLU B 1 590 ? 70.266 38.098 104.951 1.00 23.77 590 GLU B O 1
ATOM 9455 N N . LYS B 1 591 ? 69.759 36.091 105.820 1.00 22.37 591 LYS B N 1
ATOM 9456 C CA . LYS B 1 591 ? 70.085 35.364 104.597 1.00 24.40 591 LYS B CA 1
ATOM 9457 C C . LYS B 1 591 ? 69.106 35.632 103.459 1.00 23.43 591 LYS B C 1
ATOM 9458 O O . LYS B 1 591 ? 69.516 35.791 102.306 1.00 24.09 591 LYS B O 1
ATOM 9464 N N . LEU B 1 592 ? 67.814 35.682 103.773 1.00 22.13 592 LEU B N 1
ATOM 9465 C CA . LEU B 1 592 ? 66.814 35.942 102.741 1.00 18.33 592 LEU B CA 1
ATOM 9466 C C . LEU B 1 592 ? 67.073 37.320 102.152 1.00 17.83 592 LEU B C 1
ATOM 9467 O O . LEU B 1 592 ? 67.032 37.502 100.937 1.00 18.28 592 LEU B O 1
ATOM 9472 N N . VAL B 1 593 ? 67.356 38.293 103.012 1.00 19.21 593 VAL B N 1
ATOM 9473 C CA . VAL B 1 593 ? 67.639 39.645 102.536 1.00 18.97 593 VAL B CA 1
ATOM 9474 C C . VAL B 1 593 ? 68.876 39.642 101.634 1.00 20.46 593 VAL B C 1
ATOM 9475 O O . VAL B 1 593 ? 68.903 40.301 100.592 1.00 18.64 593 VAL B O 1
ATOM 9479 N N . GLN B 1 594 ? 69.901 38.900 102.040 1.00 22.19 594 GLN B N 1
ATOM 9480 C CA . GLN B 1 594 ? 71.126 38.813 101.246 1.00 24.05 594 GLN B CA 1
ATOM 9481 C C . GLN B 1 594 ? 70.794 38.220 99.879 1.00 21.79 594 GLN B C 1
ATOM 9482 O O . GLN B 1 594 ? 71.261 38.703 98.850 1.00 22.46 594 GLN B O 1
ATOM 9496 N N . ILE B 1 596 ? 67.815 38.186 98.259 1.00 20.78 596 ILE B N 1
ATOM 9497 C CA . ILE B 1 596 ? 67.001 39.017 97.381 1.00 20.82 596 ILE B CA 1
ATOM 9498 C C . ILE B 1 596 ? 67.837 40.122 96.741 1.00 21.13 596 ILE B C 1
ATOM 9499 O O . ILE B 1 596 ? 67.580 40.516 95.604 1.00 21.32 596 ILE B O 1
ATOM 9504 N N . PHE B 1 597 ? 68.843 40.619 97.456 1.00 22.41 597 PHE B N 1
ATOM 9505 C CA . PHE B 1 597 ? 69.708 41.649 96.886 1.00 24.58 597 PHE B CA 1
ATOM 9506 C C . PHE B 1 597 ? 70.469 41.036 95.704 1.00 25.26 597 PHE B C 1
ATOM 9507 O O . PHE B 1 597 ? 70.653 41.675 94.671 1.00 24.46 597 PHE B O 1
ATOM 9515 N N . HIS B 1 598 ? 70.905 39.792 95.860 1.00 26.73 598 HIS B N 1
ATOM 9516 C CA . HIS B 1 598 ? 71.600 39.106 94.779 1.00 28.52 598 HIS B CA 1
ATOM 9517 C C . HIS B 1 598 ? 70.608 38.884 93.640 1.00 28.20 598 HIS B C 1
ATOM 9518 O O . HIS B 1 598 ? 70.967 38.960 92.461 1.00 26.91 598 HIS B O 1
ATOM 9525 N N . ALA B 1 599 ? 69.353 38.619 93.997 1.00 25.70 599 ALA B N 1
ATOM 9526 C CA . ALA B 1 599 ? 68.316 38.410 92.995 1.00 24.60 599 ALA B CA 1
ATOM 9527 C C . ALA B 1 599 ? 68.118 39.699 92.206 1.00 24.63 599 ALA B C 1
ATOM 9528 O O . ALA B 1 599 ? 68.007 39.666 90.980 1.00 23.86 599 ALA B O 1
ATOM 9530 N N . PHE B 1 600 ? 68.077 40.832 92.911 1.00 24.51 600 PHE B N 1
ATOM 9531 C CA . PHE B 1 600 ? 67.895 42.129 92.262 1.00 25.57 600 PHE B CA 1
ATOM 9532 C C . PHE B 1 600 ? 68.941 42.328 91.166 1.00 27.86 600 PHE B C 1
ATOM 9533 O O . PHE B 1 600 ? 68.617 42.726 90.049 1.00 27.28 600 PHE B O 1
ATOM 9541 N N . HIS B 1 601 ? 70.198 42.057 91.500 1.00 29.24 601 HIS B N 1
ATOM 9542 C CA . HIS B 1 601 ? 71.289 42.217 90.549 1.00 32.54 601 HIS B CA 1
ATOM 9543 C C . HIS B 1 601 ? 71.140 41.302 89.340 1.00 31.76 601 HIS B C 1
ATOM 9544 O O . HIS B 1 601 ? 71.271 41.753 88.201 1.00 31.20 601 HIS B O 1
ATOM 9551 N N . ASP B 1 602 ? 70.866 40.021 89.582 1.00 30.46 602 ASP B N 1
ATOM 9552 C CA . ASP B 1 602 ? 70.711 39.070 88.486 1.00 30.16 602 ASP B CA 1
ATOM 9553 C C . ASP B 1 602 ? 69.633 39.500 87.501 1.00 29.63 602 ASP B C 1
ATOM 9554 O O . ASP B 1 602 ? 69.811 39.393 86.289 1.00 28.78 602 ASP B O 1
ATOM 9567 N N . ILE B 1 604 ? 68.578 42.555 86.963 1.00 35.27 604 ILE B N 1
ATOM 9568 C CA . ILE B 1 604 ? 69.040 43.756 86.279 1.00 39.33 604 ILE B CA 1
ATOM 9569 C C . ILE B 1 604 ? 70.012 43.382 85.176 1.00 40.38 604 ILE B C 1
ATOM 9570 O O . ILE B 1 604 ? 69.877 43.829 84.040 1.00 40.50 604 ILE B O 1
ATOM 9575 N N . GLN B 1 605 ? 70.994 42.561 85.533 1.00 42.70 605 GLN B N 1
ATOM 9576 C CA . GLN B 1 605 ? 72.004 42.097 84.595 1.00 46.13 605 GLN B CA 1
ATOM 9577 C C . GLN B 1 605 ? 71.333 41.386 83.425 1.00 47.44 605 GLN B C 1
ATOM 9578 O O . GLN B 1 605 ? 71.787 41.477 82.284 1.00 47.29 605 GLN B O 1
ATOM 9584 N N . LEU B 1 606 ? 70.246 40.679 83.716 1.00 48.42 606 LEU B N 1
ATOM 9585 C CA . LEU B 1 606 ? 69.506 39.957 82.692 1.00 50.21 606 LEU B CA 1
ATOM 9586 C C . LEU B 1 606 ? 68.838 40.926 81.722 1.00 51.92 606 LEU B C 1
ATOM 9587 O O . LEU B 1 606 ? 68.749 40.657 80.527 1.00 51.25 606 LEU B O 1
ATOM 9600 N N . ASN B 1 608 ? 69.825 44.237 81.219 1.00 60.66 608 ASN B N 1
ATOM 9601 C CA . ASN B 1 608 ? 70.837 45.035 80.541 1.00 62.97 608 ASN B CA 1
ATOM 9602 C C . ASN B 1 608 ? 71.524 44.251 79.434 1.00 64.32 608 ASN B C 1
ATOM 9603 O O . ASN B 1 608 ? 71.767 44.782 78.351 1.00 64.22 608 ASN B O 1
ATOM 9608 N N . THR B 1 609 ? 71.838 42.989 79.706 1.00 65.62 609 THR B N 1
ATOM 9609 C CA . THR B 1 609 ? 72.492 42.146 78.714 1.00 67.62 609 THR B CA 1
ATOM 9610 C C . THR B 1 609 ? 71.588 41.997 77.495 1.00 68.63 609 THR B C 1
ATOM 9611 O O . THR B 1 609 ? 72.061 41.913 76.361 1.00 68.63 609 THR B O 1
ATOM 9615 N N . ALA B 1 610 ? 70.283 41.968 77.740 1.00 69.38 610 ALA B N 1
ATOM 9616 C CA . ALA B 1 610 ? 69.308 41.837 76.669 1.00 70.38 610 ALA B CA 1
ATOM 9617 C C . ALA B 1 610 ? 68.948 43.217 76.128 1.00 71.41 610 ALA B C 1
ATOM 9618 O O . ALA B 1 610 ? 69.486 44.213 76.659 1.00 71.65 610 ALA B O 1
#

Foldseek 3Di:
DFQAPCLVVFAAQDFADLVLLLVVLLQLLVQPDDPVLSVVLVVLSVVLCVPLVVVLSVVLVVCSVVDSYSQVVVCLWPVDFQAFFQCLQFPWKKWWQPQCAALQNFAFPCQLLLVLCVLLVVVLLCVLQRVPDFDADVNFTFEPLLLLFLKFWAFDQRGIGIHQRHHVVGHDAQQKEWEFDLLWIWIFGQDDPHDGDGSLQSSVQVVVVCVVPVPPHRDLLLQLLSRGRRNLSNVLQVVLCVLDVCLVVLVSVNSRHREYEYEAAAGANDHPFDGQRVSLLSAGFSSGDNSGTQWYWYTYSRRIIMIIGRPSSAHLNLVSSLSVSVVCVVVSSDDPDDSDHDDGDHIGIDHGDDDPVSSVSSVVSRVVRNVQSVQKDKDKGKAQLDPVLLLLLLLQLLCCVQVVGGFFEWEWAERSGNVDHTFTQGLRGPLSVVLSVCCDPPNDLVNNVVSVVSSVVSVPPCRHHSNHNQSSVVSSQVSQVVVVHDGRVSCVSPSCVVSQHPNNGQEYEYESEASPMWMWHAHPQNHKYKYWYDYPGMIIIMMMHGNVHVSDDRNSSVCSSVSSVVVVSVVVVD/DFQAPCLVVFAAQDFADLVLLLVVLLQLLVQPDDVVLSVVLVVLSVCLCVPVVVVLSVVLNVQSVPGSYSQQVVCLWPVAFQAFFQCLQFPWKKWWLPQLAALANFAFPCQLLLVLCVLLVVVLLCNLQRVPDFDADVNAGFEPLLLLFLKFWAFDLRGIGIHQRHRVVGPDAQAKEWEFDQLWIWIFGQDDPHDGFGSLQSSVQVCVVHVVNVVDHRYLLLQLLSRGRRNLSNVLLVVLCVLDVCLVVLVSCNSRHGEYEYEAAAGFDDHQFDGQRVSLLSAGQSSGHNSRTQWYWYTYSRRIIMIIGRPSSAHLNLVSSLSSSVVCVVVSNDDPDDSDHDPGDHIGISRGDDDPVSSVSSVVSRVVRNVQSVQKDKDKGKLQQFFQLPVCVVPFGRVLLLLLLLQLLCCVQQVGGFFAWEWAERSGNVDHTFTQGLRGPLSVVLSVCCDPVNDLVNNVVSVVSRVVRVPVCRHHNNHNQSSVVSSQVSCVVVVHDGRVSCVSPSCVSSPHPNNGLEYEYESEASPMWMWHAHPQNHKYKYWYTYGRIIIIMMMHGNVRVSDDNNSSVCSSVSSVVCCSVVD

Solvent-accessible surface area: 47119 Å² total

GO terms:
  GO:0008458 carnitine O-octanoyltransferase activity (F, IDA)
  GO:0009437 carnitine metabolic process (P, IDA)
  GO:0015936 coenzyme A metabolic process (P, IDA)
  GO:0006631 fatty acid metabolic process (P, IDA)
  GO:0005777 peroxisome (C, IDA)
  GO:0015908 fatty acid transport (P, IDA)
  GO:0005739 mitochondrion (C, HDA)

Organism: Mus musculus (NCBI:txid10090)

B-factor: mean 26.39, std 11.46, range [7.58, 101.86]

CATH classification: 1.10.275.20 (+2 more: 3.30.559.70, 3.30.559.10)

Sequence (1157 aa):
ERTFQYQDSLPSLPVPALEESLKKYLESVKPFANEDEYKKTEEIVQKFQEGAGKRLHQKLLERARGKRNWLEEWWLNVAYLDVRIPSQLNVNFVGPCPHFEHYWPAREGTQLERGSLWHNLNYWQLLRREKLPVHKSGNTPLDNQFRLFSTCKVPGITRDSINYFKTESEGHCPTHIAVLCRGRAFVFDVLHEGCLITPPELLRQLTYIHKKCSNEPVGPSIAALTSEERTRWAKAREYLISLDPENLTLLEKIQTSLFVYSIEDSSPHATPEEYSQVFELLGGDPSVRWGDKSYNLISFANGIFGCCCDHAPYDAVVNIAHYVDERVLETEGRWKGSEKVRDIPLPEELVFTVDEKILNDVSQAKAQHLKAASDLQIAASTFTLHPDTFIQLALQLAYYRLHGRPGCCYETATRYFYHGRTETVRSCTVEAVRWCQSQDPSASLLERQQKLEAFAKHNKKDCSHGKGFDRHLLGLLLIAKEEGLPVPELFEDPLFSRSGGGGNFVLSTSLVGYLRVQGVVVPVHNGYGFFYHIRDDRFVVACSSWRSCPETDAEKLVQIFHAFHDIQLNTAHLERTFQYQDSLPSLPVPALEESLKKYLESVKPFANEDEYKKTEEIVQKFQEGAGKRLHQKLLERARGKRNWLEEWWLNVAYLDVRIPSQLNVNFVGPCPHFEHYWPAREGTQLERGSLWHNLNYWQLLRREKLPVHKSGNTPLDNQFRLFSTCKVPGITRDSINYFKTESEGHCPTHIAVLCRGRAFVFDVLHEGCLITPPELLRQLTYIHKKCSNEPVGPSIAALTSEERTRWAKAREYLISLDPENLTLLEKIQTSLFVYSIEDSSPHATPEEYSQVFELLGGDPSVRWGDKSYNLISFANGIFGCCCDHAPYDAVVNIAHYVDERVLETEGRWKGSEKVRDIPLPEELVFTVDEKILNDVSQAKAQHLKAASDLQIAASTFTSFGKKLTKEEALHPDTFIQLALQLAYYRLHGRPGCCYETATRYFYHGRTETVRSCTVEAVRWCQSQDPSASLLERQQKLEAFAKHNKKDCSHGKGFDRHLLGLLLIAKEEGLPVPELFEDPLFSRSGGGGNFVLSTSLVGYLRVQGVVVPVHNGYGFFYHIRDDRFVVACSSWRSCPETDAEKLVQIFHAFHDIQLNTA